Protein AF-0000000069191175 (afdb_homodimer)

InterPro domains:
  IPR001697 Pyruvate kinase [PR01050] (63-79)
  IPR001697 Pyruvate kinase [PR01050] (273-297)
  IPR001697 Pyruvate kinase [PR01050] (298-322)
  IPR001697 Pyruvate kinase [PR01050] (323-341)
  IPR001697 Pyruvate kinase [PR01050] (342-358)
  IPR001697 Pyruvate kinase [PTHR11817] (5-488)
  IPR011037 Pyruvate kinase-like, insert domain superfamily [SSF50800] (76-145)
  IPR015793 Pyruvate kinase, barrel [PF00224] (5-352)
  IPR015795 Pyruvate kinase, C-terminal [PF02887] (395-506)
  IPR015806 Pyruvate kinase, insert domain superfamily [G3DSA:2.40.33.10] (75-197)
  IPR015813 Pyruvate/Phosphoenolpyruvate kinase-like domain superfamily [SSF51621] (3-368)
  IPR036918 Pyruvate kinase, C-terminal domain superfamily [G3DSA:3.40.1380.20] (379-509)
  IPR036918 Pyruvate kinase, C-terminal domain superfamily [SSF52935] (354-508)
  IPR040442 Pyruvate kinase-like domain superfamily [G3DSA:3.20.20.60] (7-361)

Radius of gyration: 40.93 Å; Cα contacts (8 Å, |Δi|>4): 2106; chains: 2; bounding box: 56×132×92 Å

pLDDT: mean 86.43, std 11.7, range [35.31, 98.06]

Structure (mmCIF, N/CA/C/O backbone):
data_AF-0000000069191175-model_v1
#
loop_
_entity.id
_entity.type
_entity.pdbx_description
1 polymer 'Pyruvate kinase'
#
loop_
_atom_site.group_PDB
_atom_site.id
_atom_site.type_symbol
_atom_site.label_atom_id
_atom_site.label_alt_id
_atom_site.label_comp_id
_atom_site.label_asym_id
_atom_site.label_entity_id
_atom_site.label_seq_id
_atom_site.pdbx_PDB_ins_code
_atom_site.Cartn_x
_atom_site.Cartn_y
_atom_site.Cartn_z
_atom_site.occupancy
_atom_site.B_iso_or_equiv
_atom_site.auth_seq_id
_atom_site.auth_comp_id
_atom_site.auth_asym_id
_atom_site.auth_atom_id
_atom_site.pdbx_PDB_model_num
ATOM 1 N N . MET A 1 1 ? -6.426 -25.984 11.07 1 42.06 1 MET A N 1
ATOM 2 C CA . MET A 1 1 ? -5.289 -25.094 10.859 1 42.06 1 MET A CA 1
ATOM 3 C C . MET A 1 1 ? -5.195 -24.672 9.398 1 42.06 1 MET A C 1
ATOM 5 O O . MET A 1 1 ? -5.559 -25.438 8.5 1 42.06 1 MET A O 1
ATOM 9 N N . LEU A 1 2 ? -5.152 -23.391 9.258 1 52.94 2 LEU A N 1
ATOM 10 C CA . LEU A 1 2 ? -4.852 -23.062 7.863 1 52.94 2 LEU A CA 1
ATOM 11 C C . LEU A 1 2 ? -3.693 -23.906 7.352 1 52.94 2 LEU A C 1
ATOM 13 O O . LEU A 1 2 ? -2.764 -24.219 8.102 1 52.94 2 LEU A O 1
ATOM 17 N N . GLU A 1 3 ? -3.932 -24.531 6.238 1 61.53 3 GLU A N 1
ATOM 18 C CA . GLU A 1 3 ? -2.893 -25.406 5.684 1 61.53 3 GLU A CA 1
ATOM 19 C C . GLU A 1 3 ? -1.521 -24.734 5.77 1 61.53 3 GLU A C 1
ATOM 21 O O . GLU A 1 3 ? -1.312 -23.656 5.207 1 61.53 3 GLU A O 1
ATOM 26 N N . PRO A 1 4 ? -0.754 -25.344 6.602 1 65.69 4 PRO A N 1
ATOM 27 C CA . PRO A 1 4 ? 0.548 -24.719 6.832 1 65.69 4 PRO A CA 1
ATOM 28 C C . PRO A 1 4 ? 1.444 -24.75 5.598 1 65.69 4 PRO A C 1
ATOM 30 O O . PRO A 1 4 ? 2.256 -23.844 5.395 1 65.69 4 PRO A O 1
ATOM 33 N N . LYS A 1 5 ? 1.169 -25.828 4.809 1 82.94 5 LYS A N 1
ATOM 34 C CA . LYS A 1 5 ? 2.074 -25.953 3.67 1 82.94 5 LYS A CA 1
ATOM 35 C C . LYS A 1 5 ? 1.649 -25.047 2.521 1 82.94 5 LYS A C 1
ATOM 37 O O . LYS A 1 5 ? 0.481 -25.031 2.129 1 82.94 5 LYS A O 1
ATOM 42 N N . ARG A 1 6 ? 2.586 -24.328 2.053 1 92.44 6 ARG A N 1
ATOM 43 C CA . ARG A 1 6 ? 2.311 -23.391 0.975 1 92.44 6 ARG A CA 1
ATOM 44 C C . ARG A 1 6 ? 2.627 -24 -0.384 1 92.44 6 ARG A C 1
ATOM 46 O O . ARG A 1 6 ? 1.851 -23.859 -1.331 1 92.44 6 ARG A O 1
ATOM 53 N N . THR A 1 7 ? 3.746 -24.703 -0.462 1 95.69 7 THR A N 1
ATOM 54 C CA . THR A 1 7 ? 4.152 -25.344 -1.71 1 95.69 7 THR A CA 1
ATOM 55 C C . THR A 1 7 ? 3.209 -26.5 -2.062 1 95.69 7 THR A C 1
ATOM 57 O O . THR A 1 7 ? 2.896 -27.328 -1.214 1 95.69 7 THR A O 1
ATOM 60 N N . ARG A 1 8 ? 2.82 -26.531 -3.287 1 97.19 8 ARG A N 1
ATOM 61 C CA . ARG A 1 8 ? 1.883 -27.562 -3.727 1 97.19 8 ARG A CA 1
ATOM 62 C C . ARG A 1 8 ? 2.621 -28.797 -4.219 1 97.19 8 ARG A C 1
ATOM 64 O O . ARG A 1 8 ? 3.73 -28.703 -4.75 1 97.19 8 ARG A O 1
ATOM 71 N N . ILE A 1 9 ? 2.002 -29.938 -3.992 1 97.31 9 ILE A N 1
ATOM 72 C CA . ILE A 1 9 ? 2.533 -31.203 -4.488 1 97.31 9 ILE A CA 1
ATOM 73 C C . ILE A 1 9 ? 1.583 -31.797 -5.531 1 97.31 9 ILE A C 1
ATOM 75 O O . ILE A 1 9 ? 0.415 -32.062 -5.238 1 97.31 9 ILE A O 1
ATOM 79 N N . ILE A 1 10 ? 2.088 -31.953 -6.711 1 97.44 10 ILE A N 1
ATOM 80 C CA . ILE A 1 10 ? 1.338 -32.562 -7.805 1 97.44 10 ILE A CA 1
ATOM 81 C C . ILE A 1 10 ? 1.859 -33.969 -8.07 1 97.44 10 ILE A C 1
ATOM 83 O O . ILE A 1 10 ? 3.064 -34.156 -8.242 1 97.44 10 ILE A O 1
ATOM 87 N N . CYS A 1 11 ? 0.994 -34.938 -8.172 1 95.75 11 CYS A N 1
ATOM 88 C CA . CYS A 1 11 ? 1.418 -36.312 -8.359 1 95.75 11 CYS A CA 1
ATOM 89 C C . CYS A 1 11 ? 0.954 -36.844 -9.703 1 95.75 11 CYS A C 1
ATOM 91 O O . CYS A 1 11 ? -0.225 -36.75 -10.047 1 95.75 11 CYS A O 1
ATOM 93 N N . SER A 1 12 ? 1.876 -37.375 -10.406 1 93.62 12 SER A N 1
ATOM 94 C CA . SER A 1 12 ? 1.515 -38.094 -11.625 1 93.62 12 SER A CA 1
ATOM 95 C C . SER A 1 12 ? 0.863 -39.438 -11.305 1 93.62 12 SER A C 1
ATOM 97 O O . SER A 1 12 ? 1.315 -40.156 -10.414 1 93.62 12 SER A O 1
ATOM 99 N N . VAL A 1 13 ? -0.179 -39.656 -12.023 1 91.19 13 VAL A N 1
ATOM 100 C CA . VAL A 1 13 ? -0.917 -40.906 -11.805 1 91.19 13 VAL A CA 1
ATOM 101 C C . VAL A 1 13 ? -0.883 -41.75 -13.078 1 91.19 13 VAL A C 1
ATOM 103 O O . VAL A 1 13 ? -0.992 -41.219 -14.188 1 91.19 13 VAL A O 1
ATOM 106 N N . SER A 1 14 ? -0.576 -43 -12.859 1 83.81 14 SER A N 1
ATOM 107 C CA . SER A 1 14 ? -0.572 -43.938 -13.984 1 83.81 14 SER A CA 1
ATOM 108 C C . SER A 1 14 ? -1.89 -44.688 -14.078 1 83.81 14 SER A C 1
ATOM 110 O O . SER A 1 14 ? -2.75 -44.562 -13.203 1 83.81 14 SER A O 1
ATOM 112 N N . GLU A 1 15 ? -2.014 -45.375 -15.148 1 77.94 15 GLU A N 1
ATOM 113 C CA . GLU A 1 15 ? -3.203 -46.188 -15.359 1 77.94 15 GLU A CA 1
ATOM 114 C C . GLU A 1 15 ? -3.365 -47.219 -14.242 1 77.94 15 GLU A C 1
ATOM 116 O O . GLU A 1 15 ? -4.488 -47.531 -13.836 1 77.94 15 GLU A O 1
ATOM 121 N N . ASN A 1 16 ? -2.305 -47.688 -13.664 1 70.62 16 ASN A N 1
ATOM 122 C CA . ASN A 1 16 ? -2.318 -48.719 -12.648 1 70.62 16 ASN A CA 1
ATOM 123 C C . ASN A 1 16 ? -2.463 -48.156 -11.242 1 70.62 16 ASN A C 1
ATOM 125 O O . ASN A 1 16 ? -2.766 -48.875 -10.297 1 70.62 16 ASN A O 1
ATOM 129 N N . CYS A 1 17 ? -2.281 -46.969 -11.109 1 68.75 17 CYS A N 1
ATOM 130 C CA . CYS A 1 17 ? -2.254 -46.344 -9.773 1 68.75 17 CYS A CA 1
ATOM 131 C C . CYS A 1 17 ? -3.412 -45.375 -9.586 1 68.75 17 CYS A C 1
ATOM 133 O O . CYS A 1 17 ? -3.361 -44.5 -8.719 1 68.75 17 CYS A O 1
ATOM 135 N N . SER A 1 18 ? -4.41 -45.625 -10.305 1 75.19 18 SER A N 1
ATOM 136 C CA . SER A 1 18 ? -5.504 -44.656 -10.219 1 75.19 18 SER A CA 1
ATOM 137 C C . SER A 1 18 ? -6.656 -45.219 -9.375 1 75.19 18 SER A C 1
ATOM 139 O O . SER A 1 18 ? -7.797 -44.75 -9.523 1 75.19 18 SER A O 1
ATOM 141 N N . ASN A 1 19 ? -6.25 -46.062 -8.516 1 85.94 19 ASN A N 1
ATOM 142 C CA . ASN A 1 19 ? -7.336 -46.531 -7.664 1 85.94 19 ASN A CA 1
ATOM 143 C C . ASN A 1 19 ? -7.602 -45.594 -6.508 1 85.94 19 ASN A C 1
ATOM 145 O O . ASN A 1 19 ? -6.715 -44.812 -6.109 1 85.94 19 ASN A O 1
ATOM 149 N N . TYR A 1 20 ? -8.773 -45.656 -5.996 1 93.62 20 TYR A N 1
ATOM 150 C CA . TYR A 1 20 ? -9.258 -44.719 -5.012 1 93.62 20 TYR A CA 1
ATOM 151 C C . TYR A 1 20 ? -8.406 -44.75 -3.75 1 93.62 20 TYR A C 1
ATOM 153 O O . TYR A 1 20 ? -8.031 -43.688 -3.225 1 93.62 20 TYR A O 1
ATOM 161 N N . GLU A 1 21 ? -8.055 -45.875 -3.26 1 93.88 21 GLU A N 1
ATOM 162 C CA . GLU A 1 21 ? -7.336 -46.031 -1.996 1 93.88 21 GLU A CA 1
ATOM 163 C C . GLU A 1 21 ? -5.949 -45.375 -2.076 1 93.88 21 GLU A C 1
ATOM 165 O O . GLU A 1 21 ? -5.512 -44.719 -1.138 1 93.88 21 GLU A O 1
ATOM 170 N N . LEU A 1 22 ? -5.301 -45.656 -3.113 1 92.69 22 LEU A N 1
ATOM 171 C CA . LEU A 1 22 ? -3.977 -45.062 -3.293 1 92.69 22 LEU A CA 1
ATOM 172 C C . LEU A 1 22 ? -4.062 -43.531 -3.391 1 92.69 22 LEU A C 1
ATOM 174 O O . LEU A 1 22 ? -3.299 -42.812 -2.732 1 92.69 22 LEU A O 1
ATOM 178 N N . LEU A 1 23 ? -4.977 -43.062 -4.207 1 95.19 23 LEU A N 1
ATOM 179 C CA . LEU A 1 23 ? -5.152 -41.625 -4.363 1 95.19 23 LEU A CA 1
ATOM 180 C C . LEU A 1 23 ? -5.508 -40.969 -3.029 1 95.19 23 LEU A C 1
ATOM 182 O O . LEU A 1 23 ? -5.004 -39.875 -2.705 1 95.19 23 LEU A O 1
ATOM 186 N N . ARG A 1 24 ? -6.371 -41.625 -2.33 1 96.25 24 ARG A N 1
ATOM 187 C CA . ARG A 1 24 ? -6.773 -41.125 -1.018 1 96.25 24 ARG A CA 1
ATOM 188 C C . ARG A 1 24 ? -5.57 -41 -0.092 1 96.25 24 ARG A C 1
ATOM 190 O O . ARG A 1 24 ? -5.422 -39.969 0.593 1 96.25 24 ARG A O 1
ATOM 197 N N . SER A 1 25 ? -4.738 -42.031 -0.084 1 95.56 25 SER A N 1
ATOM 198 C CA . SER A 1 25 ? -3.543 -42 0.75 1 95.56 25 SER A CA 1
ATOM 199 C C . SER A 1 25 ? -2.596 -40.875 0.337 1 95.56 25 SER A C 1
ATOM 201 O O . SER A 1 25 ? -1.936 -40.281 1.185 1 95.56 25 SER A O 1
ATOM 203 N N . MET A 1 26 ? -2.506 -40.625 -0.926 1 94.81 26 MET A N 1
ATOM 204 C CA . MET A 1 26 ? -1.652 -39.531 -1.42 1 94.81 26 MET A CA 1
ATOM 205 C C . MET A 1 26 ? -2.17 -38.188 -0.959 1 94.81 26 MET A C 1
ATOM 207 O O . MET A 1 26 ? -1.391 -37.344 -0.521 1 94.81 26 MET A O 1
ATOM 211 N N . VAL A 1 27 ? -3.486 -38 -1.062 1 95.94 27 VAL A N 1
ATOM 212 C CA . VAL A 1 27 ? -4.094 -36.75 -0.63 1 95.94 27 VAL A CA 1
ATOM 213 C C . VAL A 1 27 ? -3.893 -36.562 0.873 1 95.94 27 VAL A C 1
ATOM 215 O O . VAL A 1 27 ? -3.523 -35.469 1.329 1 95.94 27 VAL A O 1
ATOM 218 N N . GLU A 1 28 ? -4.055 -37.594 1.605 1 95.62 28 GLU A N 1
ATOM 219 C CA . GLU A 1 28 ? -3.832 -37.562 3.047 1 95.62 28 GLU A CA 1
ATOM 220 C C . GLU A 1 28 ? -2.381 -37.219 3.373 1 95.62 28 GLU A C 1
ATOM 222 O O . GLU A 1 28 ? -2.104 -36.562 4.363 1 95.62 28 GLU A O 1
ATOM 227 N N . ALA A 1 29 ? -1.499 -37.719 2.52 1 95.56 29 ALA A N 1
ATOM 228 C CA . ALA A 1 29 ? -0.068 -37.5 2.73 1 95.56 29 ALA A CA 1
ATOM 229 C C . ALA A 1 29 ? 0.344 -36.094 2.377 1 95.56 29 ALA A C 1
ATOM 231 O O . ALA A 1 29 ? 1.432 -35.625 2.75 1 95.56 29 ALA A O 1
ATOM 232 N N . GLY A 1 30 ? -0.49 -35.375 1.565 1 95.31 30 GLY A N 1
ATOM 233 C CA . GLY A 1 30 ? -0.174 -33.969 1.293 1 95.31 30 GLY A CA 1
ATOM 234 C C . GLY A 1 30 ? -0.288 -33.625 -0.176 1 95.31 30 GLY A C 1
ATOM 235 O O . GLY A 1 30 ? 0.034 -32.5 -0.571 1 95.31 30 GLY A O 1
ATOM 236 N N . CYS A 1 31 ? -0.748 -34.562 -1.017 1 96.06 31 CYS A N 1
ATOM 237 C CA . CYS A 1 31 ? -0.931 -34.312 -2.439 1 96.06 31 CYS A CA 1
ATOM 238 C C . CYS A 1 31 ? -2.037 -33.281 -2.67 1 96.06 31 CYS A C 1
ATOM 240 O O . CYS A 1 31 ? -3.104 -33.375 -2.059 1 96.06 31 CYS A O 1
ATOM 242 N N . ASN A 1 32 ? -1.775 -32.344 -3.572 1 96.19 32 ASN A N 1
ATOM 243 C CA . ASN A 1 32 ? -2.732 -31.281 -3.795 1 96.19 32 ASN A CA 1
ATOM 244 C C . ASN A 1 32 ? -3.396 -31.391 -5.164 1 96.19 32 ASN A C 1
ATOM 246 O O . ASN A 1 32 ? -4.465 -30.812 -5.391 1 96.19 32 ASN A O 1
ATOM 250 N N . ALA A 1 33 ? -2.764 -32 -6.062 1 97 33 ALA A N 1
ATOM 251 C CA . ALA A 1 33 ? -3.234 -32.094 -7.441 1 97 33 ALA A CA 1
ATOM 252 C C . ALA A 1 33 ? -2.711 -33.375 -8.102 1 97 33 ALA A C 1
ATOM 254 O O . ALA A 1 33 ? -1.749 -33.969 -7.625 1 97 33 ALA A O 1
ATOM 255 N N . PHE A 1 34 ? -3.375 -33.75 -9.164 1 96.44 34 PHE A N 1
ATOM 256 C CA . PHE A 1 34 ? -2.938 -34.906 -9.93 1 96.44 34 PHE A CA 1
ATOM 257 C C . PHE A 1 34 ? -2.621 -34.531 -11.367 1 96.44 34 PHE A C 1
ATOM 259 O O . PHE A 1 34 ? -3.129 -33.531 -11.875 1 96.44 34 PHE A O 1
ATOM 266 N N . THR A 1 35 ? -1.742 -35.281 -11.93 1 96 35 THR A N 1
ATOM 267 C CA . THR A 1 35 ? -1.45 -35.125 -13.352 1 96 35 THR A CA 1
ATOM 268 C C . THR A 1 35 ? -1.393 -36.469 -14.047 1 96 35 THR A C 1
ATOM 270 O O . THR A 1 35 ? -1.049 -37.5 -13.422 1 96 35 THR A O 1
ATOM 273 N N . ILE A 1 36 ? -1.837 -36.469 -15.234 1 93.12 36 ILE A N 1
ATOM 274 C CA . ILE A 1 36 ? -1.771 -37.688 -16.047 1 93.12 36 ILE A CA 1
ATOM 275 C C . ILE A 1 36 ? -1.009 -37.406 -17.344 1 93.12 36 ILE A C 1
ATOM 277 O O . ILE A 1 36 ? -1.259 -36.375 -18 1 93.12 36 ILE A O 1
ATOM 281 N N . ASN A 1 37 ? -0.052 -38.219 -17.609 1 91.06 37 ASN A N 1
ATOM 282 C CA . ASN A 1 37 ? 0.751 -38.125 -18.812 1 91.06 37 ASN A CA 1
ATOM 283 C C . ASN A 1 37 ? 0.257 -39.062 -19.906 1 91.06 37 ASN A C 1
ATOM 285 O O . ASN A 1 37 ? 0.394 -40.281 -19.781 1 91.06 37 ASN A O 1
ATOM 289 N N . MET A 1 38 ? -0.165 -38.562 -21 1 90.25 38 MET A N 1
ATOM 290 C CA . MET A 1 38 ? -0.813 -39.344 -22.047 1 90.25 38 MET A CA 1
ATOM 291 C C . MET A 1 38 ? 0.202 -40.219 -22.766 1 90.25 38 MET A C 1
ATOM 293 O O . MET A 1 38 ? -0.174 -41.156 -23.484 1 90.25 38 MET A O 1
ATOM 297 N N . ALA A 1 39 ? 1.449 -39.938 -22.594 1 81.81 39 ALA A N 1
ATOM 298 C CA . ALA A 1 39 ? 2.488 -40.781 -23.172 1 81.81 39 ALA A CA 1
ATOM 299 C C . ALA A 1 39 ? 2.424 -42.188 -22.609 1 81.81 39 ALA A C 1
ATOM 301 O O . ALA A 1 39 ? 2.91 -43.125 -23.234 1 81.81 39 ALA A O 1
ATOM 302 N N . TYR A 1 40 ? 1.777 -42.312 -21.5 1 80.75 40 TYR A N 1
ATOM 303 C CA . TYR A 1 40 ? 1.808 -43.594 -20.828 1 80.75 40 TYR A CA 1
ATOM 304 C C . TYR A 1 40 ? 0.4 -44.156 -20.656 1 80.75 40 TYR A C 1
ATOM 306 O O . TYR A 1 40 ? 0.194 -45.125 -19.922 1 80.75 40 TYR A O 1
ATOM 314 N N . ILE A 1 41 ? -0.539 -43.562 -21.219 1 83.94 41 ILE A N 1
ATOM 315 C CA . ILE A 1 41 ? -1.926 -44 -21.047 1 83.94 41 ILE A CA 1
ATOM 316 C C . ILE A 1 41 ? -2.4 -44.719 -22.312 1 83.94 41 ILE A C 1
ATOM 318 O O . ILE A 1 41 ? -2.342 -44.188 -23.406 1 83.94 41 ILE A O 1
ATOM 322 N N . LYS A 1 42 ? -2.801 -45.906 -22.062 1 79 42 LYS A N 1
ATOM 323 C CA . LYS A 1 42 ? -3.312 -46.719 -23.156 1 79 42 LYS A CA 1
ATOM 324 C C . LYS A 1 42 ? -4.836 -46.688 -23.219 1 79 42 LYS A C 1
ATOM 326 O O . LYS A 1 42 ? -5.422 -46.625 -24.297 1 79 42 LYS A O 1
ATOM 331 N N . ASN A 1 43 ? -5.43 -46.688 -22.062 1 80.06 43 ASN A N 1
ATOM 332 C CA . ASN A 1 43 ? -6.883 -46.688 -21.953 1 80.06 43 ASN A CA 1
ATOM 333 C C . ASN A 1 43 ? -7.402 -45.312 -21.469 1 80.06 43 ASN A C 1
ATOM 335 O O . ASN A 1 43 ? -7.266 -44.969 -20.297 1 80.06 43 ASN A O 1
ATOM 339 N N . LYS A 1 44 ? -8.164 -44.75 -22.297 1 84 44 LYS A N 1
ATOM 340 C CA . LYS A 1 44 ? -8.664 -43.406 -21.984 1 84 44 LYS A CA 1
ATOM 341 C C . LYS A 1 44 ? -9.695 -43.438 -20.875 1 84 44 LYS A C 1
ATOM 343 O O . LYS A 1 44 ? -9.977 -42.406 -20.25 1 84 44 LYS A O 1
ATOM 348 N N . GLY A 1 45 ? -10.242 -44.594 -20.625 1 85.56 45 GLY A N 1
ATOM 349 C CA . GLY A 1 45 ? -11.172 -44.75 -19.516 1 85.56 45 GLY A CA 1
ATOM 350 C C . GLY A 1 45 ? -10.578 -44.375 -18.172 1 85.56 45 GLY A C 1
ATOM 351 O O . GLY A 1 45 ? -11.305 -44.031 -17.234 1 85.56 45 GLY A O 1
ATOM 352 N N . SER A 1 46 ? -9.289 -44.438 -18.125 1 88.75 46 SER A N 1
ATOM 353 C CA . SER A 1 46 ? -8.578 -44.094 -16.891 1 88.75 46 SER A CA 1
ATOM 354 C C . SER A 1 46 ? -8.836 -42.656 -16.5 1 88.75 46 SER A C 1
ATOM 356 O O . SER A 1 46 ? -8.828 -42.312 -15.32 1 88.75 46 SER A O 1
ATOM 358 N N . LEU A 1 47 ? -9.117 -41.812 -17.484 1 92 47 LEU A N 1
ATOM 359 C CA . LEU A 1 47 ? -9.375 -40.406 -17.203 1 92 47 LEU A CA 1
ATOM 360 C C . LEU A 1 47 ? -10.711 -40.25 -16.484 1 92 47 LEU A C 1
ATOM 362 O O . LEU A 1 47 ? -10.812 -39.469 -15.531 1 92 47 LEU A O 1
ATOM 366 N N . GLN A 1 48 ? -11.656 -40.969 -16.891 1 92 48 GLN A N 1
ATOM 367 C CA . GLN A 1 48 ? -12.969 -40.938 -16.266 1 92 48 GLN A CA 1
ATOM 368 C C . GLN A 1 48 ? -12.914 -41.438 -14.828 1 92 48 GLN A C 1
ATOM 370 O O . GLN A 1 48 ? -13.562 -40.906 -13.938 1 92 48 GLN A O 1
ATOM 375 N N . ILE A 1 49 ? -12.148 -42.469 -14.703 1 91.81 49 ILE A N 1
ATOM 376 C CA . ILE A 1 49 ? -11.992 -43.062 -13.383 1 91.81 49 ILE A CA 1
ATOM 377 C C . ILE A 1 49 ? -11.312 -42.062 -12.445 1 91.81 49 ILE A C 1
ATOM 379 O O . ILE A 1 49 ? -11.727 -41.906 -11.297 1 91.81 49 ILE A O 1
ATOM 383 N N . LEU A 1 50 ? -10.32 -41.469 -12.945 1 93.69 50 LEU A N 1
ATOM 384 C CA . LEU A 1 50 ? -9.609 -40.469 -12.148 1 93.69 50 LEU A CA 1
ATOM 385 C C . LEU A 1 50 ? -10.539 -39.312 -11.734 1 93.69 50 LEU A C 1
ATOM 387 O O . LEU A 1 50 ? -10.5 -38.875 -10.586 1 93.69 50 LEU A O 1
ATOM 391 N N . ASP A 1 51 ? -11.367 -38.875 -12.609 1 94.06 51 ASP A N 1
ATOM 392 C CA . ASP A 1 51 ? -12.312 -37.812 -12.312 1 94.06 51 ASP A CA 1
ATOM 393 C C . ASP A 1 51 ? -13.312 -38.25 -11.25 1 94.06 51 ASP A C 1
ATOM 395 O O . ASP A 1 51 ? -13.625 -37.469 -10.328 1 94.06 51 ASP A O 1
ATOM 399 N N . LYS A 1 52 ? -13.758 -39.438 -11.414 1 94.75 52 LYS A N 1
ATOM 400 C CA . LYS A 1 52 ? -14.695 -39.969 -10.438 1 94.75 52 LYS A CA 1
ATOM 401 C C . LYS A 1 52 ? -14.062 -40.031 -9.047 1 94.75 52 LYS A C 1
ATOM 403 O O . LYS A 1 52 ? -14.68 -39.594 -8.062 1 94.75 52 LYS A O 1
ATOM 408 N N . ASN A 1 53 ? -12.891 -40.594 -9.016 1 95.62 53 ASN A N 1
ATOM 409 C CA . ASN A 1 53 ? -12.18 -40.688 -7.746 1 95.62 53 ASN A CA 1
ATOM 410 C C . ASN A 1 53 ? -11.906 -39.312 -7.152 1 95.62 53 ASN A C 1
ATOM 412 O O . ASN A 1 53 ? -12.039 -39.094 -5.945 1 95.62 53 ASN A O 1
ATOM 416 N N . ARG A 1 54 ? -11.562 -38.406 -8.016 1 95.62 54 ARG A N 1
ATOM 417 C CA . ARG A 1 54 ? -11.328 -37.031 -7.566 1 95.62 54 ARG A CA 1
ATOM 418 C C . ARG A 1 54 ? -12.562 -36.438 -6.898 1 95.62 54 ARG A C 1
ATOM 420 O O . ARG A 1 54 ? -12.469 -35.781 -5.871 1 95.62 54 ARG A O 1
ATOM 427 N N . CYS A 1 55 ? -13.695 -36.594 -7.492 1 95.81 55 CYS A N 1
ATOM 428 C CA . CYS A 1 55 ? -14.938 -36.062 -6.934 1 95.81 55 CYS A CA 1
ATOM 429 C C . CYS A 1 55 ? -15.203 -36.656 -5.555 1 95.81 55 CYS A C 1
ATOM 431 O O . CYS A 1 55 ? -15.594 -35.938 -4.633 1 95.81 55 CYS A O 1
ATOM 433 N N . GLN A 1 56 ? -14.938 -37.906 -5.426 1 96.75 56 GLN A N 1
ATOM 434 C CA . GLN A 1 56 ? -15.117 -38.562 -4.141 1 96.75 56 GLN A CA 1
ATOM 435 C C . GLN A 1 56 ? -14.133 -38.031 -3.104 1 96.75 56 GLN A C 1
ATOM 437 O O . GLN A 1 56 ? -14.508 -37.781 -1.95 1 96.75 56 GLN A O 1
ATOM 442 N N . LEU A 1 57 ? -12.953 -37.875 -3.477 1 96.56 57 LEU A N 1
ATOM 443 C CA . LEU A 1 57 ? -11.914 -37.375 -2.588 1 96.56 57 LEU A CA 1
ATOM 444 C C . LEU A 1 57 ? -12.234 -35.938 -2.146 1 96.56 57 LEU A C 1
ATOM 446 O O . LEU A 1 57 ? -12.055 -35.594 -0.978 1 96.56 57 LEU A O 1
ATOM 450 N N . GLU A 1 58 ? -12.656 -35.125 -3.115 1 95.56 58 GLU A N 1
ATOM 451 C CA . GLU A 1 58 ? -13.023 -33.75 -2.793 1 95.56 58 GLU A CA 1
ATOM 452 C C . GLU A 1 58 ? -14.125 -33.719 -1.738 1 95.56 58 GLU A C 1
ATOM 454 O O . GLU A 1 58 ? -14.094 -32.875 -0.833 1 95.56 58 GLU A O 1
ATOM 459 N N . ALA A 1 59 ? -15.055 -34.562 -1.872 1 95.19 59 ALA A N 1
ATOM 460 C CA . ALA A 1 59 ? -16.156 -34.656 -0.908 1 95.19 59 ALA A CA 1
ATOM 461 C C . ALA A 1 59 ? -15.648 -35.125 0.455 1 95.19 59 ALA A C 1
ATOM 463 O O . ALA A 1 59 ? -16.062 -34.594 1.49 1 95.19 59 ALA A O 1
ATOM 464 N N . GLU A 1 60 ? -14.797 -36.062 0.443 1 95.44 60 GLU A N 1
ATOM 465 C CA . GLU A 1 60 ? -14.289 -36.625 1.678 1 95.44 60 GLU A CA 1
ATOM 466 C C . GLU A 1 60 ? -13.398 -35.656 2.438 1 95.44 60 GLU A C 1
ATOM 468 O O . GLU A 1 60 ? -13.523 -35.531 3.656 1 95.44 60 GLU A O 1
ATOM 473 N N . PHE A 1 61 ? -12.531 -35 1.763 1 93.62 61 PHE A N 1
ATOM 474 C CA . PHE A 1 61 ? -11.523 -34.156 2.404 1 93.62 61 PHE A CA 1
ATOM 475 C C . PHE A 1 61 ? -11.969 -32.688 2.426 1 93.62 61 PHE A C 1
ATOM 477 O O . PHE A 1 61 ? -11.289 -31.828 3 1 93.62 61 PHE A O 1
ATOM 484 N N . LYS A 1 62 ? -13.117 -32.375 1.797 1 89.06 62 LYS A N 1
ATOM 485 C CA . LYS A 1 62 ? -13.656 -31 1.722 1 89.06 62 LYS A CA 1
ATOM 486 C C . LYS A 1 62 ? -12.625 -30.031 1.145 1 89.06 62 LYS A C 1
ATOM 488 O O . LYS A 1 62 ? -12.352 -28.984 1.734 1 89.06 62 LYS A O 1
ATOM 493 N N . THR A 1 63 ? -12.07 -30.453 0.09 1 91.31 63 THR A N 1
ATOM 494 C CA . THR A 1 63 ? -11.086 -29.672 -0.637 1 91.31 63 THR A CA 1
ATOM 495 C C . THR A 1 63 ? -11.297 -29.797 -2.143 1 91.31 63 THR A C 1
ATOM 497 O O . THR A 1 63 ? -12.242 -30.453 -2.592 1 91.31 63 THR A O 1
ATOM 500 N N . LYS A 1 64 ? -10.602 -29.062 -2.885 1 94.81 64 LYS A N 1
ATOM 501 C CA . LYS A 1 64 ? -10.602 -29.188 -4.34 1 94.81 64 LYS A CA 1
ATOM 502 C C . LYS A 1 64 ? -9.273 -29.75 -4.844 1 94.81 64 LYS A C 1
ATOM 504 O O . LYS A 1 64 ? -8.211 -29.406 -4.32 1 94.81 64 LYS A O 1
ATOM 509 N N . ILE A 1 65 ? -9.359 -30.625 -5.832 1 96.5 65 ILE A N 1
ATOM 510 C CA . ILE A 1 65 ? -8.172 -31.281 -6.355 1 96.5 65 ILE A CA 1
ATOM 511 C C . ILE A 1 65 ? -8.125 -31.141 -7.875 1 96.5 65 ILE A C 1
ATOM 513 O O . ILE A 1 65 ? -8.781 -31.891 -8.602 1 96.5 65 ILE A O 1
ATOM 517 N N . PRO A 1 66 ? -7.324 -30.219 -8.336 1 97.56 66 PRO A N 1
ATOM 518 C CA . PRO A 1 66 ? -7.227 -30.078 -9.789 1 97.56 66 PRO A CA 1
ATOM 519 C C . PRO A 1 66 ? -6.492 -31.234 -10.445 1 97.56 66 PRO A C 1
ATOM 521 O O . PRO A 1 66 ? -5.656 -31.891 -9.812 1 97.56 66 PRO A O 1
ATOM 524 N N . ILE A 1 67 ? -6.84 -31.5 -11.703 1 97.19 67 ILE A N 1
ATOM 525 C CA . ILE A 1 67 ? -6.191 -32.531 -12.508 1 97.19 67 ILE A CA 1
ATOM 526 C C . ILE A 1 67 ? -5.621 -31.906 -13.781 1 97.19 67 ILE A C 1
ATOM 528 O O . ILE A 1 67 ? -6.32 -31.172 -14.484 1 97.19 67 ILE A O 1
ATOM 532 N N . ASN A 1 68 ? -4.379 -32.219 -14 1 97.38 68 ASN A N 1
ATOM 533 C CA . ASN A 1 68 ? -3.666 -31.766 -15.195 1 97.38 68 ASN A CA 1
ATOM 534 C C . ASN A 1 68 ? -3.408 -32.906 -16.156 1 97.38 68 ASN A C 1
ATOM 536 O O . ASN A 1 68 ? -3.109 -34.031 -15.734 1 97.38 68 ASN A O 1
ATOM 540 N N . LEU A 1 69 ? -3.588 -32.625 -17.453 1 96.5 69 LEU A N 1
ATOM 541 C CA . LEU A 1 69 ? -3.215 -33.562 -18.5 1 96.5 69 LEU A CA 1
ATOM 542 C C . LEU A 1 69 ? -1.983 -33.094 -19.25 1 96.5 69 LEU A C 1
ATOM 544 O O . LEU A 1 69 ? -1.96 -31.984 -19.766 1 96.5 69 LEU A O 1
ATOM 548 N N . ILE A 1 70 ? -0.981 -33.938 -19.328 1 94.81 70 ILE A N 1
ATOM 549 C CA . ILE A 1 70 ? 0.188 -33.688 -20.156 1 94.81 70 ILE A CA 1
ATOM 550 C C . ILE A 1 70 ? 0.04 -34.375 -21.5 1 94.81 70 ILE A C 1
ATOM 552 O O . ILE A 1 70 ? -0.11 -35.594 -21.547 1 94.81 70 ILE A O 1
ATOM 556 N N . LEU A 1 71 ? 0.159 -33.625 -22.484 1 92.88 71 LEU A N 1
ATOM 557 C CA . LEU A 1 71 ? 0.025 -34.156 -23.828 1 92.88 71 LEU A CA 1
ATOM 558 C C . LEU A 1 71 ? 1.25 -35 -24.203 1 92.88 71 LEU A C 1
ATOM 560 O O . LEU A 1 71 ? 2.355 -34.719 -23.734 1 92.88 71 LEU A O 1
ATOM 564 N N . ARG A 1 72 ? 1.041 -35.938 -25 1 86.69 72 ARG A N 1
ATOM 565 C CA . ARG A 1 72 ? 2.139 -36.781 -25.469 1 86.69 72 ARG A CA 1
ATOM 566 C C . ARG A 1 72 ? 3.113 -35.969 -26.328 1 86.69 72 ARG A C 1
ATOM 568 O O . ARG A 1 72 ? 4.328 -36.062 -26.141 1 86.69 72 ARG A O 1
ATOM 575 N N . GLY A 1 73 ? 2.543 -35.188 -27.172 1 81.31 73 GLY A N 1
ATOM 576 C CA . GLY A 1 73 ? 3.371 -34.406 -28.062 1 81.31 73 GLY A CA 1
ATOM 577 C C . GLY A 1 73 ? 4.113 -35.25 -29.078 1 81.31 73 GLY A C 1
ATOM 578 O O . GLY A 1 73 ? 3.77 -36.406 -29.312 1 81.31 73 GLY A O 1
ATOM 579 N N . GLN A 1 74 ? 5.086 -34.594 -29.781 1 75.69 74 GLN A N 1
ATOM 580 C CA . GLN A 1 74 ? 5.863 -35.25 -30.828 1 75.69 74 GLN A CA 1
ATOM 581 C C . GLN A 1 74 ? 7.145 -35.844 -30.266 1 75.69 74 GLN A C 1
ATOM 583 O O . GLN A 1 74 ? 8.172 -35.906 -30.953 1 75.69 74 GLN A O 1
ATOM 588 N N . VAL A 1 75 ? 7.035 -36.25 -29.094 1 74.19 75 VAL A N 1
ATOM 589 C CA . VAL A 1 75 ? 8.219 -36.875 -28.5 1 74.19 75 VAL A CA 1
ATOM 590 C C . VAL A 1 75 ? 8.398 -38.281 -29.031 1 74.19 75 VAL A C 1
ATOM 592 O O . VAL A 1 75 ? 7.453 -39.094 -29.031 1 74.19 75 VAL A O 1
ATOM 595 N N . ILE A 1 76 ? 9.602 -38.469 -29.609 1 78.38 76 ILE A N 1
ATOM 596 C CA . ILE A 1 76 ? 9.898 -39.812 -30.109 1 78.38 76 ILE A CA 1
ATOM 597 C C . ILE A 1 76 ? 10.227 -40.75 -28.953 1 78.38 76 ILE A C 1
ATOM 599 O O . ILE A 1 76 ? 10.945 -40.375 -28.031 1 78.38 76 ILE A O 1
ATOM 603 N N . ARG A 1 77 ? 9.625 -41.938 -28.984 1 85.69 77 ARG A N 1
ATOM 604 C CA . ARG A 1 77 ? 9.773 -42.844 -27.844 1 85.69 77 ARG A CA 1
ATOM 605 C C . ARG A 1 77 ? 10.141 -44.25 -28.297 1 85.69 77 ARG A C 1
ATOM 607 O O . ARG A 1 77 ? 9.93 -44.594 -29.453 1 85.69 77 ARG A O 1
ATOM 614 N N . VAL A 1 78 ? 10.742 -45.031 -27.344 1 88.12 78 VAL A N 1
ATOM 615 C CA . VAL A 1 78 ? 10.953 -46.469 -27.484 1 88.12 78 VAL A CA 1
ATOM 616 C C . VAL A 1 78 ? 9.609 -47.188 -27.531 1 88.12 78 VAL A C 1
ATOM 618 O O . VAL A 1 78 ? 8.672 -46.812 -26.812 1 88.12 78 VAL A O 1
ATOM 621 N N . GLY A 1 79 ? 9.539 -48.156 -28.438 1 85.62 79 GLY A N 1
ATOM 622 C CA . GLY A 1 79 ? 8.328 -48.938 -28.531 1 85.62 79 GLY A CA 1
ATOM 623 C C . GLY A 1 79 ? 8.18 -49.938 -27.422 1 85.62 79 GLY A C 1
ATOM 624 O O . GLY A 1 79 ? 8.898 -49.875 -26.422 1 85.62 79 GLY A O 1
ATOM 625 N N . GLN A 1 80 ? 7.254 -50.844 -27.594 1 87.44 80 GLN A N 1
ATOM 626 C CA . GLN A 1 80 ? 6.953 -51.844 -26.578 1 87.44 80 GLN A CA 1
ATOM 627 C C . GLN A 1 80 ? 8.086 -52.844 -26.453 1 87.44 80 GLN A C 1
ATOM 629 O O . GLN A 1 80 ? 8.617 -53.312 -27.453 1 87.44 80 GLN A O 1
ATOM 634 N N . LEU A 1 81 ? 8.406 -53.156 -25.219 1 89.31 81 LEU A N 1
ATOM 635 C CA . LEU A 1 81 ? 9.43 -54.156 -24.922 1 89.31 81 LEU A CA 1
ATOM 636 C C . LEU A 1 81 ? 8.812 -55.406 -24.344 1 89.31 81 LEU A C 1
ATOM 638 O O . LEU A 1 81 ? 7.727 -55.375 -23.766 1 89.31 81 LEU A O 1
ATOM 642 N N . GLN A 1 82 ? 9.516 -56.438 -24.516 1 88.31 82 GLN A N 1
ATOM 643 C CA . GLN A 1 82 ? 9.055 -57.719 -24 1 88.31 82 GLN A CA 1
ATOM 644 C C . GLN A 1 82 ? 9.055 -57.719 -22.484 1 88.31 82 GLN A C 1
ATOM 646 O O . GLN A 1 82 ? 8.102 -58.188 -21.859 1 88.31 82 GLN A O 1
ATOM 651 N N . ASP A 1 83 ? 10.117 -57.281 -21.938 1 88.06 83 ASP A N 1
ATOM 652 C CA . ASP A 1 83 ? 10.273 -57.188 -20.484 1 88.06 83 ASP A CA 1
ATOM 653 C C . ASP A 1 83 ? 10.102 -55.781 -20 1 88.06 83 ASP A C 1
ATOM 655 O O . ASP A 1 83 ? 10.469 -54.812 -20.688 1 88.06 83 ASP A O 1
ATOM 659 N N . PRO A 1 84 ? 9.531 -55.719 -18.812 1 85.69 84 PRO A N 1
ATOM 660 C CA . PRO A 1 84 ? 9.344 -54.375 -18.266 1 85.69 84 PRO A CA 1
ATOM 661 C C . PRO A 1 84 ? 10.656 -53.594 -18.141 1 85.69 84 PRO A C 1
ATOM 663 O O . PRO A 1 84 ? 10.688 -52.375 -18.297 1 85.69 84 PRO A O 1
ATOM 666 N N . GLU A 1 85 ? 11.625 -54.344 -17.797 1 88.81 85 GLU A N 1
ATOM 667 C CA . GLU A 1 85 ? 12.977 -53.812 -17.703 1 88.81 85 GLU A CA 1
ATOM 668 C C . GLU A 1 85 ? 13.969 -54.656 -18.5 1 88.81 85 GLU A C 1
ATOM 670 O O . GLU A 1 85 ? 13.977 -55.875 -18.391 1 88.81 85 GLU A O 1
ATOM 675 N N . THR A 1 86 ? 14.727 -53.969 -19.344 1 90.69 86 THR A N 1
ATOM 676 C CA . THR A 1 86 ? 15.719 -54.625 -20.188 1 90.69 86 THR A CA 1
ATOM 677 C C . THR A 1 86 ? 17.094 -54 -20.016 1 90.69 86 THR A C 1
ATOM 679 O O . THR A 1 86 ? 17.25 -52.812 -20.312 1 90.69 86 THR A O 1
ATOM 682 N N . LEU A 1 87 ? 17.984 -54.719 -19.516 1 92.69 87 LEU A N 1
ATOM 683 C CA . LEU A 1 87 ? 19.328 -54.188 -19.328 1 92.69 87 LEU A CA 1
ATOM 684 C C . LEU A 1 87 ? 20.078 -54.125 -20.656 1 92.69 87 LEU A C 1
ATOM 686 O O . LEU A 1 87 ? 20.109 -55.094 -21.406 1 92.69 87 LEU A O 1
ATOM 690 N N . ILE A 1 88 ? 20.594 -53 -20.938 1 92.69 88 ILE A N 1
ATOM 691 C CA . ILE A 1 88 ? 21.484 -52.812 -22.078 1 92.69 88 ILE A CA 1
ATOM 692 C C . ILE A 1 88 ? 22.891 -52.5 -21.562 1 92.69 88 ILE A C 1
ATOM 694 O O . ILE A 1 88 ? 23.109 -51.469 -20.922 1 92.69 88 ILE A O 1
ATOM 698 N N . GLU A 1 89 ? 23.797 -53.312 -21.859 1 93.38 89 GLU A N 1
ATOM 699 C CA . GLU A 1 89 ? 25.156 -53.156 -21.312 1 93.38 89 GLU A CA 1
ATOM 700 C C . GLU A 1 89 ? 26.062 -52.406 -22.266 1 93.38 89 GLU A C 1
ATOM 702 O O . GLU A 1 89 ? 25.953 -52.562 -23.484 1 93.38 89 GLU A O 1
ATOM 707 N N . GLU A 1 90 ? 26.938 -51.656 -21.641 1 94.38 90 GLU A N 1
ATOM 708 C CA . GLU A 1 90 ? 27.938 -50.938 -22.406 1 94.38 90 GLU A CA 1
ATOM 709 C C . GLU A 1 90 ? 28.734 -51.844 -23.312 1 94.38 90 GLU A C 1
ATOM 711 O O . GLU A 1 90 ? 29.141 -52.938 -22.891 1 94.38 90 GLU A O 1
ATOM 716 N N . GLY A 1 91 ? 28.938 -51.438 -24.453 1 93.38 91 GLY A N 1
ATOM 717 C CA . GLY A 1 91 ? 29.719 -52.219 -25.406 1 93.38 91 GLY A CA 1
ATOM 718 C C . GLY A 1 91 ? 28.859 -53.094 -26.281 1 93.38 91 GLY A C 1
ATOM 719 O O . GLY A 1 91 ? 29.297 -53.531 -27.359 1 93.38 91 GLY A O 1
ATOM 720 N N . ASN A 1 92 ? 27.672 -53.438 -25.859 1 93.31 92 ASN A N 1
ATOM 721 C CA . ASN A 1 92 ? 26.797 -54.312 -26.625 1 93.31 92 ASN A CA 1
ATOM 722 C C . ASN A 1 92 ? 26.234 -53.625 -27.859 1 93.31 92 ASN A C 1
ATOM 724 O O . ASN A 1 92 ? 26.031 -52.406 -27.844 1 93.31 92 ASN A O 1
ATOM 728 N N . ILE A 1 93 ? 26 -54.438 -28.891 1 92.31 93 ILE A N 1
ATOM 729 C CA . ILE A 1 93 ? 25.375 -53.938 -30.109 1 92.31 93 ILE A CA 1
ATOM 730 C C . ILE A 1 93 ? 23.859 -54.094 -30 1 92.31 93 ILE A C 1
ATOM 732 O O . ILE A 1 93 ? 23.359 -55.156 -29.594 1 92.31 93 ILE A O 1
ATOM 736 N N . VAL A 1 94 ? 23.203 -53.031 -30.281 1 93.56 94 VAL A N 1
ATOM 737 C CA . VAL A 1 94 ? 21.734 -53.062 -30.297 1 93.56 94 VAL A CA 1
ATOM 738 C C . VAL A 1 94 ? 21.234 -52.531 -31.625 1 93.56 94 VAL A C 1
ATOM 740 O O . VAL A 1 94 ? 21.906 -51.75 -32.281 1 93.56 94 VAL A O 1
ATOM 743 N N . TYR A 1 95 ? 20.078 -52.969 -32 1 90.81 95 TYR A N 1
ATOM 744 C CA . TYR A 1 95 ? 19.484 -52.625 -33.281 1 90.81 95 TYR A CA 1
ATOM 745 C C . TYR A 1 95 ? 18.203 -51.812 -33.094 1 90.81 95 TYR A C 1
ATOM 747 O O . TYR A 1 95 ? 17.344 -52.188 -32.312 1 90.81 95 TYR A O 1
ATOM 755 N N . LEU A 1 96 ? 18.078 -50.75 -33.812 1 92.31 96 LEU A N 1
ATOM 756 C CA . LEU A 1 96 ? 16.859 -49.938 -33.812 1 92.31 96 LEU A CA 1
ATOM 757 C C . LEU A 1 96 ? 16.047 -50.156 -35.062 1 92.31 96 LEU A C 1
ATOM 759 O O . LEU A 1 96 ? 16.609 -50.312 -36.156 1 92.31 96 LEU A O 1
ATOM 763 N N . THR A 1 97 ? 14.766 -50.219 -34.844 1 88.62 97 THR A N 1
ATOM 764 C CA . THR A 1 97 ? 13.875 -50.406 -35.969 1 88.62 97 THR A CA 1
ATOM 765 C C . THR A 1 97 ? 12.656 -49.469 -35.875 1 88.62 97 THR A C 1
ATOM 767 O O . THR A 1 97 ? 12.266 -49.094 -34.75 1 88.62 97 THR A O 1
ATOM 770 N N . SER A 1 98 ? 12.047 -49.062 -36.969 1 87 98 SER A N 1
ATOM 771 C CA . SER A 1 98 ? 10.836 -48.281 -36.969 1 87 98 SER A CA 1
ATOM 772 C C . SER A 1 98 ? 9.586 -49.156 -37.031 1 87 98 SER A C 1
ATOM 774 O O . SER A 1 98 ? 8.469 -48.625 -37.062 1 87 98 SER A O 1
ATOM 776 N N . ASP A 1 99 ? 9.812 -50.406 -37.094 1 79.44 99 ASP A N 1
ATOM 777 C CA . ASP A 1 99 ? 8.672 -51.312 -37.125 1 79.44 99 ASP A CA 1
ATOM 778 C C . ASP A 1 99 ? 7.996 -51.375 -35.75 1 79.44 99 ASP A C 1
ATOM 780 O O . ASP A 1 99 ? 8.461 -52.094 -34.844 1 79.44 99 ASP A O 1
ATOM 784 N N . GLN A 1 100 ? 6.875 -50.781 -35.594 1 74.31 100 GLN A N 1
ATOM 785 C CA . GLN A 1 100 ? 6.203 -50.625 -34.312 1 74.31 100 GLN A CA 1
ATOM 786 C C . GLN A 1 100 ? 5.445 -51.875 -33.906 1 74.31 100 GLN A C 1
ATOM 788 O O . GLN A 1 100 ? 5.004 -52 -32.75 1 74.31 100 GLN A O 1
ATOM 793 N N . HIS A 1 101 ? 5.316 -52.75 -34.812 1 75.5 101 HIS A N 1
ATOM 794 C CA . HIS A 1 101 ? 4.594 -53.969 -34.531 1 75.5 101 HIS A CA 1
ATOM 795 C C . HIS A 1 101 ? 5.488 -55 -33.812 1 75.5 101 HIS A C 1
ATOM 797 O O . HIS A 1 101 ? 5.004 -56 -33.312 1 75.5 101 HIS A O 1
ATOM 803 N N . LYS A 1 102 ? 6.672 -54.531 -33.719 1 78.88 102 LYS A N 1
ATOM 804 C CA . LYS A 1 102 ? 7.605 -55.469 -33.094 1 78.88 102 LYS A CA 1
ATOM 805 C C . LYS A 1 102 ? 7.762 -55.156 -31.609 1 78.88 102 LYS A C 1
ATOM 807 O O . LYS A 1 102 ? 7.793 -54 -31.219 1 78.88 102 LYS A O 1
ATOM 812 N N . VAL A 1 103 ? 7.777 -56.281 -30.875 1 86.69 103 VAL A N 1
ATOM 813 C CA . VAL A 1 103 ? 8.094 -56.188 -29.469 1 86.69 103 VAL A CA 1
ATOM 814 C C . VAL A 1 103 ? 9.609 -56.219 -29.266 1 86.69 103 VAL A C 1
ATOM 816 O O . VAL A 1 103 ? 10.273 -57.156 -29.75 1 86.69 103 VAL A O 1
ATOM 819 N N . GLY A 1 104 ? 10.148 -55.281 -28.656 1 87.25 104 GLY A N 1
ATOM 820 C CA . GLY A 1 104 ? 11.586 -55.125 -28.516 1 87.25 104 GLY A CA 1
ATOM 821 C C . GLY A 1 104 ? 12.164 -55.938 -27.375 1 87.25 104 GLY A C 1
ATOM 822 O O . GLY A 1 104 ? 11.422 -56.5 -26.562 1 87.25 104 GLY A O 1
ATOM 823 N N . ASN A 1 105 ? 13.469 -56.094 -27.359 1 88.12 105 ASN A N 1
ATOM 824 C CA . ASN A 1 105 ? 14.258 -56.719 -26.312 1 88.12 105 ASN A CA 1
ATOM 825 C C . ASN A 1 105 ? 15.625 -56.062 -26.156 1 88.12 105 ASN A C 1
ATOM 827 O O . ASN A 1 105 ? 15.789 -54.875 -26.484 1 88.12 105 ASN A O 1
ATOM 831 N N . ASN A 1 106 ? 16.594 -56.844 -25.547 1 89.5 106 ASN A N 1
ATOM 832 C CA . ASN A 1 106 ? 17.891 -56.25 -25.266 1 89.5 106 ASN A CA 1
ATOM 833 C C . ASN A 1 106 ? 18.734 -56.125 -26.531 1 89.5 106 ASN A C 1
ATOM 835 O O . ASN A 1 106 ? 19.828 -55.531 -26.5 1 89.5 106 ASN A O 1
ATOM 839 N N . GLN A 1 107 ? 18.266 -56.594 -27.641 1 87.44 107 GLN A N 1
ATOM 840 C CA . GLN A 1 107 ? 19.031 -56.531 -28.891 1 87.44 107 GLN A CA 1
ATOM 841 C C . GLN A 1 107 ? 18.328 -55.656 -29.922 1 87.44 107 GLN A C 1
ATOM 843 O O . GLN A 1 107 ? 18.969 -55 -30.734 1 87.44 107 GLN A O 1
ATOM 848 N N . LEU A 1 108 ? 17.047 -55.75 -29.922 1 89.06 108 LEU A N 1
ATOM 849 C CA . LEU A 1 108 ? 16.234 -55.031 -30.875 1 89.06 108 LEU A CA 1
ATOM 850 C C . LEU A 1 108 ? 15.312 -54.031 -30.172 1 89.06 108 LEU A C 1
ATOM 852 O O . LEU A 1 108 ? 14.484 -54.438 -29.359 1 89.06 108 LEU A O 1
ATOM 856 N N . ILE A 1 109 ? 15.414 -52.781 -30.547 1 91.94 109 ILE A N 1
ATOM 857 C CA . ILE A 1 109 ? 14.641 -51.75 -29.906 1 91.94 109 ILE A CA 1
ATOM 858 C C . ILE A 1 109 ? 13.758 -51.031 -30.953 1 91.94 109 ILE A C 1
ATOM 860 O O . ILE A 1 109 ? 14.258 -50.375 -31.844 1 91.94 109 ILE A O 1
ATOM 864 N N . PRO A 1 110 ? 12.461 -51.219 -30.875 1 91 110 PRO A N 1
ATOM 865 C CA . PRO A 1 110 ? 11.57 -50.469 -31.766 1 91 110 PRO A CA 1
ATOM 866 C C . PRO A 1 110 ? 11.469 -49 -31.422 1 91 110 PRO A C 1
ATOM 868 O O . PRO A 1 110 ? 11.422 -48.625 -30.234 1 91 110 PRO A O 1
ATOM 871 N N . ILE A 1 111 ? 11.484 -48.156 -32.438 1 89.69 111 ILE A N 1
ATOM 872 C CA . ILE A 1 111 ? 11.32 -46.719 -32.281 1 89.69 111 ILE A CA 1
ATOM 873 C C . ILE A 1 111 ? 10.039 -46.281 -32.969 1 89.69 111 ILE A C 1
ATOM 875 O O . ILE A 1 111 ? 9.742 -46.719 -34.094 1 89.69 111 ILE A O 1
ATOM 879 N N . ASP A 1 112 ? 9.297 -45.375 -32.375 1 82.69 112 ASP A N 1
ATOM 880 C CA . ASP A 1 112 ? 7.949 -45.062 -32.844 1 82.69 112 ASP A CA 1
ATOM 881 C C . ASP A 1 112 ? 7.984 -43.969 -33.906 1 82.69 112 ASP A C 1
ATOM 883 O O . ASP A 1 112 ? 6.996 -43.25 -34.125 1 82.69 112 ASP A O 1
ATOM 887 N N . SER A 1 113 ? 9.117 -43.781 -34.531 1 82.75 113 SER A N 1
ATOM 888 C CA . SER A 1 113 ? 9.211 -42.75 -35.562 1 82.75 113 SER A CA 1
ATOM 889 C C . SER A 1 113 ? 10.211 -43.156 -36.625 1 82.75 113 SER A C 1
ATOM 891 O O . SER A 1 113 ? 11.422 -43.094 -36.406 1 82.75 113 SER A O 1
ATOM 893 N N . ASN A 1 114 ? 9.656 -43.406 -37.75 1 82.38 114 ASN A N 1
ATOM 894 C CA . ASN A 1 114 ? 10.531 -43.656 -38.875 1 82.38 114 ASN A CA 1
ATOM 895 C C . ASN A 1 114 ? 11.297 -42.438 -39.312 1 82.38 114 ASN A C 1
ATOM 897 O O . ASN A 1 114 ? 12.477 -42.5 -39.656 1 82.38 114 ASN A O 1
ATOM 901 N N . GLU A 1 115 ? 10.594 -41.344 -39.25 1 80.38 115 GLU A N 1
ATOM 902 C CA . GLU A 1 115 ? 11.188 -40.094 -39.688 1 80.38 115 GLU A CA 1
ATOM 903 C C . GLU A 1 115 ? 12.406 -39.719 -38.844 1 80.38 115 GLU A C 1
ATOM 905 O O . GLU A 1 115 ? 13.406 -39.25 -39.344 1 80.38 115 GLU A O 1
ATOM 910 N N . PHE A 1 116 ? 12.266 -39.969 -37.656 1 81.69 116 PHE A N 1
ATOM 911 C CA . PHE A 1 116 ? 13.375 -39.719 -36.75 1 81.69 116 PHE A CA 1
ATOM 912 C C . PHE A 1 116 ? 14.586 -40.562 -37.125 1 81.69 116 PHE A C 1
ATOM 914 O O . PHE A 1 116 ? 15.703 -40.031 -37.219 1 81.69 116 PHE A O 1
ATOM 921 N N . LEU A 1 117 ? 14.398 -41.812 -37.344 1 87.81 117 LEU A N 1
ATOM 922 C CA . LEU A 1 117 ? 15.492 -42.719 -37.656 1 87.81 117 LEU A CA 1
ATOM 923 C C . LEU A 1 117 ? 16.141 -42.344 -38.969 1 87.81 117 LEU A C 1
ATOM 925 O O . LEU A 1 117 ? 17.359 -42.406 -39.125 1 87.81 117 LEU A O 1
ATOM 929 N N . GLU A 1 118 ? 15.336 -41.906 -39.844 1 85.88 118 GLU A N 1
ATOM 930 C CA . GLU A 1 118 ? 15.82 -41.562 -41.188 1 85.88 118 GLU A CA 1
ATOM 931 C C . GLU A 1 118 ? 16.719 -40.312 -41.125 1 85.88 118 GLU A C 1
ATOM 933 O O . GLU A 1 118 ? 17.547 -40.125 -42.031 1 85.88 118 GLU A O 1
ATOM 938 N N . LYS A 1 119 ? 16.578 -39.531 -40.125 1 83.31 119 LYS A N 1
ATOM 939 C CA . LYS A 1 119 ? 17.344 -38.312 -40.031 1 83.31 119 LYS A CA 1
ATOM 940 C C . LYS A 1 119 ? 18.688 -38.531 -39.344 1 83.31 119 LYS A C 1
ATOM 942 O O . LYS A 1 119 ? 19.531 -37.656 -39.281 1 83.31 119 LYS A O 1
ATOM 947 N N . LEU A 1 120 ? 18.859 -39.719 -38.906 1 86.56 120 LEU A N 1
ATOM 948 C CA . LEU A 1 120 ? 20.078 -40 -38.125 1 86.56 120 LEU A CA 1
ATOM 949 C C . LEU A 1 120 ? 21.266 -40.188 -39.062 1 86.56 120 LEU A C 1
ATOM 951 O O . LEU A 1 120 ? 21.109 -40.688 -40.188 1 86.56 120 LEU A O 1
ATOM 955 N N . ASN A 1 121 ? 22.391 -39.688 -38.531 1 88.25 121 ASN A N 1
ATOM 956 C CA . ASN A 1 121 ? 23.656 -39.906 -39.219 1 88.25 121 ASN A CA 1
ATOM 957 C C . ASN A 1 121 ? 24.594 -40.812 -38.438 1 88.25 121 ASN A C 1
ATOM 959 O O . ASN A 1 121 ? 24.5 -40.875 -37.188 1 88.25 121 ASN A O 1
ATOM 963 N N . ILE A 1 122 ? 25.453 -41.469 -39.188 1 90.62 122 ILE A N 1
ATOM 964 C CA . ILE A 1 122 ? 26.438 -42.312 -38.531 1 90.62 122 ILE A CA 1
ATOM 965 C C . ILE A 1 122 ? 27.25 -41.5 -37.531 1 90.62 122 ILE A C 1
ATOM 967 O O . ILE A 1 122 ? 27.625 -40.344 -37.812 1 90.62 122 ILE A O 1
ATOM 971 N N . ASN A 1 123 ? 27.5 -42.031 -36.406 1 90 123 ASN A N 1
ATOM 972 C CA . ASN A 1 123 ? 28.25 -41.438 -35.281 1 90 123 ASN A CA 1
ATOM 973 C C . ASN A 1 123 ? 27.375 -40.5 -34.438 1 90 123 ASN A C 1
ATOM 975 O O . ASN A 1 123 ? 27.859 -39.906 -33.469 1 90 123 ASN A O 1
ATOM 979 N N . ASP A 1 124 ? 26.125 -40.469 -34.844 1 86.69 124 ASP A N 1
ATOM 980 C CA . ASP A 1 124 ? 25.203 -39.75 -33.938 1 86.69 124 ASP A CA 1
ATOM 981 C C . ASP A 1 124 ? 25.078 -40.469 -32.594 1 86.69 124 ASP A C 1
ATOM 983 O O . ASP A 1 124 ? 25.047 -41.719 -32.562 1 86.69 124 ASP A O 1
ATOM 987 N N . LYS A 1 125 ? 25.047 -39.688 -31.594 1 88.44 125 LYS A N 1
ATOM 988 C CA . LYS A 1 125 ? 24.75 -40.25 -30.281 1 88.44 125 LYS A CA 1
ATOM 989 C C . LYS A 1 125 ? 23.281 -40.062 -29.922 1 88.44 125 LYS A C 1
ATOM 991 O O . LYS A 1 125 ? 22.703 -39 -30.188 1 88.44 125 LYS A O 1
ATOM 996 N N . LEU A 1 126 ? 22.688 -41.156 -29.484 1 87.94 126 LEU A N 1
ATOM 997 C CA . LEU A 1 126 ? 21.281 -41.125 -29.094 1 87.94 126 LEU A CA 1
ATOM 998 C C . LEU A 1 126 ? 21.125 -41.312 -27.594 1 87.94 126 LEU A C 1
ATOM 1000 O O . LEU A 1 126 ? 21.812 -42.156 -27 1 87.94 126 LEU A O 1
ATOM 1004 N N . ALA A 1 127 ? 20.328 -40.531 -27.016 1 86.06 127 ALA A N 1
ATOM 1005 C CA . ALA A 1 127 ? 20.016 -40.625 -25.594 1 86.06 127 ALA A CA 1
ATOM 1006 C C . ALA A 1 127 ? 18.625 -41.219 -25.375 1 86.06 127 ALA A C 1
ATOM 1008 O O . ALA A 1 127 ? 17.641 -40.75 -25.953 1 86.06 127 ALA A O 1
ATOM 1009 N N . ILE A 1 128 ? 18.625 -42.375 -24.641 1 87.06 128 ILE A N 1
ATOM 1010 C CA . ILE A 1 128 ? 17.344 -42.938 -24.25 1 87.06 128 ILE A CA 1
ATOM 1011 C C . ILE A 1 128 ? 17.094 -42.688 -22.766 1 87.06 128 ILE A C 1
ATOM 1013 O O . ILE A 1 128 ? 18.016 -42.781 -21.938 1 87.06 128 ILE A O 1
ATOM 1017 N N . ASP A 1 129 ? 15.82 -42.375 -22.438 1 81.88 129 ASP A N 1
ATOM 1018 C CA . ASP A 1 129 ? 15.414 -42.125 -21.062 1 81.88 129 ASP A CA 1
ATOM 1019 C C . ASP A 1 129 ? 16.297 -41.031 -20.438 1 81.88 129 ASP A C 1
ATOM 1021 O O . ASP A 1 129 ? 16.906 -41.25 -19.375 1 81.88 129 ASP A O 1
ATOM 1025 N N . TYR A 1 130 ? 16.438 -40.031 -21.266 1 74 130 TYR A N 1
ATOM 1026 C CA . TYR A 1 130 ? 17.094 -38.812 -20.859 1 74 130 TYR A CA 1
ATOM 1027 C C . TYR A 1 130 ? 18.562 -39.062 -20.531 1 74 130 TYR A C 1
ATOM 1029 O O . TYR A 1 130 ? 19.094 -38.469 -19.578 1 74 130 TYR A O 1
ATOM 1037 N N . GLY A 1 131 ? 19.141 -39.938 -21.203 1 74.81 131 GLY A N 1
ATOM 1038 C CA . GLY A 1 131 ? 20.578 -40.125 -21.109 1 74.81 131 GLY A CA 1
ATOM 1039 C C . GLY A 1 131 ? 20.969 -41.312 -20.219 1 74.81 131 GLY A C 1
ATOM 1040 O O . GLY A 1 131 ? 22.156 -41.594 -20.062 1 74.81 131 GLY A O 1
ATOM 1041 N N . HIS A 1 132 ? 19.969 -41.906 -19.625 1 81 132 HIS A N 1
ATOM 1042 C CA . HIS A 1 132 ? 20.281 -43.094 -18.828 1 81 132 HIS A CA 1
ATOM 1043 C C . HIS A 1 132 ? 20.922 -44.188 -19.688 1 81 132 HIS A C 1
ATOM 1045 O O . HIS A 1 132 ? 21.672 -45 -19.172 1 81 132 HIS A O 1
ATOM 1051 N N . ILE A 1 133 ? 20.578 -44.125 -20.953 1 87.94 133 ILE A N 1
ATOM 1052 C CA . ILE A 1 133 ? 21.203 -45 -21.953 1 87.94 133 ILE A CA 1
ATOM 1053 C C . ILE A 1 133 ? 21.719 -44.156 -23.109 1 87.94 133 ILE A C 1
ATOM 1055 O O . ILE A 1 133 ? 21.016 -43.25 -23.594 1 87.94 133 ILE A O 1
ATOM 1059 N N . ILE A 1 134 ? 22.938 -44.344 -23.422 1 89.25 134 ILE A N 1
ATOM 1060 C CA . ILE A 1 134 ? 23.5 -43.656 -24.578 1 89.25 134 ILE A CA 1
ATOM 1061 C C . ILE A 1 134 ? 23.938 -44.656 -25.625 1 89.25 134 ILE A C 1
ATOM 1063 O O . ILE A 1 134 ? 24.641 -45.625 -25.328 1 89.25 134 ILE A O 1
ATOM 1067 N N . LEU A 1 135 ? 23.422 -44.406 -26.828 1 92.69 135 LEU A N 1
ATOM 1068 C CA . LEU A 1 135 ? 23.781 -45.25 -27.969 1 92.69 135 LEU A CA 1
ATOM 1069 C C . LEU A 1 135 ? 24.578 -44.438 -29 1 92.69 135 LEU A C 1
ATOM 1071 O O . LEU A 1 135 ? 24.438 -43.219 -29.094 1 92.69 135 LEU A O 1
ATOM 1075 N N . GLU A 1 136 ? 25.406 -45.094 -29.641 1 93.88 136 GLU A N 1
ATOM 1076 C CA . GLU A 1 136 ? 26.109 -44.5 -30.781 1 93.88 136 GLU A CA 1
ATOM 1077 C C . GLU A 1 136 ? 25.766 -45.25 -32.062 1 93.88 136 GLU A C 1
ATOM 1079 O O . GLU A 1 136 ? 25.906 -46.469 -32.156 1 93.88 136 GLU A O 1
ATOM 1084 N N . LEU A 1 137 ? 25.344 -44.531 -33.062 1 94.25 137 LEU A N 1
ATOM 1085 C CA . LEU A 1 137 ? 24.984 -45.156 -34.344 1 94.25 137 LEU A CA 1
ATOM 1086 C C . LEU A 1 137 ? 26.234 -45.531 -35.125 1 94.25 137 LEU A C 1
ATOM 1088 O O . LEU A 1 137 ? 27.031 -44.688 -35.5 1 94.25 137 LEU A O 1
ATOM 1092 N N . LEU A 1 138 ? 26.297 -46.812 -35.406 1 93.75 138 LEU A N 1
ATOM 1093 C CA . LEU A 1 138 ? 27.5 -47.312 -36.062 1 93.75 138 LEU A CA 1
ATOM 1094 C C . LEU A 1 138 ? 27.25 -47.5 -37.562 1 93.75 138 LEU A C 1
ATOM 1096 O O . LEU A 1 138 ? 28.156 -47.312 -38.375 1 93.75 138 LEU A O 1
ATOM 1100 N N . ASP A 1 139 ? 26.047 -48 -37.812 1 92.19 139 ASP A N 1
ATOM 1101 C CA . ASP A 1 139 ? 25.75 -48.375 -39.188 1 92.19 139 ASP A CA 1
ATOM 1102 C C . ASP A 1 139 ? 24.25 -48.406 -39.438 1 92.19 139 ASP A C 1
ATOM 1104 O O . ASP A 1 139 ? 23.453 -48.406 -38.5 1 92.19 139 ASP A O 1
ATOM 1108 N N . ILE A 1 140 ? 23.875 -48.312 -40.75 1 92.44 140 ILE A N 1
ATOM 1109 C CA . ILE A 1 140 ? 22.5 -48.469 -41.188 1 92.44 140 ILE A CA 1
ATOM 1110 C C . ILE A 1 140 ? 22.438 -49.594 -42.219 1 92.44 140 ILE A C 1
ATOM 1112 O O . ILE A 1 140 ? 23.078 -49.5 -43.281 1 92.44 140 ILE A O 1
ATOM 1116 N N . GLN A 1 141 ? 21.719 -50.531 -41.875 1 86.94 141 GLN A N 1
ATOM 1117 C CA . GLN A 1 141 ? 21.656 -51.719 -42.75 1 86.94 141 GLN A CA 1
ATOM 1118 C C . GLN A 1 141 ? 20.219 -52.062 -43.062 1 86.94 141 GLN A C 1
ATOM 1120 O O . GLN A 1 141 ? 19.281 -51.562 -42.438 1 86.94 141 GLN A O 1
ATOM 1125 N N . MET A 1 142 ? 20.094 -52.844 -44.156 1 82.94 142 MET A N 1
ATOM 1126 C CA . MET A 1 142 ? 18.781 -53.406 -44.469 1 82.94 142 MET A CA 1
ATOM 1127 C C . MET A 1 142 ? 18.516 -54.656 -43.625 1 82.94 142 MET A C 1
ATOM 1129 O O . MET A 1 142 ? 19.438 -55.438 -43.375 1 82.94 142 MET A O 1
ATOM 1133 N N . PHE A 1 143 ? 17.312 -54.812 -43.188 1 76.25 143 PHE A N 1
ATOM 1134 C CA . PHE A 1 143 ? 16.938 -55.938 -42.312 1 76.25 143 PHE A CA 1
ATOM 1135 C C . PHE A 1 143 ? 17.438 -57.25 -42.875 1 76.25 143 PHE A C 1
ATOM 1137 O O . PHE A 1 143 ? 17.953 -58.094 -42.156 1 76.25 143 PHE A O 1
ATOM 1144 N N . ASP A 1 144 ? 17.375 -57.375 -44.125 1 72.12 144 ASP A N 1
ATOM 1145 C CA . ASP A 1 144 ? 17.719 -58.625 -44.781 1 72.12 144 ASP A CA 1
ATOM 1146 C C . ASP A 1 144 ? 19.188 -58.969 -44.594 1 72.12 144 ASP A C 1
ATOM 1148 O O . ASP A 1 144 ? 19.578 -60.125 -44.656 1 72.12 144 ASP A O 1
ATOM 1152 N N . GLN A 1 145 ? 19.922 -58.031 -44.219 1 69.75 145 GLN A N 1
ATOM 1153 C CA . GLN A 1 145 ? 21.359 -58.219 -44.094 1 69.75 145 GLN A CA 1
ATOM 1154 C C . GLN A 1 145 ? 21.734 -58.625 -42.656 1 69.75 145 GLN A C 1
ATOM 1156 O O . GLN A 1 145 ? 22.797 -59.188 -42.406 1 69.75 145 GLN A O 1
ATOM 1161 N N . VAL A 1 146 ? 20.844 -58.406 -41.688 1 68.38 146 VAL A N 1
ATOM 1162 C CA . VAL A 1 146 ? 21.297 -58.594 -40.312 1 68.38 146 VAL A CA 1
ATOM 1163 C C . VAL A 1 146 ? 20.344 -59.5 -39.562 1 68.38 146 VAL A C 1
ATOM 1165 O O . VAL A 1 146 ? 20.594 -59.844 -38.406 1 68.38 146 VAL A O 1
ATOM 1168 N N . TYR A 1 147 ? 19.359 -60 -40.156 1 67.88 147 TYR A N 1
ATOM 1169 C CA . TYR A 1 147 ? 18.328 -60.75 -39.438 1 67.88 147 TYR A CA 1
ATOM 1170 C C . TYR A 1 147 ? 18.906 -61.969 -38.75 1 67.88 147 TYR A C 1
ATOM 1172 O O . TYR A 1 147 ? 18.484 -62.344 -37.656 1 67.88 147 TYR A O 1
ATOM 1180 N N . GLU A 1 148 ? 19.859 -62.594 -39.375 1 65.75 148 GLU A N 1
ATOM 1181 C CA . GLU A 1 148 ? 20.453 -63.812 -38.812 1 65.75 148 GLU A CA 1
ATOM 1182 C C . GLU A 1 148 ? 21.188 -63.5 -37.5 1 65.75 148 GLU A C 1
ATOM 1184 O O . GLU A 1 148 ? 21.141 -64.312 -36.562 1 65.75 148 GLU A O 1
ATOM 1189 N N . LYS A 1 149 ? 21.734 -62.344 -37.5 1 66.75 149 LYS A N 1
ATOM 1190 C CA . LYS A 1 149 ? 22.516 -61.938 -36.344 1 66.75 149 LYS A CA 1
ATOM 1191 C C . LYS A 1 149 ? 21.625 -61.562 -35.156 1 66.75 149 LYS A C 1
ATOM 1193 O O . LYS A 1 149 ? 22 -61.781 -34 1 66.75 149 LYS A O 1
ATOM 1198 N N . ILE A 1 150 ? 20.453 -61.062 -35.344 1 66.19 150 ILE A N 1
ATOM 1199 C CA . ILE A 1 150 ? 19.562 -60.562 -34.281 1 66.19 150 ILE A CA 1
ATOM 1200 C C . ILE A 1 150 ? 18.672 -61.719 -33.781 1 66.19 150 ILE A C 1
ATOM 1202 O O . ILE A 1 150 ? 18.062 -61.625 -32.719 1 66.19 150 ILE A O 1
ATOM 1206 N N . GLY A 1 151 ? 18.875 -62.906 -34.438 1 61.22 151 GLY A N 1
ATOM 1207 C CA . GLY A 1 151 ? 18.062 -64.062 -34.062 1 61.22 151 GLY A CA 1
ATOM 1208 C C . GLY A 1 151 ? 16.578 -63.812 -34.281 1 61.22 151 GLY A C 1
ATOM 1209 O O . GLY A 1 151 ? 15.75 -64.312 -33.531 1 61.22 151 GLY A O 1
ATOM 1210 N N . ILE A 1 152 ? 16.203 -62.844 -35.062 1 61.34 152 ILE A N 1
ATOM 1211 C CA . ILE A 1 152 ? 14.797 -62.594 -35.375 1 61.34 152 ILE A CA 1
ATOM 1212 C C . ILE A 1 152 ? 14.422 -63.281 -36.688 1 61.34 152 ILE A C 1
ATOM 1214 O O . ILE A 1 152 ? 15.219 -63.281 -37.625 1 61.34 152 ILE A O 1
ATOM 1218 N N . ASP A 1 153 ? 13.398 -64.062 -36.625 1 58.28 153 ASP A N 1
ATOM 1219 C CA . ASP A 1 153 ? 12.938 -64.75 -37.844 1 58.28 153 ASP A CA 1
ATOM 1220 C C . ASP A 1 153 ? 12.703 -63.781 -38.969 1 58.28 153 ASP A C 1
ATOM 1222 O O . ASP A 1 153 ? 12.211 -62.656 -38.75 1 58.28 153 ASP A O 1
ATOM 1226 N N . LYS A 1 154 ? 13.25 -64 -40.094 1 58.66 154 LYS A N 1
ATOM 1227 C CA . LYS A 1 154 ? 13.109 -63.219 -41.312 1 58.66 154 LYS A CA 1
ATOM 1228 C C . LYS A 1 154 ? 11.656 -62.781 -41.531 1 58.66 154 LYS A C 1
ATOM 1230 O O . LYS A 1 154 ? 11.398 -61.688 -42.031 1 58.66 154 LYS A O 1
ATOM 1235 N N . MET A 1 155 ? 10.758 -63.5 -41.094 1 52.75 155 MET A N 1
ATOM 1236 C CA . MET A 1 155 ? 9.336 -63.281 -41.312 1 52.75 155 MET A CA 1
ATOM 1237 C C . MET A 1 155 ? 8.82 -62.188 -40.406 1 52.75 155 MET A C 1
ATOM 1239 O O . MET A 1 155 ? 7.715 -61.656 -40.594 1 52.75 155 MET A O 1
ATOM 1243 N N . CYS A 1 156 ? 9.578 -61.812 -39.5 1 54.62 156 CYS A N 1
ATOM 1244 C CA . CYS A 1 156 ? 9.062 -60.969 -38.438 1 54.62 156 CYS A CA 1
ATOM 1245 C C . CYS A 1 156 ? 9.188 -59.5 -38.781 1 54.62 156 CYS A C 1
ATOM 1247 O O . CYS A 1 156 ? 8.43 -58.656 -38.281 1 54.62 156 CYS A O 1
ATOM 1249 N N . LEU A 1 157 ? 10.148 -59.156 -39.469 1 60.19 157 LEU A N 1
ATOM 1250 C CA . LEU A 1 157 ? 10.25 -57.75 -39.844 1 60.19 157 LEU A CA 1
ATOM 1251 C C . LEU A 1 157 ? 9.977 -57.594 -41.344 1 60.19 157 LEU A C 1
ATOM 1253 O O . LEU A 1 157 ? 10.211 -58.5 -42.125 1 60.19 157 LEU A O 1
ATOM 1257 N N . LEU A 1 158 ? 9.227 -56.625 -41.75 1 57.69 158 LEU A N 1
ATOM 1258 C CA . LEU A 1 158 ? 8.914 -56.312 -43.156 1 57.69 158 LEU A CA 1
ATOM 1259 C C . LEU A 1 158 ? 10.188 -56.281 -44 1 57.69 158 LEU A C 1
ATOM 1261 O O . LEU A 1 158 ? 11.195 -55.719 -43.562 1 57.69 158 LEU A O 1
ATOM 1265 N N . SER A 1 159 ? 10.211 -57.062 -45 1 60.09 159 SER A N 1
ATOM 1266 C CA . SER A 1 159 ? 11.25 -57 -46 1 60.09 159 SER A CA 1
ATOM 1267 C C . SER A 1 159 ? 11.438 -55.562 -46.5 1 60.09 159 SER A C 1
ATOM 1269 O O . SER A 1 159 ? 10.461 -54.844 -46.688 1 60.09 159 SER A O 1
ATOM 1271 N N . GLY A 1 160 ? 12.703 -55 -46.406 1 66.44 160 GLY A N 1
ATOM 1272 C CA . GLY A 1 160 ? 13.016 -53.688 -46.938 1 66.44 160 GLY A CA 1
ATOM 1273 C C . GLY A 1 160 ? 13.062 -52.594 -45.906 1 66.44 160 GLY A C 1
ATOM 1274 O O . GLY A 1 160 ? 13.086 -51.406 -46.25 1 66.44 160 GLY A O 1
ATOM 1275 N N . VAL A 1 161 ? 12.992 -53 -44.625 1 76.44 161 VAL A N 1
ATOM 1276 C CA . VAL A 1 161 ? 13.047 -51.969 -43.625 1 76.44 161 VAL A CA 1
ATOM 1277 C C . VAL A 1 161 ? 14.492 -51.75 -43.188 1 76.44 161 VAL A C 1
ATOM 1279 O O . VAL A 1 161 ? 15.281 -52.688 -43.125 1 76.44 161 VAL A O 1
ATOM 1282 N N . LYS A 1 162 ? 14.805 -50.531 -42.906 1 86 162 LYS A N 1
ATOM 1283 C CA . LYS A 1 162 ? 16.141 -50.156 -42.438 1 86 162 LYS A CA 1
ATOM 1284 C C . LYS A 1 162 ? 16.328 -50.469 -40.969 1 86 162 LYS A C 1
ATOM 1286 O O . LYS A 1 162 ? 15.383 -50.344 -40.188 1 86 162 LYS A O 1
ATOM 1291 N N . ILE A 1 163 ? 17.484 -51.031 -40.688 1 89.38 163 ILE A N 1
ATOM 1292 C CA . ILE A 1 163 ? 17.891 -51.281 -39.312 1 89.38 163 ILE A CA 1
ATOM 1293 C C . ILE A 1 163 ? 19.094 -50.406 -38.938 1 89.38 163 ILE A C 1
ATOM 1295 O O . ILE A 1 163 ? 20.047 -50.312 -39.719 1 89.38 163 ILE A O 1
ATOM 1299 N N . TYR A 1 164 ? 18.984 -49.844 -37.812 1 93.25 164 TYR A N 1
ATOM 1300 C CA . TYR A 1 164 ? 20.047 -48.969 -37.344 1 93.25 164 TYR A CA 1
ATOM 1301 C C . TYR A 1 164 ? 20.891 -49.656 -36.281 1 93.25 164 TYR A C 1
ATOM 1303 O O . TYR A 1 164 ? 20.406 -49.969 -35.188 1 93.25 164 TYR A O 1
ATOM 1311 N N . VAL A 1 165 ? 22.141 -49.938 -36.625 1 93.44 165 VAL A N 1
ATOM 1312 C CA . VAL A 1 165 ? 23.062 -50.656 -35.75 1 93.44 165 VAL A CA 1
ATOM 1313 C C . VAL A 1 165 ? 23.75 -49.688 -34.781 1 93.44 165 VAL A C 1
ATOM 1315 O O . VAL A 1 165 ? 24.484 -48.781 -35.219 1 93.44 165 VAL A O 1
ATOM 1318 N N . CYS A 1 166 ? 23.5 -49.875 -33.469 1 94.75 166 CYS A N 1
ATOM 1319 C CA . CYS A 1 166 ? 24.047 -48.969 -32.469 1 94.75 166 CYS A CA 1
ATOM 1320 C C . CYS A 1 166 ? 24.891 -49.719 -31.453 1 94.75 166 CYS A C 1
ATOM 1322 O O . CYS A 1 166 ? 24.656 -50.906 -31.234 1 94.75 166 CYS A O 1
ATOM 1324 N N . ARG A 1 167 ? 25.828 -49.094 -30.875 1 95.5 167 ARG A N 1
ATOM 1325 C CA . ARG A 1 167 ? 26.578 -49.594 -29.734 1 95.5 167 ARG A CA 1
ATOM 1326 C C . ARG A 1 167 ? 26.188 -48.844 -28.453 1 95.5 167 ARG A C 1
ATOM 1328 O O . ARG A 1 167 ? 26.062 -47.625 -28.453 1 95.5 167 ARG A O 1
ATOM 1335 N N . CYS A 1 168 ? 26 -49.562 -27.453 1 95.5 168 CYS A N 1
ATOM 1336 C CA . CYS A 1 168 ? 25.672 -48.938 -26.172 1 95.5 168 CYS A CA 1
ATOM 1337 C C . CYS A 1 168 ? 26.922 -48.344 -25.531 1 95.5 168 CYS A C 1
ATOM 1339 O O . CYS A 1 168 ? 27.922 -49.031 -25.312 1 95.5 168 CYS A O 1
ATOM 1341 N N . CYS A 1 169 ? 26.859 -47.062 -25.219 1 92.75 169 CYS A N 1
ATOM 1342 C CA . CYS A 1 169 ? 28 -46.344 -24.672 1 92.75 169 CYS A CA 1
ATOM 1343 C C . CYS A 1 169 ? 27.891 -46.25 -23.156 1 92.75 169 CYS A C 1
ATOM 1345 O O . CYS A 1 169 ? 28.875 -45.938 -22.469 1 92.75 169 CYS A O 1
ATOM 1347 N N . LYS A 1 170 ? 26.703 -46.406 -22.656 1 90.19 170 LYS A N 1
ATOM 1348 C CA . LYS A 1 170 ? 26.438 -46.312 -21.219 1 90.19 170 LYS A CA 1
ATOM 1349 C C . LYS A 1 170 ? 25.375 -47.312 -20.797 1 90.19 170 LYS A C 1
ATOM 1351 O O . LYS A 1 170 ? 24.25 -47.281 -21.281 1 90.19 170 LYS A O 1
ATOM 1356 N N . THR A 1 171 ? 25.859 -48.219 -19.922 1 89.44 171 THR A N 1
ATOM 1357 C CA . THR A 1 171 ? 24.938 -49.25 -19.453 1 89.44 171 THR A CA 1
ATOM 1358 C C . THR A 1 171 ? 23.719 -48.625 -18.766 1 89.44 171 THR A C 1
ATOM 1360 O O . THR A 1 171 ? 23.859 -47.656 -18 1 89.44 171 THR A O 1
ATOM 1363 N N . GLY A 1 172 ? 22.531 -49.156 -19.094 1 89.94 172 GLY A N 1
ATOM 1364 C CA . GLY A 1 172 ? 21.312 -48.688 -18.469 1 89.94 172 GLY A CA 1
ATOM 1365 C C . GLY A 1 172 ? 20.156 -49.656 -18.625 1 89.94 172 GLY A C 1
ATOM 1366 O O . GLY A 1 172 ? 20.25 -50.625 -19.359 1 89.94 172 GLY A O 1
ATOM 1367 N N . THR A 1 173 ? 19.172 -49.469 -17.859 1 90.12 173 THR A N 1
ATOM 1368 C CA . THR A 1 173 ? 17.953 -50.25 -17.938 1 90.12 173 THR A CA 1
ATOM 1369 C C . THR A 1 173 ? 16.938 -49.594 -18.875 1 90.12 173 THR A C 1
ATOM 1371 O O . THR A 1 173 ? 16.531 -48.469 -18.641 1 90.12 173 THR A O 1
ATOM 1374 N N . LEU A 1 174 ? 16.547 -50.312 -19.875 1 91.5 174 LEU A N 1
ATOM 1375 C CA . LEU A 1 174 ? 15.602 -49.844 -20.875 1 91.5 174 LEU A CA 1
ATOM 1376 C C . LEU A 1 174 ? 14.172 -50.219 -20.5 1 91.5 174 LEU A C 1
ATOM 1378 O O . LEU A 1 174 ? 13.914 -51.344 -20.062 1 91.5 174 LEU A O 1
ATOM 1382 N N . LYS A 1 175 ? 13.305 -49.188 -20.578 1 87.12 175 LYS A N 1
ATOM 1383 C CA . LYS A 1 175 ? 11.875 -49.406 -20.359 1 87.12 175 LYS A CA 1
ATOM 1384 C C . LYS A 1 175 ? 11.062 -48.969 -21.562 1 87.12 175 LYS A C 1
ATOM 1386 O O . LYS A 1 175 ? 11.531 -48.156 -22.375 1 87.12 175 LYS A O 1
ATOM 1391 N N . SER A 1 176 ? 9.883 -49.562 -21.641 1 85.69 176 SER A N 1
ATOM 1392 C CA . SER A 1 176 ? 9.008 -49.219 -22.75 1 85.69 176 SER A CA 1
ATOM 1393 C C . SER A 1 176 ? 8.617 -47.75 -22.688 1 85.69 176 SER A C 1
ATOM 1395 O O . SER A 1 176 ? 8.461 -47.188 -21.609 1 85.69 176 SER A O 1
ATOM 1397 N N . PHE A 1 177 ? 8.57 -47.094 -23.844 1 80.38 177 PHE A N 1
ATOM 1398 C CA . PHE A 1 177 ? 7.965 -45.812 -24.094 1 80.38 177 PHE A CA 1
ATOM 1399 C C . PHE A 1 177 ? 8.828 -44.688 -23.516 1 80.38 177 PHE A C 1
ATOM 1401 O O . PHE A 1 177 ? 8.352 -43.562 -23.297 1 80.38 177 PHE A O 1
ATOM 1408 N N . LYS A 1 178 ? 10.016 -45 -23.219 1 82.56 178 LYS A N 1
ATOM 1409 C CA . LYS A 1 178 ? 10.953 -43.938 -22.797 1 82.56 178 LYS A CA 1
ATOM 1410 C C . LYS A 1 178 ? 11.391 -43.094 -23.984 1 82.56 178 LYS A C 1
ATOM 1412 O O . LYS A 1 178 ? 11.492 -43.594 -25.109 1 82.56 178 LYS A O 1
ATOM 1417 N N . PRO A 1 179 ? 11.578 -41.844 -23.734 1 81.94 179 PRO A N 1
ATOM 1418 C CA . PRO A 1 179 ? 11.945 -40.938 -24.828 1 81.94 179 PRO A CA 1
ATOM 1419 C C . PRO A 1 179 ? 13.336 -41.219 -25.391 1 81.94 179 PRO A C 1
ATOM 1421 O O . PRO A 1 179 ? 14.234 -41.656 -24.656 1 81.94 179 PRO A O 1
ATOM 1424 N N . ILE A 1 180 ? 13.492 -41.062 -26.703 1 84.5 180 ILE A N 1
ATOM 1425 C CA . ILE A 1 180 ? 14.781 -41.156 -27.375 1 84.5 180 ILE A CA 1
ATOM 1426 C C . ILE A 1 180 ? 15.047 -39.875 -28.156 1 84.5 180 ILE A C 1
ATOM 1428 O O . ILE A 1 180 ? 14.133 -39.312 -28.766 1 84.5 180 ILE A O 1
ATOM 1432 N N . SER A 1 181 ? 16.234 -39.312 -28.062 1 79.56 181 SER A N 1
ATOM 1433 C CA . SER A 1 181 ? 16.625 -38.094 -28.781 1 79.56 181 SER A CA 1
ATOM 1434 C C . SER A 1 181 ? 18.094 -38.125 -29.188 1 79.56 181 SER A C 1
ATOM 1436 O O . SER A 1 181 ? 18.844 -39 -28.734 1 79.56 181 SER A O 1
ATOM 1438 N N . ILE A 1 182 ? 18.453 -37.312 -30.156 1 75.44 182 ILE A N 1
ATOM 1439 C CA . ILE A 1 182 ? 19.859 -37.156 -30.516 1 75.44 182 ILE A CA 1
ATOM 1440 C C . ILE A 1 182 ? 20.609 -36.469 -29.391 1 75.44 182 ILE A C 1
ATOM 1442 O O . ILE A 1 182 ? 20.156 -35.438 -28.875 1 75.44 182 ILE A O 1
ATOM 1446 N N . PHE A 1 183 ? 21.562 -37.156 -28.953 1 70.94 183 PHE A N 1
ATOM 1447 C CA . PHE A 1 183 ? 22.375 -36.594 -27.891 1 70.94 183 PHE A CA 1
ATOM 1448 C C . PHE A 1 183 ? 23.359 -35.562 -28.438 1 70.94 183 PHE A C 1
ATOM 1450 O O . PHE A 1 183 ? 24.141 -35.875 -29.344 1 70.94 183 PHE A O 1
ATOM 1457 N N . ILE A 1 184 ? 23.25 -34.312 -28.219 1 59.12 184 ILE A N 1
ATOM 1458 C CA . ILE A 1 184 ? 24.172 -33.312 -28.703 1 59.12 184 ILE A CA 1
ATOM 1459 C C . ILE A 1 184 ? 25.219 -33 -27.641 1 59.12 184 ILE A C 1
ATOM 1461 O O . ILE A 1 184 ? 24.891 -32.5 -26.562 1 59.12 184 ILE A O 1
ATOM 1465 N N . GLU A 1 185 ? 26.422 -33.719 -27.688 1 53.88 185 GLU A N 1
ATOM 1466 C CA . GLU A 1 185 ? 27.484 -33.406 -26.734 1 53.88 185 GLU A CA 1
ATOM 1467 C C . GLU A 1 185 ? 27.875 -31.938 -26.766 1 53.88 185 GLU A C 1
ATOM 1469 O O . GLU A 1 185 ? 28.078 -31.328 -25.719 1 53.88 185 GLU A O 1
ATOM 1474 N N . ASN A 1 186 ? 28.562 -31.406 -27.922 1 45.41 186 ASN A N 1
ATOM 1475 C CA . ASN A 1 186 ? 29.109 -30.047 -27.984 1 45.41 186 ASN A CA 1
ATOM 1476 C C . ASN A 1 186 ? 28.016 -29.031 -28.344 1 45.41 186 ASN A C 1
ATOM 1478 O O . ASN A 1 186 ? 27.531 -29 -29.469 1 45.41 186 ASN A O 1
ATOM 1482 N N . LYS A 1 187 ? 27.438 -28.656 -27.375 1 43.72 187 LYS A N 1
ATOM 1483 C CA . LYS A 1 187 ? 26.297 -27.781 -27.141 1 43.72 187 LYS A CA 1
ATOM 1484 C C . LYS A 1 187 ? 26.344 -26.547 -28.031 1 43.72 187 LYS A C 1
ATOM 1486 O O . LYS A 1 187 ? 25.422 -25.734 -28.031 1 43.72 187 LYS A O 1
ATOM 1491 N N . ALA A 1 188 ? 27.547 -26.156 -28.312 1 42.59 188 ALA A N 1
ATOM 1492 C CA . ALA A 1 188 ? 27.562 -24.797 -28.875 1 42.59 188 ALA A CA 1
ATOM 1493 C C . ALA A 1 188 ? 26.75 -24.719 -30.156 1 42.59 188 ALA A C 1
ATOM 1495 O O . ALA A 1 188 ? 26.531 -23.641 -30.688 1 42.59 188 ALA A O 1
ATOM 1496 N N . GLN A 1 189 ? 26.672 -25.625 -30.844 1 36.03 189 GLN A N 1
ATOM 1497 C CA . GLN A 1 189 ? 26.312 -25.453 -32.25 1 36.03 189 GLN A CA 1
ATOM 1498 C C . GLN A 1 189 ? 24.797 -25.297 -32.406 1 36.03 189 GLN A C 1
ATOM 1500 O O . GLN A 1 189 ? 24.312 -24.953 -33.469 1 36.03 189 GLN A O 1
ATOM 1505 N N . LYS A 1 190 ? 23.984 -25.984 -31.703 1 42.75 190 LYS A N 1
ATOM 1506 C CA . LYS A 1 190 ? 22.625 -25.812 -32.219 1 42.75 190 LYS A CA 1
ATOM 1507 C C . LYS A 1 190 ? 22.078 -24.438 -31.859 1 42.75 190 LYS A C 1
ATOM 1509 O O . LYS A 1 190 ? 21.266 -24.281 -30.953 1 42.75 190 LYS A O 1
ATOM 1514 N N . GLU A 1 191 ? 22.859 -23.594 -31.797 1 41.16 191 GLU A N 1
ATOM 1515 C CA . GLU A 1 191 ? 22.469 -22.219 -31.469 1 41.16 191 GLU A CA 1
ATOM 1516 C C . GLU A 1 191 ? 21.188 -21.828 -32.219 1 41.16 191 GLU A C 1
ATOM 1518 O O . GLU A 1 191 ? 20.328 -21.125 -31.656 1 41.16 191 GLU A O 1
ATOM 1523 N N . GLU A 1 192 ? 21.344 -21.734 -33.656 1 41.91 192 GLU A N 1
ATOM 1524 C CA . GLU A 1 192 ? 20.562 -20.828 -34.5 1 41.91 192 GLU A CA 1
ATOM 1525 C C . GLU A 1 192 ? 19.266 -21.5 -34.969 1 41.91 192 GLU A C 1
ATOM 1527 O O . GLU A 1 192 ? 18.531 -20.938 -35.781 1 41.91 192 GLU A O 1
ATOM 1532 N N . GLU A 1 193 ? 19.156 -22.703 -34.812 1 41.94 193 GLU A N 1
ATOM 1533 C CA . GLU A 1 193 ? 17.984 -23.156 -35.562 1 41.94 193 GLU A CA 1
ATOM 1534 C C . GLU A 1 193 ? 16.703 -22.672 -34.938 1 41.94 193 GLU A C 1
ATOM 1536 O O . GLU A 1 193 ? 16.531 -22.734 -33.719 1 41.94 193 GLU A O 1
ATOM 1541 N N . GLN A 1 194 ? 16.062 -21.812 -35.656 1 45.78 194 GLN A N 1
ATOM 1542 C CA . GLN A 1 194 ? 14.742 -21.25 -35.406 1 45.78 194 GLN A CA 1
ATOM 1543 C C . GLN A 1 194 ? 13.805 -22.328 -34.844 1 45.78 194 GLN A C 1
ATOM 1545 O O . GLN A 1 194 ? 13.555 -23.344 -35.5 1 45.78 194 GLN A O 1
ATOM 1550 N N . GLN A 1 195 ? 13.836 -22.516 -33.594 1 55.72 195 GLN A N 1
ATOM 1551 C CA . GLN A 1 195 ? 12.875 -23.406 -32.969 1 55.72 195 GLN A CA 1
ATOM 1552 C C . GLN A 1 195 ? 11.477 -23.234 -33.531 1 55.72 195 GLN A C 1
ATOM 1554 O O . GLN A 1 195 ? 10.938 -22.125 -33.531 1 55.72 195 GLN A O 1
ATOM 1559 N N . GLU A 1 196 ? 11.133 -24.031 -34.594 1 57.34 196 GLU A N 1
ATOM 1560 C CA . GLU A 1 196 ? 9.844 -23.984 -35.281 1 57.34 196 GLU A CA 1
ATOM 1561 C C . GLU A 1 196 ? 8.734 -24.531 -34.375 1 57.34 196 GLU A C 1
ATOM 1563 O O . GLU A 1 196 ? 9 -25.25 -33.406 1 57.34 196 GLU A O 1
ATOM 1568 N N . GLN A 1 197 ? 7.539 -24 -34.562 1 60.12 197 GLN A N 1
ATOM 1569 C CA . GLN A 1 197 ? 6.328 -24.484 -33.906 1 60.12 197 GLN A CA 1
ATOM 1570 C C . GLN A 1 197 ? 6.219 -26 -34 1 60.12 197 GLN A C 1
ATOM 1572 O O . GLN A 1 197 ? 6.547 -26.594 -35.031 1 60.12 197 GLN A O 1
ATOM 1577 N N . VAL A 1 198 ? 5.984 -26.656 -32.812 1 66.81 198 VAL A N 1
ATOM 1578 C CA . VAL A 1 198 ? 5.727 -28.094 -32.781 1 66.81 198 VAL A CA 1
ATOM 1579 C C . VAL A 1 198 ? 4.242 -28.359 -33.031 1 66.81 198 VAL A C 1
ATOM 1581 O O . VAL A 1 198 ? 3.393 -27.906 -32.25 1 66.81 198 VAL A O 1
ATOM 1584 N N . PRO A 1 199 ? 3.949 -28.859 -34.125 1 68.38 199 PRO A N 1
ATOM 1585 C CA . PRO A 1 199 ? 2.531 -29.125 -34.375 1 68.38 199 PRO A CA 1
ATOM 1586 C C . PRO A 1 199 ? 1.922 -30.109 -33.375 1 68.38 199 PRO A C 1
ATOM 1588 O O . PRO A 1 199 ? 2.59 -31.047 -32.969 1 68.38 199 PRO A O 1
ATOM 1591 N N . MET A 1 200 ? 0.751 -29.781 -32.906 1 81.44 200 MET A N 1
ATOM 1592 C CA . MET A 1 200 ? -0.028 -30.766 -32.125 1 81.44 200 MET A CA 1
ATOM 1593 C C . MET A 1 200 ? -0.391 -31.953 -33 1 81.44 200 MET A C 1
ATOM 1595 O O . MET A 1 200 ? -0.763 -31.797 -34.188 1 81.44 200 MET A O 1
ATOM 1599 N N . THR A 1 201 ? -0.291 -33.094 -32.469 1 82.06 201 THR A N 1
ATOM 1600 C CA . THR A 1 201 ? -0.689 -34.312 -33.219 1 82.06 201 THR A CA 1
ATOM 1601 C C . THR A 1 201 ? -2.205 -34.469 -33.188 1 82.06 201 THR A C 1
ATOM 1603 O O . THR A 1 201 ? -2.891 -33.844 -32.375 1 82.06 201 THR A O 1
ATOM 1606 N N . GLU A 1 202 ? -2.693 -35.25 -34.094 1 84.31 202 GLU A N 1
ATOM 1607 C CA . GLU A 1 202 ? -4.117 -35.562 -34.062 1 84.31 202 GLU A CA 1
ATOM 1608 C C . GLU A 1 202 ? -4.516 -36.188 -32.75 1 84.31 202 GLU A C 1
ATOM 1610 O O . GLU A 1 202 ? -5.602 -35.938 -32.219 1 84.31 202 GLU A O 1
ATOM 1615 N N . GLN A 1 203 ? -3.6 -37 -32.25 1 86.19 203 GLN A N 1
ATOM 1616 C CA . GLN A 1 203 ? -3.857 -37.625 -30.969 1 86.19 203 GLN A CA 1
ATOM 1617 C C . GLN A 1 203 ? -3.938 -36.562 -29.859 1 86.19 203 GLN A C 1
ATOM 1619 O O . GLN A 1 203 ? -4.766 -36.688 -28.953 1 86.19 203 GLN A O 1
ATOM 1624 N N . ASP A 1 204 ? -3.156 -35.625 -29.938 1 90 204 ASP A N 1
ATOM 1625 C CA . ASP A 1 204 ? -3.188 -34.562 -28.953 1 90 204 ASP A CA 1
ATOM 1626 C C . ASP A 1 204 ? -4.547 -33.844 -28.938 1 90 204 ASP A C 1
ATOM 1628 O O . ASP A 1 204 ? -5.102 -33.562 -27.875 1 90 204 ASP A O 1
ATOM 1632 N N . ILE A 1 205 ? -5.012 -33.594 -30.094 1 89.69 205 ILE A N 1
ATOM 1633 C CA . ILE A 1 205 ? -6.293 -32.938 -30.25 1 89.69 205 ILE A CA 1
ATOM 1634 C C . ILE A 1 205 ? -7.402 -33.75 -29.609 1 89.69 205 ILE A C 1
ATOM 1636 O O . ILE A 1 205 ? -8.219 -33.25 -28.844 1 89.69 205 ILE A O 1
ATOM 1640 N N . LEU A 1 206 ? -7.363 -35 -29.844 1 90.06 206 LEU A N 1
ATOM 1641 C CA . LEU A 1 206 ? -8.359 -35.906 -29.281 1 90.06 206 LEU A CA 1
ATOM 1642 C C . LEU A 1 206 ? -8.234 -35.969 -27.766 1 90.06 206 LEU A C 1
ATOM 1644 O O . LEU A 1 206 ? -9.242 -36 -27.047 1 90.06 206 LEU A O 1
ATOM 1648 N N . ASP A 1 207 ? -7.027 -36.031 -27.344 1 92.56 207 ASP A N 1
ATOM 1649 C CA . ASP A 1 207 ? -6.781 -36.094 -25.906 1 92.56 207 ASP A CA 1
ATOM 1650 C C . ASP A 1 207 ? -7.285 -34.844 -25.188 1 92.56 207 ASP A C 1
ATOM 1652 O O . ASP A 1 207 ? -7.824 -34.938 -24.094 1 92.56 207 ASP A O 1
ATOM 1656 N N . ILE A 1 208 ? -7.137 -33.688 -25.812 1 93.56 208 ILE A N 1
ATOM 1657 C CA . ILE A 1 208 ? -7.602 -32.438 -25.25 1 93.56 208 ILE A CA 1
ATOM 1658 C C . ILE A 1 208 ? -9.117 -32.469 -25.078 1 93.56 208 ILE A C 1
ATOM 1660 O O . ILE A 1 208 ? -9.641 -32.156 -24 1 93.56 208 ILE A O 1
ATOM 1664 N N . ASP A 1 209 ? -9.773 -32.906 -26.078 1 92 209 ASP A N 1
ATOM 1665 C CA . ASP A 1 209 ? -11.234 -32.938 -26.047 1 92 209 ASP A CA 1
ATOM 1666 C C . ASP A 1 209 ? -11.727 -33.938 -24.984 1 92 209 ASP A C 1
ATOM 1668 O O . ASP A 1 209 ? -12.641 -33.625 -24.219 1 92 209 ASP A O 1
ATOM 1672 N N . TYR A 1 210 ? -11.07 -35.031 -24.938 1 92.31 210 TYR A N 1
ATOM 1673 C CA . TYR A 1 210 ? -11.477 -36.031 -23.953 1 92.31 210 TYR A CA 1
ATOM 1674 C C . TYR A 1 210 ? -11.227 -35.531 -22.531 1 92.31 210 TYR A C 1
ATOM 1676 O O . TYR A 1 210 ? -12.055 -35.75 -21.656 1 92.31 210 TYR A O 1
ATOM 1684 N N . ALA A 1 211 ? -10.109 -34.969 -22.312 1 93.75 211 ALA A N 1
ATOM 1685 C CA . ALA A 1 211 ? -9.789 -34.406 -21 1 93.75 211 ALA A CA 1
ATOM 1686 C C . ALA A 1 211 ? -10.828 -33.406 -20.562 1 93.75 211 ALA A C 1
ATOM 1688 O O . ALA A 1 211 ? -11.234 -33.375 -19.391 1 93.75 211 ALA A O 1
ATOM 1689 N N . CYS A 1 212 ? -11.227 -32.531 -21.484 1 93.44 212 CYS A N 1
ATOM 1690 C CA . CYS A 1 212 ? -12.227 -31.531 -21.188 1 93.44 212 CYS A CA 1
ATOM 1691 C C . CYS A 1 212 ? -13.562 -32.156 -20.844 1 93.44 212 CYS A C 1
ATOM 1693 O O . CYS A 1 212 ? -14.258 -31.703 -19.938 1 93.44 212 CYS A O 1
ATOM 1695 N N . GLU A 1 213 ? -13.891 -33.219 -21.5 1 91.94 213 GLU A N 1
ATOM 1696 C CA . GLU A 1 213 ? -15.117 -33.938 -21.219 1 91.94 213 GLU A CA 1
ATOM 1697 C C . GLU A 1 213 ? -15.07 -34.562 -19.828 1 91.94 213 GLU A C 1
ATOM 1699 O O . GLU A 1 213 ? -16.109 -34.719 -19.172 1 91.94 213 GLU A O 1
ATOM 1704 N N . CYS A 1 214 ? -13.852 -34.938 -19.406 1 92.94 214 CYS A N 1
ATOM 1705 C CA . CYS A 1 214 ? -13.664 -35.531 -18.094 1 92.94 214 CYS A CA 1
ATOM 1706 C C . CYS A 1 214 ? -13.438 -34.438 -17.031 1 92.94 214 CYS A C 1
ATOM 1708 O O . CYS A 1 214 ? -12.922 -34.75 -15.953 1 92.94 214 CYS A O 1
ATOM 1710 N N . ASN A 1 215 ? -13.641 -33.25 -17.344 1 93.25 215 ASN A N 1
ATOM 1711 C CA . ASN A 1 215 ? -13.609 -32.094 -16.422 1 93.25 215 ASN A CA 1
ATOM 1712 C C . ASN A 1 215 ? -12.203 -31.859 -15.883 1 93.25 215 ASN A C 1
ATOM 1714 O O . ASN A 1 215 ? -12.039 -31.547 -14.703 1 93.25 215 ASN A O 1
ATOM 1718 N N . PHE A 1 216 ? -11.188 -32.125 -16.688 1 95.94 216 PHE A N 1
ATOM 1719 C CA . PHE A 1 216 ? -9.836 -31.797 -16.281 1 95.94 216 PHE A CA 1
ATOM 1720 C C . PHE A 1 216 ? -9.648 -30.281 -16.219 1 95.94 216 PHE A C 1
ATOM 1722 O O . PHE A 1 216 ? -10.359 -29.547 -16.906 1 95.94 216 PHE A O 1
ATOM 1729 N N . ASP A 1 217 ? -8.766 -29.844 -15.414 1 96.62 217 ASP A N 1
ATOM 1730 C CA . ASP A 1 217 ? -8.68 -28.438 -15.078 1 96.62 217 ASP A CA 1
ATOM 1731 C C . ASP A 1 217 ? -7.578 -27.734 -15.875 1 96.62 217 ASP A C 1
ATOM 1733 O O . ASP A 1 217 ? -7.59 -26.516 -16.031 1 96.62 217 ASP A O 1
ATOM 1737 N N . SER A 1 218 ? -6.629 -28.516 -16.359 1 97.31 218 SER A N 1
ATOM 1738 C CA . SER A 1 218 ? -5.527 -27.938 -17.125 1 97.31 218 SER A CA 1
ATOM 1739 C C . SER A 1 218 ? -4.945 -28.938 -18.109 1 97.31 218 SER A C 1
ATOM 1741 O O . SER A 1 218 ? -5.055 -30.141 -17.906 1 97.31 218 SER A O 1
ATOM 1743 N N . ILE A 1 219 ? -4.41 -28.328 -19.188 1 96.75 219 ILE A N 1
ATOM 1744 C CA . ILE A 1 219 ? -3.707 -29.062 -20.219 1 96.75 219 ILE A CA 1
ATOM 1745 C C . ILE A 1 219 ? -2.277 -28.547 -20.344 1 96.75 219 ILE A C 1
ATOM 1747 O O . ILE A 1 219 ? -2.055 -27.344 -20.438 1 96.75 219 ILE A O 1
ATOM 1751 N N . THR A 1 220 ? -1.352 -29.5 -20.312 1 96.69 220 THR A N 1
ATOM 1752 C CA . THR A 1 220 ? 0.048 -29.109 -20.469 1 96.69 220 THR A CA 1
ATOM 1753 C C . THR A 1 220 ? 0.555 -29.484 -21.859 1 96.69 220 THR A C 1
ATOM 1755 O O . THR A 1 220 ? 0.467 -30.656 -22.266 1 96.69 220 THR A O 1
ATOM 1758 N N . PHE A 1 221 ? 1.052 -28.469 -22.547 1 92.94 221 PHE A N 1
ATOM 1759 C CA . PHE A 1 221 ? 1.756 -28.719 -23.797 1 92.94 221 PHE A CA 1
ATOM 1760 C C . PHE A 1 221 ? 3.143 -29.297 -23.531 1 92.94 221 PHE A C 1
ATOM 1762 O O . PHE A 1 221 ? 3.951 -28.672 -22.828 1 92.94 221 PHE A O 1
ATOM 1769 N N . SER A 1 222 ? 3.484 -30.422 -24.016 1 87.69 222 SER A N 1
ATOM 1770 C CA . SER A 1 222 ? 4.586 -31.281 -23.609 1 87.69 222 SER A CA 1
ATOM 1771 C C . SER A 1 222 ? 5.934 -30.641 -23.906 1 87.69 222 SER A C 1
ATOM 1773 O O . SER A 1 222 ? 6.875 -30.75 -23.125 1 87.69 222 SER A O 1
ATOM 1775 N N . LYS A 1 223 ? 6.156 -30.188 -24.984 1 86.75 223 LYS A N 1
ATOM 1776 C CA . LYS A 1 223 ? 7.402 -29.531 -25.375 1 86.75 223 LYS A CA 1
ATOM 1777 C C . LYS A 1 223 ? 7.129 -28.25 -26.141 1 86.75 223 LYS A C 1
ATOM 1779 O O . LYS A 1 223 ? 7.008 -28.266 -27.375 1 86.75 223 LYS A O 1
ATOM 1784 N N . VAL A 1 224 ? 7.207 -27.156 -25.375 1 88.94 224 VAL A N 1
ATOM 1785 C CA . VAL A 1 224 ? 6.875 -25.875 -25.984 1 88.94 224 VAL A CA 1
ATOM 1786 C C . VAL A 1 224 ? 8.133 -25.25 -26.578 1 88.94 224 VAL A C 1
ATOM 1788 O O . VAL A 1 224 ? 9.203 -25.281 -25.969 1 88.94 224 VAL A O 1
ATOM 1791 N N . ASN A 1 225 ? 7.953 -24.688 -27.75 1 84.62 225 ASN A N 1
ATOM 1792 C CA . ASN A 1 225 ? 9.078 -24.016 -28.391 1 84.62 225 ASN A CA 1
ATOM 1793 C C . ASN A 1 225 ? 8.766 -22.547 -28.672 1 84.62 225 ASN A C 1
ATOM 1795 O O . ASN A 1 225 ? 9.664 -21.703 -28.656 1 84.62 225 ASN A O 1
ATOM 1799 N N . THR A 1 226 ? 7.496 -22.328 -29 1 87.38 226 THR A N 1
ATOM 1800 C CA . THR A 1 226 ? 7.102 -20.953 -29.312 1 87.38 226 THR A CA 1
ATOM 1801 C C . THR A 1 226 ? 5.766 -20.625 -28.656 1 87.38 226 THR A C 1
ATOM 1803 O O . THR A 1 226 ? 5.031 -21.516 -28.234 1 87.38 226 THR A O 1
ATOM 1806 N N . ALA A 1 227 ? 5.508 -19.375 -28.656 1 89.75 227 ALA A N 1
ATOM 1807 C CA . ALA A 1 227 ? 4.242 -18.891 -28.109 1 89.75 227 ALA A CA 1
ATOM 1808 C C . ALA A 1 227 ? 3.059 -19.422 -28.922 1 89.75 227 ALA A C 1
ATOM 1810 O O . ALA A 1 227 ? 1.969 -19.625 -28.375 1 89.75 227 ALA A O 1
ATOM 1811 N N . LEU A 1 228 ? 3.254 -19.703 -30.141 1 87.5 228 LEU A N 1
ATOM 1812 C CA . LEU A 1 228 ? 2.203 -20.188 -31.031 1 87.5 228 LEU A CA 1
ATOM 1813 C C . LEU A 1 228 ? 1.717 -21.562 -30.594 1 87.5 228 LEU A C 1
ATOM 1815 O O . LEU A 1 228 ? 0.544 -21.906 -30.766 1 87.5 228 LEU A O 1
ATOM 1819 N N . ASP A 1 229 ? 2.6 -22.375 -29.984 1 88.12 229 ASP A N 1
ATOM 1820 C CA . ASP A 1 229 ? 2.223 -23.672 -29.438 1 88.12 229 ASP A CA 1
ATOM 1821 C C . ASP A 1 229 ? 1.126 -23.531 -28.391 1 88.12 229 ASP A C 1
ATOM 1823 O O . ASP A 1 229 ? 0.188 -24.328 -28.359 1 88.12 229 ASP A O 1
ATOM 1827 N N . ILE A 1 230 ? 1.2 -22.516 -27.656 1 92.94 230 ILE A N 1
ATOM 1828 C CA . ILE A 1 230 ? 0.251 -22.266 -26.562 1 92.94 230 ILE A CA 1
ATOM 1829 C C . ILE A 1 230 ? -1.044 -21.688 -27.141 1 92.94 230 ILE A C 1
ATOM 1831 O O . ILE A 1 230 ? -2.139 -22.109 -26.75 1 92.94 230 ILE A O 1
ATOM 1835 N N . ILE A 1 231 ? -0.886 -20.812 -28.062 1 91.5 231 ILE A N 1
ATOM 1836 C CA . ILE A 1 231 ? -2.031 -20.141 -28.656 1 91.5 231 ILE A CA 1
ATOM 1837 C C . ILE A 1 231 ? -2.959 -21.172 -29.312 1 91.5 231 ILE A C 1
ATOM 1839 O O . ILE A 1 231 ? -4.184 -21.078 -29.188 1 91.5 231 ILE A O 1
ATOM 1843 N N . LYS A 1 232 ? -2.42 -22.141 -29.938 1 87.56 232 LYS A N 1
ATOM 1844 C CA . LYS A 1 232 ? -3.209 -23.156 -30.625 1 87.56 232 LYS A CA 1
ATOM 1845 C C . LYS A 1 232 ? -4.082 -23.938 -29.656 1 87.56 232 LYS A C 1
ATOM 1847 O O . LYS A 1 232 ? -5.25 -24.203 -29.938 1 87.56 232 LYS A O 1
ATOM 1852 N N . VAL A 1 233 ? -3.469 -24.312 -28.547 1 91.81 233 VAL A N 1
ATOM 1853 C CA . VAL A 1 233 ? -4.227 -25.047 -27.547 1 91.81 233 VAL A CA 1
ATOM 1854 C C . VAL A 1 233 ? -5.309 -24.156 -26.953 1 91.81 233 VAL A C 1
ATOM 1856 O O . VAL A 1 233 ? -6.461 -24.562 -26.797 1 91.81 233 VAL A O 1
ATOM 1859 N N . LYS A 1 234 ? -4.992 -22.938 -26.672 1 93.5 234 LYS A N 1
ATOM 1860 C CA . LYS A 1 234 ? -5.934 -21.984 -26.078 1 93.5 234 LYS A CA 1
ATOM 1861 C C . LYS A 1 234 ? -7.102 -21.719 -27.016 1 93.5 234 LYS A C 1
ATOM 1863 O O . LYS A 1 234 ? -8.25 -21.625 -26.594 1 93.5 234 LYS A O 1
ATOM 1868 N N . GLU A 1 235 ? -6.809 -21.531 -28.266 1 90 235 GLU A N 1
ATOM 1869 C CA . GLU A 1 235 ? -7.852 -21.281 -29.25 1 90 235 GLU A CA 1
ATOM 1870 C C . GLU A 1 235 ? -8.836 -22.453 -29.312 1 90 235 GLU A C 1
ATOM 1872 O O . GLU A 1 235 ? -10.039 -22.234 -29.484 1 90 235 GLU A O 1
ATOM 1877 N N . ARG A 1 236 ? -8.32 -23.531 -29.141 1 88.38 236 ARG A N 1
ATOM 1878 C CA . ARG A 1 236 ? -9.172 -24.719 -29.188 1 88.38 236 ARG A CA 1
ATOM 1879 C C . ARG A 1 236 ? -10.086 -24.781 -27.969 1 88.38 236 ARG A C 1
ATOM 1881 O O . ARG A 1 236 ? -11.234 -25.219 -28.062 1 88.38 236 ARG A O 1
ATOM 1888 N N . LEU A 1 237 ? -9.57 -24.359 -26.875 1 92.06 237 LEU A N 1
ATOM 1889 C CA . LEU A 1 237 ? -10.297 -24.438 -25.609 1 92.06 237 LEU A CA 1
ATOM 1890 C C . LEU A 1 237 ? -11.289 -23.281 -25.484 1 92.06 237 LEU A C 1
ATOM 1892 O O . LEU A 1 237 ? -12.305 -23.422 -24.797 1 92.06 237 LEU A O 1
ATOM 1896 N N . GLU A 1 238 ? -10.969 -22.062 -25.922 1 85.12 238 GLU A N 1
ATOM 1897 C CA . GLU A 1 238 ? -11.641 -20.797 -25.672 1 85.12 238 GLU A CA 1
ATOM 1898 C C . GLU A 1 238 ? -13.148 -20.906 -25.906 1 85.12 238 GLU A C 1
ATOM 1900 O O . GLU A 1 238 ? -13.938 -20.391 -25.109 1 85.12 238 GLU A O 1
ATOM 1905 N N . GLN A 1 239 ? -13.664 -21.578 -26.891 1 79.94 239 GLN A N 1
ATOM 1906 C CA . GLN A 1 239 ? -15.086 -21.547 -27.203 1 79.94 239 GLN A CA 1
ATOM 1907 C C . GLN A 1 239 ? -15.867 -22.5 -26.312 1 79.94 239 GLN A C 1
ATOM 1909 O O . GLN A 1 239 ? -16.922 -22.156 -25.797 1 79.94 239 GLN A O 1
ATOM 1914 N N . LYS A 1 240 ? -15.273 -23.578 -26 1 83.75 240 LYS A N 1
ATOM 1915 C CA . LYS A 1 240 ? -16.062 -24.609 -25.328 1 83.75 240 LYS A CA 1
ATOM 1916 C C . LYS A 1 240 ? -15.617 -24.766 -23.875 1 83.75 240 LYS A C 1
ATOM 1918 O O . LYS A 1 240 ? -16.438 -25.078 -23 1 83.75 240 LYS A O 1
ATOM 1923 N N . TYR A 1 241 ? -14.336 -24.578 -23.641 1 88.5 241 TYR A N 1
ATOM 1924 C CA . TYR A 1 241 ? -13.805 -24.828 -22.297 1 88.5 241 TYR A CA 1
ATOM 1925 C C . TYR A 1 241 ? -12.883 -23.703 -21.859 1 88.5 241 TYR A C 1
ATOM 1927 O O . TYR A 1 241 ? -11.711 -23.922 -21.547 1 88.5 241 TYR A O 1
ATOM 1935 N N . PRO A 1 242 ? -13.43 -22.531 -21.703 1 82.75 242 PRO A N 1
ATOM 1936 C CA . PRO A 1 242 ? -12.609 -21.344 -21.422 1 82.75 242 PRO A CA 1
ATOM 1937 C C . PRO A 1 242 ? -11.961 -21.391 -20.047 1 82.75 242 PRO A C 1
ATOM 1939 O O . PRO A 1 242 ? -11.008 -20.656 -19.781 1 82.75 242 PRO A O 1
ATOM 1942 N N . HIS A 1 243 ? -12.375 -22.266 -19.219 1 83.81 243 HIS A N 1
ATOM 1943 C CA . HIS A 1 243 ? -11.875 -22.266 -17.859 1 83.81 243 HIS A CA 1
ATOM 1944 C C . HIS A 1 243 ? -10.672 -23.203 -17.719 1 83.81 243 HIS A C 1
ATOM 1946 O O . HIS A 1 243 ? -9.984 -23.188 -16.688 1 83.81 243 HIS A O 1
ATOM 1952 N N . VAL A 1 244 ? -10.445 -24.047 -18.734 1 93.56 244 VAL A N 1
ATOM 1953 C CA . VAL A 1 244 ? -9.328 -24.984 -18.688 1 93.56 244 VAL A CA 1
ATOM 1954 C C . VAL A 1 244 ? -8.016 -24.234 -18.906 1 93.56 244 VAL A C 1
ATOM 1956 O O . VAL A 1 244 ? -7.875 -23.484 -19.875 1 93.56 244 VAL A O 1
ATOM 1959 N N . GLN A 1 245 ? -7.09 -24.406 -18 1 95.88 245 GLN A N 1
ATOM 1960 C CA . GLN A 1 245 ? -5.805 -23.719 -18.078 1 95.88 245 GLN A CA 1
ATOM 1961 C C . GLN A 1 245 ? -4.848 -24.453 -19.016 1 95.88 245 GLN A C 1
ATOM 1963 O O . GLN A 1 245 ? -4.934 -25.672 -19.172 1 95.88 245 GLN A O 1
ATOM 1968 N N . VAL A 1 246 ? -3.961 -23.641 -19.625 1 96.94 246 VAL A N 1
ATOM 1969 C CA . VAL A 1 246 ? -2.941 -24.203 -20.5 1 96.94 246 VAL A CA 1
ATOM 1970 C C . VAL A 1 246 ? -1.556 -23.953 -19.906 1 96.94 246 VAL A C 1
ATOM 1972 O O . VAL A 1 246 ? -1.126 -22.812 -19.766 1 96.94 246 VAL A O 1
ATOM 1975 N N . PHE A 1 247 ? -0.906 -25.047 -19.562 1 97.69 247 PHE A N 1
ATOM 1976 C CA . PHE A 1 247 ? 0.448 -24.953 -19.016 1 97.69 247 PHE A CA 1
ATOM 1977 C C . PHE A 1 247 ? 1.478 -25.25 -20.109 1 97.69 247 PHE A C 1
ATOM 1979 O O . PHE A 1 247 ? 1.223 -26.047 -21.016 1 97.69 247 PHE A O 1
ATOM 1986 N N . ALA A 1 248 ? 2.592 -24.547 -20.016 1 97.06 248 ALA A N 1
ATOM 1987 C CA . ALA A 1 248 ? 3.732 -24.797 -20.891 1 97.06 248 ALA A CA 1
ATOM 1988 C C . ALA A 1 248 ? 4.777 -25.672 -20.203 1 97.06 248 ALA A C 1
ATOM 1990 O O . ALA A 1 248 ? 5.277 -25.312 -19.125 1 97.06 248 ALA A O 1
ATOM 1991 N N . ARG A 1 249 ? 5.066 -26.75 -20.75 1 95.56 249 ARG A N 1
ATOM 1992 C CA . ARG A 1 249 ? 6.188 -27.547 -20.266 1 95.56 249 ARG A CA 1
ATOM 1993 C C . ARG A 1 249 ? 7.484 -27.141 -20.969 1 95.56 249 ARG A C 1
ATOM 1995 O O . ARG A 1 249 ? 7.637 -27.328 -22.172 1 95.56 249 ARG A O 1
ATOM 2002 N N . ILE A 1 250 ? 8.359 -26.562 -20.188 1 94.69 250 ILE A N 1
ATOM 2003 C CA . ILE A 1 250 ? 9.664 -26.141 -20.703 1 94.69 250 ILE A CA 1
ATOM 2004 C C . ILE A 1 250 ? 10.648 -27.312 -20.625 1 94.69 250 ILE A C 1
ATOM 2006 O O . ILE A 1 250 ? 11.094 -27.672 -19.547 1 94.69 250 ILE A O 1
ATOM 2010 N N . ALA A 1 251 ? 10.984 -27.797 -21.828 1 89.31 251 ALA A N 1
ATOM 2011 C CA . ALA A 1 251 ? 11.766 -29.031 -21.891 1 89.31 251 ALA A CA 1
ATOM 2012 C C . ALA A 1 251 ? 13.094 -28.797 -22.594 1 89.31 251 ALA A C 1
ATOM 2014 O O . ALA A 1 251 ? 13.852 -29.75 -22.828 1 89.31 251 ALA A O 1
ATOM 2015 N N . GLU A 1 252 ? 13.359 -27.641 -22.969 1 83.94 252 GLU A N 1
ATOM 2016 C CA . GLU A 1 252 ? 14.625 -27.25 -23.594 1 83.94 252 GLU A CA 1
ATOM 2017 C C . GLU A 1 252 ? 14.961 -25.797 -23.297 1 83.94 252 GLU A C 1
ATOM 2019 O O . GLU A 1 252 ? 14.094 -25.016 -22.891 1 83.94 252 GLU A O 1
ATOM 2024 N N . LYS A 1 253 ? 16.219 -25.484 -23.453 1 87.19 253 LYS A N 1
ATOM 2025 C CA . LYS A 1 253 ? 16.625 -24.109 -23.25 1 87.19 253 LYS A CA 1
ATOM 2026 C C . LYS A 1 253 ? 16.078 -23.203 -24.344 1 87.19 253 LYS A C 1
ATOM 2028 O O . LYS A 1 253 ? 16.219 -23.516 -25.531 1 87.19 253 LYS A O 1
ATOM 2033 N N . LEU A 1 254 ? 15.43 -22.141 -23.922 1 89.06 254 LEU A N 1
ATOM 2034 C CA . LEU A 1 254 ? 14.852 -21.156 -24.828 1 89.06 254 LEU A CA 1
ATOM 2035 C C . LEU A 1 254 ? 15.547 -19.797 -24.672 1 89.06 254 LEU A C 1
ATOM 2037 O O . LEU A 1 254 ? 16.094 -19.5 -23.609 1 89.06 254 LEU A O 1
ATOM 2041 N N . LYS A 1 255 ? 15.492 -19.047 -25.781 1 88.69 255 LYS A N 1
ATOM 2042 C CA . LYS A 1 255 ? 15.938 -17.656 -25.656 1 88.69 255 LYS A CA 1
ATOM 2043 C C . LYS A 1 255 ? 15.055 -16.875 -24.688 1 88.69 255 LYS A C 1
ATOM 2045 O O . LYS A 1 255 ? 13.875 -17.188 -24.531 1 88.69 255 LYS A O 1
ATOM 2050 N N . GLU A 1 256 ? 15.664 -15.938 -24.094 1 90.44 256 GLU A N 1
ATOM 2051 C CA . GLU A 1 256 ? 14.969 -15.18 -23.062 1 90.44 256 GLU A CA 1
ATOM 2052 C C . GLU A 1 256 ? 13.68 -14.562 -23.594 1 90.44 256 GLU A C 1
ATOM 2054 O O . GLU A 1 256 ? 12.633 -14.656 -22.953 1 90.44 256 GLU A O 1
ATOM 2059 N N . GLU A 1 257 ? 13.742 -13.922 -24.734 1 90.75 257 GLU A N 1
ATOM 2060 C CA . GLU A 1 257 ? 12.562 -13.281 -25.312 1 90.75 257 GLU A CA 1
ATOM 2061 C C . GLU A 1 257 ? 11.469 -14.305 -25.609 1 90.75 257 GLU A C 1
ATOM 2063 O O . GLU A 1 257 ? 10.289 -14.047 -25.359 1 90.75 257 GLU A O 1
ATOM 2068 N N . GLN A 1 258 ? 11.898 -15.461 -26.094 1 90.69 258 GLN A N 1
ATOM 2069 C CA . GLN A 1 258 ? 10.953 -16.531 -26.406 1 90.69 258 GLN A CA 1
ATOM 2070 C C . GLN A 1 258 ? 10.312 -17.078 -25.141 1 90.69 258 GLN A C 1
ATOM 2072 O O . GLN A 1 258 ? 9.102 -17.328 -25.109 1 90.69 258 GLN A O 1
ATOM 2077 N N . LEU A 1 259 ? 11.102 -17.266 -24.188 1 94.62 259 LEU A N 1
ATOM 2078 C CA . LEU A 1 259 ? 10.617 -17.75 -22.906 1 94.62 259 LEU A CA 1
ATOM 2079 C C . LEU A 1 259 ? 9.562 -16.797 -22.328 1 94.62 259 LEU A C 1
ATOM 2081 O O . LEU A 1 259 ? 8.492 -17.25 -21.906 1 94.62 259 LEU A O 1
ATOM 2085 N N . GLU A 1 260 ? 9.812 -15.547 -22.375 1 94.44 260 GLU A N 1
ATOM 2086 C CA . GLU A 1 260 ? 8.891 -14.562 -21.828 1 94.44 260 GLU A CA 1
ATOM 2087 C C . GLU A 1 260 ? 7.578 -14.539 -22.609 1 94.44 260 GLU A C 1
ATOM 2089 O O . GLU A 1 260 ? 6.504 -14.398 -22.016 1 94.44 260 GLU A O 1
ATOM 2094 N N . GLU A 1 261 ? 7.691 -14.664 -23.891 1 95.19 261 GLU A N 1
ATOM 2095 C CA . GLU A 1 261 ? 6.484 -14.711 -24.703 1 95.19 261 GLU A CA 1
ATOM 2096 C C . GLU A 1 261 ? 5.621 -15.914 -24.359 1 95.19 261 GLU A C 1
ATOM 2098 O O . GLU A 1 261 ? 4.398 -15.797 -24.234 1 95.19 261 GLU A O 1
ATOM 2103 N N . ILE A 1 262 ? 6.289 -17.062 -24.172 1 95.88 262 ILE A N 1
ATOM 2104 C CA . ILE A 1 262 ? 5.594 -18.297 -23.828 1 95.88 262 ILE A CA 1
ATOM 2105 C C . ILE A 1 262 ? 4.914 -18.156 -22.469 1 95.88 262 ILE A C 1
ATOM 2107 O O . ILE A 1 262 ? 3.725 -18.438 -22.328 1 95.88 262 ILE A O 1
ATOM 2111 N N . ILE A 1 263 ? 5.641 -17.641 -21.547 1 96.81 263 ILE A N 1
ATOM 2112 C CA . ILE A 1 263 ? 5.137 -17.5 -20.188 1 96.81 263 ILE A CA 1
ATOM 2113 C C . ILE A 1 263 ? 3.971 -16.516 -20.172 1 96.81 263 ILE A C 1
ATOM 2115 O O . ILE A 1 263 ? 2.988 -16.719 -19.453 1 96.81 263 ILE A O 1
ATOM 2119 N N . THR A 1 264 ? 4.07 -15.461 -20.938 1 95.19 264 THR A N 1
ATOM 2120 C CA . THR A 1 264 ? 3.021 -14.453 -21 1 95.19 264 THR A CA 1
ATOM 2121 C C . THR A 1 264 ? 1.71 -15.055 -21.484 1 95.19 264 THR A C 1
ATOM 2123 O O . THR A 1 264 ? 0.638 -14.719 -20.969 1 95.19 264 THR A O 1
ATOM 2126 N N . LEU A 1 265 ? 1.786 -15.984 -22.375 1 94.94 265 LEU A N 1
ATOM 2127 C CA . LEU A 1 265 ? 0.586 -16.531 -23 1 94.94 265 LEU A CA 1
ATOM 2128 C C . LEU A 1 265 ? 0.078 -17.75 -22.234 1 94.94 265 LEU A C 1
ATOM 2130 O O . LEU A 1 265 ? -1.126 -18.016 -22.203 1 94.94 265 LEU A O 1
ATOM 2134 N N . ALA A 1 266 ? 0.941 -18.531 -21.625 1 96.94 266 ALA A N 1
ATOM 2135 C CA . ALA A 1 266 ? 0.557 -19.719 -20.859 1 96.94 266 ALA A CA 1
ATOM 2136 C C . ALA A 1 266 ? -0.1 -19.328 -19.531 1 96.94 266 ALA A C 1
ATOM 2138 O O . ALA A 1 266 ? 0.043 -18.188 -19.078 1 96.94 266 ALA A O 1
ATOM 2139 N N . ASP A 1 267 ? -0.828 -20.234 -18.984 1 96.56 267 ASP A N 1
ATOM 2140 C CA . ASP A 1 267 ? -1.438 -19.984 -17.688 1 96.56 267 ASP A CA 1
ATOM 2141 C C . ASP A 1 267 ? -0.516 -20.438 -16.562 1 96.56 267 ASP A C 1
ATOM 2143 O O . ASP A 1 267 ? -0.768 -20.141 -15.383 1 96.56 267 ASP A O 1
ATOM 2147 N N . GLY A 1 268 ? 0.523 -21.125 -16.891 1 97.12 268 GLY A N 1
ATOM 2148 C CA . GLY A 1 268 ? 1.559 -21.594 -15.984 1 97.12 268 GLY A CA 1
ATOM 2149 C C . GLY A 1 268 ? 2.656 -22.375 -16.688 1 97.12 268 GLY A C 1
ATOM 2150 O O . GLY A 1 268 ? 2.58 -22.625 -17.891 1 97.12 268 GLY A O 1
ATOM 2151 N N . CYS A 1 269 ? 3.666 -22.734 -15.922 1 97.81 269 CYS A N 1
ATOM 2152 C CA . CYS A 1 269 ? 4.797 -23.438 -16.531 1 97.81 269 CYS A CA 1
ATOM 2153 C C . CYS A 1 269 ? 5.223 -24.625 -15.672 1 97.81 269 CYS A C 1
ATOM 2155 O O . CYS A 1 269 ? 5.168 -24.562 -14.445 1 97.81 269 CYS A O 1
ATOM 2157 N N . ILE A 1 270 ? 5.602 -25.641 -16.375 1 97.75 270 ILE A N 1
ATOM 2158 C CA . ILE A 1 270 ? 6.242 -26.781 -15.75 1 97.75 270 ILE A CA 1
ATOM 2159 C C . ILE A 1 270 ? 7.676 -26.922 -16.266 1 97.75 270 ILE A C 1
ATOM 2161 O O . ILE A 1 270 ? 7.902 -26.984 -17.484 1 97.75 270 ILE A O 1
ATOM 2165 N N . ILE A 1 271 ? 8.609 -26.938 -15.398 1 97.06 271 ILE A N 1
ATOM 2166 C CA . ILE A 1 271 ? 10.008 -27.109 -15.758 1 97.06 271 ILE A CA 1
ATOM 2167 C C . ILE A 1 271 ? 10.359 -28.594 -15.773 1 97.06 271 ILE A C 1
ATOM 2169 O O . ILE A 1 271 ? 10.297 -29.266 -14.742 1 97.06 271 ILE A O 1
ATOM 2173 N N . ALA A 1 272 ? 10.719 -29.047 -16.922 1 93.5 272 ALA A N 1
ATOM 2174 C CA . ALA A 1 272 ? 11.133 -30.438 -17.062 1 93.5 272 ALA A CA 1
ATOM 2175 C C . ALA A 1 272 ? 12.648 -30.578 -17.047 1 93.5 272 ALA A C 1
ATOM 2177 O O . ALA A 1 272 ? 13.289 -30.578 -18.109 1 93.5 272 ALA A O 1
ATOM 2178 N N . ARG A 1 273 ? 13.156 -30.812 -15.891 1 91 273 ARG A N 1
ATOM 2179 C CA . ARG A 1 273 ? 14.602 -30.797 -15.703 1 91 273 ARG A CA 1
ATOM 2180 C C . ARG A 1 273 ? 15.266 -31.938 -16.469 1 91 273 ARG A C 1
ATOM 2182 O O . ARG A 1 273 ? 16.344 -31.766 -17.031 1 91 273 ARG A O 1
ATOM 2189 N N . SER A 1 274 ? 14.625 -33.062 -16.484 1 85.19 274 SER A N 1
ATOM 2190 C CA . SER A 1 274 ? 15.188 -34.219 -17.172 1 85.19 274 SER A CA 1
ATOM 2191 C C . SER A 1 274 ? 15.398 -33.969 -18.656 1 85.19 274 SER A C 1
ATOM 2193 O O . SER A 1 274 ? 16.453 -34.281 -19.203 1 85.19 274 SER A O 1
ATOM 2195 N N . HIS A 1 275 ? 14.422 -33.344 -19.203 1 83.12 275 HIS A N 1
ATOM 2196 C CA . HIS A 1 275 ? 14.523 -33.031 -20.625 1 83.12 275 HIS A CA 1
ATOM 2197 C C . HIS A 1 275 ? 15.586 -31.969 -20.891 1 83.12 275 HIS A C 1
ATOM 2199 O O . HIS A 1 275 ? 16.359 -32.094 -21.844 1 83.12 275 HIS A O 1
ATOM 2205 N N . ILE A 1 276 ? 15.602 -31 -20.109 1 85.94 276 ILE A N 1
ATOM 2206 C CA . ILE A 1 276 ? 16.562 -29.922 -20.281 1 85.94 276 ILE A CA 1
ATOM 2207 C C . ILE A 1 276 ? 17.984 -30.453 -20.125 1 85.94 276 ILE A C 1
ATOM 2209 O O . ILE A 1 276 ? 18.891 -30.031 -20.844 1 85.94 276 ILE A O 1
ATOM 2213 N N . SER A 1 277 ? 18.141 -31.375 -19.219 1 83.06 277 SER A N 1
ATOM 2214 C CA . SER A 1 277 ? 19.469 -31.906 -18.906 1 83.06 277 SER A CA 1
ATOM 2215 C C . SER A 1 277 ? 20.016 -32.719 -20.062 1 83.06 277 SER A C 1
ATOM 2217 O O . SER A 1 277 ? 21.203 -33.031 -20.125 1 83.06 277 SER A O 1
ATOM 2219 N N . MET A 1 278 ? 19.156 -33.094 -20.906 1 72.06 278 MET A N 1
ATOM 2220 C CA . MET A 1 278 ? 19.578 -33.844 -22.078 1 72.06 278 MET A CA 1
ATOM 2221 C C . MET A 1 278 ? 20.359 -32.969 -23.047 1 72.06 278 MET A C 1
ATOM 2223 O O . MET A 1 278 ? 21.172 -33.469 -23.828 1 72.06 278 MET A O 1
ATOM 2227 N N . THR A 1 279 ? 20.125 -31.719 -22.969 1 70.31 279 THR A N 1
ATOM 2228 C CA . THR A 1 279 ? 20.719 -30.844 -23.969 1 70.31 279 THR A CA 1
ATOM 2229 C C . THR A 1 279 ? 21.656 -29.828 -23.312 1 70.31 279 THR A C 1
ATOM 2231 O O . THR A 1 279 ? 22.359 -29.078 -23.984 1 70.31 279 THR A O 1
ATOM 2234 N N . GLN A 1 280 ? 21.625 -29.812 -21.953 1 76.31 280 GLN A N 1
ATOM 2235 C CA . GLN A 1 280 ? 22.391 -28.828 -21.219 1 76.31 280 GLN A CA 1
ATOM 2236 C C . GLN A 1 280 ? 23.188 -29.484 -20.078 1 76.31 280 GLN A C 1
ATOM 2238 O O . GLN A 1 280 ? 22.734 -30.469 -19.5 1 76.31 280 GLN A O 1
ATOM 2243 N N . PRO A 1 281 ? 24.375 -28.891 -19.828 1 79.19 281 PRO A N 1
ATOM 2244 C CA . PRO A 1 281 ? 25.062 -29.344 -18.609 1 79.19 281 PRO A CA 1
ATOM 2245 C C . PRO A 1 281 ? 24.234 -29.094 -17.344 1 79.19 281 PRO A C 1
ATOM 2247 O O . PRO A 1 281 ? 23.469 -28.125 -17.281 1 79.19 281 PRO A O 1
ATOM 2250 N N . VAL A 1 282 ? 24.406 -30.031 -16.406 1 78.12 282 VAL A N 1
ATOM 2251 C CA . VAL A 1 282 ? 23.609 -30.031 -15.18 1 78.12 282 VAL A CA 1
ATOM 2252 C C . VAL A 1 282 ? 23.719 -28.672 -14.492 1 78.12 282 VAL A C 1
ATOM 2254 O O . VAL A 1 282 ? 22.734 -28.156 -13.945 1 78.12 282 VAL A O 1
ATOM 2257 N N . GLU A 1 283 ? 24.906 -28.062 -14.461 1 82.06 283 GLU A N 1
ATOM 2258 C CA . GLU A 1 283 ? 25.125 -26.766 -13.844 1 82.06 283 GLU A CA 1
ATOM 2259 C C . GLU A 1 283 ? 24.281 -25.688 -14.508 1 82.06 283 GLU A C 1
ATOM 2261 O O . GLU A 1 283 ? 23.766 -24.781 -13.836 1 82.06 283 GLU A O 1
ATOM 2266 N N . ASP A 1 284 ? 24.094 -25.812 -15.734 1 86.81 284 ASP A N 1
ATOM 2267 C CA . ASP A 1 284 ? 23.312 -24.844 -16.484 1 86.81 284 ASP A CA 1
ATOM 2268 C C . ASP A 1 284 ? 21.812 -25.062 -16.297 1 86.81 284 ASP A C 1
ATOM 2270 O O . ASP A 1 284 ? 21.031 -24.109 -16.391 1 86.81 284 ASP A O 1
ATOM 2274 N N . VAL A 1 285 ? 21.5 -26.281 -15.977 1 88.06 285 VAL A N 1
ATOM 2275 C CA . VAL A 1 285 ? 20.094 -26.609 -15.773 1 88.06 285 VAL A CA 1
ATOM 2276 C C . VAL A 1 285 ? 19.562 -25.844 -14.555 1 88.06 285 VAL A C 1
ATOM 2278 O O . VAL A 1 285 ? 18.484 -25.25 -14.602 1 88.06 285 VAL A O 1
ATOM 2281 N N . VAL A 1 286 ? 20.359 -25.781 -13.523 1 89.81 286 VAL A N 1
ATOM 2282 C CA . VAL A 1 286 ? 19.953 -25.125 -12.281 1 89.81 286 VAL A CA 1
ATOM 2283 C C . VAL A 1 286 ? 19.812 -23.625 -12.516 1 89.81 286 VAL A C 1
ATOM 2285 O O . VAL A 1 286 ? 18.859 -23 -12.047 1 89.81 286 VAL A O 1
ATOM 2288 N N . LYS A 1 287 ? 20.75 -23.078 -13.203 1 91.25 287 LYS A N 1
ATOM 2289 C CA . LYS A 1 287 ? 20.688 -21.672 -13.547 1 91.25 287 LYS A CA 1
ATOM 2290 C C . LYS A 1 287 ? 19.453 -21.344 -14.375 1 91.25 287 LYS A C 1
ATOM 2292 O O . LYS A 1 287 ? 18.75 -20.359 -14.109 1 91.25 287 LYS A O 1
ATOM 2297 N N . TYR A 1 288 ? 19.234 -22.141 -15.305 1 93.94 288 TYR A N 1
ATOM 2298 C CA . TYR A 1 288 ? 18.094 -21.922 -16.203 1 93.94 288 TYR A CA 1
ATOM 2299 C C . TYR A 1 288 ? 16.781 -22.078 -15.461 1 93.94 288 TYR A C 1
ATOM 2301 O O . TYR A 1 288 ? 15.836 -21.328 -15.703 1 93.94 288 TYR A O 1
ATOM 2309 N N . GLN A 1 289 ? 16.703 -23.062 -14.609 1 95.19 289 GLN A N 1
ATOM 2310 C CA . GLN A 1 289 ? 15.539 -23.234 -13.734 1 95.19 289 GLN A CA 1
ATOM 2311 C C . GLN A 1 289 ? 15.227 -21.938 -12.977 1 95.19 289 GLN A C 1
ATOM 2313 O O . GLN A 1 289 ? 14.078 -21.5 -12.953 1 95.19 289 GLN A O 1
ATOM 2318 N N . THR A 1 290 ? 16.25 -21.359 -12.398 1 93.81 290 THR A N 1
ATOM 2319 C CA . THR A 1 290 ? 16.094 -20.125 -11.633 1 93.81 290 THR A CA 1
ATOM 2320 C C . THR A 1 290 ? 15.578 -19 -12.531 1 93.81 290 THR A C 1
ATOM 2322 O O . THR A 1 290 ? 14.734 -18.203 -12.109 1 93.81 290 THR A O 1
ATOM 2325 N N . GLN A 1 291 ? 16.047 -18.969 -13.703 1 93.94 291 GLN A N 1
ATOM 2326 C CA . GLN A 1 291 ? 15.625 -17.953 -14.664 1 93.94 291 GLN A CA 1
ATOM 2327 C C . GLN A 1 291 ? 14.141 -18.109 -14.992 1 93.94 291 GLN A C 1
ATOM 2329 O O . GLN A 1 291 ? 13.398 -17.125 -15.039 1 93.94 291 GLN A O 1
ATOM 2334 N N . ILE A 1 292 ? 13.727 -19.328 -15.211 1 96.25 292 ILE A N 1
ATOM 2335 C CA . ILE A 1 292 ? 12.328 -19.594 -15.555 1 96.25 292 ILE A CA 1
ATOM 2336 C C . ILE A 1 292 ? 11.43 -19.203 -14.383 1 96.25 292 ILE A C 1
ATOM 2338 O O . ILE A 1 292 ? 10.414 -18.531 -14.578 1 96.25 292 ILE A O 1
ATOM 2342 N N . ILE A 1 293 ? 11.859 -19.578 -13.211 1 95.25 293 ILE A N 1
ATOM 2343 C CA . ILE A 1 293 ? 11.086 -19.281 -12.016 1 95.25 293 ILE A CA 1
ATOM 2344 C C . ILE A 1 293 ? 10.953 -17.766 -11.836 1 95.25 293 ILE A C 1
ATOM 2346 O O . ILE A 1 293 ? 9.859 -17.266 -11.602 1 95.25 293 ILE A O 1
ATOM 2350 N N . SER A 1 294 ? 12.023 -17.078 -12 1 91.62 294 SER A N 1
ATOM 2351 C CA . SER A 1 294 ? 12.023 -15.625 -11.867 1 91.62 294 SER A CA 1
ATOM 2352 C C . SER A 1 294 ? 11.094 -14.977 -12.891 1 91.62 294 SER A C 1
ATOM 2354 O O . SER A 1 294 ? 10.336 -14.062 -12.555 1 91.62 294 SER A O 1
ATOM 2356 N N . SER A 1 295 ? 11.164 -15.461 -14.086 1 93.25 295 SER A N 1
ATOM 2357 C CA . SER A 1 295 ? 10.32 -14.914 -15.148 1 93.25 295 SER A CA 1
ATOM 2358 C C . SER A 1 295 ? 8.844 -15.172 -14.859 1 93.25 295 SER A C 1
ATOM 2360 O O . SER A 1 295 ? 8.008 -14.281 -15.055 1 93.25 295 SER A O 1
ATOM 2362 N N . CYS A 1 296 ? 8.539 -16.344 -14.43 1 94.69 296 CYS A N 1
ATOM 2363 C CA . CYS A 1 296 ? 7.156 -16.672 -14.094 1 94.69 296 CYS A CA 1
ATOM 2364 C C . CYS A 1 296 ? 6.641 -15.797 -12.961 1 94.69 296 CYS A C 1
ATOM 2366 O O . CYS A 1 296 ? 5.504 -15.32 -13.016 1 94.69 296 CYS A O 1
ATOM 2368 N N . ARG A 1 297 ? 7.395 -15.602 -12.008 1 90.69 297 ARG A N 1
ATOM 2369 C CA . ARG A 1 297 ? 6.996 -14.781 -10.867 1 90.69 297 ARG A CA 1
ATOM 2370 C C . ARG A 1 297 ? 6.766 -13.336 -11.281 1 90.69 297 ARG A C 1
ATOM 2372 O O . ARG A 1 297 ? 5.777 -12.719 -10.875 1 90.69 297 ARG A O 1
ATOM 2379 N N . LYS A 1 298 ? 7.68 -12.805 -12.094 1 87.44 298 LYS A N 1
ATOM 2380 C CA . LYS A 1 298 ? 7.562 -11.438 -12.594 1 87.44 298 LYS A CA 1
ATOM 2381 C C . LYS A 1 298 ? 6.273 -11.25 -13.391 1 87.44 298 LYS A C 1
ATOM 2383 O O . LYS A 1 298 ? 5.66 -10.18 -13.352 1 87.44 298 LYS A O 1
ATOM 2388 N N . LEU A 1 299 ? 5.879 -12.297 -14.039 1 90.81 299 LEU A N 1
ATOM 2389 C CA . LEU A 1 299 ? 4.715 -12.219 -14.914 1 90.81 299 LEU A CA 1
ATOM 2390 C C . LEU A 1 299 ? 3.479 -12.789 -14.234 1 90.81 299 LEU A C 1
ATOM 2392 O O . LEU A 1 299 ? 2.443 -12.992 -14.875 1 90.81 299 LEU A O 1
ATOM 2396 N N . PHE A 1 300 ? 3.547 -13.188 -12.961 1 91.62 300 PHE A N 1
ATOM 2397 C CA . PHE A 1 300 ? 2.467 -13.648 -12.102 1 91.62 300 PHE A CA 1
ATOM 2398 C C . PHE A 1 300 ? 1.868 -14.945 -12.633 1 91.62 300 PHE A C 1
ATOM 2400 O O . PHE A 1 300 ? 0.646 -15.078 -12.727 1 91.62 300 PHE A O 1
ATOM 2407 N N . LYS A 1 301 ? 2.76 -15.844 -13.023 1 95.5 301 LYS A N 1
ATOM 2408 C CA . LYS A 1 301 ? 2.344 -17.156 -13.5 1 95.5 301 LYS A CA 1
ATOM 2409 C C . LYS A 1 301 ? 2.787 -18.266 -12.539 1 95.5 301 LYS A C 1
ATOM 2411 O O . LYS A 1 301 ? 3.896 -18.219 -12.008 1 95.5 301 LYS A O 1
ATOM 2416 N N . PRO A 1 302 ? 1.906 -19.25 -12.328 1 97 302 PRO A N 1
ATOM 2417 C CA . PRO A 1 302 ? 2.367 -20.375 -11.523 1 97 302 PRO A CA 1
ATOM 2418 C C . PRO A 1 302 ? 3.482 -21.172 -12.203 1 97 302 PRO A C 1
ATOM 2420 O O . PRO A 1 302 ? 3.508 -21.281 -13.438 1 97 302 PRO A O 1
ATOM 2423 N N . VAL A 1 303 ? 4.359 -21.688 -11.406 1 97.94 303 VAL A N 1
ATOM 2424 C CA . VAL A 1 303 ? 5.484 -22.438 -11.93 1 97.94 303 VAL A CA 1
ATOM 2425 C C . VAL A 1 303 ? 5.715 -23.688 -11.078 1 97.94 303 VAL A C 1
ATOM 2427 O O . VAL A 1 303 ? 5.613 -23.641 -9.852 1 97.94 303 VAL A O 1
ATOM 2430 N N . PHE A 1 304 ? 5.973 -24.812 -11.789 1 98.06 304 PHE A N 1
ATOM 2431 C CA . PHE A 1 304 ? 6.184 -26.109 -11.164 1 98.06 304 PHE A CA 1
ATOM 2432 C C . PHE A 1 304 ? 7.5 -26.719 -11.625 1 98.06 304 PHE A C 1
ATOM 2434 O O . PHE A 1 304 ? 7.867 -26.625 -12.797 1 98.06 304 PHE A O 1
ATOM 2441 N N . VAL A 1 305 ? 8.195 -27.344 -10.695 1 97.56 305 VAL A N 1
ATOM 2442 C CA . VAL A 1 305 ? 9.43 -28.047 -11.023 1 97.56 305 VAL A CA 1
ATOM 2443 C C . VAL A 1 305 ? 9.18 -29.547 -11.039 1 97.56 305 VAL A C 1
ATOM 2445 O O . VAL A 1 305 ? 8.531 -30.094 -10.133 1 97.56 305 VAL A O 1
ATOM 2448 N N . SER A 1 306 ? 9.656 -30.172 -12.086 1 95 306 SER A N 1
ATOM 2449 C CA . SER A 1 306 ? 9.43 -31.609 -12.211 1 95 306 SER A CA 1
ATOM 2450 C C . SER A 1 306 ? 10.734 -32.344 -12.516 1 95 306 SER A C 1
ATOM 2452 O O . SER A 1 306 ? 11.688 -31.75 -13.016 1 95 306 SER A O 1
ATOM 2454 N N . THR A 1 307 ? 10.719 -33.594 -12.148 1 86.31 307 THR A N 1
ATOM 2455 C CA . THR A 1 307 ? 11.734 -34.594 -12.469 1 86.31 307 THR A CA 1
ATOM 2456 C C . THR A 1 307 ? 12.953 -34.438 -11.57 1 86.31 307 THR A C 1
ATOM 2458 O O . THR A 1 307 ? 13.211 -33.344 -11.055 1 86.31 307 THR A O 1
ATOM 2461 N N . TYR A 1 308 ? 13.586 -35.469 -11.266 1 85 308 TYR A N 1
ATOM 2462 C CA . TYR A 1 308 ? 14.773 -35.562 -10.422 1 85 308 TYR A CA 1
ATOM 2463 C C . TYR A 1 308 ? 14.492 -35.031 -9.023 1 85 308 TYR A C 1
ATOM 2465 O O . TYR A 1 308 ? 15.328 -34.344 -8.43 1 85 308 TYR A O 1
ATOM 2473 N N . ILE A 1 309 ? 13.234 -35.281 -8.609 1 92.62 309 ILE A N 1
ATOM 2474 C CA . ILE A 1 309 ? 12.828 -34.969 -7.25 1 92.62 309 ILE A CA 1
ATOM 2475 C C . ILE A 1 309 ? 12.914 -36.188 -6.363 1 92.62 309 ILE A C 1
ATOM 2477 O O . ILE A 1 309 ? 12.336 -37.25 -6.691 1 92.62 309 ILE A O 1
ATOM 2481 N N . LEU A 1 310 ? 13.625 -36.188 -5.324 1 92.25 310 LEU A N 1
ATOM 2482 C CA . LEU A 1 310 ? 13.773 -37.281 -4.375 1 92.25 310 LEU A CA 1
ATOM 2483 C C . LEU A 1 310 ? 14.195 -38.562 -5.09 1 92.25 310 LEU A C 1
ATOM 2485 O O . LEU A 1 310 ? 13.609 -39.625 -4.875 1 92.25 310 LEU A O 1
ATOM 2489 N N . GLU A 1 311 ? 15.086 -38.469 -5.91 1 84 311 GLU A N 1
ATOM 2490 C CA . GLU A 1 311 ? 15.547 -39.562 -6.73 1 84 311 GLU A CA 1
ATOM 2491 C C . GLU A 1 311 ? 16.078 -40.719 -5.867 1 84 311 GLU A C 1
ATOM 2493 O O . GLU A 1 311 ? 15.906 -41.875 -6.207 1 84 311 GLU A O 1
ATOM 2498 N N . SER A 1 312 ? 16.672 -40.344 -4.797 1 85.75 312 SER A N 1
ATOM 2499 C CA . SER A 1 312 ? 17.25 -41.344 -3.914 1 85.75 312 SER A CA 1
ATOM 2500 C C . SER A 1 312 ? 16.188 -42.281 -3.352 1 85.75 312 SER A C 1
ATOM 2502 O O . SER A 1 312 ? 16.469 -43.438 -3.023 1 85.75 312 SER A O 1
ATOM 2504 N N . MET A 1 313 ? 15.016 -41.844 -3.309 1 88.06 313 MET A N 1
ATOM 2505 C CA . MET A 1 313 ? 13.945 -42.594 -2.668 1 88.06 313 MET A CA 1
ATOM 2506 C C . MET A 1 313 ? 13.328 -43.594 -3.639 1 88.06 313 MET A C 1
ATOM 2508 O O . MET A 1 313 ? 12.391 -44.312 -3.287 1 88.06 313 MET A O 1
ATOM 2512 N N . SER A 1 314 ? 13.805 -43.594 -4.816 1 77.81 314 SER A N 1
ATOM 2513 C CA . SER A 1 314 ? 13.438 -44.688 -5.723 1 77.81 314 SER A CA 1
ATOM 2514 C C . SER A 1 314 ? 13.906 -46.031 -5.191 1 77.81 314 SER A C 1
ATOM 2516 O O . SER A 1 314 ? 13.328 -47.062 -5.52 1 77.81 314 SER A O 1
ATOM 2518 N N . VAL A 1 315 ? 14.906 -45.969 -4.391 1 75.12 315 VAL A N 1
ATOM 2519 C CA . VAL A 1 315 ? 15.477 -47.219 -3.9 1 75.12 315 VAL A CA 1
ATOM 2520 C C . VAL A 1 315 ? 15.594 -47.156 -2.379 1 75.12 315 VAL A C 1
ATOM 2522 O O . VAL A 1 315 ? 15.766 -48.219 -1.73 1 75.12 315 VAL A O 1
ATOM 2525 N N . GLN A 1 316 ? 15.57 -46 -1.899 1 82.69 316 GLN A N 1
ATOM 2526 C CA . GLN A 1 316 ? 15.742 -45.812 -0.461 1 82.69 316 GLN A CA 1
ATOM 2527 C C . GLN A 1 316 ? 14.477 -45.281 0.19 1 82.69 316 GLN A C 1
ATOM 2529 O O . GLN A 1 316 ? 13.641 -44.656 -0.479 1 82.69 316 GLN A O 1
ATOM 2534 N N . LEU A 1 317 ? 14.391 -45.5 1.457 1 88.38 317 LEU A N 1
ATOM 2535 C CA . LEU A 1 317 ? 13.227 -45.031 2.201 1 88.38 317 LEU A CA 1
ATOM 2536 C C . LEU A 1 317 ? 13.414 -43.625 2.689 1 88.38 317 LEU A C 1
ATOM 2538 O O . LEU A 1 317 ? 12.438 -42.938 3.004 1 88.38 317 LEU A O 1
ATOM 2542 N N . LYS A 1 318 ? 14.664 -43.219 2.752 1 91.44 318 LYS A N 1
ATOM 2543 C CA . LYS A 1 318 ? 14.984 -41.875 3.213 1 91.44 318 LYS A CA 1
ATOM 2544 C C . LYS A 1 318 ? 15.656 -41.062 2.113 1 91.44 318 LYS A C 1
ATOM 2546 O O . LYS A 1 318 ? 16.469 -41.594 1.349 1 91.44 318 LYS A O 1
ATOM 2551 N N . PRO A 1 319 ? 15.289 -39.844 2.068 1 92.38 319 PRO A N 1
ATOM 2552 C CA . PRO A 1 319 ? 15.938 -39 1.06 1 92.38 319 PRO A CA 1
ATOM 2553 C C . PRO A 1 319 ? 17.406 -38.719 1.382 1 92.38 319 PRO A C 1
ATOM 2555 O O . PRO A 1 319 ? 17.781 -38.656 2.555 1 92.38 319 PRO A O 1
ATOM 2558 N N . SER A 1 320 ? 18.219 -38.531 0.438 1 92.69 320 SER A N 1
ATOM 2559 C CA . SER A 1 320 ? 19.609 -38.156 0.618 1 92.69 320 SER A CA 1
ATOM 2560 C C . SER A 1 320 ? 19.734 -36.688 1.013 1 92.69 320 SER A C 1
ATOM 2562 O O . SER A 1 320 ? 18.766 -35.906 0.921 1 92.69 320 SER A O 1
ATOM 2564 N N . PHE A 1 321 ? 20.953 -36.281 1.434 1 89.94 321 PHE A N 1
ATOM 2565 C CA . PHE A 1 321 ? 21.25 -34.906 1.729 1 89.94 321 PHE A CA 1
ATOM 2566 C C . PHE A 1 321 ? 21.141 -34.031 0.469 1 89.94 321 PHE A C 1
ATOM 2568 O O . PHE A 1 321 ? 20.719 -32.875 0.527 1 89.94 321 PHE A O 1
ATOM 2575 N N . ALA A 1 322 ? 21.531 -34.625 -0.558 1 90.94 322 ALA A N 1
ATOM 2576 C CA . ALA A 1 322 ? 21.453 -33.906 -1.832 1 90.94 322 ALA A CA 1
ATOM 2577 C C . ALA A 1 322 ? 20 -33.625 -2.203 1 90.94 322 ALA A C 1
ATOM 2579 O O . ALA A 1 322 ? 19.672 -32.531 -2.68 1 90.94 322 ALA A O 1
ATOM 2580 N N . ASP A 1 323 ? 19.125 -34.625 -1.988 1 93.31 323 ASP A N 1
ATOM 2581 C CA . ASP A 1 323 ? 17.703 -34.438 -2.223 1 93.31 323 ASP A CA 1
ATOM 2582 C C . ASP A 1 323 ? 17.141 -33.281 -1.38 1 93.31 323 ASP A C 1
ATOM 2584 O O . ASP A 1 323 ? 16.422 -32.438 -1.888 1 93.31 323 ASP A O 1
ATOM 2588 N N . MET A 1 324 ? 17.547 -33.312 -0.178 1 92.19 324 MET A N 1
ATOM 2589 C CA . MET A 1 324 ? 17.094 -32.281 0.745 1 92.19 324 MET A CA 1
ATOM 2590 C C . MET A 1 324 ? 17.578 -30.891 0.304 1 92.19 324 MET A C 1
ATOM 2592 O O . MET A 1 324 ? 16.828 -29.922 0.373 1 92.19 324 MET A O 1
ATOM 2596 N N . GLY A 1 325 ? 18.797 -30.797 -0.046 1 92.81 325 GLY A N 1
ATOM 2597 C CA . GLY A 1 325 ? 19.344 -29.562 -0.554 1 92.81 325 GLY A CA 1
ATOM 2598 C C . GLY A 1 325 ? 18.625 -29.047 -1.792 1 92.81 325 GLY A C 1
ATOM 2599 O O . GLY A 1 325 ? 18.344 -27.859 -1.907 1 92.81 325 GLY A O 1
ATOM 2600 N N . ASP A 1 326 ? 18.344 -29.938 -2.674 1 94.12 326 ASP A N 1
ATOM 2601 C CA . ASP A 1 326 ? 17.641 -29.578 -3.904 1 94.12 326 ASP A CA 1
ATOM 2602 C C . ASP A 1 326 ? 16.25 -29.031 -3.604 1 94.12 326 ASP A C 1
ATOM 2604 O O . ASP A 1 326 ? 15.891 -27.953 -4.078 1 94.12 326 ASP A O 1
ATOM 2608 N N . ILE A 1 327 ? 15.539 -29.703 -2.775 1 95.06 327 ILE A N 1
ATOM 2609 C CA . ILE A 1 327 ? 14.18 -29.281 -2.432 1 95.06 327 ILE A CA 1
ATOM 2610 C C . ILE A 1 327 ? 14.219 -27.953 -1.698 1 95.06 327 ILE A C 1
ATOM 2612 O O . ILE A 1 327 ? 13.391 -27.078 -1.954 1 95.06 327 ILE A O 1
ATOM 2616 N N . SER A 1 328 ? 15.156 -27.844 -0.81 1 93.25 328 SER A N 1
ATOM 2617 C CA . SER A 1 328 ? 15.312 -26.578 -0.096 1 93.25 328 SER A CA 1
ATOM 2618 C C . SER A 1 328 ? 15.523 -25.422 -1.063 1 93.25 328 SER A C 1
ATOM 2620 O O . SER A 1 328 ? 14.898 -24.375 -0.925 1 93.25 328 SER A O 1
ATOM 2622 N N . ASN A 1 329 ? 16.359 -25.641 -2.002 1 91.94 329 ASN A N 1
ATOM 2623 C CA . ASN A 1 329 ? 16.641 -24.609 -2.99 1 91.94 329 ASN A CA 1
ATOM 2624 C C . ASN A 1 329 ? 15.406 -24.25 -3.811 1 91.94 329 ASN A C 1
ATOM 2626 O O . ASN A 1 329 ? 15.133 -23.078 -4.055 1 91.94 329 ASN A O 1
ATOM 2630 N N . ILE A 1 330 ? 14.68 -25.234 -4.199 1 94.19 330 ILE A N 1
ATOM 2631 C CA . ILE A 1 330 ? 13.484 -25.047 -5.023 1 94.19 330 ILE A CA 1
ATOM 2632 C C . ILE A 1 330 ? 12.43 -24.281 -4.238 1 94.19 330 ILE A C 1
ATOM 2634 O O . ILE A 1 330 ? 11.844 -23.312 -4.742 1 94.19 330 ILE A O 1
ATOM 2638 N N . VAL A 1 331 ? 12.203 -24.656 -3.016 1 93.31 331 VAL A N 1
ATOM 2639 C CA . VAL A 1 331 ? 11.172 -24.047 -2.174 1 93.31 331 VAL A CA 1
ATOM 2640 C C . VAL A 1 331 ? 11.547 -22.594 -1.857 1 93.31 331 VAL A C 1
ATOM 2642 O O . VAL A 1 331 ? 10.688 -21.719 -1.832 1 93.31 331 VAL A O 1
ATOM 2645 N N . LYS A 1 332 ? 12.812 -22.312 -1.724 1 89.62 332 LYS A N 1
ATOM 2646 C CA . LYS A 1 332 ? 13.297 -20.984 -1.399 1 89.62 332 LYS A CA 1
ATOM 2647 C C . LYS A 1 332 ? 13.125 -20.031 -2.58 1 89.62 332 LYS A C 1
ATOM 2649 O O . LYS A 1 332 ? 13.18 -18.812 -2.416 1 89.62 332 LYS A O 1
ATOM 2654 N N . GLN A 1 333 ? 12.93 -20.609 -3.705 1 88.69 333 GLN A N 1
ATOM 2655 C CA . GLN A 1 333 ? 12.695 -19.797 -4.891 1 88.69 333 GLN A CA 1
ATOM 2656 C C . GLN A 1 333 ? 11.211 -19.469 -5.043 1 88.69 333 GLN A C 1
ATOM 2658 O O . GLN A 1 333 ? 10.805 -18.859 -6.035 1 88.69 333 GLN A O 1
ATOM 2663 N N . TYR A 1 334 ? 10.367 -19.938 -4.117 1 87.44 334 TYR A N 1
ATOM 2664 C CA . TYR A 1 334 ? 8.945 -19.625 -4.012 1 87.44 334 TYR A CA 1
ATOM 2665 C C . TYR A 1 334 ? 8.18 -20.172 -5.215 1 87.44 334 TYR A C 1
ATOM 2667 O O . TYR A 1 334 ? 7.359 -19.453 -5.805 1 87.44 334 TYR A O 1
ATOM 2675 N N . ILE A 1 335 ? 8.469 -21.312 -5.559 1 94.5 335 ILE A N 1
ATOM 2676 C CA . ILE A 1 335 ? 7.719 -22 -6.605 1 94.5 335 ILE A CA 1
ATOM 2677 C C . ILE A 1 335 ? 6.297 -22.281 -6.121 1 94.5 335 ILE A C 1
ATOM 2679 O O . ILE A 1 335 ? 6.016 -22.203 -4.922 1 94.5 335 ILE A O 1
ATOM 2683 N N . ASP A 1 336 ? 5.434 -22.516 -7.031 1 96.75 336 ASP A N 1
ATOM 2684 C CA . ASP A 1 336 ? 4.066 -22.875 -6.664 1 96.75 336 ASP A CA 1
ATOM 2685 C C . ASP A 1 336 ? 3.979 -24.328 -6.215 1 96.75 336 ASP A C 1
ATOM 2687 O O . ASP A 1 336 ? 3.273 -24.656 -5.258 1 96.75 336 ASP A O 1
ATOM 2691 N N . GLY A 1 337 ? 4.738 -25.156 -7 1 97.31 337 GLY A N 1
ATOM 2692 C CA . GLY A 1 337 ? 4.641 -26.547 -6.59 1 97.31 337 GLY A CA 1
ATOM 2693 C C . GLY A 1 337 ? 5.707 -27.422 -7.215 1 97.31 337 GLY A C 1
ATOM 2694 O O . GLY A 1 337 ? 6.516 -26.953 -8.023 1 97.31 337 GLY A O 1
ATOM 2695 N N . ILE A 1 338 ? 5.703 -28.672 -6.75 1 97.75 338 ILE A N 1
ATOM 2696 C CA . ILE A 1 338 ? 6.605 -29.719 -7.23 1 97.75 338 ILE A CA 1
ATOM 2697 C C . ILE A 1 338 ? 5.797 -30.875 -7.82 1 97.75 338 ILE A C 1
ATOM 2699 O O . ILE A 1 338 ? 4.824 -31.328 -7.215 1 97.75 338 ILE A O 1
ATOM 2703 N N . LEU A 1 339 ? 6.152 -31.203 -9.023 1 97.31 339 LEU A N 1
ATOM 2704 C CA . LEU A 1 339 ? 5.488 -32.312 -9.711 1 97.31 339 LEU A CA 1
ATOM 2705 C C . LEU A 1 339 ? 6.297 -33.594 -9.57 1 97.31 339 LEU A C 1
ATOM 2707 O O . LEU A 1 339 ? 7.43 -33.656 -10.055 1 97.31 339 LEU A O 1
ATOM 2711 N N . LEU A 1 340 ? 5.691 -34.531 -8.898 1 94 340 LEU A N 1
ATOM 2712 C CA . LEU A 1 340 ? 6.27 -35.875 -8.805 1 94 340 LEU A CA 1
ATOM 2713 C C . LEU A 1 340 ? 5.852 -36.719 -10 1 94 340 LEU A C 1
ATOM 2715 O O . LEU A 1 340 ? 4.672 -37.062 -10.148 1 94 340 LEU A O 1
ATOM 2719 N N . SER A 1 341 ? 6.801 -37.062 -10.773 1 88.31 341 SER A N 1
ATOM 2720 C CA . SER A 1 341 ? 6.52 -37.812 -11.992 1 88.31 341 SER A CA 1
ATOM 2721 C C . SER A 1 341 ? 6.645 -39.312 -11.773 1 88.31 341 SER A C 1
ATOM 2723 O O . SER A 1 341 ? 5.773 -39.938 -11.164 1 88.31 341 SER A O 1
ATOM 2725 N N . GLY A 1 342 ? 7.797 -39.906 -12.211 1 76.31 342 GLY A N 1
ATOM 2726 C CA . GLY A 1 342 ? 8.008 -41.344 -12.094 1 76.31 342 GLY A CA 1
ATOM 2727 C C . GLY A 1 342 ? 7.969 -41.844 -10.664 1 76.31 342 GLY A C 1
ATOM 2728 O O . GLY A 1 342 ? 7.484 -42.969 -10.398 1 76.31 342 GLY A O 1
ATOM 2729 N N . GLU A 1 343 ? 8.352 -41.125 -9.719 1 74.69 343 GLU A N 1
ATOM 2730 C CA . GLU A 1 343 ? 8.375 -41.469 -8.305 1 74.69 343 GLU A CA 1
ATOM 2731 C C . GLU A 1 343 ? 6.977 -41.75 -7.773 1 74.69 343 GLU A C 1
ATOM 2733 O O . GLU A 1 343 ? 6.789 -42.656 -6.945 1 74.69 343 GLU A O 1
ATOM 2738 N N . ALA A 1 344 ? 6.051 -41.031 -8.289 1 75.81 344 ALA A N 1
ATOM 2739 C CA . ALA A 1 344 ? 4.672 -41.188 -7.832 1 75.81 344 ALA A CA 1
ATOM 2740 C C . ALA A 1 344 ? 3.939 -42.25 -8.656 1 75.81 344 ALA A C 1
ATOM 2742 O O . ALA A 1 344 ? 3.158 -43.031 -8.117 1 75.81 344 ALA A O 1
ATOM 2743 N N . SER A 1 345 ? 4.242 -42.281 -9.93 1 72.38 345 SER A N 1
ATOM 2744 C CA . SER A 1 345 ? 3.469 -43.125 -10.828 1 72.38 345 SER A CA 1
ATOM 2745 C C . SER A 1 345 ? 3.969 -44.562 -10.797 1 72.38 345 SER A C 1
ATOM 2747 O O . SER A 1 345 ? 3.18 -45.5 -10.914 1 72.38 345 SER A O 1
ATOM 2749 N N . PHE A 1 346 ? 5.285 -44.656 -10.648 1 67.06 346 PHE A N 1
ATOM 2750 C CA . PHE A 1 346 ? 5.859 -45.969 -10.836 1 67.06 346 PHE A CA 1
ATOM 2751 C C . PHE A 1 346 ? 6.738 -46.344 -9.656 1 67.06 346 PHE A C 1
ATOM 2753 O O . PHE A 1 346 ? 7.266 -47.469 -9.602 1 67.06 346 PHE A O 1
ATOM 2760 N N . GLY A 1 347 ? 6.793 -45.531 -8.688 1 69.81 347 GLY A N 1
ATOM 2761 C CA . GLY A 1 347 ? 7.715 -45.75 -7.59 1 69.81 347 GLY A CA 1
ATOM 2762 C C . GLY A 1 347 ? 7.223 -46.812 -6.617 1 69.81 347 GLY A C 1
ATOM 2763 O O . GLY A 1 347 ? 6.031 -47.125 -6.574 1 69.81 347 GLY A O 1
ATOM 2764 N N . LYS A 1 348 ? 8.133 -47.344 -5.922 1 77.31 348 LYS A N 1
ATOM 2765 C CA . LYS A 1 348 ? 7.852 -48.375 -4.941 1 77.31 348 LYS A CA 1
ATOM 2766 C C . LYS A 1 348 ? 7.074 -47.812 -3.75 1 77.31 348 LYS A C 1
ATOM 2768 O O . LYS A 1 348 ? 6.262 -48.531 -3.15 1 77.31 348 LYS A O 1
ATOM 2773 N N . PHE A 1 349 ? 7.277 -46.594 -3.498 1 86.19 349 PHE A N 1
ATOM 2774 C CA . PHE A 1 349 ? 6.711 -46 -2.297 1 86.19 349 PHE A CA 1
ATOM 2775 C C . PHE A 1 349 ? 6.066 -44.656 -2.619 1 86.19 349 PHE A C 1
ATOM 2777 O O . PHE A 1 349 ? 6.438 -43.625 -2.043 1 86.19 349 PHE A O 1
ATOM 2784 N N . PRO A 1 350 ? 5.078 -44.625 -3.426 1 89.25 350 PRO A N 1
ATOM 2785 C CA . PRO A 1 350 ? 4.531 -43.375 -3.885 1 89.25 350 PRO A CA 1
ATOM 2786 C C . PRO A 1 350 ? 3.977 -42.5 -2.742 1 89.25 350 PRO A C 1
ATOM 2788 O O . PRO A 1 350 ? 4.215 -41.312 -2.695 1 89.25 350 PRO A O 1
ATOM 2791 N N . VAL A 1 351 ? 3.291 -43.094 -1.735 1 93.06 351 VAL A N 1
ATOM 2792 C CA . VAL A 1 351 ? 2.684 -42.375 -0.63 1 93.06 351 VAL A CA 1
ATOM 2793 C C . VAL A 1 351 ? 3.773 -41.812 0.289 1 93.06 351 VAL A C 1
ATOM 2795 O O . VAL A 1 351 ? 3.705 -40.656 0.728 1 93.06 351 VAL A O 1
ATOM 2798 N N . LEU A 1 352 ? 4.785 -42.625 0.502 1 94.31 352 LEU A N 1
ATOM 2799 C CA . LEU A 1 352 ? 5.891 -42.188 1.361 1 94.31 352 LEU A CA 1
ATOM 2800 C C . LEU A 1 352 ? 6.637 -41.031 0.753 1 94.31 352 LEU A C 1
ATOM 2802 O O . LEU A 1 352 ? 7.086 -40.125 1.474 1 94.31 352 LEU A O 1
ATOM 2806 N N . ILE A 1 353 ? 6.805 -41.031 -0.511 1 94.12 353 ILE A N 1
ATOM 2807 C CA . ILE A 1 353 ? 7.512 -39.969 -1.197 1 94.12 353 ILE A CA 1
ATOM 2808 C C . ILE A 1 353 ? 6.742 -38.656 -1.041 1 94.12 353 ILE A C 1
ATOM 2810 O O . ILE A 1 353 ? 7.34 -37.594 -0.786 1 94.12 353 ILE A O 1
ATOM 2814 N N . VAL A 1 354 ? 5.422 -38.75 -1.164 1 95.38 354 VAL A N 1
ATOM 2815 C CA . VAL A 1 354 ? 4.57 -37.594 -0.999 1 95.38 354 VAL A CA 1
ATOM 2816 C C . VAL A 1 354 ? 4.68 -37.062 0.434 1 95.38 354 VAL A C 1
ATOM 2818 O O . VAL A 1 354 ? 4.863 -35.875 0.655 1 95.38 354 VAL A O 1
ATOM 2821 N N . GLN A 1 355 ? 4.621 -37.906 1.354 1 95.56 355 GLN A N 1
ATOM 2822 C CA . GLN A 1 355 ? 4.703 -37.531 2.764 1 95.56 355 GLN A CA 1
ATOM 2823 C C . GLN A 1 355 ? 6.047 -36.906 3.088 1 95.56 355 GLN A C 1
ATOM 2825 O O . GLN A 1 355 ? 6.102 -35.906 3.807 1 95.56 355 GLN A O 1
ATOM 2830 N N . THR A 1 356 ? 7.059 -37.531 2.58 1 95.06 356 THR A N 1
ATOM 2831 C CA . THR A 1 356 ? 8.406 -37 2.809 1 95.06 356 THR A CA 1
ATOM 2832 C C . THR A 1 356 ? 8.547 -35.625 2.227 1 95.06 356 THR A C 1
ATOM 2834 O O . THR A 1 356 ? 9.031 -34.688 2.904 1 95.06 356 THR A O 1
ATOM 2837 N N . LEU A 1 357 ? 8.133 -35.469 0.987 1 96.25 357 LEU A N 1
ATOM 2838 C CA . LEU A 1 357 ? 8.195 -34.188 0.339 1 96.25 357 LEU A CA 1
ATOM 2839 C C . LEU A 1 357 ? 7.395 -33.156 1.119 1 96.25 357 LEU A C 1
ATOM 2841 O O . LEU A 1 357 ? 7.859 -32.031 1.327 1 96.25 357 LEU A O 1
ATOM 2845 N N . ASN A 1 358 ? 6.211 -33.5 1.555 1 96.12 358 ASN A N 1
ATOM 2846 C CA . ASN A 1 358 ? 5.352 -32.625 2.346 1 96.12 358 ASN A CA 1
ATOM 2847 C C . ASN A 1 358 ? 6.043 -32.188 3.627 1 96.12 358 ASN A C 1
ATOM 2849 O O . ASN A 1 358 ? 6.023 -31 3.959 1 96.12 358 ASN A O 1
ATOM 2853 N N . ASN A 1 359 ? 6.672 -33.031 4.285 1 94.25 359 ASN A N 1
ATOM 2854 C CA . ASN A 1 359 ? 7.371 -32.719 5.527 1 94.25 359 ASN A CA 1
ATOM 2855 C C . ASN A 1 359 ? 8.547 -31.781 5.289 1 94.25 359 ASN A C 1
ATOM 2857 O O . ASN A 1 359 ? 8.758 -30.828 6.051 1 94.25 359 ASN A O 1
ATOM 2861 N N . ILE A 1 360 ? 9.25 -32.125 4.273 1 94.25 360 ILE A N 1
ATOM 2862 C CA . ILE A 1 360 ? 10.406 -31.297 3.947 1 94.25 360 ILE A CA 1
ATOM 2863 C C . ILE A 1 360 ? 9.953 -29.875 3.625 1 94.25 360 ILE A C 1
ATOM 2865 O O . ILE A 1 360 ? 10.5 -28.906 4.156 1 94.25 360 ILE A O 1
ATOM 2869 N N . CYS A 1 361 ? 8.953 -29.75 2.773 1 95 361 CYS A N 1
ATOM 2870 C CA . CYS A 1 361 ? 8.438 -28.438 2.385 1 95 361 CYS A CA 1
ATOM 2871 C C . CYS A 1 361 ? 7.969 -27.641 3.604 1 95 361 CYS A C 1
ATOM 2873 O O . CYS A 1 361 ? 8.297 -26.469 3.748 1 95 361 CYS A O 1
ATOM 2875 N N . ARG A 1 362 ? 7.262 -28.25 4.512 1 92.94 362 ARG A N 1
ATOM 2876 C CA . ARG A 1 362 ? 6.746 -27.594 5.711 1 92.94 362 ARG A CA 1
ATOM 2877 C C . ARG A 1 362 ? 7.879 -27.062 6.574 1 92.94 362 ARG A C 1
ATOM 2879 O O . ARG A 1 362 ? 7.801 -25.938 7.082 1 92.94 362 ARG A O 1
ATOM 2886 N N . LYS A 1 363 ? 8.891 -27.797 6.711 1 91.19 363 LYS A N 1
ATOM 2887 C CA . LYS A 1 363 ? 10.016 -27.406 7.551 1 91.19 363 LYS A CA 1
ATOM 2888 C C . LYS A 1 363 ? 10.766 -26.219 6.949 1 91.19 363 LYS A C 1
ATOM 2890 O O . LYS A 1 363 ? 11.133 -25.281 7.66 1 91.19 363 LYS A O 1
ATOM 2895 N N . ILE A 1 364 ? 10.961 -26.344 5.715 1 91.5 364 ILE A N 1
ATOM 2896 C CA . ILE A 1 364 ? 11.672 -25.266 5.031 1 91.5 364 ILE A CA 1
ATOM 2897 C C . ILE A 1 364 ? 10.852 -23.984 5.082 1 91.5 364 ILE A C 1
ATOM 2899 O O . ILE A 1 364 ? 11.391 -22.906 5.332 1 91.5 364 ILE A O 1
ATOM 2903 N N . GLU A 1 365 ? 9.586 -24.047 4.828 1 90.31 365 GLU A N 1
ATOM 2904 C CA . GLU A 1 365 ? 8.703 -22.891 4.77 1 90.31 365 GLU A CA 1
ATOM 2905 C C . GLU A 1 365 ? 8.609 -22.203 6.129 1 90.31 365 GLU A C 1
ATOM 2907 O O . GLU A 1 365 ? 8.5 -20.969 6.203 1 90.31 365 GLU A O 1
ATOM 2912 N N . LYS A 1 366 ? 8.625 -22.922 7.188 1 86.31 366 LYS A N 1
ATOM 2913 C CA . LYS A 1 366 ? 8.609 -22.344 8.523 1 86.31 366 LYS A CA 1
ATOM 2914 C C . LYS A 1 366 ? 9.797 -21.391 8.719 1 86.31 366 LYS A C 1
ATOM 2916 O O . LYS A 1 366 ? 9.633 -20.281 9.227 1 86.31 366 LYS A O 1
ATOM 2921 N N . LYS A 1 367 ? 10.883 -21.766 8.258 1 82.94 367 LYS A N 1
ATOM 2922 C CA . LYS A 1 367 ? 12.086 -20.938 8.367 1 82.94 367 LYS A CA 1
ATOM 2923 C C . LYS A 1 367 ? 12.008 -19.734 7.438 1 82.94 367 LYS A C 1
ATOM 2925 O O . LYS A 1 367 ? 12.391 -18.625 7.816 1 82.94 367 LYS A O 1
ATOM 2930 N N . LEU A 1 368 ? 11.539 -19.984 6.27 1 81.88 368 LEU A N 1
ATOM 2931 C CA . LEU A 1 368 ? 11.445 -18.922 5.262 1 81.88 368 LEU A CA 1
ATOM 2932 C C . LEU A 1 368 ? 10.492 -17.828 5.719 1 81.88 368 LEU A C 1
ATOM 2934 O O . LEU A 1 368 ? 10.773 -16.641 5.523 1 81.88 368 LEU A O 1
ATOM 2938 N N . LEU A 1 369 ? 9.453 -18.141 6.297 1 78.44 369 LEU A N 1
ATOM 2939 C CA . LEU A 1 369 ? 8.453 -17.188 6.75 1 78.44 369 LEU A CA 1
ATOM 2940 C C . LEU A 1 369 ? 8.992 -16.344 7.902 1 78.44 369 LEU A C 1
ATOM 2942 O O . LEU A 1 369 ? 8.711 -15.141 7.988 1 78.44 369 LEU A O 1
ATOM 2946 N N . GLN A 1 370 ? 9.758 -16.875 8.68 1 77.31 370 GLN A N 1
ATOM 2947 C CA . GLN A 1 370 ? 10.391 -16.141 9.758 1 77.31 370 GLN A CA 1
ATOM 2948 C C . GLN A 1 370 ? 11.359 -15.094 9.211 1 77.31 370 GLN A C 1
ATOM 2950 O O . GLN A 1 370 ? 11.398 -13.961 9.688 1 77.31 370 GLN A O 1
ATOM 2955 N N . GLU A 1 371 ? 11.992 -15.469 8.172 1 75 371 GLU A N 1
ATOM 2956 C CA . GLU A 1 371 ? 12.961 -14.562 7.551 1 75 371 GLU A CA 1
ATOM 2957 C C . GLU A 1 371 ? 12.258 -13.406 6.848 1 75 371 GLU A C 1
ATOM 2959 O O . GLU A 1 371 ? 12.742 -12.273 6.871 1 75 371 GLU A O 1
ATOM 2964 N N . LEU A 1 372 ? 11.164 -13.68 6.246 1 69.75 372 LEU A N 1
ATOM 2965 C CA . LEU A 1 372 ? 10.391 -12.656 5.562 1 69.75 372 LEU A CA 1
ATOM 2966 C C . LEU A 1 372 ? 9.867 -11.617 6.551 1 69.75 372 LEU A C 1
ATOM 2968 O O . LEU A 1 372 ? 9.812 -10.422 6.234 1 69.75 372 LEU A O 1
ATOM 2972 N N . PHE A 1 373 ? 9.539 -11.984 7.645 1 67.94 373 PHE A N 1
ATOM 2973 C CA . PHE A 1 373 ? 9.047 -11.078 8.672 1 67.94 373 PHE A 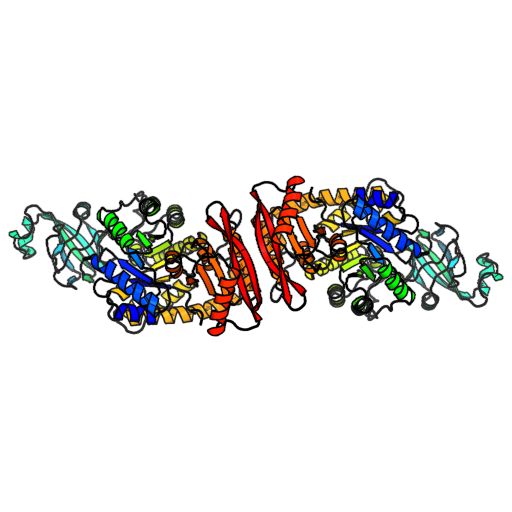CA 1
ATOM 2974 C C . PHE A 1 373 ? 10.172 -10.195 9.203 1 67.94 373 PHE A C 1
ATOM 2976 O O . PHE A 1 373 ? 9.969 -9.016 9.469 1 67.94 373 PHE A O 1
ATOM 2983 N N . ASP A 1 374 ? 11.312 -10.719 9.203 1 67.19 374 ASP A N 1
ATOM 2984 C CA . ASP A 1 374 ? 12.445 -10.023 9.797 1 67.19 374 ASP A CA 1
ATOM 2985 C C . ASP A 1 374 ? 13.062 -9.031 8.812 1 67.19 374 ASP A C 1
ATOM 2987 O O . ASP A 1 374 ? 13.625 -8.016 9.219 1 67.19 374 ASP A O 1
ATOM 2991 N N . GLN A 1 375 ? 12.906 -9.281 7.527 1 65.75 375 GLN A N 1
ATOM 2992 C CA . GLN A 1 375 ? 13.523 -8.453 6.5 1 65.75 375 GLN A CA 1
ATOM 2993 C C . GLN A 1 375 ? 12.539 -8.141 5.375 1 65.75 375 GLN A C 1
ATOM 2995 O O . GLN A 1 375 ? 12.695 -8.641 4.258 1 65.75 375 GLN A O 1
ATOM 3000 N N . PRO A 1 376 ? 11.641 -7.18 5.656 1 61.38 376 PRO A N 1
ATOM 3001 C CA . PRO A 1 376 ? 10.57 -6.93 4.695 1 61.38 376 PRO A CA 1
ATOM 3002 C C . PRO A 1 376 ? 11.078 -6.34 3.381 1 61.38 376 PRO A C 1
ATOM 3004 O O . PRO A 1 376 ? 10.438 -6.492 2.34 1 61.38 376 PRO A O 1
ATOM 3007 N N . GLN A 1 377 ? 12.203 -5.68 3.461 1 57.12 377 GLN A N 1
ATOM 3008 C CA . GLN A 1 377 ? 12.758 -5.059 2.262 1 57.12 377 GLN A CA 1
ATOM 3009 C C . GLN A 1 377 ? 13.078 -6.105 1.199 1 57.12 377 GLN A C 1
ATOM 3011 O O . GLN A 1 377 ? 13.18 -5.785 0.013 1 57.12 377 GLN A O 1
ATOM 3016 N N . GLN A 1 378 ? 13.211 -7.297 1.599 1 56.62 378 GLN A N 1
ATOM 3017 C CA . GLN A 1 378 ? 13.586 -8.359 0.675 1 56.62 378 GLN A CA 1
ATOM 3018 C C . GLN A 1 378 ? 12.383 -8.836 -0.135 1 56.62 378 GLN A C 1
ATOM 3020 O O . GLN A 1 378 ? 12.539 -9.602 -1.088 1 56.62 378 GLN A O 1
ATOM 3025 N N . ARG A 1 379 ? 11.266 -8.273 0.167 1 56.84 379 ARG A N 1
ATOM 3026 C CA . ARG A 1 379 ? 10.039 -8.734 -0.469 1 56.84 379 ARG A CA 1
ATOM 3027 C C . ARG A 1 379 ? 9.992 -8.32 -1.938 1 56.84 379 ARG A C 1
ATOM 3029 O O . ARG A 1 379 ? 9.398 -9.016 -2.764 1 56.84 379 ARG A O 1
ATOM 3036 N N . ASP A 1 380 ? 10.617 -7.105 -2.17 1 58.09 380 ASP A N 1
ATOM 3037 C CA . ASP A 1 380 ? 10.5 -6.602 -3.533 1 58.09 380 ASP A CA 1
ATOM 3038 C C . ASP A 1 380 ? 11.68 -7.043 -4.391 1 58.09 380 ASP A C 1
ATOM 3040 O O . ASP A 1 380 ? 12.172 -6.277 -5.223 1 58.09 380 ASP A O 1
ATOM 3044 N N . GLN A 1 381 ? 12.117 -8.281 -4.113 1 55.03 381 GLN A N 1
ATOM 3045 C CA . GLN A 1 381 ? 13.305 -8.703 -4.848 1 55.03 381 GLN A CA 1
ATOM 3046 C C . GLN A 1 381 ? 13.055 -8.703 -6.352 1 55.03 381 GLN A C 1
ATOM 3048 O O . GLN A 1 381 ? 13.992 -8.578 -7.141 1 55.03 381 GLN A O 1
ATOM 3053 N N . TYR A 1 382 ? 11.781 -8.766 -6.672 1 58.31 382 TYR A N 1
ATOM 3054 C CA . TYR A 1 382 ? 11.602 -8.953 -8.109 1 58.31 382 TYR A CA 1
ATOM 3055 C C . TYR A 1 382 ? 11.227 -7.641 -8.789 1 58.31 382 TYR A C 1
ATOM 3057 O O . TYR A 1 382 ? 11.055 -7.594 -10.008 1 58.31 382 TYR A O 1
ATOM 3065 N N . GLN A 1 383 ? 11.305 -6.559 -8.062 1 62.25 383 GLN A N 1
ATOM 3066 C CA . GLN A 1 383 ? 11.172 -5.207 -8.594 1 62.25 383 GLN A CA 1
ATOM 3067 C C . GLN A 1 383 ? 10 -5.121 -9.578 1 62.25 383 GLN A C 1
ATOM 3069 O O . GLN A 1 383 ? 10.172 -4.691 -10.719 1 62.25 383 GLN A O 1
ATOM 3074 N N . VAL A 1 384 ? 8.844 -5.699 -9.273 1 71.94 384 VAL A N 1
ATOM 3075 C CA . VAL A 1 384 ? 7.672 -5.605 -10.141 1 71.94 384 VAL A CA 1
ATOM 3076 C C . VAL A 1 384 ? 7.328 -4.141 -10.383 1 71.94 384 VAL A C 1
ATOM 3078 O O . VAL A 1 384 ? 7.336 -3.328 -9.453 1 71.94 384 VAL A O 1
ATOM 3081 N N . ASN A 1 385 ? 7.234 -3.76 -11.648 1 75.44 385 ASN A N 1
ATOM 3082 C CA . ASN A 1 385 ? 6.762 -2.43 -12.016 1 75.44 385 ASN A CA 1
ATOM 3083 C C . ASN A 1 385 ? 5.238 -2.348 -11.977 1 75.44 385 ASN A C 1
ATOM 3085 O O . ASN A 1 385 ? 4.555 -3.023 -12.742 1 75.44 385 ASN A O 1
ATOM 3089 N N . PHE A 1 386 ? 4.73 -1.549 -11.148 1 82.38 386 PHE A N 1
ATOM 3090 C CA . PHE A 1 386 ? 3.287 -1.505 -10.953 1 82.38 386 PHE A CA 1
ATOM 3091 C C . PHE A 1 386 ? 2.664 -0.368 -11.75 1 82.38 386 PHE A C 1
ATOM 3093 O O . PHE A 1 386 ? 1.439 -0.242 -11.812 1 82.38 386 PHE A O 1
ATOM 3100 N N . THR A 1 387 ? 3.471 0.434 -12.367 1 77.69 387 THR A N 1
ATOM 3101 C CA . THR A 1 387 ? 2.936 1.535 -13.156 1 77.69 387 THR A CA 1
ATOM 3102 C C . THR A 1 387 ? 2.107 1.009 -14.328 1 77.69 387 THR A C 1
ATOM 3104 O O . THR A 1 387 ? 2.555 0.128 -15.062 1 77.69 387 THR A O 1
ATOM 3107 N N . GLY A 1 388 ? 0.935 1.444 -14.461 1 80.06 388 GLY A N 1
ATOM 3108 C CA . GLY A 1 388 ? 0.09 1.07 -15.586 1 80.06 388 GLY A CA 1
ATOM 3109 C C . GLY A 1 388 ? -0.602 -0.266 -15.391 1 80.06 388 GLY A C 1
ATOM 3110 O O . GLY A 1 388 ? -1.283 -0.754 -16.297 1 80.06 388 GLY A O 1
ATOM 3111 N N . GLN A 1 389 ? -0.477 -0.919 -14.32 1 85.56 389 GLN A N 1
ATOM 3112 C CA . GLN A 1 389 ? -1.113 -2.203 -14.047 1 85.56 389 GLN A CA 1
ATOM 3113 C C . GLN A 1 389 ? -2.602 -2.031 -13.758 1 85.56 389 GLN A C 1
ATOM 3115 O O . GLN A 1 389 ? -3.047 -0.941 -13.398 1 85.56 389 GLN A O 1
ATOM 3120 N N . PRO A 1 390 ? -3.32 -3.113 -13.992 1 88.06 390 PRO A N 1
ATOM 3121 C CA . PRO A 1 390 ? -4.75 -3.061 -13.68 1 88.06 390 PRO A CA 1
ATOM 3122 C C . PRO A 1 390 ? -5.023 -2.807 -12.195 1 88.06 390 PRO A C 1
ATOM 3124 O O . PRO A 1 390 ? -4.156 -3.061 -11.352 1 88.06 390 PRO A O 1
ATOM 3127 N N . ILE A 1 391 ? -6.219 -2.299 -11.898 1 91.12 391 ILE A N 1
ATOM 3128 C CA . ILE A 1 391 ? -6.641 -1.94 -10.547 1 91.12 391 ILE A CA 1
ATOM 3129 C C . ILE A 1 391 ? -6.477 -3.141 -9.617 1 91.12 391 ILE A C 1
ATOM 3131 O O . ILE A 1 391 ? -5.992 -3 -8.492 1 91.12 391 ILE A O 1
ATOM 3135 N N . ALA A 1 392 ? -6.805 -4.289 -10.148 1 90.56 392 ALA A N 1
ATOM 3136 C CA . ALA A 1 392 ? -6.738 -5.496 -9.328 1 90.56 392 ALA A CA 1
ATOM 3137 C C . ALA A 1 392 ? -5.312 -5.77 -8.867 1 90.56 392 ALA A C 1
ATOM 3139 O O . ALA A 1 392 ? -5.094 -6.203 -7.73 1 90.56 392 ALA A O 1
ATOM 3140 N N . THR A 1 393 ? -4.375 -5.52 -9.711 1 90.56 393 THR A N 1
ATOM 3141 C CA . THR A 1 393 ? -2.971 -5.73 -9.383 1 90.56 393 THR A CA 1
ATOM 3142 C C . THR A 1 393 ? -2.512 -4.746 -8.312 1 90.56 393 THR A C 1
ATOM 3144 O O . THR A 1 393 ? -1.8 -5.117 -7.379 1 90.56 393 THR A O 1
ATOM 3147 N N . VAL A 1 394 ? -2.938 -3.541 -8.445 1 91.44 394 VAL A N 1
ATOM 3148 C CA . VAL A 1 394 ? -2.553 -2.498 -7.496 1 91.44 394 VAL A CA 1
ATOM 3149 C C . VAL A 1 394 ? -3.189 -2.775 -6.137 1 91.44 394 VAL A C 1
ATOM 3151 O O . VAL A 1 394 ? -2.545 -2.609 -5.098 1 91.44 394 VAL A O 1
ATOM 3154 N N . ILE A 1 395 ? -4.379 -3.188 -6.145 1 92.75 395 ILE A N 1
ATOM 3155 C CA . ILE A 1 395 ? -5.074 -3.557 -4.918 1 92.75 395 ILE A CA 1
ATOM 3156 C C . ILE A 1 395 ? -4.352 -4.723 -4.246 1 92.75 395 ILE A C 1
ATOM 3158 O O . ILE A 1 395 ? -4.156 -4.719 -3.027 1 92.75 395 ILE A O 1
ATOM 3162 N N . ALA A 1 396 ? -3.965 -5.684 -5.035 1 92.69 396 ALA A N 1
ATOM 3163 C CA . ALA A 1 396 ? -3.242 -6.832 -4.492 1 92.69 396 ALA A CA 1
ATOM 3164 C C . ALA A 1 396 ? -1.947 -6.391 -3.812 1 92.69 396 ALA A C 1
ATOM 3166 O O . ALA A 1 396 ? -1.631 -6.844 -2.711 1 92.69 396 ALA A O 1
ATOM 3167 N N . LYS A 1 397 ? -1.236 -5.543 -4.496 1 91.5 397 LYS A N 1
ATOM 3168 C CA . LYS A 1 397 ? -0.003 -5.016 -3.916 1 91.5 397 LYS A CA 1
ATOM 3169 C C . LYS A 1 397 ? -0.268 -4.348 -2.57 1 91.5 397 LYS A C 1
ATOM 3171 O O . LYS A 1 397 ? 0.431 -4.617 -1.591 1 91.5 397 LYS A O 1
ATOM 3176 N N . SER A 1 398 ? -1.252 -3.496 -2.559 1 92 398 SER A N 1
ATOM 3177 C CA . SER A 1 398 ? -1.602 -2.771 -1.341 1 92 398 SER A CA 1
ATOM 3178 C C . SER A 1 398 ? -2.045 -3.725 -0.236 1 92 398 SER A C 1
ATOM 3180 O O . SER A 1 398 ? -1.704 -3.531 0.933 1 92 398 SER A O 1
ATOM 3182 N N . CYS A 1 399 ? -2.742 -4.684 -0.595 1 93.69 399 CYS A N 1
ATOM 3183 C CA . CYS A 1 399 ? -3.246 -5.66 0.363 1 93.69 399 CYS A CA 1
ATOM 3184 C C . CYS A 1 399 ? -2.1 -6.418 1.023 1 93.69 399 CYS A C 1
ATOM 3186 O O . CYS A 1 399 ? -2.084 -6.586 2.244 1 93.69 399 CYS A O 1
ATOM 3188 N N . VAL A 1 400 ? -1.194 -6.891 0.213 1 91.69 400 VAL A N 1
ATOM 3189 C CA . VAL A 1 400 ? -0.07 -7.656 0.737 1 91.69 400 VAL A CA 1
ATOM 3190 C C . VAL A 1 400 ? 0.748 -6.789 1.69 1 91.69 400 VAL A C 1
ATOM 3192 O O . VAL A 1 400 ? 1.143 -7.242 2.768 1 91.69 400 VAL A O 1
ATOM 3195 N N . GLU A 1 401 ? 0.954 -5.578 1.319 1 88.5 401 GLU A N 1
ATOM 3196 C CA . GLU A 1 401 ? 1.695 -4.66 2.18 1 88.5 401 GLU A CA 1
ATOM 3197 C C . GLU A 1 401 ? 0.95 -4.41 3.486 1 88.5 401 GLU A C 1
ATOM 3199 O O . GLU A 1 401 ? 1.552 -4.422 4.562 1 88.5 401 GLU A O 1
ATOM 3204 N N . MET A 1 402 ? -0.27 -4.133 3.389 1 91.81 402 MET A N 1
ATOM 3205 C CA . MET A 1 402 ? -1.101 -3.883 4.562 1 91.81 402 MET A CA 1
ATOM 3206 C C . MET A 1 402 ? -1.103 -5.09 5.496 1 91.81 402 MET A C 1
ATOM 3208 O O . MET A 1 402 ? -0.996 -4.941 6.715 1 91.81 402 MET A O 1
ATOM 3212 N N . ALA A 1 403 ? -1.247 -6.25 4.898 1 92.31 403 ALA A N 1
ATOM 3213 C CA . ALA A 1 403 ? -1.238 -7.477 5.691 1 92.31 403 ALA A CA 1
ATOM 3214 C C . ALA A 1 403 ? 0.062 -7.617 6.477 1 92.31 403 ALA A C 1
ATOM 3216 O O . ALA A 1 403 ? 0.052 -8.023 7.637 1 92.31 403 ALA A O 1
ATOM 3217 N N . TYR A 1 404 ? 1.081 -7.262 5.875 1 88.12 404 TYR A N 1
ATOM 3218 C CA . TYR A 1 404 ? 2.385 -7.324 6.523 1 88.12 404 TYR A CA 1
ATOM 3219 C C . TYR A 1 404 ? 2.469 -6.332 7.68 1 88.12 404 TYR A C 1
ATOM 3221 O O . TYR A 1 404 ? 2.846 -6.699 8.797 1 88.12 404 TYR A O 1
ATOM 3229 N N . ILE A 1 405 ? 2.098 -5.086 7.387 1 88.56 405 ILE A N 1
ATOM 3230 C CA . ILE A 1 405 ? 2.23 -4.016 8.367 1 88.56 405 ILE A CA 1
ATOM 3231 C C . ILE A 1 405 ? 1.362 -4.324 9.586 1 88.56 405 ILE A C 1
ATOM 3233 O O . ILE A 1 405 ? 1.778 -4.098 10.727 1 88.56 405 ILE A O 1
ATOM 3237 N N . LEU A 1 406 ? 0.236 -4.887 9.375 1 92 406 LEU A N 1
ATOM 3238 C CA . LEU A 1 406 ? -0.731 -5.117 10.445 1 92 406 LEU A CA 1
ATOM 3239 C C . LEU A 1 406 ? -0.537 -6.496 11.062 1 92 406 LEU A C 1
ATOM 3241 O O . LEU A 1 406 ? -1.211 -6.848 12.039 1 92 406 LEU A O 1
ATOM 3245 N N . ASN A 1 407 ? 0.406 -7.312 10.5 1 90.25 407 ASN A N 1
ATOM 3246 C CA . ASN A 1 407 ? 0.559 -8.703 10.906 1 90.25 407 ASN A CA 1
ATOM 3247 C C . ASN A 1 407 ? -0.771 -9.453 10.859 1 90.25 407 ASN A C 1
ATOM 3249 O O . ASN A 1 407 ? -1.167 -10.094 11.836 1 90.25 407 ASN A O 1
ATOM 3253 N N . ALA A 1 408 ? -1.461 -9.25 9.742 1 93 408 ALA A N 1
ATOM 3254 C CA . ALA A 1 408 ? -2.754 -9.906 9.547 1 93 408 ALA A CA 1
ATOM 3255 C C . ALA A 1 408 ? -2.602 -11.422 9.492 1 93 408 ALA A C 1
ATOM 3257 O O . ALA A 1 408 ? -1.561 -11.93 9.07 1 93 408 ALA A O 1
ATOM 3258 N N . LYS A 1 409 ? -3.652 -12.125 9.836 1 93.5 409 LYS A N 1
ATOM 3259 C CA . LYS A 1 409 ? -3.6 -13.586 9.898 1 93.5 409 LYS A CA 1
ATOM 3260 C C . LYS A 1 409 ? -4.012 -14.203 8.562 1 93.5 409 LYS A C 1
ATOM 3262 O O . LYS A 1 409 ? -3.6 -15.32 8.242 1 93.5 409 LYS A O 1
ATOM 3267 N N . ALA A 1 410 ? -4.801 -13.438 7.836 1 95.06 410 ALA A N 1
ATOM 3268 C CA . ALA A 1 410 ? -5.27 -13.977 6.562 1 95.06 410 ALA A CA 1
ATOM 3269 C C . ALA A 1 410 ? -5.711 -12.852 5.625 1 95.06 410 ALA A C 1
ATOM 3271 O O . ALA A 1 410 ? -6.027 -11.75 6.074 1 95.06 410 ALA A O 1
ATOM 3272 N N . ILE A 1 411 ? -5.652 -13.094 4.41 1 96.19 411 ILE A N 1
ATOM 3273 C CA . ILE A 1 411 ? -6.301 -12.312 3.363 1 96.19 411 ILE A CA 1
ATOM 3274 C C . ILE A 1 411 ? -7.496 -13.078 2.807 1 96.19 411 ILE A C 1
ATOM 3276 O O . ILE A 1 411 ? -7.359 -14.242 2.404 1 96.19 411 ILE A O 1
ATOM 3280 N N . LEU A 1 412 ? -8.664 -12.562 2.881 1 96.38 412 LEU A N 1
ATOM 3281 C CA . LEU A 1 412 ? -9.867 -13.125 2.268 1 96.38 412 LEU A CA 1
ATOM 3282 C C . LEU A 1 412 ? -10.195 -12.414 0.962 1 96.38 412 LEU A C 1
ATOM 3284 O O . LEU A 1 412 ? -10.266 -11.18 0.922 1 96.38 412 LEU A O 1
ATOM 3288 N N . MET A 1 413 ? -10.406 -13.156 -0.042 1 95.19 413 MET A N 1
ATOM 3289 C CA . MET A 1 413 ? -10.695 -12.531 -1.331 1 95.19 413 MET A CA 1
ATOM 3290 C C . MET A 1 413 ? -11.883 -13.203 -2.004 1 95.19 413 MET A C 1
ATOM 3292 O O . MET A 1 413 ? -11.938 -14.43 -2.104 1 95.19 413 MET A O 1
ATOM 3296 N N . LEU A 1 414 ? -12.859 -12.438 -2.418 1 93.88 414 LEU A N 1
ATOM 3297 C CA . LEU A 1 414 ? -13.922 -12.906 -3.299 1 93.88 414 LEU A CA 1
ATOM 3298 C C . LEU A 1 414 ? -13.555 -12.688 -4.762 1 93.88 414 LEU A C 1
ATOM 3300 O O . LEU A 1 414 ? -13.344 -11.555 -5.195 1 93.88 414 LEU A O 1
ATOM 3304 N N . THR A 1 415 ? -13.492 -13.797 -5.504 1 91.06 415 THR A N 1
ATOM 3305 C CA . THR A 1 415 ? -13 -13.633 -6.867 1 91.06 415 THR A CA 1
ATOM 3306 C C . THR A 1 415 ? -13.695 -14.609 -7.812 1 91.06 415 THR A C 1
ATOM 3308 O O . THR A 1 415 ? -14.133 -15.68 -7.398 1 91.06 415 THR A O 1
ATOM 3311 N N . ARG A 1 416 ? -13.766 -14.156 -9.062 1 89.12 416 ARG A N 1
ATOM 3312 C CA . ARG A 1 416 ? -14.242 -15.016 -10.141 1 89.12 416 ARG A CA 1
ATOM 3313 C C . ARG A 1 416 ? -13.133 -15.273 -11.156 1 89.12 416 ARG A C 1
ATOM 3315 O O . ARG A 1 416 ? -13.375 -15.836 -12.227 1 89.12 416 ARG A O 1
ATOM 3322 N N . ARG A 1 417 ? -11.984 -14.828 -10.75 1 88.5 417 ARG A N 1
ATOM 3323 C CA . ARG A 1 417 ? -10.812 -15.023 -11.609 1 88.5 417 ARG A CA 1
ATOM 3324 C C . ARG A 1 417 ? -9.609 -15.469 -10.789 1 88.5 417 ARG A C 1
ATOM 3326 O O . ARG A 1 417 ? -9.438 -15.055 -9.641 1 88.5 417 ARG A O 1
ATOM 3333 N N . ILE A 1 418 ? -8.781 -16.219 -11.422 1 91.56 418 ILE A N 1
ATOM 3334 C CA . ILE A 1 418 ? -7.617 -16.797 -10.758 1 91.56 418 ILE A CA 1
ATOM 3335 C C . ILE A 1 418 ? -6.512 -15.742 -10.656 1 91.56 418 ILE A C 1
ATOM 3337 O O . ILE A 1 418 ? -5.711 -15.766 -9.719 1 91.56 418 ILE A O 1
ATOM 3341 N N . GLN A 1 419 ? -6.523 -14.766 -11.492 1 88.88 419 GLN A N 1
ATOM 3342 C CA . GLN A 1 419 ? -5.402 -13.852 -11.711 1 88.88 419 GLN A CA 1
ATOM 3343 C C . GLN A 1 419 ? -5.129 -13.008 -10.477 1 88.88 419 GLN A C 1
ATOM 3345 O O . GLN A 1 419 ? -3.971 -12.758 -10.133 1 88.88 419 GLN A O 1
ATOM 3350 N N . THR A 1 420 ? -6.129 -12.492 -9.836 1 87.88 420 THR A N 1
ATOM 3351 C CA . THR A 1 420 ? -5.895 -11.648 -8.672 1 87.88 420 THR A CA 1
ATOM 3352 C C . THR A 1 420 ? -5.262 -12.461 -7.543 1 87.88 420 THR A C 1
ATOM 3354 O O . THR A 1 420 ? -4.387 -11.961 -6.832 1 87.88 420 THR A O 1
ATOM 3357 N N . THR A 1 421 ? -5.723 -13.648 -7.438 1 93.56 421 THR A N 1
ATOM 3358 C CA . THR A 1 421 ? -5.141 -14.523 -6.43 1 93.56 421 THR A CA 1
ATOM 3359 C C . THR A 1 421 ? -3.67 -14.797 -6.734 1 93.56 421 THR A C 1
ATOM 3361 O O . THR A 1 421 ? -2.836 -14.82 -5.828 1 93.56 421 THR A O 1
ATOM 3364 N N . LEU A 1 422 ? -3.422 -14.961 -7.969 1 93.88 422 LEU A N 1
ATOM 3365 C CA . LEU A 1 422 ? -2.043 -15.188 -8.391 1 93.88 422 LEU A CA 1
ATOM 3366 C C . LEU A 1 422 ? -1.159 -14.008 -8.016 1 93.88 422 LEU A C 1
ATOM 3368 O O . LEU A 1 422 ? -0.022 -14.188 -7.578 1 93.88 422 LEU A O 1
ATOM 3372 N N . LYS A 1 423 ? -1.685 -12.828 -8.164 1 92.12 423 LYS A N 1
ATOM 3373 C CA . LYS A 1 423 ? -0.919 -11.641 -7.801 1 92.12 423 LYS A CA 1
ATOM 3374 C C . LYS A 1 423 ? -0.575 -11.641 -6.312 1 92.12 423 LYS A C 1
ATOM 3376 O O . LYS A 1 423 ? 0.57 -11.383 -5.938 1 92.12 423 LYS A O 1
ATOM 3381 N N . LEU A 1 424 ? -1.52 -11.953 -5.5 1 93 424 LEU A N 1
ATOM 3382 C CA . LEU A 1 424 ? -1.298 -12.008 -4.059 1 93 424 LEU A CA 1
ATOM 3383 C C . LEU A 1 424 ? -0.213 -13.023 -3.715 1 93 424 LEU A C 1
ATOM 3385 O O . LEU A 1 424 ? 0.671 -12.734 -2.902 1 93 424 LEU A O 1
ATOM 3389 N N . SER A 1 425 ? -0.3 -14.172 -4.324 1 93.12 425 SER A N 1
ATOM 3390 C CA . SER A 1 425 ? 0.646 -15.25 -4.059 1 93.12 425 SER A CA 1
ATOM 3391 C C . SER A 1 425 ? 2.055 -14.875 -4.508 1 93.12 425 SER A C 1
ATOM 3393 O O . SER A 1 425 ? 3.02 -15.062 -3.764 1 93.12 425 SER A O 1
ATOM 3395 N N . LYS A 1 426 ? 2.143 -14.266 -5.695 1 90.88 426 LYS A N 1
ATOM 3396 C CA . LYS A 1 426 ? 3.447 -13.945 -6.27 1 90.88 426 LYS A CA 1
ATOM 3397 C C . LYS A 1 426 ? 4.098 -12.773 -5.531 1 90.88 426 LYS A C 1
ATOM 3399 O O . LYS A 1 426 ? 5.324 -12.648 -5.523 1 90.88 426 LYS A O 1
ATOM 3404 N N . LEU A 1 427 ? 3.258 -12 -4.898 1 87.38 427 LEU A N 1
ATOM 3405 C CA . LEU A 1 427 ? 3.793 -10.898 -4.109 1 87.38 427 LEU A CA 1
ATOM 3406 C C . LEU A 1 427 ? 4.16 -11.352 -2.703 1 87.38 427 LEU A C 1
ATOM 3408 O O . LEU A 1 427 ? 4.523 -10.539 -1.854 1 87.38 427 LEU A O 1
ATOM 3412 N N . ARG A 1 428 ? 4.043 -12.609 -2.393 1 85.75 428 ARG A N 1
ATOM 3413 C CA . ARG A 1 428 ? 4.523 -13.266 -1.18 1 85.75 428 ARG A CA 1
ATOM 3414 C C . ARG A 1 428 ? 3.779 -12.75 0.05 1 85.75 428 ARG A C 1
ATOM 3416 O O . ARG A 1 428 ? 4.402 -12.344 1.033 1 85.75 428 ARG A O 1
ATOM 3423 N N . ALA A 1 429 ? 2.512 -12.828 -0.01 1 87.94 429 ALA A N 1
ATOM 3424 C CA . ALA A 1 429 ? 1.718 -12.5 1.171 1 87.94 429 ALA A CA 1
ATOM 3425 C C . ALA A 1 429 ? 2.24 -13.234 2.404 1 87.94 429 ALA A C 1
ATOM 3427 O O . ALA A 1 429 ? 2.574 -14.422 2.336 1 87.94 429 ALA A O 1
ATOM 3428 N N . SER A 1 430 ? 2.385 -12.555 3.5 1 84.25 430 SER A N 1
ATOM 3429 C CA . SER A 1 430 ? 2.941 -13.109 4.734 1 84.25 430 SER A CA 1
ATOM 3430 C C . SER A 1 430 ? 1.941 -14.023 5.426 1 84.25 430 SER A C 1
ATOM 3432 O O . SER A 1 430 ? 2.328 -14.891 6.219 1 84.25 430 SER A O 1
ATOM 3434 N N . CYS A 1 431 ? 0.718 -13.875 5.125 1 90.31 431 CYS A N 1
ATOM 3435 C CA . CYS A 1 431 ? -0.343 -14.648 5.758 1 90.31 431 CYS A CA 1
ATOM 3436 C C . CYS A 1 431 ? -1.063 -15.523 4.738 1 90.31 431 CYS A C 1
ATOM 3438 O O . CYS A 1 431 ? -0.753 -15.484 3.549 1 90.31 431 CYS A O 1
ATOM 3440 N N . LYS A 1 432 ? -1.907 -16.375 5.207 1 92.5 432 LYS A N 1
ATOM 3441 C CA . LYS A 1 432 ? -2.637 -17.297 4.344 1 92.5 432 LYS A CA 1
ATOM 3442 C C . LYS A 1 432 ? -3.633 -16.547 3.459 1 92.5 432 LYS A C 1
ATOM 3444 O O . LYS A 1 432 ? -4.312 -15.633 3.918 1 92.5 432 LYS A O 1
ATOM 3449 N N . ILE A 1 433 ? -3.705 -16.938 2.242 1 95.44 433 ILE A N 1
ATOM 3450 C CA . ILE A 1 433 ? -4.672 -16.375 1.299 1 95.44 433 ILE A CA 1
ATOM 3451 C C . ILE A 1 433 ? -5.867 -17.328 1.174 1 95.44 433 ILE A C 1
ATOM 3453 O O . ILE A 1 433 ? -5.707 -18.5 0.831 1 95.44 433 ILE A O 1
ATOM 3457 N N . ILE A 1 434 ? -6.996 -16.891 1.495 1 95.25 434 ILE A N 1
ATOM 3458 C CA . ILE A 1 434 ? -8.234 -17.641 1.312 1 95.25 434 ILE A CA 1
ATOM 3459 C C . ILE A 1 434 ? -9.047 -17.016 0.174 1 95.25 434 ILE A C 1
ATOM 3461 O O . ILE A 1 434 ? -9.578 -15.922 0.312 1 95.25 434 ILE A O 1
ATOM 3465 N N . SER A 1 435 ? -9.094 -17.688 -0.897 1 95.06 435 SER A N 1
ATOM 3466 C CA . SER A 1 435 ? -9.828 -17.219 -2.068 1 95.06 435 SER A CA 1
ATOM 3467 C C . SER A 1 435 ? -11.211 -17.859 -2.15 1 95.06 435 SER A C 1
ATOM 3469 O O . SER A 1 435 ? -11.328 -19.078 -2.26 1 95.06 435 SER A O 1
ATOM 3471 N N . ILE A 1 436 ? -12.203 -17.062 -2.104 1 94.81 436 ILE A N 1
ATOM 3472 C CA . ILE A 1 436 ? -13.602 -17.5 -2.121 1 94.81 436 ILE A CA 1
ATOM 3473 C C . ILE A 1 436 ? -14.188 -17.281 -3.512 1 94.81 436 ILE A C 1
ATOM 3475 O O . ILE A 1 436 ? -14.102 -16.188 -4.066 1 94.81 436 ILE A O 1
ATOM 3479 N N . SER A 1 437 ? -14.758 -18.312 -4.105 1 93.69 437 SER A N 1
ATOM 3480 C CA . SER A 1 437 ? -15.344 -18.219 -5.441 1 93.69 437 SER A CA 1
ATOM 3481 C C . SER A 1 437 ? -16.656 -18.984 -5.52 1 93.69 437 SER A C 1
ATOM 3483 O O . SER A 1 437 ? -16.906 -19.891 -4.719 1 93.69 437 SER A O 1
ATOM 3485 N N . ASP A 1 438 ? -17.516 -18.531 -6.402 1 92.5 438 ASP A N 1
ATOM 3486 C CA . ASP A 1 438 ? -18.766 -19.25 -6.633 1 92.5 438 ASP A CA 1
ATOM 3487 C C . ASP A 1 438 ? -18.656 -20.172 -7.848 1 92.5 438 ASP A C 1
ATOM 3489 O O . ASP A 1 438 ? -19.672 -20.656 -8.352 1 92.5 438 ASP A O 1
ATOM 3493 N N . ASN A 1 439 ? -17.469 -20.375 -8.336 1 92.5 439 ASN A N 1
ATOM 3494 C CA . ASN A 1 439 ? -17.172 -21.25 -9.469 1 92.5 439 ASN A CA 1
ATOM 3495 C C . ASN A 1 439 ? -16.25 -22.406 -9.062 1 92.5 439 ASN A C 1
ATOM 3497 O O . ASN A 1 439 ? -15.102 -22.172 -8.664 1 92.5 439 ASN A O 1
ATOM 3501 N N . GLN A 1 440 ? -16.719 -23.625 -9.211 1 92.12 440 GLN A N 1
ATOM 3502 C CA . GLN A 1 440 ? -16.016 -24.812 -8.758 1 92.12 440 GLN A CA 1
ATOM 3503 C C . GLN A 1 440 ? -14.703 -25 -9.523 1 92.12 440 GLN A C 1
ATOM 3505 O O . GLN A 1 440 ? -13.695 -25.406 -8.953 1 92.12 440 GLN A O 1
ATOM 3510 N N . GLN A 1 441 ? -14.742 -24.75 -10.758 1 91.06 441 GLN A N 1
ATOM 3511 C CA . GLN A 1 441 ? -13.547 -24.922 -11.578 1 91.06 441 GLN A CA 1
ATOM 3512 C C . GLN A 1 441 ? -12.445 -23.953 -11.148 1 91.06 441 GLN A C 1
ATOM 3514 O O . GLN A 1 441 ? -11.273 -24.312 -11.117 1 91.06 441 GLN A O 1
ATOM 3519 N N . ILE A 1 442 ? -12.875 -22.766 -10.852 1 92.31 442 ILE A N 1
ATOM 3520 C CA . ILE A 1 442 ? -11.922 -21.781 -10.367 1 92.31 442 ILE A CA 1
ATOM 3521 C C . ILE A 1 442 ? -11.328 -22.25 -9.039 1 92.31 442 ILE A C 1
ATOM 3523 O O . ILE A 1 442 ? -10.109 -22.188 -8.836 1 92.31 442 ILE A O 1
ATOM 3527 N N . CYS A 1 443 ? -12.148 -22.75 -8.227 1 94.38 443 CYS A N 1
ATOM 3528 C CA . CYS A 1 443 ? -11.688 -23.234 -6.934 1 94.38 443 CYS A CA 1
ATOM 3529 C C . CYS A 1 443 ? -10.648 -24.344 -7.105 1 94.38 443 CYS A C 1
ATOM 3531 O O . CYS A 1 443 ? -9.664 -24.391 -6.371 1 94.38 443 CYS A O 1
ATOM 3533 N N . ARG A 1 444 ? -10.883 -25.203 -8.023 1 95.31 444 ARG A N 1
ATOM 3534 C CA . ARG A 1 444 ? -9.93 -26.266 -8.289 1 95.31 444 ARG A CA 1
ATOM 3535 C C . ARG A 1 444 ? -8.586 -25.703 -8.758 1 95.31 444 ARG A C 1
ATOM 3537 O O . ARG A 1 444 ? -7.539 -26.062 -8.211 1 95.31 444 ARG A O 1
ATOM 3544 N N . CYS A 1 445 ? -8.656 -24.781 -9.672 1 94.5 445 CYS A N 1
ATOM 3545 C CA . CYS A 1 445 ? -7.445 -24.219 -10.258 1 94.5 445 CYS A CA 1
ATOM 3546 C C . CYS A 1 445 ? -6.648 -23.438 -9.219 1 94.5 445 CYS A C 1
ATOM 3548 O O . CYS A 1 445 ? -5.418 -23.375 -9.289 1 94.5 445 CYS A O 1
ATOM 3550 N N . LEU A 1 446 ? -7.316 -22.938 -8.281 1 94.44 446 LEU A N 1
ATOM 3551 C CA . LEU A 1 446 ? -6.664 -22.156 -7.234 1 94.44 446 LEU A CA 1
ATOM 3552 C C . LEU A 1 446 ? -5.781 -23.047 -6.371 1 94.44 446 LEU A C 1
ATOM 3554 O O . LEU A 1 446 ? -4.836 -22.578 -5.738 1 94.44 446 LEU A O 1
ATOM 3558 N N . ASN A 1 447 ? -6.008 -24.312 -6.387 1 93.5 447 ASN A N 1
ATOM 3559 C CA . ASN A 1 447 ? -5.254 -25.234 -5.547 1 93.5 447 ASN A CA 1
ATOM 3560 C C . ASN A 1 447 ? -3.906 -25.594 -6.172 1 93.5 447 ASN A C 1
ATOM 3562 O O . ASN A 1 447 ? -3.115 -26.328 -5.578 1 93.5 447 ASN A O 1
ATOM 3566 N N . TYR A 1 448 ? -3.641 -24.953 -7.375 1 95.5 448 TYR A N 1
ATOM 3567 C CA . TYR A 1 448 ? -2.309 -25.047 -7.965 1 95.5 448 TYR A CA 1
ATOM 3568 C C . TYR A 1 448 ? -1.371 -24.016 -7.34 1 95.5 448 TYR A C 1
ATOM 3570 O O . TYR A 1 448 ? -0.151 -24.109 -7.492 1 95.5 448 TYR A O 1
ATOM 3578 N N . ILE A 1 449 ? -1.964 -23.031 -6.652 1 96 449 ILE A N 1
ATOM 3579 C CA . ILE A 1 449 ? -1.232 -21.812 -6.363 1 96 449 ILE A CA 1
ATOM 3580 C C . ILE A 1 449 ? -0.657 -21.875 -4.949 1 96 449 ILE A C 1
ATOM 3582 O O . ILE A 1 449 ? -1.337 -22.297 -4.012 1 96 449 ILE A O 1
ATOM 3586 N N . ASN A 1 450 ? 0.569 -21.438 -4.816 1 95.25 450 ASN A N 1
ATOM 3587 C CA . ASN A 1 450 ? 1.275 -21.375 -3.543 1 95.25 450 ASN A CA 1
ATOM 3588 C C . ASN A 1 450 ? 0.508 -20.547 -2.518 1 95.25 450 ASN A C 1
ATOM 3590 O O . ASN A 1 450 ? 0.03 -19.453 -2.83 1 95.25 450 ASN A O 1
ATOM 3594 N N . ASN A 1 451 ? 0.249 -21.109 -1.358 1 93.19 451 ASN A N 1
ATOM 3595 C CA . ASN A 1 451 ? -0.264 -20.406 -0.187 1 93.19 451 ASN A CA 1
ATOM 3596 C C . ASN A 1 451 ? -1.742 -20.062 -0.344 1 93.19 451 ASN A C 1
ATOM 3598 O O . ASN A 1 451 ? -2.24 -19.141 0.303 1 93.19 451 ASN A O 1
ATOM 3602 N N . VAL A 1 452 ? -2.449 -20.719 -1.179 1 95.12 452 VAL A N 1
ATOM 3603 C CA . VAL A 1 452 ? -3.844 -20.375 -1.425 1 95.12 452 VAL A CA 1
ATOM 3604 C C . VAL A 1 452 ? -4.754 -21.5 -0.96 1 95.12 452 VAL A C 1
ATOM 3606 O O . VAL A 1 452 ? -4.469 -22.672 -1.209 1 95.12 452 VAL A O 1
ATOM 3609 N N . GLN A 1 453 ? -5.684 -21.156 -0.259 1 92.94 453 GLN A N 1
ATOM 3610 C CA . GLN A 1 453 ? -6.805 -22.047 0.052 1 92.94 453 GLN A CA 1
ATOM 3611 C C . GLN A 1 453 ? -8.094 -21.531 -0.582 1 92.94 453 GLN A C 1
ATOM 3613 O O . GLN A 1 453 ? -8.43 -20.344 -0.456 1 92.94 453 GLN A O 1
ATOM 3618 N N . SER A 1 454 ? -8.789 -22.422 -1.274 1 93.25 454 SER A N 1
ATOM 3619 C CA . SER A 1 454 ? -10.016 -21.984 -1.942 1 93.25 454 SER A CA 1
ATOM 3620 C C . SER A 1 454 ? -11.25 -22.422 -1.164 1 93.25 454 SER A C 1
ATOM 3622 O O . SER A 1 454 ? -11.227 -23.438 -0.463 1 93.25 454 SER A O 1
ATOM 3624 N N . GLU A 1 455 ? -12.258 -21.625 -1.267 1 91.81 455 GLU A N 1
ATOM 3625 C CA . GLU A 1 455 ? -13.57 -21.922 -0.7 1 91.81 455 GLU A CA 1
ATOM 3626 C C . GLU A 1 455 ? -14.68 -21.672 -1.718 1 91.81 455 GLU A C 1
ATOM 3628 O O . GLU A 1 455 ? -14.703 -20.641 -2.377 1 91.81 455 GLU A O 1
ATOM 3633 N N . LEU A 1 456 ? -15.539 -22.688 -1.792 1 93.19 456 LEU A N 1
ATOM 3634 C CA . LEU A 1 456 ? -16.656 -22.594 -2.725 1 93.19 456 LEU A CA 1
ATOM 3635 C C . LEU A 1 456 ? -17.906 -22.078 -2.021 1 93.19 456 LEU A C 1
ATOM 3637 O O . LEU A 1 456 ? -18.266 -22.547 -0.944 1 93.19 456 LEU A O 1
ATOM 3641 N N . VAL A 1 457 ? -18.531 -21.031 -2.578 1 93.12 457 VAL A N 1
ATOM 3642 C CA . VAL A 1 457 ? -19.766 -20.484 -2.049 1 93.12 457 VAL A CA 1
ATOM 3643 C C . VAL A 1 457 ? -20.828 -20.422 -3.156 1 93.12 457 VAL A C 1
ATOM 3645 O O . VAL A 1 457 ? -20.516 -20.656 -4.328 1 93.12 457 VAL A O 1
ATOM 3648 N N . ASN A 1 458 ? -22.078 -20.219 -2.602 1 90.75 458 ASN A N 1
ATOM 3649 C CA . ASN A 1 458 ? -23.172 -20.125 -3.562 1 90.75 458 ASN A CA 1
ATOM 3650 C C . ASN A 1 458 ? -23.469 -18.688 -3.969 1 90.75 458 ASN A C 1
ATOM 3652 O O . ASN A 1 458 ? -24.328 -18.031 -3.393 1 90.75 458 ASN A O 1
ATOM 3656 N N . GLY A 1 459 ? -22.688 -18.047 -4.875 1 88.69 459 GLY A N 1
ATOM 3657 C CA . GLY A 1 459 ? -22.891 -16.703 -5.375 1 88.69 459 GLY A CA 1
ATOM 3658 C C . GLY A 1 459 ? -22.328 -15.633 -4.469 1 88.69 459 GLY A C 1
ATOM 3659 O O . GLY A 1 459 ? -21.938 -15.914 -3.334 1 88.69 459 GLY A O 1
ATOM 3660 N N . PHE A 1 460 ? -22.359 -14.32 -5.043 1 86 460 PHE A N 1
ATOM 3661 C CA . PHE A 1 460 ? -21.766 -13.211 -4.312 1 86 460 PHE A CA 1
ATOM 3662 C C . PHE A 1 460 ? -22.812 -12.203 -3.893 1 86 460 PHE A C 1
ATOM 3664 O O . PHE A 1 460 ? -22.5 -11.047 -3.611 1 86 460 PHE A O 1
ATOM 3671 N N . ALA A 1 461 ? -24.094 -12.5 -3.852 1 83.62 461 ALA A N 1
ATOM 3672 C CA . ALA A 1 461 ? -25.188 -11.555 -3.582 1 83.62 461 ALA A CA 1
ATOM 3673 C C . ALA A 1 461 ? -24.984 -10.859 -2.234 1 83.62 461 ALA A C 1
ATOM 3675 O O . ALA A 1 461 ? -25.156 -9.648 -2.123 1 83.62 461 ALA A O 1
ATOM 3676 N N . ASN A 1 462 ? -24.641 -11.555 -1.222 1 89.12 462 ASN A N 1
ATOM 3677 C CA . ASN A 1 462 ? -24.391 -10.977 0.094 1 89.12 462 ASN A CA 1
ATOM 3678 C C . ASN A 1 462 ? -22.938 -11.195 0.523 1 89.12 462 ASN A C 1
ATOM 3680 O O . ASN A 1 462 ? -22.641 -12.086 1.318 1 89.12 462 ASN A O 1
ATOM 3684 N N . GLN A 1 463 ? -22.141 -10.297 0.042 1 90.38 463 GLN A N 1
ATOM 3685 C CA . GLN A 1 463 ? -20.703 -10.43 0.265 1 90.38 463 GLN A CA 1
ATOM 3686 C C . GLN A 1 463 ? -20.375 -10.391 1.754 1 90.38 463 GLN A C 1
ATOM 3688 O O . GLN A 1 463 ? -19.531 -11.156 2.229 1 90.38 463 GLN A O 1
ATOM 3693 N N . GLU A 1 464 ? -21.062 -9.508 2.484 1 90 464 GLU A N 1
ATOM 3694 C CA . GLU A 1 464 ? -20.781 -9.367 3.91 1 90 464 GLU A CA 1
ATOM 3695 C C . GLU A 1 464 ? -21.094 -10.648 4.664 1 90 464 GLU A C 1
ATOM 3697 O O . GLU A 1 464 ? -20.344 -11.07 5.535 1 90 464 GLU A O 1
ATOM 3702 N N . GLU A 1 465 ? -22.141 -11.195 4.289 1 93.31 465 GLU A N 1
ATOM 3703 C CA . GLU A 1 465 ? -22.531 -12.445 4.926 1 93.31 465 GLU A CA 1
ATOM 3704 C C . GLU A 1 465 ? -21.516 -13.555 4.625 1 93.31 465 GLU A C 1
ATOM 3706 O O . GLU A 1 465 ? -21.172 -14.336 5.512 1 93.31 465 GLU A O 1
ATOM 3711 N N . ILE A 1 466 ? -21.125 -13.664 3.389 1 94.38 466 ILE A N 1
ATOM 3712 C CA . ILE A 1 466 ? -20.141 -14.664 2.967 1 94.38 466 ILE A CA 1
ATOM 3713 C C . ILE A 1 466 ? -18.859 -14.508 3.777 1 94.38 466 ILE A C 1
ATOM 3715 O O . ILE A 1 466 ? -18.312 -15.492 4.293 1 94.38 466 ILE A O 1
ATOM 3719 N N . ILE A 1 467 ? -18.422 -13.297 3.943 1 94.12 467 ILE A N 1
ATOM 3720 C CA . ILE A 1 467 ? -17.188 -12.984 4.664 1 94.12 467 ILE A CA 1
ATOM 3721 C C . ILE A 1 467 ? -17.344 -13.359 6.137 1 94.12 467 ILE A C 1
ATOM 3723 O O . ILE A 1 467 ? -16.469 -14.008 6.711 1 94.12 467 ILE A O 1
ATOM 3727 N N . GLN A 1 468 ? -18.484 -13.031 6.684 1 94.38 468 GLN A N 1
ATOM 3728 C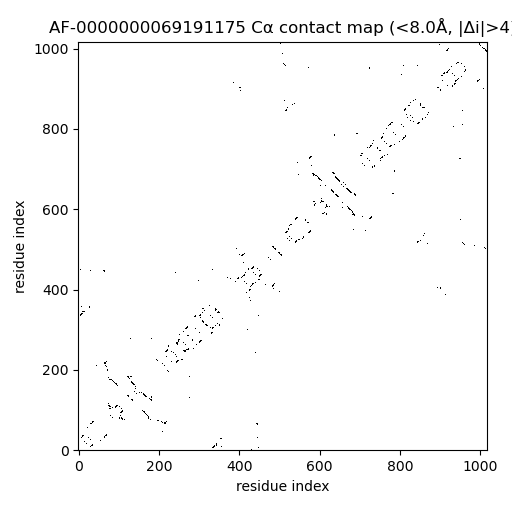 CA . GLN A 1 468 ? -18.734 -13.328 8.094 1 94.38 468 GLN A CA 1
ATOM 3729 C C . GLN A 1 468 ? -18.781 -14.836 8.336 1 94.38 468 GLN A C 1
ATOM 3731 O O . GLN A 1 468 ? -18.281 -15.32 9.352 1 94.38 468 GLN A O 1
ATOM 3736 N N . GLU A 1 469 ? -19.391 -15.477 7.434 1 94.25 469 GLU A N 1
ATOM 3737 C CA . GLU A 1 469 ? -19.438 -16.922 7.551 1 94.25 469 GLU A CA 1
ATOM 3738 C C . GLU A 1 469 ? -18.047 -17.547 7.496 1 94.25 469 GLU A C 1
ATOM 3740 O O . GLU A 1 469 ? -17.734 -18.453 8.273 1 94.25 469 GLU A O 1
ATOM 3745 N N . CYS A 1 470 ? -17.25 -17.062 6.574 1 92.25 470 CYS A N 1
ATOM 3746 C CA . CYS A 1 470 ? -15.883 -17.547 6.465 1 92.25 470 CYS A CA 1
ATOM 3747 C C . CYS A 1 470 ? -15.102 -17.281 7.746 1 92.25 470 CYS A C 1
ATOM 3749 O O . CYS A 1 470 ? -14.414 -18.172 8.258 1 92.25 470 CYS A O 1
ATOM 3751 N N . ILE A 1 471 ? -15.258 -16.141 8.297 1 93.75 471 ILE A N 1
ATOM 3752 C CA . ILE A 1 471 ? -14.578 -15.734 9.523 1 93.75 471 ILE A CA 1
ATOM 3753 C C . ILE A 1 471 ? -15.016 -16.641 10.672 1 93.75 471 ILE A C 1
ATOM 3755 O O . ILE A 1 471 ? -14.18 -17.125 11.445 1 93.75 471 ILE A O 1
ATOM 3759 N N . SER A 1 472 ? -16.312 -16.844 10.734 1 94.56 472 SER A N 1
ATOM 3760 C CA . SER A 1 472 ? -16.844 -17.688 11.789 1 94.56 472 SER A CA 1
ATOM 3761 C C . SER A 1 472 ? -16.234 -19.094 11.734 1 94.56 472 SER A C 1
ATOM 3763 O O . SER A 1 472 ? -15.891 -19.656 12.766 1 94.56 472 SER A O 1
ATOM 3765 N N . ARG A 1 473 ? -16.125 -19.625 10.602 1 90.69 473 ARG A N 1
ATOM 3766 C CA . ARG A 1 473 ? -15.531 -20.953 10.422 1 90.69 473 ARG A CA 1
ATOM 3767 C C . ARG A 1 473 ? -14.07 -20.953 10.852 1 90.69 473 ARG A C 1
ATOM 3769 O O . ARG A 1 473 ? -13.609 -21.922 11.477 1 90.69 473 ARG A O 1
ATOM 3776 N N . LEU A 1 474 ? -13.352 -19.922 10.531 1 90.31 474 LEU A N 1
ATOM 3777 C CA . LEU A 1 474 ? -11.945 -19.812 10.898 1 90.31 474 LEU A CA 1
ATOM 3778 C C . LEU A 1 474 ? -11.789 -19.688 12.414 1 90.31 474 LEU A C 1
ATOM 3780 O O . LEU A 1 474 ? -10.852 -20.234 12.992 1 90.31 474 LEU A O 1
ATOM 3784 N N . ILE A 1 475 ? -12.695 -19 12.992 1 92.69 475 ILE A N 1
ATOM 3785 C CA . ILE A 1 475 ? -12.688 -18.875 14.445 1 92.69 475 ILE A CA 1
ATOM 3786 C C . ILE A 1 475 ? -12.977 -20.219 15.094 1 92.69 475 ILE A C 1
ATOM 3788 O O . ILE A 1 475 ? -12.281 -20.625 16.031 1 92.69 475 ILE A O 1
ATOM 3792 N N . ASP A 1 476 ? -13.977 -20.906 14.57 1 91.12 476 ASP A N 1
ATOM 3793 C CA . ASP A 1 476 ? -14.359 -22.219 15.094 1 91.12 476 ASP A CA 1
ATOM 3794 C C . ASP A 1 476 ? -13.203 -23.203 15.008 1 91.12 476 ASP A C 1
ATOM 3796 O O . ASP A 1 476 ? -13.023 -24.047 15.898 1 91.12 476 ASP A O 1
ATOM 3800 N N . LYS A 1 477 ? -12.43 -23.031 14 1 87 477 LYS A N 1
ATOM 3801 C CA . LYS A 1 477 ? -11.281 -23.922 13.797 1 87 477 LYS A CA 1
ATOM 3802 C C . LYS A 1 477 ? -10.062 -23.422 14.57 1 87 477 LYS A C 1
ATOM 3804 O O . LYS A 1 477 ? -8.969 -23.969 14.43 1 87 477 LYS A O 1
ATOM 3809 N N . LYS A 1 478 ? -10.195 -22.266 15.258 1 88.62 478 LYS A N 1
ATOM 3810 C CA . LYS A 1 478 ? -9.172 -21.656 16.109 1 88.62 478 LYS A CA 1
ATOM 3811 C C . LYS A 1 478 ? -8 -21.141 15.273 1 88.62 478 LYS A C 1
ATOM 3813 O O . LYS A 1 478 ? -6.848 -21.219 15.695 1 88.62 478 LYS A O 1
ATOM 3818 N N . LEU A 1 479 ? -8.344 -20.766 14.125 1 87.31 479 LEU A N 1
ATOM 3819 C CA . LEU A 1 479 ? -7.336 -20.203 13.234 1 87.31 479 LEU A CA 1
ATOM 3820 C C . LEU A 1 479 ? -7.328 -18.672 13.328 1 87.31 479 LEU A C 1
ATOM 3822 O O . LEU A 1 479 ? -6.387 -18.031 12.867 1 87.31 479 LEU A O 1
ATOM 3826 N N . LEU A 1 480 ? -8.406 -18.188 13.875 1 90.94 480 LEU A N 1
ATOM 3827 C CA . LEU A 1 480 ? -8.523 -16.766 14.148 1 90.94 480 LEU A CA 1
ATOM 3828 C C . LEU A 1 480 ? -8.898 -16.516 15.609 1 90.94 480 LEU A C 1
ATOM 3830 O O . LEU A 1 480 ? -9.719 -17.25 16.172 1 90.94 480 LEU A O 1
ATOM 3834 N N . GLN A 1 481 ? -8.297 -15.531 16.203 1 92.75 481 GLN A N 1
ATOM 3835 C CA . GLN A 1 481 ? -8.562 -15.141 17.578 1 92.75 481 GLN A CA 1
ATOM 3836 C C . GLN A 1 481 ? -8.969 -13.672 17.672 1 92.75 481 GLN A C 1
ATOM 3838 O O . GLN A 1 481 ? -8.75 -12.906 16.734 1 92.75 481 GLN A O 1
ATOM 3843 N N . PRO A 1 482 ? -9.516 -13.312 18.812 1 91.38 482 PRO A N 1
ATOM 3844 C CA . PRO A 1 482 ? -9.844 -11.898 19 1 91.38 482 PRO A CA 1
ATOM 3845 C C . PRO A 1 482 ? -8.625 -10.984 18.875 1 91.38 482 PRO A C 1
ATOM 3847 O O . PRO A 1 482 ? -7.531 -11.344 19.328 1 91.38 482 PRO A O 1
ATOM 3850 N N . LYS A 1 483 ? -8.789 -9.914 18.156 1 91.31 483 LYS A N 1
ATOM 3851 C CA . LYS A 1 483 ? -7.781 -8.883 17.969 1 91.31 483 LYS A CA 1
ATOM 3852 C C . LYS A 1 483 ? -6.875 -9.203 16.781 1 91.31 483 LYS A C 1
ATOM 3854 O O . LYS A 1 483 ? -5.969 -8.43 16.469 1 91.31 483 LYS A O 1
ATOM 3859 N N . ASP A 1 484 ? -7.188 -10.359 16.188 1 93.88 484 ASP A N 1
ATOM 3860 C CA . ASP A 1 484 ? -6.508 -10.617 14.93 1 93.88 484 ASP A CA 1
ATOM 3861 C C . ASP A 1 484 ? -7.016 -9.688 13.828 1 93.88 484 ASP A C 1
ATOM 3863 O O . ASP A 1 484 ? -8.164 -9.242 13.867 1 93.88 484 ASP A O 1
ATOM 3867 N N . TYR A 1 485 ? -6.156 -9.391 12.906 1 94.31 485 TYR A N 1
ATOM 3868 C CA . TYR A 1 485 ? -6.562 -8.617 11.734 1 94.31 485 TYR A CA 1
ATOM 3869 C C . TYR A 1 485 ? -6.684 -9.516 10.508 1 94.31 485 TYR A C 1
ATOM 3871 O O . TYR A 1 485 ? -5.906 -10.461 10.344 1 94.31 485 TYR A O 1
ATOM 3879 N N . ILE A 1 486 ? -7.656 -9.227 9.688 1 96 486 ILE A N 1
ATOM 3880 C CA . ILE A 1 486 ? -7.781 -9.836 8.359 1 96 486 ILE A CA 1
ATOM 3881 C C . ILE A 1 486 ? -7.977 -8.742 7.312 1 96 486 ILE A C 1
ATOM 3883 O O . ILE A 1 486 ? -8.594 -7.711 7.59 1 96 486 ILE A O 1
ATOM 3887 N N . VAL A 1 487 ? -7.391 -8.922 6.246 1 96.56 487 VAL A N 1
ATOM 3888 C CA . VAL A 1 487 ? -7.617 -8.023 5.117 1 96.56 487 VAL A CA 1
ATOM 3889 C C . VAL A 1 487 ? -8.547 -8.695 4.105 1 96.56 487 VAL A C 1
ATOM 3891 O O . VAL A 1 487 ? -8.344 -9.852 3.732 1 96.56 487 VAL A O 1
ATOM 3894 N N . VAL A 1 488 ? -9.578 -8.016 3.705 1 96.5 488 VAL A N 1
ATOM 3895 C CA . VAL A 1 488 ? -10.586 -8.562 2.809 1 96.5 488 VAL A CA 1
ATOM 3896 C C . VAL A 1 488 ? -10.57 -7.805 1.484 1 96.5 488 VAL A C 1
ATOM 3898 O O . VAL A 1 488 ? -10.57 -6.57 1.47 1 96.5 488 VAL A O 1
ATOM 3901 N N . ILE A 1 489 ? -10.43 -8.469 0.406 1 95.69 489 ILE A N 1
ATOM 3902 C CA . ILE A 1 489 ? -10.523 -7.906 -0.936 1 95.69 489 ILE A CA 1
ATOM 3903 C C . ILE A 1 489 ? -11.859 -8.297 -1.569 1 95.69 489 ILE A C 1
ATOM 3905 O O . ILE A 1 489 ? -12.211 -9.477 -1.608 1 95.69 489 ILE A O 1
ATOM 3909 N N . THR A 1 490 ? -12.609 -7.371 -1.995 1 92.44 490 THR A N 1
ATOM 3910 C CA . THR A 1 490 ? -13.891 -7.613 -2.645 1 92.44 490 THR A CA 1
ATOM 3911 C C . THR A 1 490 ? -13.984 -6.848 -3.961 1 92.44 490 THR A C 1
ATOM 3913 O O . THR A 1 490 ? -13.016 -6.223 -4.391 1 92.44 490 THR A O 1
ATOM 3916 N N . GLY A 1 491 ? -15.039 -7.031 -4.625 1 87.75 491 GLY A N 1
ATOM 3917 C CA . GLY A 1 491 ? -15.297 -6.367 -5.895 1 87.75 491 GLY A CA 1
ATOM 3918 C C . GLY A 1 491 ? -16.75 -6.035 -6.113 1 87.75 491 GLY A C 1
ATOM 3919 O O . GLY A 1 491 ? -17.547 -6.059 -5.172 1 87.75 491 GLY A O 1
ATOM 3920 N N . MET A 1 492 ? -16.984 -5.547 -7.234 1 81.62 492 MET A N 1
ATOM 3921 C CA . MET A 1 492 ? -18.344 -5.203 -7.621 1 81.62 492 MET A CA 1
ATOM 3922 C C . MET A 1 492 ? -18.656 -5.73 -9.016 1 81.62 492 MET A C 1
ATOM 3924 O O . MET A 1 492 ? -17.75 -6.027 -9.797 1 81.62 492 MET A O 1
ATOM 3928 N N . VAL A 1 493 ? -19.922 -6.012 -9.078 1 75.88 493 VAL A N 1
ATOM 3929 C CA . VAL A 1 493 ? -20.391 -6.418 -10.398 1 75.88 493 VAL A CA 1
ATOM 3930 C C . VAL A 1 493 ? -20.547 -5.188 -11.297 1 75.88 493 VAL A C 1
ATOM 3932 O O . VAL A 1 493 ? -21.188 -4.211 -10.906 1 75.88 493 VAL A O 1
ATOM 3935 N N . VAL A 1 494 ? -19.703 -5.117 -12.203 1 68 494 VAL A N 1
ATOM 3936 C CA . VAL A 1 494 ? -19.844 -4.027 -13.156 1 68 494 VAL A CA 1
ATOM 3937 C C . VAL A 1 494 ? -20.594 -4.512 -14.391 1 68 494 VAL A C 1
ATOM 3939 O O . VAL A 1 494 ? -20.797 -5.715 -14.578 1 68 494 VAL A O 1
ATOM 3942 N N . GLN A 1 495 ? -20.938 -3.645 -15.367 1 58.47 495 GLN A N 1
ATOM 3943 C CA . GLN A 1 495 ? -21.688 -3.957 -16.578 1 58.47 495 GLN A CA 1
ATOM 3944 C C . GLN A 1 495 ? -21.484 -5.414 -16.984 1 58.47 495 GLN A C 1
ATOM 3946 O O . GLN A 1 495 ? -20.406 -5.973 -16.812 1 58.47 495 GLN A O 1
ATOM 3951 N N . LYS A 1 496 ? -22.406 -6.199 -17.531 1 55.62 496 LYS A N 1
ATOM 3952 C CA . LYS A 1 496 ? -22.516 -7.52 -18.141 1 55.62 496 LYS A CA 1
ATOM 3953 C C . LYS A 1 496 ? -22.031 -8.609 -17.188 1 55.62 496 LYS A C 1
ATOM 3955 O O . LYS A 1 496 ? -21.359 -9.555 -17.625 1 55.62 496 LYS A O 1
ATOM 3960 N N . LYS A 1 497 ? -22.078 -8.445 -15.867 1 59.78 497 LYS A N 1
ATOM 3961 C CA . LYS A 1 497 ? -21.969 -9.516 -14.891 1 59.78 497 LYS A CA 1
ATOM 3962 C C . LYS A 1 497 ? -20.516 -9.82 -14.562 1 59.78 497 LYS A C 1
ATOM 3964 O O . LYS A 1 497 ? -20.203 -10.867 -13.992 1 59.78 497 LYS A O 1
ATOM 3969 N N . ASP A 1 498 ? -19.609 -8.766 -15 1 76.88 498 ASP A N 1
ATOM 3970 C CA . ASP A 1 498 ? -18.219 -9.086 -14.727 1 76.88 498 ASP A CA 1
ATOM 3971 C C . ASP A 1 498 ? -17.812 -8.594 -13.336 1 76.88 498 ASP A C 1
ATOM 3973 O O . ASP A 1 498 ? -18.219 -7.512 -12.914 1 76.88 498 ASP A O 1
ATOM 3977 N N . TRP A 1 499 ? -17.25 -9.492 -12.609 1 77.38 499 TRP A N 1
ATOM 3978 C CA . TRP A 1 499 ? -16.734 -9.195 -11.281 1 77.38 499 TRP A CA 1
ATOM 3979 C C . TRP A 1 499 ? -15.422 -8.438 -11.359 1 77.38 499 TRP A C 1
ATOM 3981 O O . TRP A 1 499 ? -14.469 -8.898 -11.984 1 77.38 499 TRP A O 1
ATOM 3991 N N . HIS A 1 500 ? -15.43 -7.211 -10.812 1 85.25 500 HIS A N 1
ATOM 3992 C CA . HIS A 1 500 ? -14.234 -6.367 -10.836 1 85.25 500 HIS A CA 1
ATOM 3993 C C . HIS A 1 500 ? -13.75 -6.055 -9.43 1 85.25 500 HIS A C 1
ATOM 3995 O O . HIS A 1 500 ? -14.5 -5.496 -8.625 1 85.25 500 HIS A O 1
ATOM 4001 N N . ILE A 1 501 ? -12.516 -6.469 -9.195 1 89.62 501 ILE A N 1
ATOM 4002 C CA . ILE A 1 501 ? -11.898 -6.203 -7.902 1 89.62 501 ILE A CA 1
ATOM 4003 C C . ILE A 1 501 ? -11.531 -4.727 -7.797 1 89.62 501 ILE A C 1
ATOM 4005 O O . ILE A 1 501 ? -10.828 -4.195 -8.664 1 89.62 501 ILE A O 1
ATOM 4009 N N . ASN A 1 502 ? -12.031 -4.047 -6.777 1 92.12 502 ASN A N 1
ATOM 4010 C CA . ASN A 1 502 ? -11.695 -2.633 -6.668 1 92.12 502 ASN A CA 1
ATOM 4011 C C . ASN A 1 502 ? -11.758 -2.152 -5.219 1 92.12 502 ASN A C 1
ATOM 4013 O O . ASN A 1 502 ? -11.734 -0.949 -4.957 1 92.12 502 ASN A O 1
ATOM 4017 N N . GLN A 1 503 ? -11.898 -3.115 -4.266 1 93.38 503 GLN A N 1
ATOM 4018 C CA . GLN A 1 503 ? -12.086 -2.693 -2.881 1 93.38 503 GLN A CA 1
ATOM 4019 C C . GLN A 1 503 ? -11.297 -3.578 -1.921 1 93.38 503 GLN A C 1
ATOM 4021 O O . GLN A 1 503 ? -11.125 -4.773 -2.17 1 93.38 503 GLN A O 1
ATOM 4026 N N . MET A 1 504 ? -10.82 -3.008 -0.878 1 93.88 504 MET A N 1
ATOM 4027 C CA . MET A 1 504 ? -10.18 -3.74 0.209 1 93.88 504 MET A CA 1
ATOM 4028 C C . MET A 1 504 ? -10.578 -3.17 1.564 1 93.88 504 MET A C 1
ATOM 4030 O O . MET A 1 504 ? -10.836 -1.971 1.686 1 93.88 504 MET A O 1
ATOM 4034 N N . LYS A 1 505 ? -10.703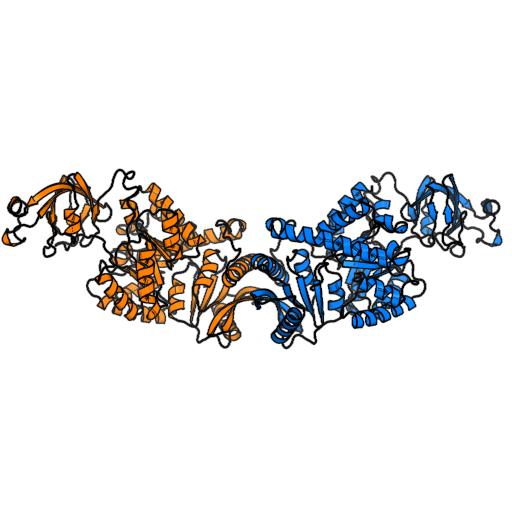 -4.02 2.535 1 94.75 505 LYS A N 1
ATOM 4035 C CA . LYS A 1 505 ? -11.062 -3.604 3.887 1 94.75 505 LYS A CA 1
ATOM 4036 C C . LYS A 1 505 ? -10.273 -4.383 4.934 1 94.75 505 LYS A C 1
ATOM 4038 O O . LYS A 1 505 ? -9.82 -5.5 4.672 1 94.75 505 LYS A O 1
ATOM 4043 N N . VAL A 1 506 ? -10.039 -3.768 6.066 1 95.56 506 VAL A N 1
ATOM 4044 C CA . VAL A 1 506 ? -9.391 -4.406 7.207 1 95.56 506 VAL A CA 1
ATOM 4045 C C . VAL A 1 506 ? -10.43 -4.691 8.289 1 95.56 506 VAL A C 1
ATOM 4047 O O . VAL A 1 506 ? -11.219 -3.812 8.656 1 95.56 506 VAL A O 1
ATOM 4050 N N . LEU A 1 507 ? -10.492 -5.871 8.766 1 93.75 507 LEU A N 1
ATOM 4051 C CA . LEU A 1 507 ? -11.383 -6.254 9.852 1 93.75 507 LEU A CA 1
ATOM 4052 C C . LEU A 1 507 ? -10.594 -6.684 11.078 1 93.75 507 LEU A C 1
ATOM 4054 O O . LEU A 1 507 ? -9.586 -7.387 10.961 1 93.75 507 LEU A O 1
ATOM 4058 N N . GLU A 1 508 ? -10.945 -6.164 12.141 1 91.94 508 GLU A N 1
ATOM 4059 C CA . GLU A 1 508 ? -10.445 -6.648 13.43 1 91.94 508 GLU A CA 1
ATOM 4060 C C . GLU A 1 508 ? -11.414 -7.652 14.055 1 91.94 508 GLU A C 1
ATOM 4062 O O . GLU A 1 508 ? -12.602 -7.363 14.211 1 91.94 508 GLU A O 1
ATOM 4067 N N . ILE A 1 509 ? -10.891 -8.805 14.344 1 92.56 509 ILE A N 1
ATOM 4068 C CA . ILE A 1 509 ? -11.719 -9.891 14.859 1 92.56 509 ILE A CA 1
ATOM 4069 C C . ILE A 1 509 ? -12.07 -9.617 16.328 1 92.56 509 ILE A C 1
ATOM 4071 O O . ILE A 1 509 ? -11.188 -9.352 17.141 1 92.56 509 ILE A O 1
ATOM 4075 N N . MET B 1 1 ? -12.258 24.125 -10.562 1 42.12 1 MET B N 1
ATOM 4076 C CA . MET B 1 1 ? -10.977 23.422 -10.453 1 42.12 1 MET B CA 1
ATOM 4077 C C . MET B 1 1 ? -10.672 23.094 -8.992 1 42.12 1 MET B C 1
ATOM 4079 O O . MET B 1 1 ? -11.047 23.844 -8.086 1 42.12 1 MET B O 1
ATOM 4083 N N . LEU B 1 2 ? -10.406 21.828 -8.828 1 54 2 LEU B N 1
ATOM 4084 C CA . LEU B 1 2 ? -9.93 21.625 -7.469 1 54 2 LEU B CA 1
ATOM 4085 C C . LEU B 1 2 ? -8.891 22.672 -7.086 1 54 2 LEU B C 1
ATOM 4087 O O . LEU B 1 2 ? -8.102 23.109 -7.934 1 54 2 LEU B O 1
ATOM 4091 N N . GLU B 1 3 ? -9.102 23.266 -5.973 1 62.12 3 GLU B N 1
ATOM 4092 C CA . GLU B 1 3 ? -8.18 24.297 -5.539 1 62.12 3 GLU B CA 1
ATOM 4093 C C . GLU B 1 3 ? -6.73 23.891 -5.773 1 62.12 3 GLU B C 1
ATOM 4095 O O . GLU B 1 3 ? -6.277 22.859 -5.25 1 62.12 3 GLU B O 1
ATOM 4100 N N . PRO B 1 4 ? -6.188 24.609 -6.664 1 66 4 PRO B N 1
ATOM 4101 C CA . PRO B 1 4 ? -4.824 24.234 -7.035 1 66 4 PRO B CA 1
ATOM 4102 C C . PRO B 1 4 ? -3.822 24.438 -5.902 1 66 4 PRO B C 1
ATOM 4104 O O . PRO B 1 4 ? -2.844 23.703 -5.789 1 66 4 PRO B O 1
ATOM 4107 N N . LYS B 1 5 ? -4.199 25.469 -5.086 1 83.31 5 LYS B N 1
ATOM 4108 C CA . LYS B 1 5 ? -3.223 25.781 -4.047 1 83.31 5 LYS B CA 1
ATOM 4109 C C . LYS B 1 5 ? -3.338 24.812 -2.871 1 83.31 5 LYS B C 1
ATOM 4111 O O . LYS B 1 5 ? -4.434 24.578 -2.355 1 83.31 5 LYS B O 1
ATOM 4116 N N . ARG B 1 6 ? -2.223 24.297 -2.504 1 92.5 6 ARG B N 1
ATOM 4117 C CA . ARG B 1 6 ? -2.191 23.328 -1.409 1 92.5 6 ARG B CA 1
ATOM 4118 C C . ARG B 1 6 ? -1.831 24.016 -0.092 1 92.5 6 ARG B C 1
ATOM 4120 O O . ARG B 1 6 ? -2.449 23.75 0.94 1 92.5 6 ARG B O 1
ATOM 4127 N N . THR B 1 7 ? -0.874 24.922 -0.142 1 95.69 7 THR B N 1
ATOM 4128 C CA . THR B 1 7 ? -0.445 25.641 1.054 1 95.69 7 THR B CA 1
ATOM 4129 C C . THR B 1 7 ? -1.533 26.594 1.529 1 95.69 7 THR B C 1
ATOM 4131 O O . THR B 1 7 ? -2.098 27.344 0.732 1 95.69 7 THR B O 1
ATOM 4134 N N . ARG B 1 8 ? -1.765 26.578 2.793 1 97.19 8 ARG B N 1
ATOM 4135 C CA . ARG B 1 8 ? -2.818 27.422 3.35 1 97.19 8 ARG B CA 1
ATOM 4136 C C . ARG B 1 8 ? -2.27 28.781 3.764 1 97.19 8 ARG B C 1
ATOM 4138 O O . ARG B 1 8 ? -1.107 28.891 4.16 1 97.19 8 ARG B O 1
ATOM 4145 N N . ILE B 1 9 ? -3.115 29.781 3.621 1 97.31 9 ILE B N 1
ATOM 4146 C CA . ILE B 1 9 ? -2.771 31.125 4.062 1 97.31 9 ILE B CA 1
ATOM 4147 C C . ILE B 1 9 ? -3.68 31.547 5.219 1 97.31 9 ILE B C 1
ATOM 4149 O O . ILE B 1 9 ? -4.902 31.578 5.07 1 97.31 9 ILE B O 1
ATOM 4153 N N . ILE B 1 10 ? -3.072 31.812 6.332 1 97.5 10 ILE B N 1
ATOM 4154 C CA . ILE B 1 10 ? -3.785 32.281 7.516 1 97.5 10 ILE B CA 1
ATOM 4155 C C . ILE B 1 10 ? -3.504 33.75 7.73 1 97.5 10 ILE B C 1
ATOM 4157 O O . ILE B 1 10 ? -2.346 34.188 7.758 1 97.5 10 ILE B O 1
ATOM 4161 N N . CYS B 1 11 ? -4.52 34.531 7.941 1 95.81 11 CYS B N 1
ATOM 4162 C CA . CYS B 1 11 ? -4.34 36 8.086 1 95.81 11 CYS B CA 1
ATOM 4163 C C . CYS B 1 11 ? -4.727 36.438 9.484 1 95.81 11 CYS B C 1
ATOM 4165 O O . CYS B 1 11 ? -5.816 36.125 9.969 1 95.81 11 CYS B O 1
ATOM 4167 N N . SER B 1 12 ? -3.836 37.156 10.078 1 93.56 12 SER B N 1
ATOM 4168 C CA . SER B 1 12 ? -4.172 37.781 11.336 1 93.56 12 SER B CA 1
ATOM 4169 C C . SER B 1 12 ? -5.098 39 11.109 1 93.56 12 SER B C 1
ATOM 4171 O O . SER B 1 12 ? -4.898 39.781 10.172 1 93.56 12 SER B O 1
ATOM 4173 N N . VAL B 1 13 ? -6.07 39.031 11.953 1 91.19 13 VAL B N 1
ATOM 4174 C CA . VAL B 1 13 ? -7.043 40.094 11.836 1 91.19 13 VAL B CA 1
ATOM 4175 C C . VAL B 1 13 ? -7.016 40.969 13.102 1 91.19 13 VAL B C 1
ATOM 4177 O O . VAL B 1 13 ? -6.891 40.438 14.211 1 91.19 13 VAL B O 1
ATOM 4180 N N . SER B 1 14 ? -6.973 42.25 12.867 1 83.69 14 SER B N 1
ATOM 4181 C CA . SER B 1 14 ? -7.004 43.188 13.984 1 83.69 14 SER B CA 1
ATOM 4182 C C . SER B 1 14 ? -8.422 43.688 14.242 1 83.69 14 SER B C 1
ATOM 4184 O O . SER B 1 14 ? -9.336 43.406 13.469 1 83.69 14 SER B O 1
ATOM 4186 N N . GLU B 1 15 ? -8.539 44.344 15.328 1 77.88 15 GLU B N 1
ATOM 4187 C CA . GLU B 1 15 ? -9.828 44.938 15.68 1 77.88 15 GLU B CA 1
ATOM 4188 C C . GLU B 1 15 ? -10.305 45.906 14.602 1 77.88 15 GLU B C 1
ATOM 4190 O O . GLU B 1 15 ? -11.5 46 14.344 1 77.88 15 GLU B O 1
ATOM 4195 N N . ASN B 1 16 ? -9.422 46.531 13.906 1 70.44 16 ASN B N 1
ATOM 4196 C CA . ASN B 1 16 ? -9.742 47.531 12.914 1 70.44 16 ASN B CA 1
ATOM 4197 C C . ASN B 1 16 ? -9.953 46.938 11.531 1 70.44 16 ASN B C 1
ATOM 4199 O O . ASN B 1 16 ? -10.508 47.562 10.641 1 70.44 16 ASN B O 1
ATOM 4203 N N . CYS B 1 17 ? -9.57 45.781 11.359 1 68.31 17 CYS B N 1
ATOM 4204 C CA . CYS B 1 17 ? -9.602 45.188 10.031 1 68.31 17 CYS B CA 1
ATOM 4205 C C . CYS B 1 17 ? -10.586 44.031 9.977 1 68.31 17 CYS B C 1
ATOM 4207 O O . CYS B 1 17 ? -10.5 43.188 9.094 1 68.31 17 CYS B O 1
ATOM 4209 N N . SER B 1 18 ? -11.492 44.094 10.828 1 75 18 SER B N 1
ATOM 4210 C CA . SER B 1 18 ? -12.398 42.938 10.867 1 75 18 SER B CA 1
ATOM 4211 C C . SER B 1 18 ? -13.719 43.25 10.18 1 75 18 SER B C 1
ATOM 4213 O O . SER B 1 18 ? -14.742 42.625 10.461 1 75 18 SER B O 1
ATOM 4215 N N . ASN B 1 19 ? -13.578 44.156 9.281 1 85.88 19 ASN B N 1
ATOM 4216 C CA . ASN B 1 19 ? -14.828 44.438 8.57 1 85.88 19 ASN B CA 1
ATOM 4217 C C . ASN B 1 19 ? -15.055 43.406 7.445 1 85.88 19 ASN B C 1
ATOM 4219 O O . ASN B 1 19 ? -14.094 42.844 6.934 1 85.88 19 ASN B O 1
ATOM 4223 N N . TYR B 1 20 ? -16.281 43.281 7.078 1 93.56 20 TYR B N 1
ATOM 4224 C CA . TYR B 1 20 ? -16.703 42.25 6.152 1 93.56 20 TYR B CA 1
ATOM 4225 C C . TYR B 1 20 ? -16.016 42.406 4.797 1 93.56 20 TYR B C 1
ATOM 4227 O O . TYR B 1 20 ? -15.523 41.438 4.219 1 93.56 20 TYR B O 1
ATOM 4235 N N . GLU B 1 21 ? -15.945 43.594 4.277 1 93.88 21 GLU B N 1
ATOM 4236 C CA . GLU B 1 21 ? -15.422 43.844 2.939 1 93.88 21 GLU B CA 1
ATOM 4237 C C . GLU B 1 21 ? -13.945 43.469 2.846 1 93.88 21 GLU B C 1
ATOM 4239 O O . GLU B 1 21 ? -13.5 42.875 1.852 1 93.88 21 GLU B O 1
ATOM 4244 N N . LEU B 1 22 ? -13.234 43.844 3.795 1 92.62 22 LEU B N 1
ATOM 4245 C CA . LEU B 1 22 ? -11.812 43.531 3.809 1 92.62 22 LEU B CA 1
ATOM 4246 C C . LEU B 1 22 ? -11.602 42.031 3.9 1 92.62 22 LEU B C 1
ATOM 4248 O O . LEU B 1 22 ? -10.797 41.438 3.156 1 92.62 22 LEU B O 1
ATOM 4252 N N . LEU B 1 23 ? -12.312 41.375 4.82 1 95.19 23 LEU B N 1
ATOM 4253 C CA . LEU B 1 23 ? -12.195 39.938 4.98 1 95.19 23 LEU B CA 1
ATOM 4254 C C . LEU B 1 23 ? -12.586 39.219 3.695 1 95.19 23 LEU B C 1
ATOM 4256 O O . LEU B 1 23 ? -11.938 38.25 3.303 1 95.19 23 LEU B O 1
ATOM 4260 N N . ARG B 1 24 ? -13.641 39.719 3.109 1 96.19 24 ARG B N 1
ATOM 4261 C CA . ARG B 1 24 ? -14.102 39.125 1.852 1 96.19 24 ARG B CA 1
ATOM 4262 C C . ARG B 1 24 ? -13.008 39.188 0.786 1 96.19 24 ARG B C 1
ATOM 4264 O O . ARG B 1 24 ? -12.766 38.219 0.078 1 96.19 24 ARG B O 1
ATOM 4271 N N . SER B 1 25 ? -12.391 40.375 0.684 1 95.56 25 SER B N 1
ATOM 4272 C CA . SER B 1 25 ? -11.32 40.562 -0.289 1 95.56 25 SER B CA 1
ATOM 4273 C C . SER B 1 25 ? -10.141 39.625 -0.005 1 95.56 25 SER B C 1
ATOM 4275 O O . SER B 1 25 ? -9.484 39.156 -0.932 1 95.56 25 SER B O 1
ATOM 4277 N N . MET B 1 26 ? -9.852 39.406 1.243 1 94.88 26 MET B N 1
ATOM 4278 C CA . MET B 1 26 ? -8.758 38.5 1.618 1 94.88 26 MET B CA 1
ATOM 4279 C C . MET B 1 26 ? -9.07 37.062 1.207 1 94.88 26 MET B C 1
ATOM 4281 O O . MET B 1 26 ? -8.211 36.375 0.668 1 94.88 26 MET B O 1
ATOM 4285 N N . VAL B 1 27 ? -10.297 36.656 1.461 1 96 27 VAL B N 1
ATOM 4286 C CA . VAL B 1 27 ? -10.711 35.281 1.093 1 96 27 VAL B CA 1
ATOM 4287 C C . VAL B 1 27 ? -10.664 35.125 -0.425 1 96 27 VAL B C 1
ATOM 4289 O O . VAL B 1 27 ? -10.164 34.125 -0.934 1 96 27 VAL B O 1
ATOM 4292 N N . GLU B 1 28 ? -11.117 36.125 -1.121 1 95.62 28 GLU B N 1
ATOM 4293 C CA . GLU B 1 28 ? -11.062 36.125 -2.58 1 95.62 28 GLU B CA 1
ATOM 4294 C C . GLU B 1 28 ? -9.625 36.031 -3.08 1 95.62 28 GLU B C 1
ATOM 4296 O O . GLU B 1 28 ? -9.352 35.406 -4.105 1 95.62 28 GLU B O 1
ATOM 4301 N N . ALA B 1 29 ? -8.75 36.688 -2.336 1 95.62 29 ALA B N 1
ATOM 4302 C CA . ALA B 1 29 ? -7.34 36.75 -2.719 1 95.62 29 ALA B CA 1
ATOM 4303 C C . ALA B 1 29 ? -6.633 35.438 -2.432 1 95.62 29 ALA B C 1
ATOM 4305 O O . ALA B 1 29 ? -5.539 35.188 -2.941 1 95.62 29 ALA B O 1
ATOM 4306 N N . GLY B 1 30 ? -7.215 34.594 -1.54 1 95.38 30 GLY B N 1
ATOM 4307 C CA . GLY B 1 30 ? -6.617 33.281 -1.321 1 95.38 30 GLY B CA 1
ATOM 4308 C C . GLY B 1 30 ? -6.484 32.938 0.147 1 95.38 30 GLY B C 1
ATOM 4309 O O . GLY B 1 30 ? -5.914 31.891 0.49 1 95.38 30 GLY B O 1
ATOM 4310 N N . CYS B 1 31 ? -7.004 33.781 1.049 1 96.06 31 CYS B N 1
ATOM 4311 C CA . CYS B 1 31 ? -6.965 33.5 2.48 1 96.06 31 CYS B CA 1
ATOM 4312 C C . CYS B 1 31 ? -7.828 32.312 2.83 1 96.06 31 CYS B C 1
ATOM 4314 O O . CYS B 1 31 ? -8.953 32.188 2.348 1 96.06 31 CYS B O 1
ATOM 4316 N N . ASN B 1 32 ? -7.293 31.453 3.686 1 96.19 32 ASN B N 1
ATOM 4317 C CA . ASN B 1 32 ? -8 30.219 4.008 1 96.19 32 ASN B CA 1
ATOM 4318 C C . ASN B 1 32 ? -8.508 30.219 5.449 1 96.19 32 ASN B C 1
ATOM 4320 O O . ASN B 1 32 ? -9.414 29.469 5.793 1 96.19 32 ASN B O 1
ATOM 4324 N N . ALA B 1 33 ? -7.891 30.953 6.281 1 97 33 ALA B N 1
ATOM 4325 C CA . ALA B 1 33 ? -8.203 30.984 7.707 1 97 33 ALA B CA 1
ATOM 4326 C C . ALA B 1 33 ? -7.848 32.344 8.312 1 97 33 ALA B C 1
ATOM 4328 O O . ALA B 1 33 ? -7.078 33.094 7.73 1 97 33 ALA B O 1
ATOM 4329 N N . PHE B 1 34 ? -8.445 32.594 9.445 1 96.5 34 PHE B N 1
ATOM 4330 C CA . PHE B 1 34 ? -8.141 33.844 10.164 1 96.5 34 PHE B CA 1
ATOM 4331 C C . PHE B 1 34 ? -7.586 33.531 11.547 1 96.5 34 PHE B C 1
ATOM 4333 O O . PHE B 1 34 ? -7.832 32.438 12.094 1 96.5 34 PHE B O 1
ATOM 4340 N N . THR B 1 35 ? -6.789 34.438 12 1 96 35 THR B N 1
ATOM 4341 C CA . THR B 1 35 ? -6.305 34.344 13.375 1 96 35 THR B CA 1
ATOM 4342 C C . THR B 1 35 ? -6.418 35.719 14.062 1 96 35 THR B C 1
ATOM 4344 O O . THR B 1 35 ? -6.348 36.75 13.414 1 96 35 THR B O 1
ATOM 4347 N N . ILE B 1 36 ? -6.715 35.625 15.305 1 93.12 36 ILE B N 1
ATOM 4348 C CA . ILE B 1 36 ? -6.773 36.844 16.109 1 93.12 36 ILE B CA 1
ATOM 4349 C C . ILE B 1 36 ? -5.82 36.719 17.297 1 93.12 36 ILE B C 1
ATOM 4351 O O . ILE B 1 36 ? -5.805 35.688 17.984 1 93.12 36 ILE B O 1
ATOM 4355 N N . ASN B 1 37 ? -5.004 37.719 17.453 1 91 37 ASN B N 1
ATOM 4356 C CA . ASN B 1 37 ? -4.051 37.75 18.562 1 91 37 ASN B CA 1
ATOM 4357 C C . ASN B 1 37 ? -4.574 38.625 19.703 1 91 37 ASN B C 1
ATOM 4359 O O . ASN B 1 37 ? -4.676 39.844 19.578 1 91 37 ASN B O 1
ATOM 4363 N N . MET B 1 38 ? -4.762 38.062 20.844 1 90.25 38 MET B N 1
ATOM 4364 C CA . MET B 1 38 ? -5.41 38.719 21.969 1 90.25 38 MET B CA 1
ATOM 4365 C C . MET B 1 38 ? -4.492 39.781 22.578 1 90.25 38 MET B C 1
ATOM 4367 O O . MET B 1 38 ? -4.945 40.625 23.344 1 90.25 38 MET B O 1
ATOM 4371 N N . ALA B 1 39 ? -3.242 39.719 22.25 1 81.75 39 ALA B N 1
ATOM 4372 C CA . ALA B 1 39 ? -2.312 40.75 22.703 1 81.75 39 ALA B CA 1
ATOM 4373 C C . ALA B 1 39 ? -2.707 42.125 22.172 1 81.75 39 ALA B C 1
ATOM 4375 O O . ALA B 1 39 ? -2.342 43.125 22.75 1 81.75 39 ALA B O 1
ATOM 4376 N N . TYR B 1 40 ? -3.494 42.094 21.156 1 80.75 40 TYR B N 1
ATOM 4377 C CA . TYR B 1 40 ? -3.783 43.375 20.484 1 80.75 40 TYR B CA 1
ATOM 4378 C C . TYR B 1 40 ? -5.277 43.656 20.5 1 80.75 40 TYR B C 1
ATOM 4380 O O . TYR B 1 40 ? -5.742 44.562 19.812 1 80.75 40 TYR B O 1
ATOM 4388 N N . ILE B 1 41 ? -6.02 42.906 21.172 1 83.88 41 ILE B N 1
ATOM 4389 C CA . ILE B 1 41 ? -7.473 43.062 21.172 1 83.88 41 ILE B CA 1
ATOM 4390 C C . ILE B 1 41 ? -7.922 43.719 22.484 1 83.88 41 ILE B C 1
ATOM 4392 O O . ILE B 1 41 ? -7.629 43.188 23.562 1 83.88 41 ILE B O 1
ATOM 4396 N N . LYS B 1 42 ? -8.547 44.812 22.297 1 78.5 42 LYS B N 1
ATOM 4397 C CA . LYS B 1 42 ? -9.07 45.531 23.469 1 78.5 42 LYS B CA 1
ATOM 4398 C C . LYS B 1 42 ? -10.539 45.188 23.703 1 78.5 42 LYS B C 1
ATOM 4400 O O . LYS B 1 42 ? -10.961 45.031 24.844 1 78.5 42 LYS B O 1
ATOM 4405 N N . ASN B 1 43 ? -11.273 45.062 22.625 1 79.88 43 ASN B N 1
ATOM 4406 C CA . ASN B 1 43 ? -12.703 44.781 22.703 1 79.88 43 ASN B CA 1
ATOM 4407 C C . ASN B 1 43 ? -13.008 43.344 22.281 1 79.88 43 ASN B C 1
ATOM 4409 O O . ASN B 1 43 ? -12.953 43.031 21.094 1 79.88 43 ASN B O 1
ATOM 4413 N N . LYS B 1 44 ? -13.539 42.656 23.188 1 83.69 44 LYS B N 1
ATOM 4414 C CA . LYS B 1 44 ? -13.812 41.25 22.922 1 83.69 44 LYS B CA 1
ATOM 4415 C C . LYS B 1 44 ? -14.961 41.062 21.938 1 83.69 44 LYS B C 1
ATOM 4417 O O . LYS B 1 44 ? -15.117 40 21.328 1 83.69 44 LYS B O 1
ATOM 4422 N N . GLY B 1 45 ? -15.734 42.094 21.766 1 85.44 45 GLY B N 1
ATOM 4423 C CA . GLY B 1 45 ? -16.812 42.062 20.797 1 85.44 45 GLY B CA 1
ATOM 4424 C C . GLY B 1 45 ? -16.328 41.812 19.375 1 85.44 45 GLY B C 1
ATOM 4425 O O . GLY B 1 45 ? -17.078 41.312 18.547 1 85.44 45 GLY B O 1
ATOM 4426 N N . SER B 1 46 ? -15.086 42.125 19.188 1 88.69 46 SER B N 1
ATOM 4427 C CA . SER B 1 46 ? -14.484 41.906 17.875 1 88.69 46 SER B CA 1
ATOM 4428 C C . SER B 1 46 ? -14.508 40.438 17.484 1 88.69 46 SER B C 1
ATOM 4430 O O . SER B 1 46 ? -14.578 40.094 16.312 1 88.69 46 SER B O 1
ATOM 4432 N N . LEU B 1 47 ? -14.516 39.562 18.469 1 91.94 47 LEU B N 1
ATOM 4433 C CA . LEU B 1 47 ? -14.539 38.125 18.203 1 91.94 47 LEU B CA 1
ATOM 4434 C C . LEU B 1 47 ? -15.898 37.719 17.656 1 91.94 47 LEU B C 1
ATOM 4436 O O . LEU B 1 47 ? -15.969 36.906 16.719 1 91.94 47 LEU B O 1
ATOM 4440 N N . GLN B 1 48 ? -16.906 38.25 18.203 1 91.94 48 GLN B N 1
ATOM 4441 C CA . GLN B 1 48 ? -18.25 37.938 17.719 1 91.94 48 GLN B CA 1
ATOM 4442 C C . GLN B 1 48 ? -18.469 38.469 16.312 1 91.94 48 GLN B C 1
ATOM 4444 O O . GLN B 1 48 ? -19.109 37.812 15.492 1 91.94 48 GLN B O 1
ATOM 4449 N N . ILE B 1 49 ? -17.922 39.594 16.109 1 91.81 49 ILE B N 1
ATOM 4450 C CA . ILE B 1 49 ? -18.047 40.188 14.773 1 91.81 49 ILE B CA 1
ATOM 4451 C C . ILE B 1 49 ? -17.312 39.344 13.75 1 91.81 49 ILE B C 1
ATOM 4453 O O . ILE B 1 49 ? -17.812 39.094 12.656 1 91.81 49 ILE B O 1
ATOM 4457 N N . LEU B 1 50 ? -16.172 38.938 14.125 1 93.69 50 LEU B N 1
ATOM 4458 C CA . LEU B 1 50 ? -15.383 38.062 13.234 1 93.69 50 LEU B CA 1
ATOM 4459 C C . LEU B 1 50 ? -16.125 36.781 12.922 1 93.69 50 LEU B C 1
ATOM 4461 O O . LEU B 1 50 ? -16.141 36.344 11.773 1 93.69 50 LEU B O 1
ATOM 4465 N N . ASP B 1 51 ? -16.75 36.188 13.883 1 94 51 ASP B N 1
ATOM 4466 C CA . ASP B 1 51 ? -17.5 34.969 13.688 1 94 51 ASP B CA 1
ATOM 4467 C C . ASP B 1 51 ? -18.703 35.188 12.758 1 94 51 ASP B C 1
ATOM 4469 O O . ASP B 1 51 ? -18.984 34.375 11.891 1 94 51 ASP B O 1
ATOM 4473 N N . LYS B 1 52 ? -19.328 36.281 13 1 94.75 52 LYS B N 1
ATOM 4474 C CA . LYS B 1 52 ? -20.469 36.625 12.141 1 94.75 52 LYS B CA 1
ATOM 4475 C C . LYS B 1 52 ? -20.016 36.781 10.688 1 94.75 52 LYS B C 1
ATOM 4477 O O . LYS B 1 52 ? -20.672 36.25 9.781 1 94.75 52 LYS B O 1
ATOM 4482 N N . ASN B 1 53 ? -18.984 37.562 10.531 1 95.62 53 ASN B N 1
ATOM 4483 C CA . ASN B 1 53 ? -18.469 37.75 9.18 1 95.62 53 ASN B CA 1
ATOM 4484 C C . ASN B 1 53 ? -18.016 36.438 8.547 1 95.62 53 ASN B C 1
ATOM 4486 O O . ASN B 1 53 ? -18.25 36.219 7.359 1 95.62 53 ASN B O 1
ATOM 4490 N N . ARG B 1 54 ? -17.406 35.625 9.352 1 95.62 54 ARG B N 1
ATOM 4491 C CA . ARG B 1 54 ? -16.984 34.312 8.859 1 95.62 54 ARG B CA 1
ATOM 4492 C C . ARG B 1 54 ? -18.172 33.531 8.336 1 95.62 54 ARG B C 1
ATOM 4494 O O . ARG B 1 54 ? -18.062 32.844 7.305 1 95.62 54 ARG B O 1
ATOM 4501 N N . CYS B 1 55 ? -19.219 33.469 9.07 1 95.81 55 CYS B N 1
ATOM 4502 C CA . CYS B 1 55 ? -20.406 32.719 8.656 1 95.81 55 CYS B CA 1
ATOM 4503 C C . CYS B 1 55 ? -20.938 33.219 7.324 1 95.81 55 CYS B C 1
ATOM 4505 O O . CYS B 1 55 ? -21.312 32.438 6.449 1 95.81 55 CYS B O 1
ATOM 4507 N N . GLN B 1 56 ? -20.922 34.5 7.18 1 96.75 56 GLN B N 1
ATOM 4508 C CA . GLN B 1 56 ? -21.375 35.094 5.934 1 96.75 56 GLN B CA 1
ATOM 4509 C C . GLN B 1 56 ? -20.453 34.75 4.781 1 96.75 56 GLN B C 1
ATOM 4511 O O . GLN B 1 56 ? -20.906 34.438 3.676 1 96.75 56 GLN B O 1
ATOM 4516 N N . LEU B 1 57 ? -19.219 34.812 4.996 1 96.62 57 LEU B N 1
ATOM 4517 C CA . LEU B 1 57 ? -18.219 34.5 3.984 1 96.62 57 LEU B CA 1
ATOM 4518 C C . LEU B 1 57 ? -18.328 33.031 3.572 1 96.62 57 LEU B C 1
ATOM 4520 O O . LEU B 1 57 ? -18.219 32.719 2.387 1 96.62 57 LEU B O 1
ATOM 4524 N N . GLU B 1 58 ? -18.469 32.156 4.578 1 95.56 58 GLU B N 1
ATOM 4525 C CA . GLU B 1 58 ? -18.609 30.75 4.289 1 95.56 58 GLU B CA 1
ATOM 4526 C C . GLU B 1 58 ? -19.812 30.484 3.375 1 95.56 58 GLU B C 1
ATOM 4528 O O . GLU B 1 58 ? -19.734 29.656 2.467 1 95.56 58 GLU B O 1
ATOM 4533 N N . ALA B 1 59 ? -20.859 31.156 3.623 1 95.19 59 ALA B N 1
ATOM 4534 C CA . ALA B 1 59 ? -22.062 31.016 2.799 1 95.19 59 ALA B CA 1
ATOM 4535 C C . ALA B 1 59 ? -21.828 31.562 1.39 1 95.19 59 ALA B C 1
ATOM 4537 O O . ALA B 1 59 ? -22.25 30.953 0.406 1 95.19 59 ALA B O 1
ATOM 4538 N N . GLU B 1 60 ? -21.156 32.625 1.307 1 95.5 60 GLU B N 1
ATOM 4539 C CA . GLU B 1 60 ? -20.922 33.281 0.025 1 95.5 60 GLU B CA 1
ATOM 4540 C C . GLU B 1 60 ? -19.969 32.469 -0.846 1 95.5 60 GLU B C 1
ATOM 4542 O O . GLU B 1 60 ? -20.203 32.312 -2.043 1 95.5 60 GLU B O 1
ATOM 4547 N N . PHE B 1 61 ? -18.906 31.984 -0.287 1 93.56 61 PHE B N 1
ATOM 4548 C CA . PHE B 1 61 ? -17.844 31.344 -1.054 1 93.56 61 PHE B CA 1
ATOM 4549 C C . PHE B 1 61 ? -18.016 29.828 -1.038 1 93.56 61 PHE B C 1
ATOM 4551 O O . PHE B 1 61 ? -17.266 29.109 -1.701 1 93.56 61 PHE B O 1
ATOM 4558 N N . LYS B 1 62 ? -19 29.297 -0.278 1 89.06 62 LYS B N 1
ATOM 4559 C CA . LYS B 1 62 ? -19.266 27.875 -0.153 1 89.06 62 LYS B CA 1
ATOM 4560 C C . LYS B 1 62 ? -18.016 27.125 0.284 1 89.06 62 LYS B C 1
ATOM 4562 O O . LYS B 1 62 ? -17.625 26.125 -0.342 1 89.06 62 LYS B O 1
ATOM 4567 N N . THR B 1 63 ? -17.422 27.641 1.273 1 91.31 63 THR B N 1
ATOM 4568 C CA . THR B 1 63 ? -16.219 27.062 1.867 1 91.31 63 THR B CA 1
ATOM 4569 C C . THR B 1 63 ? -16.266 27.172 3.389 1 91.31 63 THR B C 1
ATOM 4571 O O . THR B 1 63 ? -17.25 27.641 3.955 1 91.31 63 THR B O 1
ATOM 4574 N N . LYS B 1 64 ? -15.383 26.578 4.031 1 94.81 64 LYS B N 1
ATOM 4575 C CA . LYS B 1 64 ? -15.219 26.703 5.477 1 94.81 64 LYS B CA 1
ATOM 4576 C C . LYS B 1 64 ? -13.969 27.516 5.82 1 94.81 64 LYS B C 1
ATOM 4578 O O . LYS B 1 64 ? -12.938 27.375 5.168 1 94.81 64 LYS B O 1
ATOM 4583 N N . ILE B 1 65 ? -14.094 28.375 6.816 1 96.5 65 ILE B N 1
ATOM 4584 C CA . ILE B 1 65 ? -13 29.266 7.203 1 96.5 65 ILE B CA 1
ATOM 4585 C C . ILE B 1 65 ? -12.742 29.141 8.703 1 96.5 65 ILE B C 1
ATOM 4587 O O . ILE B 1 65 ? -13.43 29.766 9.508 1 96.5 65 ILE B O 1
ATOM 4591 N N . PRO B 1 66 ? -11.734 28.391 9.055 1 97.56 66 PRO B N 1
ATOM 4592 C CA . PRO B 1 66 ? -11.438 28.281 10.484 1 97.56 66 PRO B CA 1
ATOM 4593 C C . PRO B 1 66 ? -10.859 29.578 11.062 1 97.56 66 PRO B C 1
ATOM 4595 O O . PRO B 1 66 ? -10.234 30.359 10.336 1 97.56 66 PRO B O 1
ATOM 4598 N N . ILE B 1 67 ? -11.102 29.781 12.352 1 97.19 67 ILE B N 1
ATOM 4599 C CA . ILE B 1 67 ? -10.562 30.922 13.078 1 97.19 67 ILE B CA 1
ATOM 4600 C C . ILE B 1 67 ? -9.734 30.438 14.266 1 97.19 67 ILE B C 1
ATOM 4602 O O . ILE B 1 67 ? -10.195 29.594 15.047 1 97.19 67 ILE B O 1
ATOM 4606 N N . ASN B 1 68 ? -8.547 30.953 14.344 1 97.38 68 ASN B N 1
ATOM 4607 C CA . ASN B 1 68 ? -7.625 30.656 15.43 1 97.38 68 ASN B CA 1
ATOM 4608 C C . ASN B 1 68 ? -7.469 31.844 16.375 1 97.38 68 ASN B C 1
ATOM 4610 O O . ASN B 1 68 ? -7.445 33 15.93 1 97.38 68 ASN B O 1
ATOM 4614 N N . LEU B 1 69 ? -7.438 31.547 17.688 1 96.5 69 LEU B N 1
ATOM 4615 C CA . LEU B 1 69 ? -7.125 32.562 18.672 1 96.5 69 LEU B CA 1
ATOM 4616 C C . LEU B 1 69 ? -5.746 32.344 19.281 1 96.5 69 LEU B C 1
ATOM 4618 O O . LEU B 1 69 ? -5.457 31.266 19.781 1 96.5 69 LEU B O 1
ATOM 4622 N N . ILE B 1 70 ? -4.914 33.344 19.234 1 94.81 70 ILE B N 1
ATOM 4623 C CA . ILE B 1 70 ? -3.621 33.312 19.906 1 94.81 70 ILE B CA 1
ATOM 4624 C C . ILE B 1 70 ? -3.734 34 21.266 1 94.81 70 ILE B C 1
ATOM 4626 O O . ILE B 1 70 ? -4.102 35.188 21.359 1 94.81 70 ILE B O 1
ATOM 4630 N N . LEU B 1 71 ? -3.363 33.281 22.219 1 92.81 71 LEU B N 1
ATOM 4631 C CA . LEU B 1 71 ? -3.432 33.812 23.578 1 92.81 71 LEU B CA 1
ATOM 4632 C C . LEU B 1 71 ? -2.346 34.844 23.812 1 92.81 71 LEU B C 1
ATOM 4634 O O . LEU B 1 71 ? -1.278 34.781 23.203 1 92.81 71 LEU B O 1
ATOM 4638 N N . ARG B 1 72 ? -2.627 35.75 24.641 1 86.62 72 ARG B N 1
ATOM 4639 C CA . ARG B 1 72 ? -1.658 36.781 24.984 1 86.62 72 ARG B CA 1
ATOM 4640 C C . ARG B 1 72 ? -0.452 36.188 25.703 1 86.62 72 ARG B C 1
ATOM 4642 O O . ARG B 1 72 ? 0.693 36.5 25.375 1 86.62 72 ARG B O 1
ATOM 4649 N N . GLY B 1 73 ? -0.76 35.312 26.609 1 81.38 73 GLY B N 1
ATOM 4650 C CA . GLY B 1 73 ? 0.305 34.719 27.375 1 81.38 73 GLY B CA 1
ATOM 4651 C C . GLY B 1 73 ? 0.997 35.688 28.312 1 81.38 73 GLY B C 1
ATOM 4652 O O . GLY B 1 73 ? 0.474 36.75 28.594 1 81.38 73 GLY B O 1
ATOM 4653 N N . GLN B 1 74 ? 2.141 35.219 28.891 1 75.75 74 GLN B N 1
ATOM 4654 C CA . GLN B 1 74 ? 2.908 36.031 29.844 1 75.75 74 GLN B CA 1
ATOM 4655 C C . GLN B 1 74 ? 3.98 36.844 29.125 1 75.75 74 GLN B C 1
ATOM 4657 O O . GLN B 1 74 ? 5.059 37.094 29.672 1 75.75 74 GLN B O 1
ATOM 4662 N N . VAL B 1 75 ? 3.648 37.219 27.984 1 74.25 75 VAL B N 1
ATOM 4663 C CA . VAL B 1 75 ? 4.621 38.031 27.266 1 74.25 75 VAL B CA 1
ATOM 4664 C C . VAL B 1 75 ? 4.598 39.469 27.781 1 74.25 75 VAL B C 1
ATOM 4666 O O . VAL B 1 75 ? 3.531 40.062 27.891 1 74.25 75 VAL B O 1
ATOM 4669 N N . ILE B 1 76 ? 5.797 39.875 28.203 1 78.56 76 ILE B N 1
ATOM 4670 C CA . ILE B 1 76 ? 5.906 41.25 28.688 1 78.56 76 ILE B CA 1
ATOM 4671 C C . ILE B 1 76 ? 5.914 42.219 27.516 1 78.56 76 ILE B C 1
ATOM 4673 O O . ILE B 1 76 ? 6.566 41.969 26.5 1 78.56 76 ILE B O 1
ATOM 4677 N N . ARG B 1 77 ? 5.102 43.25 27.625 1 85.75 77 ARG B N 1
ATOM 4678 C CA . ARG B 1 77 ? 4.945 44.156 26.484 1 85.75 77 ARG B CA 1
ATOM 4679 C C . ARG B 1 77 ? 5.098 45.625 26.906 1 85.75 77 ARG B C 1
ATOM 4681 O O . ARG B 1 77 ? 4.965 45.938 28.078 1 85.75 77 ARG B O 1
ATOM 4688 N N . VAL B 1 78 ? 5.426 46.469 25.891 1 88.25 78 VAL B N 1
ATOM 4689 C CA . VAL B 1 78 ? 5.387 47.938 26.016 1 88.25 78 VAL B CA 1
ATOM 4690 C C . VAL B 1 78 ? 3.951 48.406 26.25 1 88.25 78 VAL B C 1
ATOM 4692 O O . VAL B 1 78 ? 3.018 47.875 25.641 1 88.25 78 VAL B O 1
ATOM 4695 N N . GLY B 1 79 ? 3.812 49.344 27.172 1 85.69 79 GLY B N 1
ATOM 4696 C CA . GLY B 1 79 ? 2.494 49.906 27.422 1 85.69 79 GLY B CA 1
ATOM 4697 C C . GLY B 1 79 ? 2.029 50.844 26.344 1 85.69 79 GLY B C 1
ATOM 4698 O O . GLY B 1 79 ? 2.615 50.906 25.25 1 85.69 79 GLY B O 1
ATOM 4699 N N . GLN B 1 80 ? 0.985 51.562 26.625 1 87.44 80 GLN B N 1
ATOM 4700 C CA . GLN B 1 80 ? 0.383 52.469 25.672 1 87.44 80 GLN B CA 1
ATOM 4701 C C . GLN B 1 80 ? 1.285 53.688 25.438 1 87.44 80 GLN B C 1
ATOM 4703 O O . GLN B 1 80 ? 1.832 54.25 26.375 1 87.44 80 GLN B O 1
ATOM 4708 N N . LEU B 1 81 ? 1.396 54.031 24.172 1 89.44 81 LEU B N 1
ATOM 4709 C CA . LEU B 1 81 ? 2.174 55.188 23.781 1 89.44 81 LEU B CA 1
ATOM 4710 C C . LEU B 1 81 ? 1.264 56.312 23.297 1 89.44 81 LEU B C 1
ATOM 4712 O O . LEU B 1 81 ? 0.143 56.062 22.844 1 89.44 81 LEU B O 1
ATOM 4716 N N . GLN B 1 82 ? 1.796 57.438 23.391 1 88.44 82 GLN B N 1
ATOM 4717 C CA . GLN B 1 82 ? 1.045 58.594 22.953 1 88.44 82 GLN B CA 1
ATOM 4718 C C . GLN B 1 82 ? 0.857 58.594 21.438 1 88.44 82 GLN B C 1
ATOM 4720 O O . GLN B 1 82 ? -0.238 58.875 20.938 1 88.44 82 GLN B O 1
ATOM 4725 N N . ASP B 1 83 ? 1.911 58.344 20.766 1 88.19 83 ASP B N 1
ATOM 4726 C CA . ASP B 1 83 ? 1.898 58.281 19.312 1 88.19 83 ASP B CA 1
ATOM 4727 C C . ASP B 1 83 ? 1.936 56.844 18.812 1 88.19 83 ASP B C 1
ATOM 4729 O O . ASP B 1 83 ? 2.559 56 19.453 1 88.19 83 ASP B O 1
ATOM 4733 N N . PRO B 1 84 ? 1.23 56.688 17.734 1 85.62 84 PRO B N 1
ATOM 4734 C CA . PRO B 1 84 ? 1.231 55.312 17.188 1 85.62 84 PRO B CA 1
ATOM 4735 C C . PRO B 1 84 ? 2.637 54.812 16.891 1 85.62 84 PRO B C 1
ATOM 4737 O O . PRO B 1 84 ? 2.904 53.594 17.031 1 85.62 84 PRO B O 1
ATOM 4740 N N . GLU B 1 85 ? 3.408 55.719 16.438 1 88.81 85 GLU B N 1
ATOM 4741 C CA . GLU B 1 85 ? 4.812 55.406 16.172 1 88.81 85 GLU B CA 1
ATOM 4742 C C . GLU B 1 85 ? 5.727 56.438 16.844 1 88.81 85 GLU B C 1
ATOM 4744 O O . GLU B 1 85 ? 5.5 57.656 16.75 1 88.81 85 GLU B O 1
ATOM 4749 N N . THR B 1 86 ? 6.684 55.938 17.594 1 90.69 86 THR B N 1
ATOM 4750 C CA . THR B 1 86 ? 7.633 56.781 18.297 1 90.69 86 THR B CA 1
ATOM 4751 C C . THR B 1 86 ? 9.07 56.375 17.969 1 90.69 86 THR B C 1
ATOM 4753 O O . THR B 1 86 ? 9.484 55.25 18.219 1 90.69 86 THR B O 1
ATOM 4756 N N . LEU B 1 87 ? 9.742 57.25 17.375 1 92.69 87 LEU B N 1
ATOM 4757 C CA . LEU B 1 87 ? 11.133 56.969 17.016 1 92.69 87 LEU B CA 1
ATOM 4758 C C . LEU B 1 87 ? 12.031 57.062 18.234 1 92.69 87 LEU B C 1
ATOM 4760 O O . LEU B 1 87 ? 11.984 58.031 19 1 92.69 87 LEU B O 1
ATOM 4764 N N . ILE B 1 88 ? 12.781 56.062 18.438 1 92.75 88 ILE B N 1
ATOM 4765 C CA . ILE B 1 88 ? 13.836 56.031 19.453 1 92.75 88 ILE B CA 1
ATOM 4766 C C . ILE B 1 88 ? 15.203 55.969 18.766 1 92.75 88 ILE B C 1
ATOM 4768 O O . ILE B 1 88 ? 15.523 55 18.078 1 92.75 88 ILE B O 1
ATOM 4772 N N . GLU B 1 89 ? 15.977 56.938 18.969 1 93.44 89 GLU B N 1
ATOM 4773 C CA . GLU B 1 89 ? 17.25 57.062 18.266 1 93.44 89 GLU B CA 1
ATOM 4774 C C . GLU B 1 89 ? 18.391 56.469 19.094 1 93.44 89 GLU B C 1
ATOM 4776 O O . GLU B 1 89 ? 18.422 56.625 20.312 1 93.44 89 GLU B O 1
ATOM 4781 N N . GLU B 1 90 ? 19.297 55.906 18.344 1 94.44 90 GLU B N 1
ATOM 4782 C CA . GLU B 1 90 ? 20.5 55.375 18.984 1 94.44 90 GLU B CA 1
ATOM 4783 C C . GLU B 1 90 ? 21.219 56.438 19.797 1 94.44 90 GLU B C 1
ATOM 4785 O O . GLU B 1 90 ? 21.375 57.594 19.344 1 94.44 90 GLU B O 1
ATOM 4790 N N . GLY B 1 91 ? 21.656 56.062 20.891 1 93.5 91 GLY B N 1
ATOM 4791 C CA . GLY B 1 91 ? 22.391 57 21.75 1 93.5 91 GLY B CA 1
ATOM 4792 C C . GLY B 1 91 ? 21.5 57.719 22.75 1 93.5 91 GLY B C 1
ATOM 4793 O O . GLY B 1 91 ? 21.969 58.219 23.766 1 93.5 91 GLY B O 1
ATOM 4794 N N . ASN B 1 92 ? 20.219 57.812 22.453 1 93.44 92 ASN B N 1
ATOM 4795 C CA . ASN B 1 92 ? 19.297 58.531 23.328 1 93.44 92 ASN B CA 1
ATOM 4796 C C . ASN B 1 92 ? 19.031 57.75 24.625 1 93.44 92 ASN B C 1
ATOM 4798 O O . ASN B 1 92 ? 19.047 56.531 24.625 1 93.44 92 ASN B O 1
ATOM 4802 N N . ILE B 1 93 ? 18.781 58.562 25.688 1 92.88 93 ILE B N 1
ATOM 4803 C CA . ILE B 1 93 ? 18.391 57.969 26.969 1 92.88 93 ILE B CA 1
ATOM 4804 C C . ILE B 1 93 ? 16.875 57.844 27.047 1 92.88 93 ILE B C 1
ATOM 4806 O O . ILE B 1 93 ? 16.156 58.781 26.719 1 92.88 93 ILE B O 1
ATOM 4810 N N . VAL B 1 94 ? 16.469 56.656 27.391 1 93.88 94 VAL B N 1
ATOM 4811 C CA . VAL B 1 94 ? 15.039 56.406 27.578 1 93.88 94 VAL B CA 1
ATOM 4812 C C . VAL B 1 94 ? 14.797 55.812 28.969 1 93.88 94 VAL B C 1
ATOM 4814 O O . VAL B 1 94 ? 15.688 55.188 29.547 1 93.88 94 VAL B O 1
ATOM 4817 N N . TYR B 1 95 ? 13.641 56.062 29.5 1 91.31 95 TYR B N 1
ATOM 4818 C CA . TYR B 1 95 ? 13.289 55.625 30.844 1 91.31 95 TYR B CA 1
ATOM 4819 C C . TYR B 1 95 ? 12.164 54.594 30.797 1 91.31 95 TYR B C 1
ATOM 4821 O O . TYR B 1 95 ? 11.148 54.781 30.125 1 91.31 95 TYR B O 1
ATOM 4829 N N . LEU B 1 96 ? 12.32 53.531 31.516 1 92.5 96 LEU B N 1
ATOM 4830 C CA . LEU B 1 96 ? 11.281 52.5 31.625 1 92.5 96 LEU B CA 1
ATOM 4831 C C . LEU B 1 96 ? 10.594 52.594 33 1 92.5 96 LEU B C 1
ATOM 4833 O O . LEU B 1 96 ? 11.25 52.844 34 1 92.5 96 LEU B O 1
ATOM 4837 N N . THR B 1 97 ? 9.312 52.406 32.906 1 88.88 97 THR B N 1
ATOM 4838 C CA . THR B 1 97 ? 8.555 52.438 34.156 1 88.88 97 THR B CA 1
ATOM 4839 C C . THR B 1 97 ? 7.52 51.312 34.188 1 88.88 97 THR B C 1
ATOM 4841 O O . THR B 1 97 ? 7.07 50.844 33.125 1 88.88 97 THR B O 1
ATOM 4844 N N . SER B 1 98 ? 7.133 50.812 35.344 1 87.06 98 SER B N 1
ATOM 4845 C CA . SER B 1 98 ? 6.094 49.781 35.5 1 87.06 98 SER B CA 1
ATOM 4846 C C . SER B 1 98 ? 4.727 50.406 35.719 1 87.06 98 SER B C 1
ATOM 4848 O O . SER B 1 98 ? 3.727 49.719 35.875 1 87.06 98 SER B O 1
ATOM 4850 N N . ASP B 1 99 ? 4.73 51.719 35.75 1 79.5 99 ASP B N 1
ATOM 4851 C CA . ASP B 1 99 ? 3.455 52.406 35.938 1 79.5 99 ASP B CA 1
ATOM 4852 C C . ASP B 1 99 ? 2.613 52.312 34.656 1 79.5 99 ASP B C 1
ATOM 4854 O O . ASP B 1 99 ? 2.812 53.094 33.719 1 79.5 99 ASP B O 1
ATOM 4858 N N . GLN B 1 100 ? 1.611 51.531 34.625 1 74.12 100 GLN B N 1
ATOM 4859 C CA . GLN B 1 100 ? 0.829 51.219 33.438 1 74.12 100 GLN B CA 1
ATOM 4860 C C . GLN B 1 100 ? -0.19 52.312 33.156 1 74.12 100 GLN B C 1
ATOM 4862 O O . GLN B 1 100 ? -0.779 52.344 32.062 1 74.12 100 GLN B O 1
ATOM 4867 N N . HIS B 1 101 ? -0.357 53.156 34.094 1 75.5 101 HIS B N 1
ATOM 4868 C CA . HIS B 1 101 ? -1.322 54.219 33.906 1 75.5 101 HIS B CA 1
ATOM 4869 C C . HIS B 1 101 ? -0.724 55.375 33.094 1 75.5 101 HIS B C 1
ATOM 4871 O O . HIS B 1 101 ? -1.448 56.25 32.625 1 75.5 101 HIS B O 1
ATOM 4877 N N . LYS B 1 102 ? 0.506 55.156 32.844 1 79 102 LYS B N 1
ATOM 4878 C CA . LYS B 1 102 ? 1.166 56.219 32.094 1 79 102 LYS B CA 1
ATOM 4879 C C . LYS B 1 102 ? 1.19 55.938 30.609 1 79 102 LYS B C 1
ATOM 4881 O O . LYS B 1 102 ? 1.377 54.781 30.203 1 79 102 LYS B O 1
ATOM 4886 N N . VAL B 1 103 ? 0.9 57.062 29.906 1 86.75 103 VAL B N 1
ATOM 4887 C CA . VAL B 1 103 ? 1.06 56.969 28.453 1 86.75 103 VAL B CA 1
ATOM 4888 C C . VAL B 1 103 ? 2.504 57.312 28.078 1 86.75 103 VAL B C 1
ATOM 4890 O O . VAL B 1 103 ? 3.045 58.344 28.5 1 86.75 103 VAL B O 1
ATOM 4893 N N . GLY B 1 104 ? 3.123 56.438 27.391 1 87.25 104 GLY B N 1
ATOM 4894 C CA . GLY B 1 104 ? 4.539 56.562 27.078 1 87.25 104 GLY B CA 1
ATOM 4895 C C . GLY B 1 104 ? 4.812 57.469 25.891 1 87.25 104 GLY B C 1
ATOM 4896 O O . GLY B 1 104 ? 3.887 57.844 25.172 1 87.25 104 GLY B O 1
ATOM 4897 N N . ASN B 1 105 ? 6.055 57.844 25.719 1 88.19 105 ASN B N 1
ATOM 4898 C CA . ASN B 1 105 ? 6.578 58.625 24.594 1 88.19 105 ASN B CA 1
ATOM 4899 C C . ASN B 1 105 ? 8.016 58.219 24.266 1 88.19 105 ASN B C 1
ATOM 4901 O O . ASN B 1 105 ? 8.43 57.094 24.547 1 88.19 105 ASN B O 1
ATOM 4905 N N . ASN B 1 106 ? 8.734 59.156 23.562 1 89.56 106 ASN B N 1
ATOM 4906 C CA . ASN B 1 106 ? 10.078 58.844 23.109 1 89.56 106 ASN B CA 1
ATOM 4907 C C . ASN B 1 106 ? 11.078 58.875 24.266 1 89.56 106 ASN B C 1
ATOM 4909 O O . ASN B 1 106 ? 12.242 58.5 24.094 1 89.56 106 ASN B O 1
ATOM 4913 N N . GLN B 1 107 ? 10.68 59.25 25.438 1 87.62 107 GLN B N 1
ATOM 4914 C CA . GLN B 1 107 ? 11.586 59.312 26.578 1 87.62 107 GLN B CA 1
ATOM 4915 C C . GLN B 1 107 ? 11.18 58.344 27.672 1 87.62 107 GLN B C 1
ATOM 4917 O O . GLN B 1 107 ? 12.031 57.844 28.422 1 87.62 107 GLN B O 1
ATOM 4922 N N . LEU B 1 108 ? 9.914 58.219 27.828 1 89.31 108 LEU B N 1
ATOM 4923 C CA . LEU B 1 108 ? 9.383 57.344 28.875 1 89.31 108 LEU B CA 1
ATOM 4924 C C . LEU B 1 108 ? 8.578 56.219 28.266 1 89.31 108 LEU B C 1
ATOM 4926 O O . LEU B 1 108 ? 7.586 56.438 27.578 1 89.31 108 LEU B O 1
ATOM 4930 N N . ILE B 1 109 ? 8.953 55 28.609 1 92.12 109 ILE B N 1
ATOM 4931 C CA . ILE B 1 109 ? 8.305 53.812 28.062 1 92.12 109 ILE B CA 1
ATOM 4932 C C . ILE B 1 109 ? 7.699 53 29.188 1 92.12 109 ILE B C 1
ATOM 4934 O O . ILE B 1 109 ? 8.43 52.406 30 1 92.12 109 ILE B O 1
ATOM 4938 N N . PRO B 1 110 ? 6.398 52.906 29.266 1 91.12 110 PRO B N 1
ATOM 4939 C CA . PRO B 1 110 ? 5.777 52.031 30.266 1 91.12 110 PRO B CA 1
ATOM 4940 C C . PRO B 1 110 ? 5.906 50.562 29.906 1 91.12 110 PRO B C 1
ATOM 4942 O O . PRO B 1 110 ? 5.785 50.188 28.734 1 91.12 110 PRO B O 1
ATOM 4945 N N . ILE B 1 111 ? 6.191 49.75 30.891 1 89.75 111 ILE B N 1
ATOM 4946 C CA . ILE B 1 111 ? 6.277 48.312 30.75 1 89.75 111 ILE B CA 1
ATOM 4947 C C . ILE B 1 111 ? 5.195 47.625 31.594 1 89.75 111 ILE B C 1
ATOM 4949 O O . ILE B 1 111 ? 4.953 48.031 32.719 1 89.75 111 ILE B O 1
ATOM 4953 N N . ASP B 1 112 ? 4.566 46.625 31.094 1 82.81 112 ASP B N 1
ATOM 4954 C CA . ASP B 1 112 ? 3.371 46.062 31.719 1 82.81 112 ASP B CA 1
ATOM 4955 C C . ASP B 1 112 ? 3.734 45 32.75 1 82.81 112 ASP B C 1
ATOM 4957 O O . ASP B 1 112 ? 2.924 44.125 33.062 1 82.81 112 ASP B O 1
ATOM 4961 N N . SER B 1 113 ? 4.949 45.031 33.188 1 82.88 113 SER B N 1
ATOM 4962 C CA . SER B 1 113 ? 5.359 44.062 34.219 1 82.88 113 SER B CA 1
ATOM 4963 C C . SER B 1 113 ? 6.391 44.656 35.156 1 82.88 113 SER B C 1
ATOM 4965 O O . SER B 1 113 ? 7.551 44.844 34.781 1 82.88 113 SER B O 1
ATOM 4967 N N . ASN B 1 114 ? 5.949 44.812 36.344 1 82.5 114 ASN B N 1
ATOM 4968 C CA . ASN B 1 114 ? 6.891 45.25 37.375 1 82.5 114 ASN B CA 1
ATOM 4969 C C . ASN B 1 114 ? 7.918 44.156 37.688 1 82.5 114 ASN B C 1
ATOM 4971 O O . ASN B 1 114 ? 9.094 44.469 37.906 1 82.5 114 ASN B O 1
ATOM 4975 N N . GLU B 1 115 ? 7.41 42.969 37.719 1 80.44 115 GLU B N 1
ATOM 4976 C CA . GLU B 1 115 ? 8.273 41.844 38.031 1 80.44 115 GLU B CA 1
ATOM 4977 C C . GLU B 1 115 ? 9.422 41.719 37.031 1 80.44 115 GLU B C 1
ATOM 4979 O O . GLU B 1 115 ? 10.555 41.406 37.406 1 80.44 115 GLU B O 1
ATOM 4984 N N . PHE B 1 116 ? 9.102 41.906 35.906 1 81.94 116 PHE B N 1
ATOM 4985 C CA . PHE B 1 116 ? 10.117 41.875 34.844 1 81.94 116 PHE B CA 1
ATOM 4986 C C . PHE B 1 116 ? 11.203 42.906 35.094 1 81.94 116 PHE B C 1
ATOM 4988 O O . PHE B 1 116 ? 12.391 42.594 35.031 1 81.94 116 PHE B O 1
ATOM 4995 N N . LEU B 1 117 ? 10.805 44.094 35.344 1 87.81 117 LEU B N 1
ATOM 4996 C CA . LEU B 1 117 ? 11.742 45.188 35.531 1 87.81 117 LEU B CA 1
ATOM 4997 C C . LEU B 1 117 ? 12.602 44.969 36.75 1 87.81 117 LEU B C 1
ATOM 4999 O O . LEU B 1 117 ? 13.805 45.25 36.75 1 87.81 117 LEU B O 1
ATOM 5003 N N . GLU B 1 118 ? 12.016 44.406 37.719 1 85.94 118 GLU B N 1
ATOM 5004 C CA . GLU B 1 118 ? 12.711 44.156 38.969 1 85.94 118 GLU B CA 1
ATOM 5005 C C . GLU B 1 118 ? 13.812 43.094 38.812 1 85.94 118 GLU B C 1
ATOM 5007 O O . GLU B 1 118 ? 14.773 43.062 39.562 1 85.94 118 GLU B O 1
ATOM 5012 N N . LYS B 1 119 ? 13.688 42.281 37.812 1 83.38 119 LYS B N 1
ATOM 5013 C CA . LYS B 1 119 ? 14.648 41.219 37.594 1 83.38 119 LYS B CA 1
ATOM 5014 C C . LYS B 1 119 ? 15.828 41.688 36.75 1 83.38 119 LYS B C 1
ATOM 5016 O O . LYS B 1 119 ? 16.812 40.969 36.594 1 83.38 119 LYS B O 1
ATOM 5021 N N . LEU B 1 120 ? 15.742 42.875 36.312 1 86.75 120 LEU B N 1
ATOM 5022 C CA . LEU B 1 120 ? 16.781 43.375 35.406 1 86.75 120 LEU B CA 1
ATOM 5023 C C . LEU B 1 120 ? 18.016 43.781 36.188 1 86.75 120 LEU B C 1
ATOM 5025 O O . LEU B 1 120 ? 17.906 44.25 37.344 1 86.75 120 LEU B O 1
ATOM 5029 N N . ASN B 1 121 ? 19.141 43.5 35.531 1 88.19 121 ASN B N 1
ATOM 5030 C CA . ASN B 1 121 ? 20.422 43.938 36.062 1 88.19 121 ASN B CA 1
ATOM 5031 C C . ASN B 1 121 ? 21.062 45 35.156 1 88.19 121 ASN B C 1
ATOM 5033 O O . ASN B 1 121 ? 20.812 45.031 33.938 1 88.19 121 ASN B O 1
ATOM 5037 N N . ILE B 1 122 ? 21.875 45.812 35.812 1 90.88 122 ILE B N 1
ATOM 5038 C CA . ILE B 1 122 ? 22.609 46.812 35.062 1 90.88 122 ILE B CA 1
ATOM 5039 C C . ILE B 1 122 ? 23.422 46.125 33.969 1 90.88 122 ILE B C 1
ATOM 5041 O O . ILE B 1 122 ? 24.031 45.094 34.188 1 90.88 122 ILE B O 1
ATOM 5045 N N . ASN B 1 123 ? 23.422 46.688 32.812 1 90.06 123 ASN B N 1
ATOM 5046 C CA . ASN B 1 123 ? 24.141 46.25 31.625 1 90.06 123 ASN B CA 1
ATOM 5047 C C . ASN B 1 123 ? 23.359 45.156 30.875 1 90.06 123 ASN B C 1
ATOM 5049 O O . ASN B 1 123 ? 23.812 44.656 29.844 1 90.06 123 ASN B O 1
ATOM 5053 N N . ASP B 1 124 ? 22.188 44.875 31.406 1 86.88 124 ASP B N 1
ATOM 5054 C CA . ASP B 1 124 ? 21.312 44 30.625 1 86.88 124 ASP B CA 1
ATOM 5055 C C . ASP B 1 124 ? 20.891 44.688 29.312 1 86.88 124 ASP B C 1
ATOM 5057 O O . ASP B 1 124 ? 20.641 45.875 29.281 1 86.88 124 ASP B O 1
ATOM 5061 N N . LYS B 1 125 ? 20.875 43.906 28.312 1 88.44 125 LYS B N 1
ATOM 5062 C CA . LYS B 1 125 ? 20.328 44.375 27.062 1 88.44 125 LYS B CA 1
ATOM 5063 C C . LYS B 1 125 ? 18.875 43.906 26.875 1 88.44 125 LYS B C 1
ATOM 5065 O O . LYS B 1 125 ? 18.547 42.781 27.219 1 88.44 125 LYS B O 1
ATOM 5070 N N . LEU B 1 126 ? 18.062 44.875 26.516 1 88.12 126 LEU B N 1
ATOM 5071 C CA . LEU B 1 126 ? 16.641 44.594 26.312 1 88.12 126 LEU B CA 1
ATOM 5072 C C . LEU B 1 126 ? 16.266 44.75 24.844 1 88.12 126 LEU B C 1
ATOM 5074 O O . LEU B 1 126 ? 16.719 45.656 24.172 1 88.12 126 LEU B O 1
ATOM 5078 N N . ALA B 1 127 ? 15.562 43.781 24.344 1 86 127 ALA B N 1
ATOM 5079 C CA . ALA B 1 127 ? 15.062 43.844 22.969 1 86 127 ALA B CA 1
ATOM 5080 C C . ALA B 1 127 ? 13.57 44.156 22.938 1 86 127 ALA B C 1
ATOM 5082 O O . ALA B 1 127 ? 12.773 43.5 23.625 1 86 127 ALA B O 1
ATOM 5083 N N . ILE B 1 128 ? 13.266 45.281 22.219 1 87.19 128 ILE B N 1
ATOM 5084 C CA . ILE B 1 128 ? 11.867 45.594 22 1 87.19 128 ILE B CA 1
ATOM 5085 C C . ILE B 1 128 ? 11.492 45.281 20.547 1 87.19 128 ILE B C 1
ATOM 5087 O O . ILE B 1 128 ? 12.281 45.531 19.625 1 87.19 128 ILE B O 1
ATOM 5091 N N . ASP B 1 129 ? 10.266 44.781 20.375 1 82 129 ASP B N 1
ATOM 5092 C CA . ASP B 1 129 ? 9.758 44.406 19.047 1 82 129 ASP B CA 1
ATOM 5093 C C . ASP B 1 129 ? 10.734 43.5 18.312 1 82 129 ASP B C 1
ATOM 5095 O O . ASP B 1 129 ? 11.156 43.812 17.188 1 82 129 ASP B O 1
ATOM 5099 N N . TYR B 1 130 ? 11.156 42.562 19.125 1 74.06 130 TYR B N 1
ATOM 5100 C CA . TYR B 1 130 ? 11.969 41.469 18.625 1 74.06 130 TYR B CA 1
ATOM 5101 C C . TYR B 1 130 ? 13.312 41.969 18.109 1 74.06 130 TYR B C 1
ATOM 5103 O O . TYR B 1 130 ? 13.812 41.5 17.094 1 74.06 130 TYR B O 1
ATOM 5111 N N . GLY B 1 131 ? 13.805 42.969 18.734 1 74.75 131 GLY B N 1
ATOM 5112 C CA . GLY B 1 131 ? 15.156 43.406 18.453 1 74.75 131 GLY B CA 1
ATOM 5113 C C . GLY B 1 131 ? 15.219 44.625 17.531 1 74.75 131 GLY B C 1
ATOM 5114 O O . GLY B 1 131 ? 16.297 45.125 17.234 1 74.75 131 GLY B O 1
ATOM 5115 N N . HIS B 1 132 ? 14.062 45 17.078 1 81 132 HIS B N 1
ATOM 5116 C CA . HIS B 1 132 ? 14.047 46.219 16.266 1 81 132 HIS B CA 1
ATOM 5117 C C . HIS B 1 132 ? 14.57 47.438 17.047 1 81 132 HIS B C 1
ATOM 5119 O O . HIS B 1 132 ? 15.078 48.375 16.453 1 81 132 HIS B O 1
ATOM 5125 N N . ILE B 1 133 ? 14.406 47.312 18.344 1 88 133 ILE B N 1
ATOM 5126 C CA . ILE B 1 133 ? 14.977 48.312 19.281 1 88 133 ILE B CA 1
ATOM 5127 C C . ILE B 1 133 ? 15.773 47.562 20.359 1 88 133 ILE B C 1
ATOM 5129 O O . ILE B 1 133 ? 15.32 46.562 20.906 1 88 133 ILE B O 1
ATOM 5133 N N . ILE B 1 134 ? 16.953 48 20.516 1 89.31 134 ILE B N 1
ATOM 5134 C CA . ILE B 1 134 ? 17.781 47.438 21.578 1 89.31 134 ILE B CA 1
ATOM 5135 C C . ILE B 1 134 ? 18.141 48.531 22.578 1 89.31 134 ILE B C 1
ATOM 5137 O O . ILE B 1 134 ? 18.641 49.594 22.203 1 89.31 134 ILE B O 1
ATOM 5141 N N . LEU B 1 135 ? 17.859 48.188 23.828 1 92.81 135 LEU B N 1
ATOM 5142 C CA . LEU B 1 135 ? 18.188 49.094 24.938 1 92.81 135 LEU B CA 1
ATOM 5143 C C . LEU B 1 135 ? 19.234 48.469 25.844 1 92.81 135 LEU B C 1
ATOM 5145 O O . LEU B 1 135 ? 19.328 47.219 25.938 1 92.81 135 LEU B O 1
ATOM 5149 N N . GLU B 1 136 ? 20 49.25 26.391 1 94 136 GLU B N 1
ATOM 5150 C CA . GLU B 1 136 ? 20.938 48.844 27.438 1 94 136 GLU B CA 1
ATOM 5151 C C . GLU B 1 136 ? 20.625 49.5 28.766 1 94 136 GLU B C 1
ATOM 5153 O O . GLU B 1 136 ? 20.547 50.75 28.828 1 94 136 GLU B O 1
ATOM 5158 N N . LEU B 1 137 ? 20.453 48.719 29.812 1 94.38 137 LEU B N 1
ATOM 5159 C CA . LEU B 1 137 ? 20.156 49.281 31.125 1 94.38 137 LEU B CA 1
ATOM 5160 C C . LEU B 1 137 ? 21.391 49.906 31.75 1 94.38 137 LEU B C 1
ATOM 5162 O O . LEU B 1 137 ? 22.375 49.219 32 1 94.38 137 LEU B O 1
ATOM 5166 N N . LEU B 1 138 ? 21.266 51.156 32 1 94 138 LEU B N 1
ATOM 5167 C CA . LEU B 1 138 ? 22.406 51.906 32.531 1 94 138 LEU B CA 1
ATOM 5168 C C . LEU B 1 138 ? 22.312 52.062 34.031 1 94 138 LEU B C 1
ATOM 5170 O O . LEU B 1 138 ? 23.344 52.031 34.75 1 94 138 LEU B O 1
ATOM 5174 N N . ASP B 1 139 ? 21.078 52.312 34.469 1 92.62 139 ASP B N 1
ATOM 5175 C CA . ASP B 1 139 ? 20.906 52.625 35.875 1 92.62 139 ASP B CA 1
ATOM 5176 C C . ASP B 1 139 ? 19.453 52.406 36.312 1 92.62 139 ASP B C 1
ATOM 5178 O O . ASP B 1 139 ? 18.562 52.25 35.469 1 92.62 139 ASP B O 1
ATOM 5182 N N . ILE B 1 140 ? 19.281 52.281 37.625 1 92.75 140 ILE B N 1
ATOM 5183 C CA . ILE B 1 140 ? 17.953 52.219 38.25 1 92.75 140 ILE B CA 1
ATOM 5184 C C . ILE B 1 140 ? 17.812 53.312 39.281 1 92.75 140 ILE B C 1
ATOM 5186 O O . ILE B 1 140 ? 18.594 53.375 40.25 1 92.75 140 ILE B O 1
ATOM 5190 N N . GLN B 1 141 ? 16.906 54.094 39.031 1 87.38 141 GLN B N 1
ATOM 5191 C CA . GLN B 1 141 ? 16.734 55.281 39.906 1 87.38 141 GLN B CA 1
ATOM 5192 C C . GLN B 1 141 ? 15.305 55.375 40.406 1 87.38 141 GLN B C 1
ATOM 5194 O O . GLN B 1 141 ? 14.406 54.688 39.906 1 87.38 141 GLN B O 1
ATOM 5199 N N . MET B 1 142 ? 15.18 56.125 41.5 1 83.44 142 MET B N 1
ATOM 5200 C CA . MET B 1 142 ? 13.836 56.438 41.969 1 83.44 142 MET B CA 1
ATOM 5201 C C . MET B 1 142 ? 13.242 57.594 41.188 1 83.44 142 MET B C 1
ATOM 5203 O O . MET B 1 142 ? 13.961 58.531 40.781 1 83.44 142 MET B O 1
ATOM 5207 N N . PHE B 1 143 ? 11.961 57.531 40.875 1 77.44 143 PHE B N 1
ATOM 5208 C CA . PHE B 1 143 ? 11.273 58.531 40.094 1 77.44 143 PHE B CA 1
ATOM 5209 C C . PHE B 1 143 ? 11.609 59.938 40.594 1 77.44 143 PHE B C 1
ATOM 5211 O O . PHE B 1 143 ? 11.852 60.844 39.781 1 77.44 143 PHE B O 1
ATOM 5218 N N . ASP B 1 144 ? 11.711 60.062 41.844 1 73.75 144 ASP B N 1
ATOM 5219 C CA . ASP B 1 144 ? 11.906 61.375 42.469 1 73.75 144 ASP B CA 1
ATOM 5220 C C . ASP B 1 144 ? 13.258 61.969 42.062 1 73.75 144 ASP B C 1
ATOM 5222 O O . ASP B 1 144 ? 13.43 63.188 42.062 1 73.75 144 ASP B O 1
ATOM 5226 N N . GLN B 1 145 ? 14.094 61.156 41.594 1 72.5 145 GLN B N 1
ATOM 5227 C CA . GLN B 1 145 ? 15.438 61.625 41.25 1 72.5 145 GLN B CA 1
ATOM 5228 C C . GLN B 1 145 ? 15.531 62.062 39.781 1 72.5 145 GLN B C 1
ATOM 5230 O O . GLN B 1 145 ? 16.453 62.781 39.406 1 72.5 145 GLN B O 1
ATOM 5235 N N . VAL B 1 146 ? 14.562 61.656 38.969 1 72.19 146 VAL B N 1
ATOM 5236 C CA . VAL B 1 146 ? 14.789 61.906 37.562 1 72.19 146 VAL B CA 1
ATOM 5237 C C . VAL B 1 146 ? 13.586 62.594 36.938 1 72.19 146 VAL B C 1
ATOM 5239 O O . VAL B 1 146 ? 13.602 62.938 35.75 1 72.19 146 VAL B O 1
ATOM 5242 N N . TYR B 1 147 ? 12.617 62.938 37.625 1 71 147 TYR B N 1
ATOM 5243 C CA . TYR B 1 147 ? 11.359 63.469 37.094 1 71 147 TYR B CA 1
ATOM 5244 C C . TYR B 1 147 ? 11.594 64.75 36.312 1 71 147 TYR B C 1
ATOM 5246 O O . TYR B 1 147 ? 10.953 65 35.281 1 71 147 TYR B O 1
ATOM 5254 N N . GLU B 1 148 ? 12.508 65.562 36.781 1 68.12 148 GLU B N 1
ATOM 5255 C CA . GLU B 1 148 ? 12.781 66.812 36.125 1 68.12 148 GLU B CA 1
ATOM 5256 C C . GLU B 1 148 ? 13.352 66.625 34.719 1 68.12 148 GLU B C 1
ATOM 5258 O O . GLU B 1 148 ? 13.023 67.375 33.812 1 68.12 148 GLU B O 1
ATOM 5263 N N . LYS B 1 149 ? 14.086 65.562 34.625 1 70 149 LYS B N 1
ATOM 5264 C CA . LYS B 1 149 ? 14.758 65.312 33.375 1 70 149 LYS B CA 1
ATOM 5265 C C . LYS B 1 149 ? 13.773 64.75 32.344 1 70 149 LYS B C 1
ATOM 5267 O O . LYS B 1 149 ? 13.922 65 31.141 1 70 149 LYS B O 1
ATOM 5272 N N . ILE B 1 150 ? 12.742 64.062 32.719 1 68.19 150 ILE B N 1
ATOM 5273 C CA . ILE B 1 150 ? 11.812 63.375 31.812 1 68.19 150 ILE B CA 1
ATOM 5274 C C . ILE B 1 150 ? 10.664 64.312 31.469 1 68.19 150 ILE B C 1
ATOM 5276 O O . ILE B 1 150 ? 9.953 64.125 30.484 1 68.19 150 ILE B O 1
ATOM 5280 N N . GLY B 1 151 ? 10.719 65.5 32.125 1 62.94 151 GLY B N 1
ATOM 5281 C CA . GLY B 1 151 ? 9.672 66.5 31.875 1 62.94 151 GLY B CA 1
ATOM 5282 C C . GLY B 1 151 ? 8.297 66 32.312 1 62.94 151 GLY B C 1
ATOM 5283 O O . GLY B 1 151 ? 7.297 66.375 31.656 1 62.94 151 GLY B O 1
ATOM 5284 N N . ILE B 1 152 ? 8.242 65.062 33.156 1 63.25 152 ILE B N 1
ATOM 5285 C CA . ILE B 1 152 ? 6.957 64.562 33.688 1 63.25 152 ILE B CA 1
ATOM 5286 C C . ILE B 1 152 ? 6.695 65.188 35.031 1 63.25 152 ILE B C 1
ATOM 5288 O O . ILE B 1 152 ? 7.617 65.375 35.844 1 63.25 152 ILE B O 1
ATOM 5292 N N . ASP B 1 153 ? 5.512 65.75 35.156 1 59.72 153 ASP B N 1
ATOM 5293 C CA . ASP B 1 153 ? 5.141 66.375 36.438 1 59.72 153 ASP B CA 1
ATOM 5294 C C . ASP B 1 153 ? 5.27 65.375 37.562 1 59.72 153 ASP B C 1
ATOM 5296 O O . ASP B 1 153 ? 4.934 64.188 37.406 1 59.72 153 ASP B O 1
ATOM 5300 N N . LYS B 1 154 ? 5.953 65.688 38.594 1 60.28 154 LYS B N 1
ATOM 5301 C CA . LYS B 1 154 ? 6.156 64.875 39.781 1 60.28 154 LYS B CA 1
ATOM 5302 C C . LYS B 1 154 ? 4.863 64.25 40.219 1 60.28 154 LYS B C 1
ATOM 5304 O O . LYS B 1 154 ? 4.887 63.094 40.75 1 60.28 154 LYS B O 1
ATOM 5309 N N . MET B 1 155 ? 3.783 64.812 39.938 1 53.22 155 MET B N 1
ATOM 5310 C CA . MET B 1 155 ? 2.482 64.312 40.375 1 53.22 155 MET B CA 1
ATOM 5311 C C . MET B 1 155 ? 2.012 63.125 39.531 1 53.22 155 MET B C 1
ATOM 5313 O O . MET B 1 155 ? 1.053 62.438 39.875 1 53.22 155 MET B O 1
ATOM 5317 N N . CYS B 1 156 ? 2.676 62.906 38.5 1 55.03 156 CYS B N 1
ATOM 5318 C CA . CYS B 1 156 ? 2.139 62 37.5 1 55.03 156 CYS B CA 1
ATOM 5319 C C . CYS B 1 156 ? 2.568 60.562 37.781 1 55.03 156 CYS B C 1
ATOM 5321 O O . CYS B 1 156 ? 1.902 59.625 37.375 1 55.03 156 CYS B O 1
ATOM 5323 N N . LEU B 1 157 ? 3.688 60.406 38.312 1 60.34 157 LEU B N 1
ATOM 5324 C CA . LEU B 1 157 ? 4.094 59.062 38.656 1 60.34 157 LEU B CA 1
ATOM 5325 C C . LEU B 1 157 ? 4.074 58.844 40.156 1 60.34 157 LEU B C 1
ATOM 5327 O O . LEU B 1 157 ? 4.242 59.812 40.906 1 60.34 157 LEU B O 1
ATOM 5331 N N . LEU B 1 158 ? 3.584 57.75 40.656 1 57.22 158 LEU B N 1
ATOM 5332 C CA . LEU B 1 158 ? 3.535 57.438 42.094 1 57.22 158 LEU B CA 1
ATOM 5333 C C . LEU B 1 158 ? 4.898 57.656 42.719 1 57.22 158 LEU B C 1
ATOM 5335 O O . LEU B 1 158 ? 5.926 57.281 42.156 1 57.22 158 LEU B O 1
ATOM 5339 N N . SER B 1 159 ? 4.902 58.438 43.719 1 60.25 159 SER B N 1
ATOM 5340 C CA . SER B 1 159 ? 6.07 58.562 44.562 1 60.25 159 SER B CA 1
ATOM 5341 C C . SER B 1 159 ? 6.586 57.219 45.031 1 60.25 159 SER B C 1
ATOM 5343 O O . SER B 1 159 ? 5.797 56.312 45.312 1 60.25 159 SER B O 1
ATOM 5345 N N . GLY B 1 160 ? 7.922 56.906 44.719 1 66.31 160 GLY B N 1
ATOM 5346 C CA . GLY B 1 160 ? 8.539 55.656 45.219 1 66.31 160 GLY B CA 1
ATOM 5347 C C . GLY B 1 160 ? 8.641 54.594 44.156 1 66.31 160 GLY B C 1
ATOM 5348 O O . GLY B 1 160 ? 8.914 53.438 44.469 1 66.31 160 GLY B O 1
ATOM 5349 N N . VAL B 1 161 ? 8.32 54.969 42.906 1 76.56 161 VAL B N 1
ATOM 5350 C CA . VAL B 1 161 ? 8.422 53.969 41.875 1 76.56 161 VAL B CA 1
ATOM 5351 C C . VAL B 1 161 ? 9.812 54 41.25 1 76.56 161 VAL B C 1
ATOM 5353 O O . VAL B 1 161 ? 10.414 55.062 41.094 1 76.56 161 VAL B O 1
ATOM 5356 N N . LYS B 1 162 ? 10.297 52.812 40.938 1 86.19 162 LYS B N 1
ATOM 5357 C CA . LYS B 1 162 ? 11.609 52.688 40.312 1 86.19 162 LYS B CA 1
ATOM 5358 C C . LYS B 1 162 ? 11.539 53 38.812 1 86.19 162 LYS B C 1
ATOM 5360 O O . LYS B 1 162 ? 10.539 52.719 38.156 1 86.19 162 LYS B O 1
ATOM 5365 N N . ILE B 1 163 ? 12.531 53.781 38.375 1 89.69 163 ILE B N 1
ATOM 5366 C CA . ILE B 1 163 ? 12.703 54.094 36.969 1 89.69 163 ILE B CA 1
ATOM 5367 C C . ILE B 1 163 ? 13.992 53.438 36.438 1 89.69 163 ILE B C 1
ATOM 5369 O O . ILE B 1 163 ? 15.031 53.531 37.094 1 89.69 163 ILE B O 1
ATOM 5373 N N . TYR B 1 164 ? 13.859 52.844 35.344 1 93.44 164 TYR B N 1
ATOM 5374 C CA . TYR B 1 164 ? 15 52.156 34.719 1 93.44 164 TYR B CA 1
ATOM 5375 C C . TYR B 1 164 ? 15.57 52.969 33.562 1 93.44 164 TYR B C 1
ATOM 5377 O O . TYR B 1 164 ? 14.906 53.188 32.562 1 93.44 164 TYR B O 1
ATOM 5385 N N . VAL B 1 165 ? 16.781 53.5 33.781 1 93.81 165 VAL B N 1
ATOM 5386 C CA . VAL B 1 165 ? 17.438 54.375 32.812 1 93.81 165 VAL B CA 1
ATOM 5387 C C . VAL B 1 165 ? 18.156 53.531 31.75 1 93.81 165 VAL B C 1
ATOM 5389 O O . VAL B 1 165 ? 19.094 52.781 32.094 1 93.81 165 VAL B O 1
ATOM 5392 N N . CYS B 1 166 ? 17.719 53.656 30.484 1 95 166 CYS B N 1
ATOM 5393 C CA . CYS B 1 166 ? 18.312 52.844 29.422 1 95 166 CYS B CA 1
ATOM 5394 C C . CYS B 1 166 ? 18.859 53.75 28.312 1 95 166 CYS B C 1
ATOM 5396 O O . CYS B 1 166 ? 18.391 54.875 28.125 1 95 166 CYS B O 1
ATOM 5398 N N . ARG B 1 167 ? 19.828 53.25 27.609 1 95.69 167 ARG B N 1
ATOM 5399 C CA . ARG B 1 167 ? 20.328 53.875 26.391 1 95.69 167 ARG B CA 1
ATOM 5400 C C . ARG B 1 167 ? 19.922 53.062 25.156 1 95.69 167 ARG B C 1
ATOM 5402 O O . ARG B 1 167 ? 20.031 51.844 25.156 1 95.69 167 ARG B O 1
ATOM 5409 N N . CYS B 1 168 ? 19.484 53.75 24.203 1 95.62 168 CYS B N 1
ATOM 5410 C CA . CYS B 1 168 ? 19.141 53.062 22.953 1 95.62 168 CYS B CA 1
ATOM 5411 C C . CYS B 1 168 ? 20.375 52.688 22.172 1 95.62 168 CYS B C 1
ATOM 5413 O O . CYS B 1 168 ? 21.188 53.531 21.828 1 95.62 168 CYS B O 1
ATOM 5415 N N . CYS B 1 169 ? 20.5 51.406 21.844 1 92.81 169 CYS B N 1
ATOM 5416 C CA . CYS B 1 169 ? 21.672 50.906 21.141 1 92.81 169 CYS B CA 1
ATOM 5417 C C . CYS B 1 169 ? 21.406 50.781 19.656 1 92.81 169 CYS B C 1
ATOM 5419 O O . CYS B 1 169 ? 22.344 50.656 18.859 1 92.81 169 CYS B O 1
ATOM 5421 N N . LYS B 1 170 ? 20.172 50.719 19.312 1 90.12 170 LYS B N 1
ATOM 5422 C CA . LYS B 1 170 ? 19.75 50.562 17.922 1 90.12 170 LYS B CA 1
ATOM 5423 C C . LYS B 1 170 ? 18.469 51.344 17.641 1 90.12 170 LYS B C 1
ATOM 5425 O O . LYS B 1 170 ? 17.438 51.094 18.266 1 90.12 170 LYS B O 1
ATOM 5430 N N . THR B 1 171 ? 18.656 52.312 16.734 1 89.44 171 THR B N 1
ATOM 5431 C CA . THR B 1 171 ? 17.516 53.156 16.391 1 89.44 171 THR B CA 1
ATOM 5432 C C . THR B 1 171 ? 16.375 52.312 15.852 1 89.44 171 THR B C 1
ATOM 5434 O O . THR B 1 171 ? 16.578 51.375 15.07 1 89.44 171 THR B O 1
ATOM 5437 N N . GLY B 1 172 ? 15.156 52.625 16.328 1 89.88 172 GLY B N 1
ATOM 5438 C CA . GLY B 1 172 ? 13.977 51.938 15.836 1 89.88 172 GLY B CA 1
ATOM 5439 C C . GLY B 1 172 ? 12.68 52.656 16.141 1 89.88 172 GLY B C 1
ATOM 5440 O O . GLY B 1 172 ? 12.68 53.656 16.875 1 89.88 172 GLY B O 1
ATOM 5441 N N . THR B 1 173 ? 11.664 52.281 15.508 1 90 173 THR B N 1
ATOM 5442 C CA . THR B 1 173 ? 10.344 52.844 15.75 1 90 173 THR B CA 1
ATOM 5443 C C . THR B 1 173 ? 9.586 52.031 16.797 1 90 173 THR B C 1
ATOM 5445 O O . THR B 1 173 ? 9.359 50.812 16.594 1 90 173 THR B O 1
ATOM 5448 N N . LEU B 1 174 ? 9.195 52.656 17.828 1 91.44 174 LEU B N 1
ATOM 5449 C CA . LEU B 1 174 ? 8.492 52.031 18.938 1 91.44 174 LEU B CA 1
ATOM 5450 C C . LEU B 1 174 ? 6.98 52.125 18.75 1 91.44 174 LEU B C 1
ATOM 5452 O O . LEU B 1 174 ? 6.473 53.188 18.375 1 91.44 174 LEU B O 1
ATOM 5456 N N . LYS B 1 175 ? 6.328 50.969 18.906 1 87.12 175 LYS B N 1
ATOM 5457 C CA . LYS B 1 175 ? 4.871 50.938 18.875 1 87.12 175 LYS B CA 1
ATOM 5458 C C . LYS B 1 175 ? 4.309 50.344 20.172 1 87.12 175 LYS B C 1
ATOM 5460 O O . LYS B 1 175 ? 5.012 49.656 20.906 1 87.12 175 LYS B O 1
ATOM 5465 N N . SER B 1 176 ? 3.047 50.719 20.406 1 85.75 176 SER B N 1
ATOM 5466 C CA . SER B 1 176 ? 2.398 50.219 21.609 1 85.75 176 SER B CA 1
ATOM 5467 C C . SER B 1 176 ? 2.283 48.719 21.578 1 85.75 176 SER B C 1
ATOM 5469 O O . SER B 1 176 ? 2.109 48.125 20.516 1 85.75 176 SER B O 1
ATOM 5471 N N . PHE B 1 177 ? 2.49 48.094 22.719 1 80.44 177 PHE B N 1
ATOM 5472 C CA . PHE B 1 177 ? 2.174 46.688 23.016 1 80.44 177 PHE B CA 1
ATOM 5473 C C . PHE B 1 177 ? 3.152 45.75 22.328 1 80.44 177 PHE B C 1
ATOM 5475 O O . PHE B 1 177 ? 2.863 44.562 22.156 1 80.44 177 PHE B O 1
ATOM 5482 N N . LYS B 1 178 ? 4.227 46.281 21.875 1 82.69 178 LYS B N 1
ATOM 5483 C CA . LYS B 1 178 ? 5.281 45.438 21.344 1 82.69 178 LYS B CA 1
ATOM 5484 C C . LYS B 1 178 ? 6.008 44.688 22.469 1 82.69 178 LYS B C 1
ATOM 5486 O O . LYS B 1 178 ? 6.148 45.188 23.578 1 82.69 178 LYS B O 1
ATOM 5491 N N . PRO B 1 179 ? 6.391 43.469 22.172 1 82.12 179 PRO B N 1
ATOM 5492 C CA . PRO B 1 179 ? 7.043 42.656 23.203 1 82.12 179 PRO B CA 1
ATOM 5493 C C . PRO B 1 179 ? 8.414 43.219 23.594 1 82.12 179 PRO B C 1
ATOM 5495 O O . PRO B 1 179 ? 9.133 43.75 22.766 1 82.12 179 PRO B O 1
ATOM 5498 N N . ILE B 1 180 ? 8.758 43.094 24.875 1 84.75 180 ILE B N 1
ATOM 5499 C CA . ILE B 1 180 ? 10.078 43.438 25.375 1 84.75 180 ILE B CA 1
ATOM 5500 C C . ILE B 1 180 ? 10.664 42.219 26.125 1 84.75 180 ILE B C 1
ATOM 5502 O O . ILE B 1 180 ? 9.953 41.5 26.828 1 84.75 180 ILE B O 1
ATOM 5506 N N . SER B 1 181 ? 11.914 41.875 25.875 1 79.5 181 SER B N 1
ATOM 5507 C CA . SER B 1 181 ? 12.594 40.75 26.531 1 79.5 181 SER B CA 1
ATOM 5508 C C . SER B 1 181 ? 14.07 41.062 26.75 1 79.5 181 SER B C 1
ATOM 5510 O O . SER B 1 181 ? 14.586 42.062 26.219 1 79.5 181 SER B O 1
ATOM 5512 N N . ILE B 1 182 ? 14.688 40.344 27.656 1 75.56 182 ILE B N 1
ATOM 5513 C CA . ILE B 1 182 ? 16.125 40.438 27.844 1 75.56 182 ILE B CA 1
ATOM 5514 C C . ILE B 1 182 ? 16.859 39.875 26.625 1 75.56 182 ILE B C 1
ATOM 5516 O O . ILE B 1 182 ? 16.531 38.781 26.156 1 75.56 182 ILE B O 1
ATOM 5520 N N . PHE B 1 183 ? 17.609 40.719 26.078 1 70.62 183 PHE B N 1
ATOM 5521 C CA . PHE B 1 183 ? 18.391 40.312 24.922 1 70.62 183 PHE B CA 1
ATOM 5522 C C . PHE B 1 183 ? 19.594 39.5 25.328 1 70.62 183 PHE B C 1
ATOM 5524 O O . PHE B 1 183 ? 20.422 39.938 26.141 1 70.62 183 PHE B O 1
ATOM 5531 N N . ILE B 1 184 ? 19.688 38.25 25.125 1 59.09 184 ILE B N 1
ATOM 5532 C CA . ILE B 1 184 ? 20.844 37.438 25.484 1 59.09 184 ILE B CA 1
ATOM 5533 C C . ILE B 1 184 ? 21.781 37.281 24.297 1 59.09 184 ILE B C 1
ATOM 5535 O O . ILE B 1 184 ? 21.406 36.719 23.266 1 59.09 184 ILE B O 1
ATOM 5539 N N . GLU B 1 185 ? 22.844 38.188 24.141 1 53.62 185 GLU B N 1
ATOM 5540 C CA . GLU B 1 185 ? 23.812 38.062 23.062 1 53.62 185 GLU B CA 1
ATOM 5541 C C . GLU B 1 185 ? 24.453 36.688 23.031 1 53.62 185 GLU B C 1
ATOM 5543 O O . GLU B 1 185 ? 24.609 36.094 21.953 1 53.62 185 GLU B O 1
ATOM 5548 N N . ASN B 1 186 ? 25.391 36.312 24.047 1 45.34 186 ASN B N 1
ATOM 5549 C CA . ASN B 1 186 ? 26.156 35.062 24.047 1 45.34 186 ASN B CA 1
ATOM 5550 C C . ASN B 1 186 ? 25.328 33.906 24.609 1 45.34 186 ASN B C 1
ATOM 5552 O O . ASN B 1 186 ? 25.078 33.844 25.812 1 45.34 186 ASN B O 1
ATOM 5556 N N . LYS B 1 187 ? 24.719 33.375 23.703 1 43.34 187 LYS B N 1
ATOM 5557 C CA . LYS B 1 187 ? 23.734 32.281 23.75 1 43.34 187 LYS B CA 1
ATOM 5558 C C . LYS B 1 187 ? 24.219 31.141 24.641 1 43.34 187 LYS B C 1
ATOM 5560 O O . LYS B 1 187 ? 23.5 30.172 24.859 1 43.34 187 LYS B O 1
ATOM 5565 N N . ALA B 1 188 ? 25.531 31 24.688 1 43.12 188 ALA B N 1
ATOM 5566 C CA . ALA B 1 188 ? 25.875 29.688 25.25 1 43.12 188 ALA B CA 1
ATOM 5567 C C . ALA B 1 188 ? 25.281 29.516 26.641 1 43.12 188 ALA B C 1
ATOM 5569 O O . ALA B 1 188 ? 25.359 28.438 27.234 1 43.12 188 ALA B O 1
ATOM 5570 N N . GLN B 1 189 ? 25.078 30.438 27.281 1 35.31 189 GLN B N 1
ATOM 5571 C CA . GLN B 1 189 ? 24.953 30.234 28.719 1 35.31 189 GLN B CA 1
ATOM 5572 C C . GLN B 1 189 ? 23.547 29.797 29.094 1 35.31 189 GLN B C 1
ATOM 5574 O O . GLN B 1 189 ? 23.281 29.422 30.234 1 35.31 189 GLN B O 1
ATOM 5579 N N . LYS B 1 190 ? 22.484 30.344 28.547 1 42.59 190 LYS B N 1
ATOM 5580 C CA . LYS B 1 190 ? 21.281 29.922 29.266 1 42.59 190 LYS B CA 1
ATOM 5581 C C . LYS B 1 190 ? 20.953 28.453 28.969 1 42.59 190 LYS B C 1
ATOM 5583 O O . LYS B 1 190 ? 20.078 28.172 28.156 1 42.59 190 LYS B O 1
ATOM 5588 N N . GLU B 1 191 ? 21.844 27.734 28.906 1 41.34 191 GLU B N 1
ATOM 5589 C CA . GLU B 1 191 ? 21.688 26.312 28.656 1 41.34 191 GLU B CA 1
ATOM 5590 C C . GLU B 1 191 ? 20.531 25.719 29.453 1 41.34 191 GLU B C 1
ATOM 5592 O O . GLU B 1 191 ? 19.781 24.906 28.938 1 41.34 191 GLU B O 1
ATOM 5597 N N . GLU B 1 192 ? 20.812 25.578 30.891 1 40.94 192 GLU B N 1
ATOM 5598 C CA . GLU B 1 192 ? 20.234 24.562 31.766 1 40.94 192 GLU B CA 1
ATOM 5599 C C . GLU B 1 192 ? 18.906 25.031 32.375 1 40.94 192 GLU B C 1
ATOM 5601 O O . GLU B 1 192 ? 18.359 24.375 33.25 1 40.94 192 GLU B O 1
ATOM 5606 N N . GLU B 1 193 ? 18.609 26.203 32.25 1 41.12 193 GLU B N 1
ATOM 5607 C CA . GLU B 1 193 ? 17.469 26.469 33.125 1 41.12 193 GLU B CA 1
ATOM 5608 C C . GLU B 1 193 ? 16.219 25.734 32.625 1 41.12 193 GLU B C 1
ATOM 5610 O O . GLU B 1 193 ? 15.922 25.766 31.422 1 41.12 193 GLU B O 1
ATOM 5615 N N . GLN B 1 194 ? 15.859 24.797 33.406 1 44.75 194 GLN B N 1
ATOM 5616 C CA . GLN B 1 194 ? 14.633 24.016 33.281 1 44.75 194 GLN B CA 1
ATOM 5617 C C . GLN B 1 194 ? 13.469 24.875 32.812 1 44.75 194 GLN B C 1
ATOM 5619 O O . GLN B 1 194 ? 13.109 25.844 33.5 1 44.75 194 GLN B O 1
ATOM 5624 N N . GLN B 1 195 ? 13.344 25.094 31.594 1 54.38 195 GLN B N 1
ATOM 5625 C CA . GLN B 1 195 ? 12.188 25.781 31.047 1 54.38 195 GLN B CA 1
ATOM 5626 C C . GLN B 1 195 ? 10.906 25.375 31.766 1 54.38 195 GLN B C 1
ATOM 5628 O O . GLN B 1 195 ? 10.555 24.188 31.797 1 54.38 195 GLN B O 1
ATOM 5633 N N . GLU B 1 196 ? 10.57 26.094 32.875 1 56.12 196 GLU B N 1
ATOM 5634 C CA . GLU B 1 196 ? 9.391 25.828 33.719 1 56.12 196 GLU B CA 1
ATOM 5635 C C . GLU B 1 196 ? 8.109 26.156 32.938 1 56.12 196 GLU B C 1
ATOM 5637 O O . GLU B 1 196 ? 8.133 26.891 31.953 1 56.12 196 GLU B O 1
ATOM 5642 N N . GLN B 1 197 ? 7.066 25.406 33.25 1 58.53 197 GLN B N 1
ATOM 5643 C CA . GLN B 1 197 ? 5.715 25.641 32.75 1 58.53 197 GLN B CA 1
ATOM 5644 C C . GLN B 1 197 ? 5.328 27.109 32.875 1 58.53 197 GLN B C 1
ATOM 5646 O O . GLN B 1 197 ? 5.648 27.766 33.875 1 58.53 197 GLN B O 1
ATOM 5651 N N . VAL B 1 198 ? 4.879 27.703 31.734 1 65.19 198 VAL B N 1
ATOM 5652 C CA . VAL B 1 198 ? 4.34 29.062 31.75 1 65.19 198 VAL B CA 1
ATOM 5653 C C . VAL B 1 198 ? 2.867 29.031 32.156 1 65.19 198 VAL B C 1
ATOM 5655 O O . VAL B 1 198 ? 2.045 28.406 31.469 1 65.19 198 VAL B O 1
ATOM 5658 N N . PRO B 1 199 ? 2.609 29.469 33.281 1 67.44 199 PRO B N 1
ATOM 5659 C CA . PRO B 1 199 ? 1.203 29.438 33.688 1 67.44 199 PRO B CA 1
ATOM 5660 C C . PRO B 1 199 ? 0.31 30.281 32.781 1 67.44 199 PRO B C 1
ATOM 5662 O O . PRO B 1 199 ? 0.731 31.344 32.312 1 67.44 199 PRO B O 1
ATOM 5665 N N . MET B 1 200 ? -0.816 29.719 32.406 1 80.94 200 MET B N 1
ATOM 5666 C CA . MET B 1 200 ? -1.852 30.531 31.781 1 80.94 200 MET B CA 1
ATOM 5667 C C . MET B 1 200 ? -2.322 31.656 32.688 1 80.94 200 MET B C 1
ATOM 5669 O O . MET B 1 200 ? -2.512 31.438 33.906 1 80.94 200 MET B O 1
ATOM 5673 N N . THR B 1 201 ? -2.492 32.781 32.188 1 81.69 201 THR B N 1
ATOM 5674 C CA . THR B 1 201 ? -3.01 33.906 32.969 1 81.69 201 THR B CA 1
ATOM 5675 C C . THR B 1 201 ? -4.527 33.812 33.125 1 81.69 201 THR B C 1
ATOM 5677 O O . THR B 1 201 ? -5.176 33.031 32.406 1 81.69 201 THR B O 1
ATOM 5680 N N . GLU B 1 202 ? -5.031 34.469 34.094 1 84.06 202 GLU B N 1
ATOM 5681 C CA . GLU B 1 202 ? -6.484 34.531 34.25 1 84.06 202 GLU B CA 1
ATOM 5682 C C . GL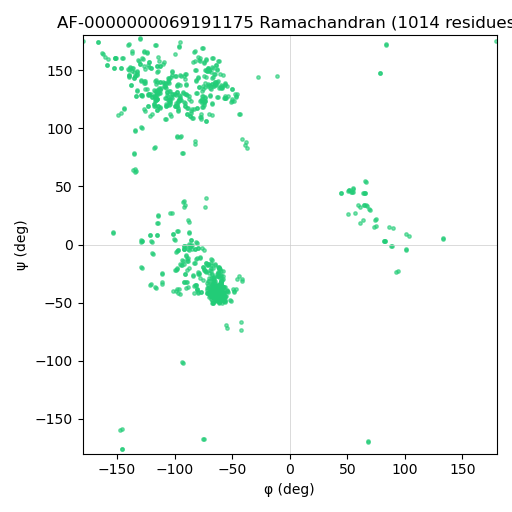U B 1 202 ? -7.152 35.062 33 1 84.06 202 GLU B C 1
ATOM 5684 O O . GLU B 1 202 ? -8.227 34.594 32.594 1 84.06 202 GLU B O 1
ATOM 5689 N N . GLN B 1 203 ? -6.461 36 32.406 1 85.88 203 GLN B N 1
ATOM 5690 C CA . GLN B 1 203 ? -6.984 36.562 31.172 1 85.88 203 GLN B CA 1
ATOM 5691 C C . GLN B 1 203 ? -7.008 35.5 30.062 1 85.88 203 GLN B C 1
ATOM 5693 O O . GLN B 1 203 ? -7.941 35.469 29.266 1 85.88 203 GLN B O 1
ATOM 5698 N N . ASP B 1 204 ? -6.066 34.719 30.031 1 89.75 204 ASP B N 1
ATOM 5699 C CA . ASP B 1 204 ? -6.02 33.656 29.047 1 89.75 204 ASP B CA 1
ATOM 5700 C C . ASP B 1 204 ? -7.219 32.719 29.203 1 89.75 204 ASP B C 1
ATOM 5702 O O . ASP B 1 204 ? -7.832 32.312 28.203 1 89.75 204 ASP B O 1
ATOM 5706 N N . ILE B 1 205 ? -7.48 32.406 30.406 1 89.38 205 ILE B N 1
ATOM 5707 C CA . ILE B 1 205 ? -8.586 31.484 30.703 1 89.38 205 ILE B CA 1
ATOM 5708 C C . ILE B 1 205 ? -9.898 32.094 30.219 1 89.38 205 ILE B C 1
ATOM 5710 O O . ILE B 1 205 ? -10.695 31.422 29.562 1 89.38 205 ILE B O 1
ATOM 5714 N N . LEU B 1 206 ? -10.055 33.344 30.453 1 89.81 206 LEU B N 1
ATOM 5715 C CA . LEU B 1 206 ? -11.266 34.031 30.031 1 89.81 206 LEU B CA 1
ATOM 5716 C C . LEU B 1 206 ? -11.336 34.094 28.5 1 89.81 206 LEU B C 1
ATOM 5718 O O . LEU B 1 206 ? -12.414 33.938 27.922 1 89.81 206 LEU B O 1
ATOM 5722 N N . ASP B 1 207 ? -10.219 34.375 27.938 1 92.31 207 ASP B N 1
ATOM 5723 C CA . ASP B 1 207 ? -10.172 34.469 26.484 1 92.31 207 ASP B CA 1
ATOM 5724 C C . ASP B 1 207 ? -10.516 33.156 25.828 1 92.31 207 ASP B C 1
ATOM 5726 O O . ASP B 1 207 ? -11.188 33.125 24.781 1 92.31 207 ASP B O 1
ATOM 5730 N N . ILE B 1 208 ? -10.086 32.031 26.406 1 93.25 208 ILE B N 1
ATOM 5731 C CA . ILE B 1 208 ? -10.383 30.719 25.891 1 93.25 208 ILE B CA 1
ATOM 5732 C C . ILE B 1 208 ? -11.891 30.469 25.906 1 93.25 208 ILE B C 1
ATOM 5734 O O . ILE B 1 208 ? -12.469 30.062 24.906 1 93.25 208 ILE B O 1
ATOM 5738 N N . ASP B 1 209 ? -12.477 30.781 26.984 1 91.81 209 ASP B N 1
ATOM 5739 C CA . ASP B 1 209 ? -13.914 30.562 27.141 1 91.81 209 ASP B CA 1
ATOM 5740 C C . ASP B 1 209 ? -14.703 31.406 26.141 1 91.81 209 ASP B C 1
ATOM 5742 O O . ASP B 1 209 ? -15.641 30.922 25.516 1 91.81 209 ASP B O 1
ATOM 5746 N N . TYR B 1 210 ? -14.273 32.594 26.031 1 92 210 TYR B N 1
ATOM 5747 C CA . TYR B 1 210 ? -14.977 33.5 25.125 1 92 210 TYR B CA 1
ATOM 5748 C C . TYR B 1 210 ? -14.812 33.062 23.672 1 92 210 TYR B C 1
ATOM 5750 O O . TYR B 1 210 ? -15.766 33.125 22.891 1 92 210 TYR B O 1
ATOM 5758 N N . ALA B 1 211 ? -13.648 32.688 23.328 1 93.56 211 ALA B N 1
ATOM 5759 C CA . ALA B 1 211 ? -13.391 32.219 21.969 1 93.56 211 ALA B CA 1
ATOM 5760 C C . ALA B 1 211 ? -14.266 31 21.656 1 93.56 211 ALA B C 1
ATOM 5762 O O . ALA B 1 211 ? -14.797 30.891 20.547 1 93.56 211 ALA B O 1
ATOM 5763 N N . CYS B 1 212 ? -14.383 30.109 22.609 1 93.25 212 CYS B N 1
ATOM 5764 C CA . CYS B 1 212 ? -15.211 28.922 22.422 1 93.25 212 CYS B CA 1
ATOM 5765 C C . CYS B 1 212 ? -16.672 29.281 22.25 1 93.25 212 CYS B C 1
ATOM 5767 O O . CYS B 1 212 ? -17.375 28.688 21.438 1 93.25 212 CYS B O 1
ATOM 5769 N N . GLU B 1 213 ? -17.094 30.266 22.953 1 91.81 213 GLU B N 1
ATOM 5770 C CA . GLU B 1 213 ? -18.469 30.75 22.828 1 91.81 213 GLU B CA 1
ATOM 5771 C C . GLU B 1 213 ? -18.703 31.359 21.453 1 91.81 213 GLU B C 1
ATOM 5773 O O . GLU B 1 213 ? -19.828 31.312 20.938 1 91.81 213 GLU B O 1
ATOM 5778 N N . CYS B 1 214 ? -17.641 31.938 20.891 1 92.88 214 CYS B N 1
ATOM 5779 C CA . CYS B 1 214 ? -17.719 32.531 19.562 1 92.88 214 CYS B CA 1
ATOM 5780 C C . CYS B 1 214 ? -17.438 31.516 18.484 1 92.88 214 CYS B C 1
ATOM 5782 O O . CYS B 1 214 ? -17.109 31.875 17.344 1 92.88 214 CYS B O 1
ATOM 5784 N N . ASN B 1 215 ? -17.359 30.281 18.797 1 93.12 215 ASN B N 1
ATOM 5785 C CA . ASN B 1 215 ? -17.219 29.156 17.859 1 93.12 215 ASN B CA 1
ATOM 5786 C C . ASN B 1 215 ? -15.875 29.188 17.156 1 93.12 215 ASN B C 1
ATOM 5788 O O . ASN B 1 215 ? -15.797 28.891 15.961 1 93.12 215 ASN B O 1
ATOM 5792 N N . PHE B 1 216 ? -14.852 29.656 17.828 1 95.88 216 PHE B N 1
ATOM 5793 C CA . PHE B 1 216 ? -13.516 29.562 17.266 1 95.88 216 PHE B CA 1
ATOM 5794 C C . PHE B 1 216 ? -13.055 28.109 17.172 1 95.88 216 PHE B C 1
ATOM 5796 O O . PHE B 1 216 ? -13.531 27.266 17.922 1 95.88 216 PHE B O 1
ATOM 5803 N N . ASP B 1 217 ? -12.227 27.844 16.25 1 96.62 217 ASP B N 1
ATOM 5804 C CA . ASP B 1 217 ? -11.922 26.453 15.891 1 96.62 217 ASP B CA 1
ATOM 5805 C C . ASP B 1 217 ? -10.617 25.984 16.547 1 96.62 217 ASP B C 1
ATOM 5807 O O . ASP B 1 217 ? -10.383 24.797 16.688 1 96.62 217 ASP B O 1
ATOM 5811 N N . SER B 1 218 ? -9.773 26.938 16.922 1 97.31 218 SER B N 1
ATOM 5812 C CA . SER B 1 218 ? -8.5 26.578 17.531 1 97.31 218 SER B CA 1
ATOM 5813 C C . SER B 1 218 ? -7.996 27.672 18.453 1 97.31 218 SER B C 1
ATOM 5815 O O . SER B 1 218 ? -8.352 28.844 18.281 1 97.31 218 SER B O 1
ATOM 5817 N N . ILE B 1 219 ? -7.23 27.203 19.438 1 96.69 219 ILE B N 1
ATOM 5818 C CA . ILE B 1 219 ? -6.559 28.078 20.391 1 96.69 219 ILE B CA 1
ATOM 5819 C C . ILE B 1 219 ? -5.051 27.828 20.344 1 96.69 219 ILE B C 1
ATOM 5821 O O . ILE B 1 219 ? -4.598 26.688 20.391 1 96.69 219 ILE B O 1
ATOM 5825 N N . THR B 1 220 ? -4.336 28.922 20.203 1 96.62 220 THR B N 1
ATOM 5826 C CA . THR B 1 220 ? -2.881 28.812 20.188 1 96.62 220 THR B CA 1
ATOM 5827 C C . THR B 1 220 ? -2.289 29.281 21.516 1 96.62 220 THR B C 1
ATOM 5829 O O . THR B 1 220 ? -2.537 30.422 21.938 1 96.62 220 THR B O 1
ATOM 5832 N N . PHE B 1 221 ? -1.543 28.391 22.125 1 92.69 221 PHE B N 1
ATOM 5833 C CA . PHE B 1 221 ? -0.751 28.781 23.281 1 92.69 221 PHE B CA 1
ATOM 5834 C C . PHE B 1 221 ? 0.464 29.594 22.844 1 92.69 221 PHE B C 1
ATOM 5836 O O . PHE B 1 221 ? 1.286 29.125 22.062 1 92.69 221 PHE B O 1
ATOM 5843 N N . SER B 1 222 ? 0.65 30.766 23.312 1 87.56 222 SER B N 1
ATOM 5844 C CA . SER B 1 222 ? 1.519 31.812 22.781 1 87.56 222 SER B CA 1
ATOM 5845 C C . SER B 1 222 ? 2.988 31.422 22.922 1 87.56 222 SER B C 1
ATOM 5847 O O . SER B 1 222 ? 3.793 31.688 22.016 1 87.56 222 SER B O 1
ATOM 5849 N N . LYS B 1 223 ? 3.42 31.047 23.953 1 86.56 223 LYS B N 1
ATOM 5850 C CA . LYS B 1 223 ? 4.801 30.641 24.188 1 86.56 223 LYS B CA 1
ATOM 5851 C C . LYS B 1 223 ? 4.863 29.328 24.984 1 86.56 223 LYS B C 1
ATOM 5853 O O . LYS B 1 223 ? 4.875 29.359 26.203 1 86.56 223 LYS B O 1
ATOM 5858 N N . VAL B 1 224 ? 5.047 28.281 24.172 1 88.56 224 VAL B N 1
ATOM 5859 C CA . VAL B 1 224 ? 5.031 26.969 24.812 1 88.56 224 VAL B CA 1
ATOM 5860 C C . VAL B 1 224 ? 6.441 26.578 25.25 1 88.56 224 VAL B C 1
ATOM 5862 O O . VAL B 1 224 ? 7.41 26.812 24.516 1 88.56 224 VAL B O 1
ATOM 5865 N N . ASN B 1 225 ? 6.52 26.031 26.438 1 83.81 225 ASN B N 1
ATOM 5866 C CA . ASN B 1 225 ? 7.816 25.578 26.922 1 83.81 225 ASN B CA 1
ATOM 5867 C C . ASN B 1 225 ? 7.82 24.094 27.234 1 83.81 225 ASN B C 1
ATOM 5869 O O . ASN B 1 225 ? 8.859 23.422 27.125 1 83.81 225 ASN B O 1
ATOM 5873 N N . THR B 1 226 ? 6.664 23.641 27.703 1 87.06 226 THR B N 1
ATOM 5874 C CA . THR B 1 226 ? 6.566 22.219 28.062 1 87.06 226 THR B CA 1
ATOM 5875 C C . THR B 1 226 ? 5.25 21.625 27.562 1 87.06 226 THR B C 1
ATOM 5877 O O . THR B 1 226 ? 4.316 22.375 27.234 1 87.06 226 THR B O 1
ATOM 5880 N N . ALA B 1 227 ? 5.227 20.359 27.562 1 89.5 227 ALA B N 1
ATOM 5881 C CA . ALA B 1 227 ? 4.016 19.641 27.172 1 89.5 227 ALA B CA 1
ATOM 5882 C C . ALA B 1 227 ? 2.859 19.953 28.125 1 89.5 227 ALA B C 1
ATOM 5884 O O . ALA B 1 227 ? 1.695 19.938 27.719 1 89.5 227 ALA B O 1
ATOM 5885 N N . LEU B 1 228 ? 3.145 20.281 29.312 1 87.25 228 LEU B N 1
ATOM 5886 C CA . LEU B 1 228 ? 2.133 20.578 30.328 1 87.25 228 LEU B CA 1
ATOM 5887 C C . LEU B 1 228 ? 1.347 21.828 29.953 1 87.25 228 LEU B C 1
ATOM 5889 O O . LEU B 1 228 ? 0.161 21.938 30.281 1 87.25 228 LEU B O 1
ATOM 5893 N N . ASP B 1 229 ? 1.989 22.781 29.266 1 87.69 229 ASP B N 1
ATOM 5894 C CA . ASP B 1 229 ? 1.313 23.984 28.781 1 87.69 229 ASP B CA 1
ATOM 5895 C C . ASP B 1 229 ? 0.147 23.625 27.859 1 87.69 229 ASP B C 1
ATOM 5897 O O . ASP B 1 229 ? -0.92 24.234 27.938 1 87.69 229 ASP B O 1
ATOM 5901 N N . ILE B 1 230 ? 0.32 22.625 27.109 1 92.75 230 ILE B N 1
ATOM 5902 C CA . ILE B 1 230 ? -0.688 22.188 26.156 1 92.75 230 ILE B CA 1
ATOM 5903 C C . ILE B 1 230 ? -1.774 21.391 26.875 1 92.75 230 ILE B C 1
ATOM 5905 O O . ILE B 1 230 ? -2.965 21.578 26.625 1 92.75 230 ILE B O 1
ATOM 5909 N N . ILE B 1 231 ? -1.344 20.578 27.766 1 91.38 231 ILE B N 1
ATOM 5910 C CA . ILE B 1 231 ? -2.262 19.703 28.484 1 91.38 231 ILE B CA 1
ATOM 5911 C C . ILE B 1 231 ? -3.281 20.531 29.25 1 91.38 231 ILE B C 1
ATOM 5913 O O . ILE B 1 231 ? -4.473 20.219 29.266 1 91.38 231 ILE B O 1
ATOM 5917 N N . LYS B 1 232 ? -2.863 21.594 29.812 1 87.25 232 LYS B N 1
ATOM 5918 C CA . LYS B 1 232 ? -3.738 22.453 30.609 1 87.25 232 LYS B CA 1
ATOM 5919 C C . LYS B 1 232 ? -4.852 23.047 29.75 1 87.25 232 LYS B C 1
ATOM 5921 O O . LYS B 1 232 ? -6.008 23.109 30.172 1 87.25 232 LYS B O 1
ATOM 5926 N N . VAL B 1 233 ? -4.453 23.531 28.594 1 91.5 233 VAL B N 1
ATOM 5927 C CA . VAL B 1 233 ? -5.449 24.094 27.688 1 91.5 233 VAL B CA 1
ATOM 5928 C C . VAL B 1 233 ? -6.41 23.016 27.219 1 91.5 233 VAL B C 1
ATOM 5930 O O . VAL B 1 233 ? -7.625 23.203 27.203 1 91.5 233 VAL B O 1
ATOM 5933 N N . LYS B 1 234 ? -5.906 21.875 26.891 1 93.31 234 LYS B N 1
ATOM 5934 C CA . LYS B 1 234 ? -6.723 20.766 26.406 1 93.31 234 LYS B CA 1
ATOM 5935 C C . LYS B 1 234 ? -7.699 20.297 27.469 1 93.31 234 LYS B C 1
ATOM 5937 O O . LYS B 1 234 ? -8.859 19.984 27.172 1 93.31 234 LYS B O 1
ATOM 5942 N N . GLU B 1 235 ? -7.234 20.172 28.656 1 89.75 235 GLU B N 1
ATOM 5943 C CA . GLU B 1 235 ? -8.086 19.75 29.766 1 89.75 235 GLU B CA 1
ATOM 5944 C C . GLU B 1 235 ? -9.258 20.703 29.953 1 89.75 235 GLU B C 1
ATOM 5946 O O . GLU B 1 235 ? -10.367 20.281 30.281 1 89.75 235 GLU B O 1
ATOM 5951 N N . ARG B 1 236 ? -8.969 21.875 29.75 1 88.19 236 ARG B N 1
ATOM 5952 C CA . ARG B 1 236 ? -10.016 22.891 29.906 1 88.19 236 ARG B CA 1
ATOM 5953 C C . ARG B 1 236 ? -11.062 22.75 28.812 1 88.19 236 ARG B C 1
ATOM 5955 O O . ARG B 1 236 ? -12.25 22.969 29.047 1 88.19 236 ARG B O 1
ATOM 5962 N N . LEU B 1 237 ? -10.609 22.422 27.656 1 91.81 237 LEU B N 1
ATOM 5963 C CA . LEU B 1 237 ? -11.484 22.359 26.5 1 91.81 237 LEU B CA 1
ATOM 5964 C C . LEU B 1 237 ? -12.258 21.047 26.469 1 91.81 237 LEU B C 1
ATOM 5966 O O . LEU B 1 237 ? -13.359 20.969 25.906 1 91.81 237 LEU B O 1
ATOM 5970 N N . GLU B 1 238 ? -11.664 19.906 26.844 1 84.81 238 GLU B N 1
ATOM 5971 C CA . GLU B 1 238 ? -12.125 18.531 26.656 1 84.81 238 GLU B CA 1
ATOM 5972 C C . GLU B 1 238 ? -13.586 18.375 27.078 1 84.81 238 GLU B C 1
ATOM 5974 O O . GLU B 1 238 ? -14.367 17.719 26.391 1 84.81 238 GLU B O 1
ATOM 5979 N N . GLN B 1 239 ? -14.078 18.938 28.125 1 79.69 239 GLN B N 1
ATOM 5980 C CA . GLN B 1 239 ? -15.422 18.656 28.609 1 79.69 239 GLN B CA 1
ATOM 5981 C C . GLN B 1 239 ? -16.469 19.453 27.844 1 79.69 239 GLN B C 1
ATOM 5983 O O . GLN B 1 239 ? -17.5 18.922 27.453 1 79.69 239 GLN B O 1
ATOM 5988 N N . LYS B 1 240 ? -16.125 20.609 27.469 1 83.56 240 LYS B N 1
ATOM 5989 C CA . LYS B 1 240 ? -17.156 21.469 26.891 1 83.56 240 LYS B CA 1
ATOM 5990 C C . LYS B 1 240 ? -16.938 21.703 25.406 1 83.56 240 LYS B C 1
ATOM 5992 O O . LYS B 1 240 ? -17.891 21.859 24.641 1 83.56 240 LYS B O 1
ATOM 5997 N N . TYR B 1 241 ? -15.688 21.719 25.016 1 88.19 241 TYR B N 1
ATOM 5998 C CA . TYR B 1 241 ? -15.375 22.062 23.625 1 88.19 241 TYR B CA 1
ATOM 5999 C C . TYR B 1 241 ? -14.328 21.109 23.062 1 88.19 241 TYR B C 1
ATOM 6001 O O . TYR B 1 241 ? -13.258 21.547 22.609 1 88.19 241 TYR B O 1
ATOM 6009 N N . PRO B 1 242 ? -14.672 19.859 22.953 1 82.56 242 PRO B N 1
ATOM 6010 C CA . PRO B 1 242 ? -13.688 18.844 22.562 1 82.56 242 PRO B CA 1
ATOM 6011 C C . PRO B 1 242 ? -13.227 18.984 21.125 1 82.56 242 PRO B C 1
ATOM 6013 O O . PRO B 1 242 ? -12.188 18.438 20.734 1 82.56 242 PRO B O 1
ATOM 6016 N N . HIS B 1 243 ? -13.883 19.766 20.359 1 83.5 243 HIS B N 1
ATOM 6017 C CA . HIS B 1 243 ? -13.555 19.859 18.938 1 83.5 243 HIS B CA 1
ATOM 6018 C C . HIS B 1 243 ? -12.57 20.984 18.672 1 83.5 243 HIS B C 1
ATOM 6020 O O . HIS B 1 243 ? -12.008 21.078 17.578 1 83.5 243 HIS B O 1
ATOM 6026 N N . VAL B 1 244 ? -12.383 21.875 19.672 1 93.44 244 VAL B N 1
ATOM 6027 C CA . VAL B 1 244 ? -11.477 23 19.5 1 93.44 244 VAL B CA 1
ATOM 6028 C C . VAL B 1 244 ? -10.031 22.5 19.547 1 93.44 244 VAL B C 1
ATOM 6030 O O . VAL B 1 244 ? -9.641 21.797 20.484 1 93.44 244 VAL B O 1
ATOM 6033 N N . GLN B 1 245 ? -9.266 22.828 18.547 1 95.88 245 GLN B N 1
ATOM 6034 C CA . GLN B 1 245 ? -7.875 22.406 18.469 1 95.88 245 GLN B CA 1
ATOM 6035 C C . GLN B 1 245 ? -6.965 23.312 19.297 1 95.88 245 GLN B C 1
ATOM 6037 O O . GLN B 1 245 ? -7.254 24.5 19.469 1 95.88 245 GLN B O 1
ATOM 6042 N N . VAL B 1 246 ? -5.879 22.688 19.781 1 96.88 246 VAL B N 1
ATOM 6043 C CA . VAL B 1 246 ? -4.883 23.453 20.531 1 96.88 246 VAL B CA 1
ATOM 6044 C C . VAL B 1 246 ? -3.559 23.453 19.766 1 96.88 246 VAL B C 1
ATOM 6046 O O . VAL B 1 246 ? -2.943 22.391 19.578 1 96.88 246 VAL B O 1
ATOM 6049 N N . PHE B 1 247 ? -3.164 24.625 19.359 1 97.62 247 PHE B N 1
ATOM 6050 C CA . PHE B 1 247 ? -1.891 24.781 18.672 1 97.62 247 PHE B CA 1
ATOM 6051 C C . PHE B 1 247 ? -0.812 25.266 19.625 1 97.62 247 PHE B C 1
ATOM 6053 O O . PHE B 1 247 ? -1.101 26.016 20.562 1 97.62 247 PHE B O 1
ATOM 6060 N N . ALA B 1 248 ? 0.391 24.797 19.391 1 97 248 ALA B N 1
ATOM 6061 C CA . ALA B 1 248 ? 1.561 25.266 20.125 1 97 248 ALA B CA 1
ATOM 6062 C C . ALA B 1 248 ? 2.338 26.297 19.328 1 97 248 ALA B C 1
ATOM 6064 O O . ALA B 1 248 ? 2.762 26.031 18.203 1 97 248 ALA B O 1
ATOM 6065 N N . ARG B 1 249 ? 2.484 27.406 19.859 1 95.44 249 ARG B N 1
ATOM 6066 C CA . ARG B 1 249 ? 3.369 28.391 19.25 1 95.44 249 ARG B CA 1
ATOM 6067 C C . ARG B 1 249 ? 4.797 28.25 19.766 1 95.44 249 ARG B C 1
ATOM 6069 O O . ARG B 1 249 ? 5.055 28.484 20.953 1 95.44 249 ARG B O 1
ATOM 6076 N N . ILE B 1 250 ? 5.664 27.844 18.891 1 94.62 250 ILE B N 1
ATOM 6077 C CA . ILE B 1 250 ? 7.07 27.672 19.234 1 94.62 250 ILE B CA 1
ATOM 6078 C C . ILE B 1 250 ? 7.809 29 19.062 1 94.62 250 ILE B C 1
ATOM 6080 O O . ILE B 1 250 ? 8.07 29.422 17.922 1 94.62 250 ILE B O 1
ATOM 6084 N N . ALA B 1 251 ? 8.195 29.547 20.219 1 89.31 251 ALA B N 1
ATOM 6085 C CA . ALA B 1 251 ? 8.734 30.906 20.203 1 89.31 251 ALA B CA 1
ATOM 6086 C C . ALA B 1 251 ? 10.156 30.938 20.75 1 89.31 251 ALA B C 1
ATOM 6088 O O . ALA B 1 251 ? 10.75 32 20.891 1 89.31 251 ALA B O 1
ATOM 6089 N N . GLU B 1 252 ? 10.672 29.844 21.062 1 83.88 252 GLU B N 1
ATOM 6090 C CA . GLU B 1 252 ? 12.055 29.719 21.516 1 83.88 252 GLU B CA 1
ATOM 6091 C C . GLU B 1 252 ? 12.617 28.328 21.172 1 83.88 252 GLU B C 1
ATOM 6093 O O . GLU B 1 252 ? 11.867 27.406 20.859 1 83.88 252 GLU B O 1
ATOM 6098 N N . LYS B 1 253 ? 13.914 28.281 21.172 1 87.19 253 LYS B N 1
ATOM 6099 C CA . LYS B 1 253 ? 14.539 26.984 20.906 1 87.19 253 LYS B CA 1
ATOM 6100 C C . LYS B 1 253 ? 14.305 26.016 22.062 1 87.19 253 LYS B C 1
ATOM 6102 O O . LYS B 1 253 ? 14.531 26.359 23.219 1 87.19 253 LYS B O 1
ATOM 6107 N N . LEU B 1 254 ? 13.828 24.844 21.703 1 89 254 LEU B N 1
ATOM 6108 C CA . LEU B 1 254 ? 13.562 23.781 22.656 1 89 254 LEU B CA 1
ATOM 6109 C C . LEU B 1 254 ? 14.469 22.578 22.406 1 89 254 LEU B C 1
ATOM 6111 O O . LEU B 1 254 ? 14.938 22.375 21.281 1 89 254 LEU B O 1
ATOM 6115 N N . LYS B 1 255 ? 14.688 21.844 23.516 1 88.75 255 LYS B N 1
ATOM 6116 C CA . LYS B 1 255 ? 15.367 20.562 23.328 1 88.75 255 LYS B CA 1
ATOM 6117 C C . LYS B 1 255 ? 14.531 19.625 22.469 1 88.75 255 LYS B C 1
ATOM 6119 O O . LYS B 1 255 ? 13.305 19.703 22.453 1 88.75 255 LYS B O 1
ATOM 6124 N N . GLU B 1 256 ? 15.211 18.797 21.797 1 90.5 256 GLU B N 1
ATOM 6125 C CA . GLU B 1 256 ? 14.555 17.906 20.828 1 90.5 256 GLU B CA 1
ATOM 6126 C C . GLU B 1 256 ? 13.469 17.078 21.516 1 90.5 256 GLU B C 1
ATOM 6128 O O . GLU B 1 256 ? 12.359 16.969 21 1 90.5 256 GLU B O 1
ATOM 6133 N N . GLU B 1 257 ? 13.789 16.484 22.625 1 90.75 257 GLU B N 1
ATOM 6134 C CA . GLU B 1 257 ? 12.836 15.641 23.344 1 90.75 257 GLU B CA 1
ATOM 6135 C C . GLU B 1 257 ? 11.617 16.453 23.781 1 90.75 257 GLU B C 1
ATOM 6137 O O . GLU B 1 257 ? 10.484 15.969 23.672 1 90.75 257 GLU B O 1
ATOM 6142 N N . GLN B 1 258 ? 11.875 17.672 24.234 1 90.75 258 GLN B N 1
ATOM 6143 C CA . GLN B 1 258 ? 10.797 18.562 24.656 1 90.75 258 GLN B CA 1
ATOM 6144 C C . GLN B 1 258 ? 9.914 18.969 23.484 1 90.75 258 GLN B C 1
ATOM 6146 O O . GLN B 1 258 ? 8.688 18.984 23.594 1 90.75 258 GLN B O 1
ATOM 6151 N N . LEU B 1 259 ? 10.539 19.266 22.453 1 94.62 259 LEU B N 1
ATOM 6152 C CA . LEU B 1 259 ? 9.82 19.625 21.234 1 94.62 259 LEU B CA 1
ATOM 6153 C C . LEU B 1 259 ? 8.898 18.5 20.781 1 94.62 259 LEU B C 1
ATOM 6155 O O . LEU B 1 259 ? 7.719 18.734 20.5 1 94.62 259 LEU B O 1
ATOM 6159 N N . GLU B 1 260 ? 9.375 17.328 20.781 1 94.44 260 GLU B N 1
ATOM 6160 C CA . GLU B 1 260 ? 8.594 16.172 20.328 1 94.44 260 GLU B CA 1
ATOM 6161 C C . GLU B 1 260 ? 7.41 15.922 21.266 1 94.44 260 GLU B C 1
ATOM 6163 O O . GLU B 1 260 ? 6.32 15.57 20.812 1 94.44 260 GLU B O 1
ATOM 6168 N N . GLU B 1 261 ? 7.656 16.078 22.516 1 95.19 261 GLU B N 1
ATOM 6169 C CA . GLU B 1 261 ? 6.574 15.906 23.484 1 95.19 261 GLU B CA 1
ATOM 6170 C C . GLU B 1 261 ? 5.465 16.922 23.25 1 95.19 261 GLU B C 1
ATOM 6172 O O . GLU B 1 261 ? 4.281 16.594 23.297 1 95.19 261 GLU B O 1
ATOM 6177 N N . ILE B 1 262 ? 5.883 18.172 23.016 1 95.81 262 ILE B N 1
ATOM 6178 C CA . ILE B 1 262 ? 4.934 19.266 22.766 1 95.81 262 ILE B CA 1
ATOM 6179 C C . ILE B 1 262 ? 4.137 18.969 21.5 1 95.81 262 ILE B C 1
ATOM 6181 O O . ILE B 1 262 ? 2.904 19.031 21.5 1 95.81 262 ILE B O 1
ATOM 6185 N N . ILE B 1 263 ? 4.824 18.578 20.484 1 96.75 263 ILE B N 1
ATOM 6186 C CA . ILE B 1 263 ? 4.191 18.344 19.188 1 96.75 263 ILE B CA 1
ATOM 6187 C C . ILE B 1 263 ? 3.232 17.156 19.297 1 96.75 263 ILE B C 1
ATOM 6189 O O . ILE B 1 263 ? 2.15 17.172 18.719 1 96.75 263 ILE B O 1
ATOM 6193 N N . THR B 1 264 ? 3.623 16.156 20.047 1 95.19 264 THR B N 1
ATOM 6194 C CA . THR B 1 264 ? 2.795 14.969 20.219 1 95.19 264 THR B CA 1
ATOM 6195 C C . THR B 1 264 ? 1.461 15.328 20.875 1 95.19 264 THR B C 1
ATOM 6197 O O . THR B 1 264 ? 0.418 14.781 20.5 1 95.19 264 THR B O 1
ATOM 6200 N N . LEU B 1 265 ? 1.467 16.266 21.75 1 94.94 265 LEU B N 1
ATOM 6201 C CA . LEU B 1 265 ? 0.271 16.594 22.516 1 94.94 265 LEU B CA 1
ATOM 6202 C C . LEU B 1 265 ? -0.541 17.688 21.828 1 94.94 265 LEU B C 1
ATOM 6204 O O . LEU B 1 265 ? -1.768 17.719 21.953 1 94.94 265 LEU B O 1
ATOM 6208 N N . ALA B 1 266 ? 0.084 18.609 21.125 1 96.88 266 ALA B N 1
ATOM 6209 C CA . ALA B 1 266 ? -0.601 19.688 20.422 1 96.88 266 ALA B CA 1
ATOM 6210 C C . ALA B 1 266 ? -1.329 19.172 19.188 1 96.88 266 ALA B C 1
ATOM 6212 O O . ALA B 1 266 ? -1.035 18.062 18.703 1 96.88 266 ALA B O 1
ATOM 6213 N N . ASP B 1 267 ? -2.273 19.906 18.75 1 96.56 267 ASP B N 1
ATOM 6214 C CA . ASP B 1 267 ? -2.982 19.531 17.531 1 96.56 267 ASP B CA 1
ATOM 6215 C C . ASP B 1 267 ? -2.303 20.141 16.297 1 96.56 267 ASP B C 1
ATOM 6217 O O . ASP B 1 267 ? -2.639 19.781 15.164 1 96.56 267 ASP B O 1
ATOM 6221 N N . GLY B 1 268 ? -1.373 21 16.516 1 97.12 268 GLY B N 1
ATOM 6222 C CA . GLY B 1 268 ? -0.559 21.641 15.484 1 97.12 268 GLY B CA 1
ATOM 6223 C C . GLY B 1 268 ? 0.451 22.625 16.062 1 97.12 268 GLY B C 1
ATOM 6224 O O . GLY B 1 268 ? 0.475 22.859 17.266 1 97.12 268 GLY B O 1
ATOM 6225 N N . CYS B 1 269 ? 1.275 23.156 15.18 1 97.81 269 CYS B N 1
ATOM 6226 C CA . CYS B 1 269 ? 2.318 24.062 15.648 1 97.81 269 CYS B CA 1
ATOM 6227 C C . CYS B 1 269 ? 2.412 25.297 14.766 1 97.81 269 CYS B C 1
ATOM 6229 O O . CYS B 1 269 ? 2.225 25.203 13.547 1 97.81 269 CYS B O 1
ATOM 6231 N N . ILE B 1 270 ? 2.676 26.375 15.43 1 97.75 270 ILE B N 1
ATOM 6232 C CA . ILE B 1 270 ? 3.018 27.609 14.742 1 97.75 270 ILE B CA 1
ATOM 6233 C C . ILE B 1 270 ? 4.449 28.016 15.086 1 97.75 270 ILE B C 1
ATOM 6235 O O . ILE B 1 270 ? 4.805 28.125 16.266 1 97.75 270 ILE B O 1
ATOM 6239 N N . ILE B 1 271 ? 5.258 28.188 14.109 1 97 271 ILE B N 1
ATOM 6240 C CA . ILE B 1 271 ? 6.637 28.625 14.297 1 97 271 ILE B CA 1
ATOM 6241 C C . ILE B 1 271 ? 6.703 30.141 14.289 1 97 271 ILE B C 1
ATOM 6243 O O . ILE B 1 271 ? 6.398 30.781 13.281 1 97 271 ILE B O 1
ATOM 6247 N N . ALA B 1 272 ? 7.109 30.672 15.391 1 93.44 272 ALA B N 1
ATOM 6248 C CA . ALA B 1 272 ? 7.266 32.125 15.508 1 93.44 272 ALA B CA 1
ATOM 6249 C C . ALA B 1 272 ? 8.727 32.531 15.305 1 93.44 272 ALA B C 1
ATOM 6251 O O . ALA B 1 272 ? 9.469 32.688 16.281 1 93.44 272 ALA B O 1
ATOM 6252 N N . ARG B 1 273 ? 9.039 32.844 14.094 1 90.94 273 ARG B N 1
ATOM 6253 C CA . ARG B 1 273 ? 10.43 33.094 13.734 1 90.94 273 ARG B CA 1
ATOM 6254 C C . ARG B 1 273 ? 10.953 34.344 14.43 1 90.94 273 ARG B C 1
ATOM 6256 O O . ARG B 1 273 ? 12.102 34.375 14.859 1 90.94 273 ARG B O 1
ATOM 6263 N N . SER B 1 274 ? 10.109 35.344 14.539 1 85.06 274 SER B N 1
ATOM 6264 C CA . SER B 1 274 ? 10.523 36.594 15.156 1 85.06 274 SER B CA 1
ATOM 6265 C C . SER B 1 274 ? 10.961 36.375 16.609 1 85.06 274 SER B C 1
ATOM 6267 O O . SER B 1 274 ? 11.992 36.906 17.031 1 85.06 274 SER B O 1
ATOM 6269 N N . HIS B 1 275 ? 10.203 35.594 17.266 1 83.12 275 HIS B N 1
ATOM 6270 C CA . HIS B 1 275 ? 10.523 35.344 18.656 1 83.12 275 HIS B CA 1
ATOM 6271 C C . HIS B 1 275 ? 11.789 34.5 18.781 1 83.12 275 HIS B C 1
ATOM 6273 O O . HIS B 1 275 ? 12.641 34.75 19.625 1 83.12 275 HIS B O 1
ATOM 6279 N N . ILE B 1 276 ? 11.891 33.531 17.984 1 85.94 276 ILE B N 1
ATOM 6280 C CA . ILE B 1 276 ? 13.047 32.656 18.031 1 85.94 276 ILE B CA 1
ATOM 6281 C C . ILE B 1 276 ? 14.32 33.438 17.719 1 85.94 276 ILE B C 1
ATOM 6283 O O . ILE B 1 276 ? 15.375 33.188 18.312 1 85.94 276 ILE B O 1
ATOM 6287 N N . SER B 1 277 ? 14.188 34.344 16.812 1 83.06 277 SER B N 1
ATOM 6288 C CA . SER B 1 277 ? 15.352 35.125 16.359 1 83.06 277 SER B CA 1
ATOM 6289 C C . SER B 1 277 ? 15.867 36.062 17.453 1 83.06 277 SER B C 1
ATOM 6291 O O . SER B 1 277 ? 16.984 36.562 17.359 1 83.06 277 SER B O 1
ATOM 6293 N N . MET B 1 278 ? 15.078 36.25 18.391 1 72 278 MET B N 1
ATOM 6294 C CA . MET B 1 278 ? 15.492 37.094 19.5 1 72 278 MET B CA 1
ATOM 6295 C C . MET B 1 278 ? 16.531 36.375 20.359 1 72 278 MET B C 1
ATOM 6297 O O . MET B 1 278 ? 17.328 37.031 21.047 1 72 278 MET B O 1
ATOM 6301 N N . THR B 1 279 ? 16.531 35.125 20.297 1 70.5 279 THR B N 1
ATOM 6302 C CA . THR B 1 279 ? 17.406 34.375 21.203 1 70.5 279 THR B CA 1
ATOM 6303 C C . THR B 1 279 ? 18.406 33.531 20.422 1 70.5 279 THR B C 1
ATOM 6305 O O . THR B 1 279 ? 19.312 32.938 21 1 70.5 279 THR B O 1
ATOM 6308 N N . GLN B 1 280 ? 18.219 33.5 19.078 1 76.38 280 GLN B N 1
ATOM 6309 C CA . GLN B 1 280 ? 19.062 32.656 18.234 1 76.38 280 GLN B CA 1
ATOM 6310 C C . GLN B 1 280 ? 19.562 33.438 17.031 1 76.38 280 GLN B C 1
ATOM 6312 O O . GLN B 1 280 ? 18.875 34.312 16.516 1 76.38 280 GLN B O 1
ATOM 6317 N N . PRO B 1 281 ? 20.812 33.094 16.625 1 79.5 281 PRO B N 1
ATOM 6318 C CA . PRO B 1 281 ? 21.25 33.625 15.336 1 79.5 281 PRO B CA 1
ATOM 6319 C C . PRO B 1 281 ? 20.328 33.219 14.18 1 79.5 281 PRO B C 1
ATOM 6321 O O . PRO B 1 281 ? 19.766 32.125 14.203 1 79.5 281 PRO B O 1
ATOM 6324 N N . VAL B 1 282 ? 20.219 34.156 13.227 1 78.25 282 VAL B N 1
ATOM 6325 C CA . VAL B 1 282 ? 19.297 33.969 12.109 1 78.25 282 VAL B CA 1
ATOM 6326 C C . VAL B 1 282 ? 19.562 32.656 11.398 1 78.25 282 VAL B C 1
ATOM 6328 O O . VAL B 1 282 ? 18.641 31.969 10.961 1 78.25 282 VAL B O 1
ATOM 6331 N N . GLU B 1 283 ? 20.844 32.281 11.227 1 82.25 283 GLU B N 1
ATOM 6332 C CA . GLU B 1 283 ? 21.219 31.031 10.578 1 82.25 283 GLU B CA 1
ATOM 6333 C C . GLU B 1 283 ? 20.672 29.812 11.336 1 82.25 283 GLU B C 1
ATOM 6335 O O . GLU B 1 283 ? 20.25 28.828 10.727 1 82.25 283 GLU B O 1
ATOM 6340 N N . ASP B 1 284 ? 20.609 29.938 12.57 1 87 284 ASP B N 1
ATOM 6341 C CA . ASP B 1 284 ? 20.125 28.844 13.406 1 87 284 ASP B CA 1
ATOM 6342 C C . ASP B 1 284 ? 18.594 28.781 13.406 1 87 284 ASP B C 1
ATOM 6344 O O . ASP B 1 284 ? 18.016 27.703 13.586 1 87 284 ASP B O 1
ATOM 6348 N N . VAL B 1 285 ? 18.016 29.922 13.148 1 88.06 285 VAL B N 1
ATOM 6349 C CA . VAL B 1 285 ? 16.562 29.984 13.117 1 88.06 285 VAL B CA 1
ATOM 6350 C C . VAL B 1 285 ? 16.031 29.125 11.961 1 88.06 285 VAL B C 1
ATOM 6352 O O . VAL B 1 285 ? 15.102 28.344 12.133 1 88.06 285 VAL B O 1
ATOM 6355 N N . VAL B 1 286 ? 16.688 29.203 10.836 1 89.81 286 VAL B N 1
ATOM 6356 C CA . VAL B 1 286 ? 16.266 28.469 9.641 1 89.81 286 VAL B CA 1
ATOM 6357 C C . VAL B 1 286 ? 16.438 26.969 9.875 1 89.81 286 VAL B C 1
ATOM 6359 O O . VAL B 1 286 ? 15.57 26.172 9.508 1 89.81 286 VAL B O 1
ATOM 6362 N N . LYS B 1 287 ? 17.531 26.609 10.438 1 91.31 287 LYS B N 1
ATOM 6363 C CA . LYS B 1 287 ? 17.781 25.203 10.766 1 91.31 287 LYS B CA 1
ATOM 6364 C C . LYS B 1 287 ? 16.734 24.672 11.734 1 91.31 287 LYS B C 1
ATOM 6366 O O . LYS B 1 287 ? 16.219 23.578 11.555 1 91.31 287 LYS B O 1
ATOM 6371 N N . TYR B 1 288 ? 16.5 25.438 12.695 1 94 288 TYR B N 1
ATOM 6372 C CA . TYR B 1 288 ? 15.539 25.031 13.719 1 94 288 TYR B CA 1
ATOM 6373 C C . TYR B 1 288 ? 14.133 24.922 13.148 1 94 288 TYR B C 1
ATOM 6375 O O . TYR B 1 288 ? 13.375 24.016 13.5 1 94 288 TYR B O 1
ATOM 6383 N N . GLN B 1 289 ? 13.766 25.859 12.328 1 95.19 289 GLN B N 1
ATOM 6384 C CA . GLN B 1 289 ? 12.508 25.812 11.602 1 95.19 289 GLN B CA 1
ATOM 6385 C C . GLN B 1 289 ? 12.344 24.469 10.867 1 95.19 289 GLN B C 1
ATOM 6387 O O . GLN B 1 289 ? 11.305 23.828 10.969 1 95.19 289 GLN B O 1
ATOM 6392 N N . THR B 1 290 ? 13.375 24.078 10.156 1 93.75 290 THR B N 1
ATOM 6393 C CA . THR B 1 290 ? 13.359 22.828 9.406 1 93.75 290 THR B CA 1
ATOM 6394 C C . THR B 1 290 ? 13.172 21.641 10.336 1 93.75 290 THR B C 1
ATOM 6396 O O . THR B 1 290 ? 12.445 20.703 10.016 1 93.75 290 THR B O 1
ATOM 6399 N N . GLN B 1 291 ? 13.781 21.719 11.445 1 93.94 291 GLN B N 1
ATOM 6400 C CA . GLN B 1 291 ? 13.664 20.656 12.438 1 93.94 291 GLN B CA 1
ATOM 6401 C C . GLN B 1 291 ? 12.227 20.531 12.953 1 93.94 291 GLN B C 1
ATOM 6403 O O . GLN B 1 291 ? 11.695 19.438 13.07 1 93.94 291 GLN B O 1
ATOM 6408 N N . ILE B 1 292 ? 11.633 21.656 13.234 1 96.25 292 ILE B N 1
ATOM 6409 C CA . ILE B 1 292 ? 10.266 21.656 13.742 1 96.25 292 ILE B CA 1
ATOM 6410 C C . ILE B 1 292 ? 9.32 21.094 12.688 1 96.25 292 ILE B C 1
ATOM 6412 O O . ILE B 1 292 ? 8.469 20.25 12.992 1 96.25 292 ILE B O 1
ATOM 6416 N N . ILE B 1 293 ? 9.516 21.531 11.484 1 95.19 293 ILE B N 1
ATOM 6417 C CA . ILE B 1 293 ? 8.672 21.094 10.383 1 95.19 293 ILE B CA 1
ATOM 6418 C C . ILE B 1 293 ? 8.805 19.578 10.203 1 95.19 293 ILE B C 1
ATOM 6420 O O . ILE B 1 293 ? 7.801 18.875 10.094 1 95.19 293 ILE B O 1
ATOM 6424 N N . SER B 1 294 ? 9.992 19.094 10.227 1 91.56 294 SER B N 1
ATOM 6425 C CA . SER B 1 294 ? 10.25 17.672 10.086 1 91.56 294 SER B CA 1
ATOM 6426 C C . SER B 1 294 ? 9.586 16.875 11.203 1 91.56 294 SER B C 1
ATOM 6428 O O . SER B 1 294 ? 8.977 15.828 10.953 1 91.56 294 SER B O 1
ATOM 6430 N N . SER B 1 295 ? 9.719 17.375 12.383 1 93.19 295 SER B N 1
ATOM 6431 C CA . SER B 1 295 ? 9.125 16.688 13.531 1 93.19 295 SER B CA 1
ATOM 6432 C C . SER B 1 295 ? 7.602 16.656 13.43 1 93.19 295 SER B C 1
ATOM 6434 O O . SER B 1 295 ? 6.973 15.641 13.719 1 93.19 295 SER B O 1
ATOM 6436 N N . CYS B 1 296 ? 7.031 17.75 13.055 1 94.69 296 CYS B N 1
ATOM 6437 C CA . CYS B 1 296 ? 5.586 17.828 12.891 1 94.69 296 CYS B CA 1
ATOM 6438 C C . CYS B 1 296 ? 5.105 16.859 11.82 1 94.69 296 CYS B C 1
ATOM 6440 O O . CYS B 1 296 ? 4.094 16.172 12 1 94.69 296 CYS B O 1
ATOM 6442 N N . ARG B 1 297 ? 5.754 16.781 10.781 1 90.62 297 ARG B N 1
ATOM 6443 C CA . ARG B 1 297 ? 5.379 15.898 9.68 1 90.62 297 ARG B CA 1
ATOM 6444 C C . ARG B 1 297 ? 5.469 14.438 10.109 1 90.62 297 ARG B C 1
ATOM 6446 O O . ARG B 1 297 ? 4.57 13.641 9.82 1 90.62 297 ARG B O 1
ATOM 6453 N N . LYS B 1 298 ? 6.562 14.102 10.797 1 87.44 298 LYS B N 1
ATOM 6454 C CA . LYS B 1 298 ? 6.758 12.742 11.289 1 87.44 298 LYS B CA 1
ATOM 6455 C C . LYS B 1 298 ? 5.633 12.328 12.234 1 87.44 298 LYS B C 1
ATOM 6457 O O . LYS B 1 298 ? 5.23 11.164 12.258 1 87.44 298 LYS B O 1
ATOM 6462 N N . LEU B 1 299 ? 5.137 13.289 12.938 1 90.88 299 LEU B N 1
ATOM 6463 C CA . LEU B 1 299 ? 4.121 13.008 13.953 1 90.88 299 LEU B CA 1
ATOM 6464 C C . LEU B 1 299 ? 2.727 13.328 13.422 1 90.88 299 LEU B C 1
ATOM 6466 O O . LEU B 1 299 ? 1.758 13.336 14.188 1 90.88 299 LEU B O 1
ATOM 6470 N N . PHE B 1 300 ? 2.576 13.711 12.164 1 91.62 300 PHE B N 1
ATOM 6471 C CA . PHE B 1 300 ? 1.332 13.961 11.445 1 91.62 300 PHE B CA 1
ATOM 6472 C C . PHE B 1 300 ? 0.573 15.133 12.055 1 91.62 300 PHE B C 1
ATOM 6474 O O . PHE B 1 300 ? -0.632 15.039 12.297 1 91.62 300 PHE B O 1
ATOM 6481 N N . LYS B 1 301 ? 1.317 16.188 12.352 1 95.5 301 LYS B N 1
ATOM 6482 C CA . LYS B 1 301 ? 0.727 17.406 12.891 1 95.5 301 LYS B CA 1
ATOM 6483 C C . LYS B 1 301 ? 0.843 18.562 11.891 1 95.5 301 LYS B C 1
ATOM 6485 O O . LYS B 1 301 ? 1.869 18.703 11.227 1 95.5 301 LYS B O 1
ATOM 6490 N N . PRO B 1 302 ? -0.228 19.359 11.797 1 97 302 PRO B N 1
ATOM 6491 C CA . PRO B 1 302 ? -0.083 20.547 10.961 1 97 302 PRO B CA 1
ATOM 6492 C C . PRO B 1 302 ? 0.943 21.531 11.508 1 97 302 PRO B C 1
ATOM 6494 O O . PRO B 1 302 ? 1.098 21.656 12.727 1 97 302 PRO B O 1
ATOM 6497 N N . VAL B 1 303 ? 1.605 22.203 10.609 1 97.94 303 VAL B N 1
ATOM 6498 C CA . VAL B 1 303 ? 2.629 23.156 11.008 1 97.94 303 VAL B CA 1
ATOM 6499 C C . VAL B 1 303 ? 2.52 24.422 10.148 1 97.94 303 VAL B C 1
ATOM 6501 O O . VAL B 1 303 ? 2.277 24.328 8.945 1 97.94 303 VAL B O 1
ATOM 6504 N N . PHE B 1 304 ? 2.648 25.562 10.836 1 98.06 304 PHE B N 1
ATOM 6505 C CA . PHE B 1 304 ? 2.535 26.875 10.203 1 98.06 304 PHE B CA 1
ATOM 6506 C C . PHE B 1 304 ? 3.764 27.719 10.5 1 98.06 304 PHE B C 1
ATOM 6508 O O . PHE B 1 304 ? 4.285 27.703 11.617 1 98.06 304 PHE B O 1
ATOM 6515 N N . VAL B 1 305 ? 4.207 28.453 9.508 1 97.56 305 VAL B N 1
ATOM 6516 C CA . VAL B 1 305 ? 5.324 29.375 9.688 1 97.56 305 VAL B CA 1
ATOM 6517 C C . VAL B 1 305 ? 4.805 30.812 9.75 1 97.56 305 VAL B C 1
ATOM 6519 O O . VAL B 1 305 ? 3.961 31.203 8.945 1 97.56 305 VAL B O 1
ATOM 6522 N N . SER B 1 306 ? 5.277 31.531 10.734 1 94.94 306 SER B N 1
ATOM 6523 C CA . SER B 1 306 ? 4.809 32.906 10.898 1 94.94 306 SER B CA 1
ATOM 6524 C C . SER B 1 306 ? 5.98 33.875 11.055 1 94.94 306 SER B C 1
ATOM 6526 O O . SER B 1 306 ? 7.082 33.469 11.43 1 94.94 306 SER B O 1
ATOM 6528 N N . THR B 1 307 ? 5.691 35.094 10.703 1 86.06 307 THR B N 1
ATOM 6529 C CA . THR B 1 307 ? 6.527 36.25 10.914 1 86.06 307 THR B CA 1
ATOM 6530 C C . THR B 1 307 ? 7.645 36.312 9.875 1 86.06 307 THR B C 1
ATOM 6532 O O . THR B 1 307 ? 8.031 35.281 9.312 1 86.06 307 THR B O 1
ATOM 6535 N N . TYR B 1 308 ? 8.039 37.438 9.508 1 84.81 308 TYR B N 1
ATOM 6536 C CA . TYR B 1 308 ? 9.078 37.719 8.523 1 84.81 308 TYR B CA 1
ATOM 6537 C C . TYR B 1 308 ? 8.727 37.156 7.164 1 84.81 308 TYR B C 1
ATOM 6539 O O . TYR B 1 308 ? 9.602 36.594 6.473 1 84.81 308 TYR B O 1
ATOM 6547 N N . ILE B 1 309 ? 7.41 37.156 6.906 1 92.44 309 ILE B N 1
ATOM 6548 C CA . ILE B 1 309 ? 6.914 36.75 5.602 1 92.44 309 ILE B CA 1
ATOM 6549 C C . ILE B 1 309 ? 6.66 37.969 4.727 1 92.44 309 ILE B C 1
ATOM 6551 O O . ILE B 1 309 ? 5.938 38.875 5.125 1 92.44 309 ILE B O 1
ATOM 6555 N N . LEU B 1 310 ? 7.23 3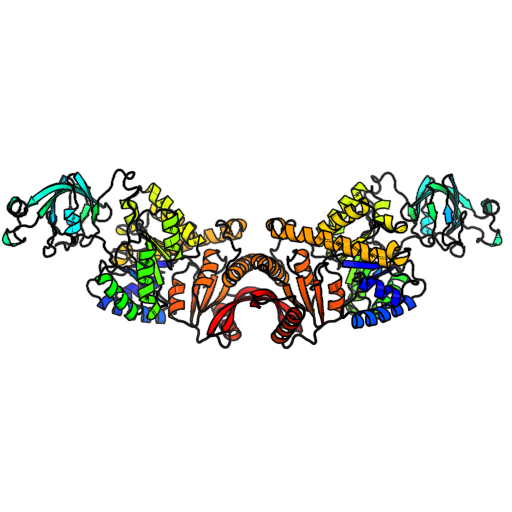8.062 3.607 1 92.12 310 LEU B N 1
ATOM 6556 C CA . LEU B 1 310 ? 7.062 39.156 2.66 1 92.12 310 LEU B CA 1
ATOM 6557 C C . LEU B 1 310 ? 7.32 40.5 3.332 1 92.12 310 LEU B C 1
ATOM 6559 O O . LEU B 1 310 ? 6.52 41.438 3.203 1 92.12 310 LEU B O 1
ATOM 6563 N N . GLU B 1 311 ? 8.305 40.562 4.043 1 83.81 311 GLU B N 1
ATOM 6564 C CA . GLU B 1 311 ? 8.648 41.75 4.812 1 83.81 311 GLU B CA 1
ATOM 6565 C C . GLU B 1 311 ? 8.844 42.969 3.9 1 83.81 311 GLU B C 1
ATOM 6567 O O . GLU B 1 311 ? 8.508 44.094 4.273 1 83.81 311 GLU B O 1
ATOM 6572 N N . SER B 1 312 ? 9.367 42.719 2.77 1 85.56 312 SER B N 1
ATOM 6573 C CA . SER B 1 312 ? 9.648 43.781 1.833 1 85.56 312 SER B CA 1
ATOM 6574 C C . SER B 1 312 ? 8.367 44.5 1.41 1 85.56 312 SER B C 1
ATOM 6576 O O . SER B 1 312 ? 8.391 45.688 1.06 1 85.56 312 SER B O 1
ATOM 6578 N N . MET B 1 313 ? 7.312 43.844 1.498 1 87.81 313 MET B N 1
ATOM 6579 C CA . MET B 1 313 ? 6.051 44.375 0.996 1 87.81 313 MET B CA 1
ATOM 6580 C C . MET B 1 313 ? 5.387 45.25 2.043 1 87.81 313 MET B C 1
ATOM 6582 O O . MET B 1 313 ? 4.297 45.781 1.812 1 87.81 313 MET B O 1
ATOM 6586 N N . SER B 1 314 ? 5.98 45.375 3.148 1 77.62 314 SER B N 1
ATOM 6587 C CA . SER B 1 314 ? 5.527 46.375 4.102 1 77.62 314 SER B CA 1
ATOM 6588 C C . SER B 1 314 ? 5.676 47.781 3.537 1 77.62 314 SER B C 1
ATOM 6590 O O . SER B 1 314 ? 4.961 48.719 3.941 1 77.62 314 SER B O 1
ATOM 6592 N N . VAL B 1 315 ? 6.57 47.906 2.635 1 75 315 VAL B N 1
ATOM 6593 C CA . VAL B 1 315 ? 6.844 49.219 2.096 1 75 315 VAL B CA 1
ATOM 6594 C C . VAL B 1 315 ? 6.785 49.188 0.57 1 75 315 VAL B C 1
ATOM 6596 O O . VAL B 1 315 ? 6.672 50.219 -0.08 1 75 315 VAL B O 1
ATOM 6599 N N . GLN B 1 316 ? 6.922 48 0.084 1 82.56 316 GLN B N 1
ATOM 6600 C CA . GLN B 1 316 ? 6.953 47.875 -1.366 1 82.56 316 GLN B CA 1
ATOM 6601 C C . GLN B 1 316 ? 5.734 47.094 -1.865 1 82.56 316 GLN B C 1
ATOM 6603 O O . GLN B 1 316 ? 5.121 46.344 -1.11 1 82.56 316 GLN B O 1
ATOM 6608 N N . LEU B 1 317 ? 5.469 47.25 -3.111 1 87.94 317 LEU B N 1
ATOM 6609 C CA . LEU B 1 317 ? 4.32 46.594 -3.713 1 87.94 317 LEU B CA 1
ATOM 6610 C C . LEU B 1 317 ? 4.707 45.219 -4.234 1 87.94 317 LEU B C 1
ATOM 6612 O O . LEU B 1 317 ? 3.844 44.344 -4.426 1 87.94 317 LEU B O 1
ATOM 6616 N N . LYS B 1 318 ? 5.992 45.094 -4.453 1 91.19 318 LYS B N 1
ATOM 6617 C CA . LYS B 1 318 ? 6.492 43.812 -4.965 1 91.19 318 LYS B CA 1
ATOM 6618 C C . LYS B 1 318 ? 7.434 43.156 -3.963 1 91.19 318 LYS B C 1
ATOM 6620 O O . LYS B 1 318 ? 8.211 43.812 -3.293 1 91.19 318 LYS B O 1
ATOM 6625 N N . PRO B 1 319 ? 7.297 41.875 -3.893 1 92.31 319 PRO B N 1
ATOM 6626 C CA . PRO B 1 319 ? 8.203 41.188 -2.977 1 92.31 319 PRO B CA 1
ATOM 6627 C C . PRO B 1 319 ? 9.648 41.156 -3.479 1 92.31 319 PRO B C 1
ATOM 6629 O O . PRO B 1 319 ? 9.883 41.156 -4.688 1 92.31 319 PRO B O 1
ATOM 6632 N N . SER B 1 320 ? 10.586 41.125 -2.633 1 92.56 320 SER B N 1
ATOM 6633 C CA . SER B 1 320 ? 12 41.031 -2.982 1 92.56 320 SER B CA 1
ATOM 6634 C C . SER B 1 320 ? 12.344 39.594 -3.404 1 92.56 320 SER B C 1
ATOM 6636 O O . SER B 1 320 ? 11.547 38.688 -3.211 1 92.56 320 SER B O 1
ATOM 6638 N N . PHE B 1 321 ? 13.562 39.438 -3.971 1 89.75 321 PHE B N 1
ATOM 6639 C CA . PHE B 1 321 ? 14.062 38.125 -4.309 1 89.75 321 PHE B CA 1
ATOM 6640 C C . PHE B 1 321 ? 14.273 37.281 -3.053 1 89.75 321 PHE B C 1
ATOM 6642 O O . PHE B 1 321 ? 14.062 36.062 -3.07 1 89.75 321 PHE B O 1
ATOM 6649 N N . ALA B 1 322 ? 14.68 37.938 -2.076 1 90.75 322 ALA B N 1
ATOM 6650 C CA . ALA B 1 322 ? 14.883 37.25 -0.807 1 90.75 322 ALA B CA 1
ATOM 6651 C C . ALA B 1 322 ? 13.562 36.688 -0.266 1 90.75 322 ALA B C 1
ATOM 6653 O O . ALA B 1 322 ? 13.508 35.562 0.246 1 90.75 322 ALA B O 1
ATOM 6654 N N . ASP B 1 323 ? 12.5 37.5 -0.373 1 93.12 323 ASP B N 1
ATOM 6655 C CA . ASP B 1 323 ? 11.172 37.062 0.031 1 93.12 323 ASP B CA 1
ATOM 6656 C C . ASP B 1 323 ? 10.742 35.812 -0.751 1 93.12 323 ASP B C 1
ATOM 6658 O O . ASP B 1 323 ? 10.242 34.844 -0.17 1 93.12 323 ASP B O 1
ATOM 6662 N N . MET B 1 324 ? 10.984 35.906 -1.999 1 92.06 324 MET B N 1
ATOM 6663 C CA . MET B 1 324 ? 10.609 34.781 -2.869 1 92.06 324 MET B CA 1
ATOM 6664 C C . MET B 1 324 ? 11.383 33.531 -2.504 1 92.06 324 MET B C 1
ATOM 6666 O O . MET B 1 324 ? 10.828 32.438 -2.498 1 92.06 324 MET B O 1
ATOM 6670 N N . GLY B 1 325 ? 12.641 33.656 -2.299 1 92.69 325 GLY B N 1
ATOM 6671 C CA . GLY B 1 325 ? 13.461 32.531 -1.873 1 92.69 325 GLY B CA 1
ATOM 6672 C C . GLY B 1 325 ? 13 31.938 -0.565 1 92.69 325 GLY B C 1
ATOM 6673 O O . GLY B 1 325 ? 12.961 30.703 -0.429 1 92.69 325 GLY B O 1
ATOM 6674 N N . ASP B 1 326 ? 12.664 32.75 0.354 1 94.06 326 ASP B N 1
ATOM 6675 C CA . ASP B 1 326 ? 12.188 32.312 1.656 1 94.06 326 ASP B CA 1
ATOM 6676 C C . ASP B 1 326 ? 10.898 31.484 1.519 1 94.06 326 ASP B C 1
ATOM 6678 O O . ASP B 1 326 ? 10.805 30.375 2.033 1 94.06 326 ASP B O 1
ATOM 6682 N N . ILE B 1 327 ? 9.984 32.031 0.791 1 95 327 ILE B N 1
ATOM 6683 C CA . ILE B 1 327 ? 8.695 31.359 0.607 1 95 327 ILE B CA 1
ATOM 6684 C C . ILE B 1 327 ? 8.898 30.031 -0.14 1 95 327 ILE B C 1
ATOM 6686 O O . ILE B 1 327 ? 8.281 29.031 0.202 1 95 327 ILE B O 1
ATOM 6690 N N . SER B 1 328 ? 9.719 30.094 -1.141 1 93.12 328 SER B N 1
ATOM 6691 C CA . SER B 1 328 ? 10.023 28.875 -1.883 1 93.12 328 SER B CA 1
ATOM 6692 C C . SER B 1 328 ? 10.555 27.781 -0.959 1 93.12 328 SER B C 1
ATOM 6694 O O . SER B 1 328 ? 10.125 26.641 -1.038 1 93.12 328 SER B O 1
ATOM 6696 N N . ASN B 1 329 ? 11.438 28.172 -0.125 1 91.81 329 ASN B N 1
ATOM 6697 C CA . ASN B 1 329 ? 12.023 27.219 0.809 1 91.81 329 ASN B CA 1
ATOM 6698 C C . ASN B 1 329 ? 10.984 26.656 1.766 1 91.81 329 ASN B C 1
ATOM 6700 O O . ASN B 1 329 ? 10.969 25.453 2.029 1 91.81 329 ASN B O 1
ATOM 6704 N N . ILE B 1 330 ? 10.133 27.484 2.258 1 94.06 330 ILE B N 1
ATOM 6705 C CA . ILE B 1 330 ? 9.109 27.078 3.219 1 94.06 330 ILE B CA 1
ATOM 6706 C C . ILE B 1 330 ? 8.117 26.141 2.555 1 94.06 330 ILE B C 1
ATOM 6708 O O . ILE B 1 330 ? 7.773 25.094 3.121 1 94.06 330 ILE B O 1
ATOM 6712 N N . VAL B 1 331 ? 7.688 26.453 1.374 1 93.31 331 VAL B N 1
ATOM 6713 C CA . VAL B 1 331 ? 6.695 25.656 0.653 1 93.31 331 VAL B CA 1
ATOM 6714 C C . VAL B 1 331 ? 7.289 24.297 0.277 1 93.31 331 VAL B C 1
ATOM 6716 O O . VAL B 1 331 ? 6.605 23.281 0.345 1 93.31 331 VAL B O 1
ATOM 6719 N N . LYS B 1 332 ? 8.555 24.266 -0.017 1 89.56 332 LYS B N 1
ATOM 6720 C CA . LYS B 1 332 ? 9.234 23.031 -0.413 1 89.56 332 LYS B CA 1
ATOM 6721 C C . LYS B 1 332 ? 9.383 22.078 0.77 1 89.56 332 LYS B C 1
ATOM 6723 O O . LYS B 1 332 ? 9.633 20.891 0.585 1 89.56 332 LYS B O 1
ATOM 6728 N N . GLN B 1 333 ? 9.227 22.625 1.91 1 88.62 333 GLN B N 1
ATOM 6729 C CA . GLN B 1 333 ? 9.281 21.797 3.107 1 88.62 333 GLN B CA 1
ATOM 6730 C C . GLN B 1 333 ? 7.914 21.203 3.434 1 88.62 333 GLN B C 1
ATOM 6732 O O . GLN B 1 333 ? 7.746 20.547 4.457 1 88.62 333 GLN B O 1
ATOM 6737 N N . TYR B 1 334 ? 6.898 21.5 2.631 1 87.44 334 TYR B N 1
ATOM 6738 C CA . TYR B 1 334 ? 5.555 20.938 2.695 1 87.44 334 TYR B CA 1
ATOM 6739 C C . TYR B 1 334 ? 4.855 21.344 3.988 1 87.44 334 TYR B C 1
ATOM 6741 O O . TYR B 1 334 ? 4.262 20.5 4.664 1 87.44 334 TYR B O 1
ATOM 6749 N N . ILE B 1 335 ? 4.977 22.516 4.312 1 94.44 335 ILE B N 1
ATOM 6750 C CA . ILE B 1 335 ? 4.246 23.062 5.445 1 94.44 335 ILE B CA 1
ATOM 6751 C C . ILE B 1 335 ? 2.75 23.078 5.141 1 94.44 335 ILE B C 1
ATOM 6753 O O . ILE B 1 335 ? 2.346 22.938 3.984 1 94.44 335 ILE B O 1
ATOM 6757 N N . ASP B 1 336 ? 1.974 23.156 6.148 1 96.75 336 ASP B N 1
ATOM 6758 C CA . ASP B 1 336 ? 0.53 23.25 5.949 1 96.75 336 ASP B CA 1
ATOM 6759 C C . ASP B 1 336 ? 0.12 24.656 5.531 1 96.75 336 ASP B C 1
ATOM 6761 O O . ASP B 1 336 ? -0.744 24.828 4.668 1 96.75 336 ASP B O 1
ATOM 6765 N N . GLY B 1 337 ? 0.803 25.609 6.227 1 97.31 337 GLY B N 1
ATOM 6766 C CA . GLY B 1 337 ? 0.401 26.953 5.844 1 97.31 337 GLY B CA 1
ATOM 6767 C C . GLY B 1 337 ? 1.352 28.031 6.348 1 97.31 337 GLY B C 1
ATOM 6768 O O . GLY B 1 337 ? 2.326 27.734 7.039 1 97.31 337 GLY B O 1
ATOM 6769 N N . ILE B 1 338 ? 1.055 29.25 5.906 1 97.75 338 ILE B N 1
ATOM 6770 C CA . ILE B 1 338 ? 1.801 30.453 6.285 1 97.75 338 ILE B CA 1
ATOM 6771 C C . ILE B 1 338 ? 0.871 31.438 6.98 1 97.75 338 ILE B C 1
ATOM 6773 O O . ILE B 1 338 ? -0.237 31.703 6.504 1 97.75 338 ILE B O 1
ATOM 6777 N N . LEU B 1 339 ? 1.301 31.844 8.133 1 97.31 339 LEU B N 1
ATOM 6778 C CA . LEU B 1 339 ? 0.532 32.812 8.898 1 97.31 339 LEU B CA 1
ATOM 6779 C C . LEU B 1 339 ? 1.069 34.219 8.688 1 97.31 339 LEU B C 1
ATOM 6781 O O . LEU B 1 339 ? 2.221 34.531 9.016 1 97.31 339 LEU B O 1
ATOM 6785 N N . LEU B 1 340 ? 0.221 35.031 8.086 1 94 340 LEU B N 1
ATOM 6786 C CA . LEU B 1 340 ? 0.527 36.469 7.941 1 94 340 LEU B CA 1
ATOM 6787 C C . LEU B 1 340 ? 0.106 37.25 9.18 1 94 340 LEU B C 1
ATOM 6789 O O . LEU B 1 340 ? -1.086 37.344 9.477 1 94 340 LEU B O 1
ATOM 6793 N N . SER B 1 341 ? 1.068 37.75 9.844 1 88.25 341 SER B N 1
ATOM 6794 C CA . SER B 1 341 ? 0.804 38.438 11.102 1 88.25 341 SER B CA 1
ATOM 6795 C C . SER B 1 341 ? 0.626 39.938 10.883 1 88.25 341 SER B C 1
ATOM 6797 O O . SER B 1 341 ? -0.411 40.375 10.391 1 88.25 341 SER B O 1
ATOM 6799 N N . GLY B 1 342 ? 1.683 40.75 11.188 1 76.38 342 GLY B N 1
ATOM 6800 C CA . GLY B 1 342 ? 1.612 42.219 11.062 1 76.38 342 GLY B CA 1
ATOM 6801 C C . GLY B 1 342 ? 1.305 42.688 9.648 1 76.38 342 GLY B C 1
ATOM 6802 O O . GLY B 1 342 ? 0.602 43.656 9.461 1 76.38 342 GLY B O 1
ATOM 6803 N N . GLU B 1 343 ? 1.698 42 8.656 1 74.75 343 GLU B N 1
ATOM 6804 C CA . GLU B 1 343 ? 1.493 42.344 7.246 1 74.75 343 GLU B CA 1
ATOM 6805 C C . GLU B 1 343 ? 0.009 42.375 6.895 1 74.75 343 GLU B C 1
ATOM 6807 O O . GLU B 1 343 ? -0.436 43.188 6.102 1 74.75 343 GLU B O 1
ATOM 6812 N N . ALA B 1 344 ? -0.697 41.469 7.508 1 75.75 344 ALA B N 1
ATOM 6813 C CA . ALA B 1 344 ? -2.125 41.375 7.223 1 75.75 344 ALA B CA 1
ATOM 6814 C C . ALA B 1 344 ? -2.938 42.281 8.141 1 75.75 344 ALA B C 1
ATOM 6816 O O . ALA B 1 344 ? -3.908 42.906 7.707 1 75.75 344 ALA B O 1
ATOM 6817 N N . SER B 1 345 ? -2.496 42.375 9.367 1 72.5 345 SER B N 1
ATOM 6818 C CA . SER B 1 345 ? -3.303 43.094 10.359 1 72.5 345 SER B CA 1
ATOM 6819 C C . SER B 1 345 ? -3.082 44.594 10.289 1 72.5 345 SER B C 1
ATOM 6821 O O . SER B 1 345 ? -4.012 45.375 10.508 1 72.5 345 SER B O 1
ATOM 6823 N N . PHE B 1 346 ? -1.822 44.906 9.984 1 67.06 346 PHE B N 1
ATOM 6824 C CA . PHE B 1 346 ? -1.483 46.312 10.125 1 67.06 346 PHE B CA 1
ATOM 6825 C C . PHE B 1 346 ? -0.833 46.844 8.852 1 67.06 346 PHE B C 1
ATOM 6827 O O . PHE B 1 346 ? -0.533 48.031 8.75 1 67.06 346 PHE B O 1
ATOM 6834 N N . GLY B 1 347 ? -0.75 46.031 7.879 1 69.75 347 GLY B N 1
ATOM 6835 C CA . GLY B 1 347 ? -0.025 46.438 6.68 1 69.75 347 GLY B CA 1
ATOM 6836 C C . GLY B 1 347 ? -0.814 47.375 5.789 1 69.75 347 GLY B C 1
ATOM 6837 O O . GLY B 1 347 ? -2.041 47.438 5.891 1 69.75 347 GLY B O 1
ATOM 6838 N N . LYS B 1 348 ? -0.108 48.031 4.992 1 77.25 348 LYS B N 1
ATOM 6839 C CA . LYS B 1 348 ? -0.69 49 4.066 1 77.25 348 LYS B CA 1
ATOM 6840 C C . LYS B 1 348 ? -1.489 48.281 2.969 1 77.25 348 LYS B C 1
ATOM 6842 O O . LYS B 1 348 ? -2.477 48.844 2.469 1 77.25 348 LYS B O 1
ATOM 6847 N N . PHE B 1 349 ? -1.096 47.125 2.678 1 85.94 349 PHE B N 1
ATOM 6848 C CA . PHE B 1 349 ? -1.687 46.406 1.551 1 85.94 349 PHE B CA 1
ATOM 6849 C C . PHE B 1 349 ? -2.027 44.969 1.935 1 85.94 349 PHE B C 1
ATOM 6851 O O . PHE B 1 349 ? -1.547 44.031 1.309 1 85.94 349 PHE B O 1
ATOM 6858 N N . PRO B 1 350 ? -2.898 44.781 2.842 1 89.19 350 PRO B N 1
ATOM 6859 C CA . PRO B 1 350 ? -3.145 43.438 3.352 1 89.19 350 PRO B CA 1
ATOM 6860 C C . PRO B 1 350 ? -3.668 42.5 2.275 1 89.19 350 PRO B C 1
ATOM 6862 O O . PRO B 1 350 ? -3.221 41.344 2.189 1 89.19 350 PRO B O 1
ATOM 6865 N N . VAL B 1 351 ? -4.555 42.938 1.37 1 93.06 351 VAL B N 1
ATOM 6866 C CA . VAL B 1 351 ? -5.145 42.062 0.339 1 93.06 351 VAL B CA 1
ATOM 6867 C C . VAL B 1 351 ? -4.094 41.719 -0.709 1 93.06 351 VAL B C 1
ATOM 6869 O O . VAL B 1 351 ? -4.004 40.594 -1.154 1 93.06 351 VAL B O 1
ATOM 6872 N N . LEU B 1 352 ? -3.279 42.688 -1.047 1 94.25 352 LEU B N 1
ATOM 6873 C CA . LEU B 1 352 ? -2.23 42.469 -2.037 1 94.25 352 LEU B CA 1
ATOM 6874 C C . LEU B 1 352 ? -1.209 41.469 -1.536 1 94.25 352 LEU B C 1
ATOM 6876 O O . LEU B 1 352 ? -0.692 40.656 -2.316 1 94.25 352 LEU B O 1
ATOM 6880 N N . ILE B 1 353 ? -0.903 41.531 -0.295 1 94.12 353 ILE B N 1
ATOM 6881 C CA . ILE B 1 353 ? 0.071 40.594 0.286 1 94.12 353 ILE B CA 1
ATOM 6882 C C . ILE B 1 353 ? -0.457 39.188 0.211 1 94.12 353 ILE B C 1
ATOM 6884 O O . ILE B 1 353 ? 0.288 38.25 -0.114 1 94.12 353 ILE B O 1
ATOM 6888 N N . VAL B 1 354 ? -1.748 39.031 0.496 1 95.38 354 VAL B N 1
ATOM 6889 C CA . VAL B 1 354 ? -2.379 37.719 0.421 1 95.38 354 VAL B CA 1
ATOM 6890 C C . VAL B 1 354 ? -2.35 37.219 -1.02 1 95.38 354 VAL B C 1
ATOM 6892 O O . VAL B 1 354 ? -1.975 36.062 -1.273 1 95.38 354 VAL B O 1
ATOM 6895 N N . GLN B 1 355 ? -2.676 38.031 -1.92 1 95.56 355 GLN B N 1
ATOM 6896 C CA . GLN B 1 355 ? -2.697 37.688 -3.334 1 95.56 355 GLN B CA 1
ATOM 6897 C C . GLN B 1 355 ? -1.307 37.281 -3.824 1 95.56 355 GLN B C 1
ATOM 6899 O O . GLN B 1 355 ? -1.155 36.312 -4.559 1 95.56 355 GLN B O 1
ATOM 6904 N N . THR B 1 356 ? -0.376 38.094 -3.439 1 95 356 THR B N 1
ATOM 6905 C CA . THR B 1 356 ? 1.003 37.812 -3.832 1 95 356 THR B CA 1
ATOM 6906 C C . THR B 1 356 ? 1.472 36.469 -3.289 1 95 356 THR B C 1
ATOM 6908 O O . THR B 1 356 ? 2.033 35.656 -4.027 1 95 356 THR B O 1
ATOM 6911 N N . LEU B 1 357 ? 1.237 36.281 -2.006 1 96.19 357 LEU B N 1
ATOM 6912 C CA . LEU B 1 357 ? 1.621 35.031 -1.384 1 96.19 357 LEU B CA 1
ATOM 6913 C C . LEU B 1 357 ? 0.935 33.844 -2.07 1 96.19 357 LEU B C 1
ATOM 6915 O O . LEU B 1 357 ? 1.569 32.844 -2.346 1 96.19 357 LEU B O 1
ATOM 6919 N N . ASN B 1 358 ? -0.339 34 -2.348 1 96.06 358 ASN B N 1
ATOM 6920 C CA . ASN B 1 358 ? -1.11 32.969 -3.037 1 96.06 358 ASN B CA 1
ATOM 6921 C C . ASN B 1 358 ? -0.504 32.625 -4.395 1 96.06 358 ASN B C 1
ATOM 6923 O O . ASN B 1 358 ? -0.359 31.453 -4.742 1 96.06 358 ASN B O 1
ATOM 6927 N N . ASN B 1 359 ? -0.131 33.562 -5.121 1 94.19 359 ASN B N 1
ATOM 6928 C CA . ASN B 1 359 ? 0.46 33.375 -6.441 1 94.19 359 ASN B CA 1
ATOM 6929 C C . ASN B 1 359 ? 1.812 32.688 -6.355 1 94.19 359 ASN B C 1
ATOM 6931 O O . ASN B 1 359 ? 2.102 31.797 -7.152 1 94.19 359 ASN B O 1
ATOM 6935 N N . ILE B 1 360 ? 2.555 33.156 -5.43 1 94.19 360 ILE B N 1
ATOM 6936 C CA . ILE B 1 360 ? 3.875 32.562 -5.254 1 94.19 360 ILE B CA 1
ATOM 6937 C C . ILE B 1 360 ? 3.732 31.094 -4.895 1 94.19 360 ILE B C 1
ATOM 6939 O O . ILE B 1 360 ? 4.383 30.234 -5.496 1 94.19 360 ILE B O 1
ATOM 6943 N N . CYS B 1 361 ? 2.885 30.781 -3.936 1 95 361 CYS B N 1
ATOM 6944 C CA . CYS B 1 361 ? 2.67 29.406 -3.5 1 95 361 CYS B CA 1
ATOM 6945 C C . CYS B 1 361 ? 2.215 28.531 -4.664 1 95 361 CYS B C 1
ATOM 6947 O O . CYS B 1 361 ? 2.734 27.438 -4.859 1 95 361 CYS B O 1
ATOM 6949 N N . ARG B 1 362 ? 1.303 28.984 -5.461 1 92.94 362 ARG B N 1
ATOM 6950 C CA . ARG B 1 362 ? 0.772 28.234 -6.598 1 92.94 362 ARG B CA 1
ATOM 6951 C C . ARG B 1 362 ? 1.874 27.906 -7.598 1 92.94 362 ARG B C 1
ATOM 6953 O O . ARG B 1 362 ? 1.941 26.797 -8.109 1 92.94 362 ARG B O 1
ATOM 6960 N N . LYS B 1 363 ? 2.705 28.828 -7.859 1 91.19 363 LYS B N 1
ATOM 6961 C CA . LYS B 1 363 ? 3.777 28.641 -8.828 1 91.19 363 LYS B CA 1
ATOM 6962 C C . LYS B 1 363 ? 4.797 27.625 -8.336 1 91.19 363 LYS B C 1
ATOM 6964 O O . LYS B 1 363 ? 5.246 26.766 -9.102 1 91.19 363 LYS B O 1
ATOM 6969 N N . ILE B 1 364 ? 5.109 27.781 -7.129 1 91.5 364 ILE B N 1
ATOM 6970 C CA . ILE B 1 364 ? 6.09 26.875 -6.547 1 91.5 364 ILE B CA 1
ATOM 6971 C C . ILE B 1 364 ? 5.52 25.453 -6.512 1 91.5 364 ILE B C 1
ATOM 6973 O O . ILE B 1 364 ? 6.215 24.484 -6.836 1 91.5 364 ILE B O 1
ATOM 6977 N N . GLU B 1 365 ? 4.309 25.281 -6.105 1 90.38 365 GLU B N 1
ATOM 6978 C CA . GLU B 1 365 ? 3.67 23.984 -5.957 1 90.38 365 GLU B CA 1
ATOM 6979 C C . GLU B 1 365 ? 3.541 23.281 -7.305 1 90.38 365 GLU B C 1
ATOM 6981 O O . GLU B 1 365 ? 3.646 22.047 -7.379 1 90.38 365 GLU B O 1
ATOM 6986 N N . LYS B 1 366 ? 3.293 23.984 -8.344 1 86.38 366 LYS B N 1
ATOM 6987 C CA . LYS B 1 366 ? 3.23 23.391 -9.68 1 86.38 366 LYS B CA 1
ATOM 6988 C C . LYS B 1 366 ? 4.531 22.672 -10.023 1 86.38 366 LYS B C 1
ATOM 6990 O O . LYS B 1 366 ? 4.516 21.547 -10.523 1 86.38 366 LYS B O 1
ATOM 6995 N N . LYS B 1 367 ? 5.586 23.234 -9.703 1 82.88 367 LYS B N 1
ATOM 6996 C CA . LYS B 1 367 ? 6.895 22.641 -9.961 1 82.88 367 LYS B CA 1
ATOM 6997 C C . LYS B 1 367 ? 7.156 21.453 -9.039 1 82.88 367 LYS B C 1
ATOM 6999 O O . LYS B 1 367 ? 7.688 20.438 -9.477 1 82.88 367 LYS B O 1
ATOM 7004 N N . LEU B 1 368 ? 6.789 21.625 -7.82 1 81.81 368 LEU B N 1
ATOM 7005 C CA . LEU B 1 368 ? 7.008 20.594 -6.82 1 81.81 368 LEU B CA 1
ATOM 7006 C C . LEU B 1 368 ? 6.23 19.328 -7.172 1 81.81 368 LEU B C 1
ATOM 7008 O O . LEU B 1 368 ? 6.742 18.219 -7.023 1 81.81 368 LEU B O 1
ATOM 7012 N N . LEU B 1 369 ? 5.082 19.438 -7.609 1 78.25 369 LEU B N 1
ATOM 7013 C CA . LEU B 1 369 ? 4.23 18.312 -7.953 1 78.25 369 LEU B CA 1
ATOM 7014 C C . LEU B 1 369 ? 4.773 17.562 -9.164 1 78.25 369 LEU B C 1
ATOM 7016 O O . LEU B 1 369 ? 4.703 16.344 -9.234 1 78.25 369 LEU B O 1
ATOM 7020 N N . GLN B 1 370 ? 5.32 18.234 -10.023 1 77.06 370 GLN B N 1
ATOM 7021 C CA . GLN B 1 370 ? 5.953 17.609 -11.188 1 77.06 370 GLN B CA 1
ATOM 7022 C C . GLN B 1 370 ? 7.156 16.766 -10.766 1 77.06 370 GLN B C 1
ATOM 7024 O O . GLN B 1 370 ? 7.34 15.656 -11.266 1 77.06 370 GLN B O 1
ATOM 7029 N N . GLU B 1 371 ? 7.828 17.266 -9.812 1 74.94 371 GLU B N 1
ATOM 7030 C CA . GLU B 1 371 ? 9.008 16.547 -9.32 1 74.94 371 GLU B CA 1
ATOM 7031 C C . GLU B 1 371 ? 8.617 15.297 -8.555 1 74.94 371 GLU B C 1
ATOM 7033 O O . GLU B 1 371 ? 9.297 14.266 -8.648 1 74.94 371 GLU B O 1
ATOM 7038 N N . LEU B 1 372 ? 7.574 15.367 -7.824 1 69.69 372 LEU B N 1
ATOM 7039 C CA . LEU B 1 372 ? 7.086 14.227 -7.066 1 69.69 372 LEU B CA 1
ATOM 7040 C C . LEU B 1 372 ? 6.645 13.102 -8 1 69.69 372 LEU B C 1
ATOM 7042 O O . LEU B 1 372 ? 6.84 11.922 -7.695 1 69.69 372 LEU B O 1
ATOM 7046 N N . PHE B 1 373 ? 6.117 13.414 -9.031 1 67.69 373 PHE B N 1
ATOM 7047 C CA . PHE B 1 373 ? 5.672 12.422 -10.008 1 67.69 373 PHE B CA 1
ATOM 7048 C C . PHE B 1 373 ? 6.867 11.75 -10.672 1 67.69 373 PHE B C 1
ATOM 7050 O O . PHE B 1 373 ? 6.848 10.547 -10.93 1 67.69 373 PHE B O 1
ATOM 7057 N N . ASP B 1 374 ? 7.898 12.469 -10.805 1 67.38 374 ASP B N 1
ATOM 7058 C CA . ASP B 1 374 ? 9.062 11.984 -11.547 1 67.38 374 ASP B CA 1
ATOM 7059 C C . ASP B 1 374 ? 9.961 11.125 -10.656 1 67.38 374 ASP B C 1
ATOM 7061 O O . ASP B 1 374 ? 10.641 10.219 -11.141 1 67.38 374 ASP B O 1
ATOM 7065 N N . GLN B 1 375 ? 9.93 11.367 -9.359 1 65.75 375 GLN B N 1
ATOM 7066 C CA . GLN B 1 375 ? 10.805 10.664 -8.43 1 65.75 375 GLN B CA 1
ATOM 7067 C C . GLN B 1 375 ? 10.047 10.203 -7.191 1 65.75 375 GLN B C 1
ATOM 7069 O O . GLN B 1 375 ? 10.242 10.742 -6.098 1 65.75 375 GLN B O 1
ATOM 7074 N N . PRO B 1 376 ? 9.305 9.086 -7.363 1 61.28 376 PRO B N 1
ATOM 7075 C CA . PRO B 1 376 ? 8.422 8.664 -6.273 1 61.28 376 PRO B CA 1
ATOM 7076 C C . PRO B 1 376 ? 9.195 8.195 -5.043 1 61.28 376 PRO B C 1
ATOM 7078 O O . PRO B 1 376 ? 8.664 8.234 -3.928 1 61.28 376 PRO B O 1
ATOM 7081 N N . GLN B 1 377 ? 10.398 7.738 -5.277 1 57 377 GLN B N 1
ATOM 7082 C CA . GLN B 1 377 ? 11.203 7.242 -4.164 1 57 377 GLN B CA 1
ATOM 7083 C C . GLN B 1 377 ? 11.461 8.344 -3.139 1 57 377 GLN B C 1
ATOM 7085 O O . GLN B 1 377 ? 11.75 8.062 -1.978 1 57 377 GLN B O 1
ATOM 7090 N N . GLN B 1 378 ? 11.32 9.531 -3.535 1 56.38 378 GLN B N 1
ATOM 7091 C CA . GLN B 1 378 ? 11.609 10.656 -2.654 1 56.38 378 GLN B CA 1
ATOM 7092 C C . GLN B 1 378 ? 10.445 10.914 -1.693 1 56.38 378 GLN B C 1
ATOM 7094 O O . GLN B 1 378 ? 10.57 11.703 -0.757 1 56.38 378 GLN B O 1
ATOM 7099 N N . ARG B 1 379 ? 9.422 10.156 -1.855 1 56.78 379 ARG B N 1
ATOM 7100 C CA . ARG B 1 379 ? 8.211 10.383 -1.065 1 56.78 379 ARG B CA 1
ATOM 7101 C C . ARG B 1 379 ? 8.438 10 0.394 1 56.78 379 ARG B C 1
ATOM 7103 O O . ARG B 1 379 ? 7.832 10.586 1.294 1 56.78 379 ARG B O 1
ATOM 7110 N N . ASP B 1 380 ? 9.289 8.906 0.529 1 57.94 380 ASP B N 1
ATOM 7111 C CA . ASP B 1 380 ? 9.43 8.414 1.895 1 57.94 380 ASP B CA 1
ATOM 7112 C C . ASP B 1 380 ? 10.609 9.07 2.602 1 57.94 380 ASP B C 1
ATOM 7114 O O . ASP B 1 380 ? 11.344 8.406 3.346 1 57.94 380 ASP B O 1
ATOM 7118 N N . GLN B 1 381 ? 10.773 10.359 2.297 1 54.97 381 GLN B N 1
ATOM 7119 C CA . GLN B 1 381 ? 11.953 11 2.883 1 54.97 381 GLN B CA 1
ATOM 7120 C C . GLN B 1 381 ? 11.891 10.969 4.406 1 54.97 381 GLN B C 1
ATOM 7122 O O . GLN B 1 381 ? 12.922 11.031 5.078 1 54.97 381 GLN B O 1
ATOM 7127 N N . TYR B 1 382 ? 10.672 10.805 4.875 1 58.38 382 TYR B N 1
ATOM 7128 C CA . TYR B 1 382 ? 10.633 10.969 6.324 1 58.38 382 TYR B CA 1
ATOM 7129 C C . TYR B 1 382 ? 10.594 9.617 7.031 1 58.38 382 TYR B C 1
ATOM 7131 O O . TYR B 1 382 ? 10.555 9.555 8.258 1 58.38 382 TYR B O 1
ATOM 7139 N N . GLN B 1 383 ? 10.781 8.562 6.293 1 62.22 383 GLN B N 1
ATOM 7140 C CA . GLN B 1 383 ? 10.961 7.215 6.832 1 62.22 383 GLN B CA 1
ATOM 7141 C C . GLN B 1 383 ? 9.953 6.93 7.941 1 62.22 383 GLN B C 1
ATOM 7143 O O . GLN B 1 383 ? 10.336 6.559 9.055 1 62.22 383 GLN B O 1
ATOM 7148 N N . VAL B 1 384 ? 8.672 7.277 7.789 1 71.81 384 VAL B N 1
ATOM 7149 C CA . VAL B 1 384 ? 7.656 6.98 8.789 1 71.81 384 VAL B CA 1
ATOM 7150 C C . VAL B 1 384 ? 7.617 5.477 9.055 1 71.81 384 VAL B C 1
ATOM 7152 O O . VAL B 1 384 ? 7.668 4.672 8.117 1 71.81 384 VAL B O 1
ATOM 7155 N N . ASN B 1 385 ? 7.746 5.109 10.312 1 75.62 385 ASN B N 1
ATOM 7156 C CA . ASN B 1 385 ? 7.57 3.719 10.719 1 75.62 385 ASN B CA 1
ATOM 7157 C C . ASN B 1 385 ? 6.098 3.357 10.859 1 75.62 385 ASN B C 1
ATOM 7159 O O . ASN B 1 385 ? 5.402 3.902 11.719 1 75.62 385 ASN B O 1
ATOM 7163 N N . PHE B 1 386 ? 5.652 2.467 10.102 1 82.38 386 PHE B N 1
ATOM 7164 C CA . PHE B 1 386 ? 4.227 2.156 10.078 1 82.38 386 PHE B CA 1
ATOM 7165 C C . PHE B 1 386 ? 3.926 0.932 10.938 1 82.38 386 PHE B C 1
ATOM 7167 O O . PHE B 1 386 ? 2.762 0.578 11.133 1 82.38 386 PHE B O 1
ATOM 7174 N N . THR B 1 387 ? 4.934 0.302 11.438 1 77.62 387 THR B N 1
ATOM 7175 C CA . THR B 1 387 ? 4.711 -0.87 12.281 1 77.62 387 THR B CA 1
ATOM 7176 C C . THR B 1 387 ? 3.941 -0.493 13.539 1 77.62 387 THR B C 1
ATOM 7178 O O . THR B 1 387 ? 4.301 0.463 14.234 1 77.62 387 THR B O 1
ATOM 7181 N N . GLY B 1 388 ? 2.9 -1.142 13.812 1 80 388 GLY B N 1
ATOM 7182 C CA . GLY B 1 388 ? 2.137 -0.92 15.031 1 80 388 GLY B CA 1
ATOM 7183 C C . GLY B 1 388 ? 1.19 0.262 14.93 1 80 388 GLY B C 1
ATOM 7184 O O . GLY B 1 388 ? 0.542 0.625 15.914 1 80 388 GLY B O 1
ATOM 7185 N N . GLN B 1 389 ? 1.057 0.928 13.859 1 85.69 389 GLN B N 1
ATOM 7186 C CA . GLN B 1 389 ? 0.166 2.07 13.688 1 85.69 389 GLN B CA 1
ATOM 7187 C C . GLN B 1 389 ? -1.288 1.621 13.578 1 85.69 389 GLN B C 1
ATOM 7189 O O . GLN B 1 389 ? -1.564 0.463 13.258 1 85.69 389 GLN B O 1
ATOM 7194 N N . PRO B 1 390 ? -2.162 2.557 13.898 1 88.06 390 PRO B N 1
ATOM 7195 C CA . PRO B 1 390 ? -3.584 2.236 13.766 1 88.06 390 PRO B CA 1
ATOM 7196 C C . PRO B 1 390 ? -3.98 1.918 12.32 1 88.06 390 PRO B C 1
ATOM 7198 O O . PRO B 1 390 ? -3.283 2.314 11.383 1 88.06 390 PRO B O 1
ATOM 7201 N N . ILE B 1 391 ? -5.09 1.197 12.164 1 91.06 391 ILE B N 1
ATOM 7202 C CA . ILE B 1 391 ? -5.598 0.75 10.875 1 91.06 391 ILE B CA 1
ATOM 7203 C C . ILE B 1 391 ? -5.77 1.949 9.945 1 91.06 391 ILE B C 1
ATOM 7205 O O . ILE B 1 391 ? -5.41 1.888 8.766 1 91.06 391 ILE B O 1
ATOM 7209 N N . ALA B 1 392 ? -6.246 3.027 10.523 1 90.5 392 ALA B N 1
ATOM 7210 C CA . ALA B 1 392 ? -6.504 4.219 9.711 1 90.5 392 ALA B CA 1
ATOM 7211 C C . ALA B 1 392 ? -5.219 4.742 9.086 1 90.5 392 ALA B C 1
ATOM 7213 O O . ALA B 1 392 ? -5.219 5.191 7.934 1 90.5 392 ALA B O 1
ATOM 7214 N N . THR B 1 393 ? -4.156 4.684 9.812 1 90.56 393 THR B N 1
ATOM 7215 C CA . THR B 1 393 ? -2.863 5.148 9.32 1 90.56 393 THR B CA 1
ATOM 7216 C C . THR B 1 393 ? -2.361 4.25 8.195 1 90.56 393 THR B C 1
ATOM 7218 O O . THR B 1 393 ? -1.846 4.738 7.188 1 90.56 393 THR B O 1
ATOM 7221 N N . VAL B 1 394 ? -2.535 2.99 8.359 1 91.44 394 VAL B N 1
ATOM 7222 C CA . VAL B 1 394 ? -2.08 2.025 7.367 1 91.44 394 VAL B CA 1
ATOM 7223 C C . VAL B 1 394 ? -2.914 2.164 6.094 1 91.44 394 VAL B C 1
ATOM 7225 O O . VAL B 1 394 ? -2.379 2.109 4.984 1 91.44 394 VAL B O 1
ATOM 7228 N N . ILE B 1 395 ? -4.148 2.354 6.246 1 92.75 395 ILE B N 1
ATOM 7229 C CA . ILE B 1 395 ? -5.039 2.572 5.113 1 92.75 395 ILE B CA 1
ATOM 7230 C C . ILE B 1 395 ? -4.629 3.842 4.371 1 92.75 395 ILE B C 1
ATOM 7232 O O . ILE B 1 395 ? -4.586 3.861 3.139 1 92.75 395 ILE B O 1
ATOM 7236 N N . ALA B 1 396 ? -4.34 4.867 5.121 1 92.69 396 ALA B N 1
ATOM 7237 C CA . ALA B 1 396 ? -3.91 6.121 4.504 1 92.69 396 ALA B CA 1
ATOM 7238 C C . ALA B 1 396 ? -2.648 5.918 3.672 1 92.69 396 ALA B C 1
ATOM 7240 O O . ALA B 1 396 ? -2.553 6.41 2.547 1 92.69 396 ALA B O 1
ATOM 7241 N N . LYS B 1 397 ? -1.712 5.227 4.25 1 91.5 397 LYS B N 1
ATOM 7242 C CA . LYS B 1 397 ? -0.482 4.93 3.523 1 91.5 397 LYS B CA 1
ATOM 7243 C C . LYS B 1 397 ? -0.779 4.207 2.211 1 91.5 397 LYS B C 1
ATOM 7245 O O . LYS B 1 397 ? -0.263 4.59 1.157 1 91.5 397 LYS B O 1
ATOM 7250 N N . SER B 1 398 ? -1.589 3.197 2.307 1 92.06 398 SER B N 1
ATOM 7251 C CA . SER B 1 398 ? -1.941 2.406 1.133 1 92.06 398 SER B CA 1
ATOM 7252 C C . SER B 1 398 ? -2.684 3.248 0.101 1 92.06 398 SER B C 1
ATOM 7254 O O . SER B 1 398 ? -2.457 3.105 -1.103 1 92.06 398 SER B O 1
ATOM 7256 N N . CYS B 1 399 ? -3.496 4.062 0.549 1 93.69 399 CYS B N 1
ATOM 7257 C CA . CYS B 1 399 ? -4.285 4.918 -0.33 1 93.69 399 CYS B CA 1
ATOM 7258 C C . CYS B 1 399 ? -3.385 5.867 -1.116 1 93.69 399 CYS B C 1
ATOM 7260 O O . CYS B 1 399 ? -3.547 6.02 -2.328 1 93.69 399 CYS B O 1
ATOM 7262 N N . VAL B 1 400 ? -2.49 6.504 -0.415 1 91.69 400 VAL B N 1
ATOM 7263 C CA . VAL B 1 400 ? -1.598 7.461 -1.062 1 91.69 400 VAL B CA 1
ATOM 7264 C C . VAL B 1 400 ? -0.753 6.746 -2.115 1 91.69 400 VAL B C 1
ATOM 7266 O O . VAL B 1 400 ? -0.582 7.25 -3.229 1 91.69 400 VAL B O 1
ATOM 7269 N N . GLU B 1 401 ? -0.285 5.602 -1.785 1 88.5 401 GLU B N 1
ATOM 7270 C CA . GLU B 1 401 ? 0.504 4.824 -2.736 1 88.5 401 GLU B CA 1
ATOM 7271 C C . GLU B 1 401 ? -0.332 4.422 -3.947 1 88.5 401 GLU B C 1
ATOM 7273 O O . GLU B 1 401 ? 0.123 4.535 -5.09 1 88.5 401 GLU B O 1
ATOM 7278 N N . MET B 1 402 ? -1.46 3.922 -3.703 1 91.88 402 MET B N 1
ATOM 7279 C CA . MET B 1 402 ? -2.363 3.508 -4.773 1 91.88 402 MET B CA 1
ATOM 7280 C C . MET B 1 402 ? -2.701 4.684 -5.684 1 91.88 402 MET B C 1
ATOM 7282 O O . MET B 1 402 ? -2.715 4.539 -6.91 1 91.88 402 MET B O 1
ATOM 7286 N N . ALA B 1 403 ? -2.98 5.809 -5.062 1 92.31 403 ALA B N 1
ATOM 7287 C CA . ALA B 1 403 ? -3.295 7.008 -5.832 1 92.31 403 ALA B CA 1
ATOM 7288 C C . ALA B 1 403 ? -2.146 7.375 -6.766 1 92.31 403 ALA B C 1
ATOM 7290 O O . ALA B 1 403 ? -2.373 7.762 -7.918 1 92.31 403 ALA B O 1
ATOM 7291 N N . TYR B 1 404 ? -1.016 7.219 -6.305 1 88 404 TYR B N 1
ATOM 7292 C CA . TYR B 1 404 ? 0.166 7.516 -7.105 1 88 404 TYR B CA 1
ATOM 7293 C C . TYR B 1 404 ? 0.292 6.543 -8.273 1 88 404 TYR B C 1
ATOM 7295 O O . TYR B 1 404 ? 0.458 6.961 -9.422 1 88 404 TYR B O 1
ATOM 7303 N N . ILE B 1 405 ? 0.193 5.262 -7.949 1 88.56 405 ILE B N 1
ATOM 7304 C CA . ILE B 1 405 ? 0.403 4.223 -8.953 1 88.56 405 ILE B CA 1
ATOM 7305 C C . ILE B 1 405 ? -0.647 4.348 -10.055 1 88.56 405 ILE B C 1
ATOM 7307 O O . ILE B 1 405 ? -0.337 4.191 -11.234 1 88.56 405 ILE B O 1
ATOM 7311 N N . LEU B 1 406 ? -1.826 4.695 -9.703 1 92.06 406 LEU B N 1
ATOM 7312 C CA . LEU B 1 406 ? -2.939 4.73 -10.641 1 92.06 406 LEU B CA 1
ATOM 7313 C C . LEU B 1 406 ? -3.08 6.113 -11.266 1 92.06 406 LEU B C 1
ATOM 7315 O O . LEU B 1 406 ? -3.916 6.32 -12.148 1 92.06 406 LEU B O 1
ATOM 7319 N N . ASN B 1 407 ? -2.242 7.094 -10.812 1 90.19 407 ASN B N 1
ATOM 7320 C CA . ASN B 1 407 ? -2.398 8.484 -11.219 1 90.19 407 ASN B CA 1
ATOM 7321 C C . ASN B 1 407 ? -3.826 8.977 -11.008 1 90.19 407 ASN B C 1
ATOM 7323 O O . ASN B 1 407 ? -4.449 9.516 -11.922 1 90.19 407 ASN B O 1
ATOM 7327 N N . ALA B 1 408 ? -4.332 8.664 -9.812 1 93 408 ALA B N 1
ATOM 7328 C CA . ALA B 1 408 ? -5.691 9.07 -9.461 1 93 408 ALA B CA 1
ATOM 7329 C C . ALA B 1 408 ? -5.812 10.594 -9.406 1 93 408 ALA B C 1
ATOM 7331 O O . ALA B 1 408 ? -4.84 11.289 -9.109 1 93 408 ALA B O 1
ATOM 7332 N N . LYS B 1 409 ? -7.008 11.094 -9.617 1 93.5 409 LYS B N 1
ATOM 7333 C CA . LYS B 1 409 ? -7.234 12.531 -9.664 1 93.5 409 LYS B CA 1
ATOM 7334 C C . LYS B 1 409 ? -7.586 13.078 -8.281 1 93.5 409 LYS B C 1
ATOM 7336 O O . LYS B 1 409 ? -7.344 14.25 -7.996 1 93.5 409 LYS B O 1
ATOM 7341 N N . ALA B 1 410 ? -8.125 12.188 -7.477 1 95.06 410 ALA B N 1
ATOM 7342 C CA . ALA B 1 410 ? -8.531 12.648 -6.148 1 95.06 410 ALA B CA 1
ATOM 7343 C C . ALA B 1 410 ? -8.641 11.477 -5.18 1 95.06 410 ALA B C 1
ATOM 7345 O O . ALA B 1 410 ? -8.805 10.328 -5.598 1 95.06 410 ALA B O 1
ATOM 7346 N N . ILE B 1 411 ? -8.484 11.734 -3.977 1 96.12 411 ILE B N 1
ATOM 7347 C CA . ILE B 1 411 ? -8.852 10.852 -2.869 1 96.12 411 ILE B CA 1
ATOM 7348 C C . ILE B 1 411 ? -10.086 11.398 -2.164 1 96.12 411 ILE B C 1
ATOM 7350 O O . ILE B 1 411 ? -10.117 12.562 -1.766 1 96.12 411 ILE B O 1
ATOM 7354 N N . LEU B 1 412 ? -11.148 10.672 -2.1 1 96.44 412 LEU B N 1
ATOM 7355 C CA . LEU B 1 412 ? -12.344 11.016 -1.34 1 96.44 412 LEU B CA 1
ATOM 7356 C C . LEU B 1 412 ? -12.383 10.266 -0.013 1 96.44 412 LEU B C 1
ATOM 7358 O O . LEU B 1 412 ? -12.219 9.047 0.018 1 96.44 412 LEU B O 1
ATOM 7362 N N . MET B 1 413 ? -12.594 10.961 1.021 1 95.19 413 MET B N 1
ATOM 7363 C CA . MET B 1 413 ? -12.602 10.312 2.326 1 95.19 413 MET B CA 1
ATOM 7364 C C . MET B 1 413 ? -13.812 10.758 3.148 1 95.19 413 MET B C 1
ATOM 7366 O O . MET B 1 413 ? -14.07 11.953 3.271 1 95.19 413 MET B O 1
ATOM 7370 N N . LEU B 1 414 ? -14.57 9.828 3.662 1 93.94 414 LEU B N 1
ATOM 7371 C CA . LEU B 1 414 ? -15.594 10.102 4.668 1 93.94 414 LEU B CA 1
ATOM 7372 C C . LEU B 1 414 ? -15.016 9.977 6.074 1 93.94 414 LEU B C 1
ATOM 7374 O O . LEU B 1 414 ? -14.547 8.898 6.465 1 93.94 414 LEU B O 1
ATOM 7378 N N . THR B 1 415 ? -15.07 11.078 6.816 1 90.88 415 THR B N 1
ATOM 7379 C CA . THR B 1 415 ? -14.391 11.016 8.109 1 90.88 415 THR B CA 1
ATOM 7380 C C . THR B 1 415 ? -15.133 11.859 9.141 1 90.88 415 THR B C 1
ATOM 7382 O O . THR B 1 415 ? -15.805 12.828 8.797 1 90.88 415 THR B O 1
ATOM 7385 N N . ARG B 1 416 ? -14.977 11.422 10.383 1 89.06 416 ARG B N 1
ATOM 7386 C CA . ARG B 1 416 ? -15.453 12.195 11.523 1 89.06 416 ARG B CA 1
ATOM 7387 C C . ARG B 1 416 ? -14.297 12.656 12.398 1 89.06 416 ARG B C 1
ATOM 7389 O O . ARG B 1 416 ? -14.508 13.172 13.5 1 89.06 416 ARG B O 1
ATOM 7396 N N . ARG B 1 417 ? -13.141 12.414 11.852 1 88.38 417 ARG B N 1
ATOM 7397 C CA . ARG B 1 417 ? -11.93 12.82 12.562 1 88.38 417 ARG B CA 1
ATOM 7398 C C . ARG B 1 417 ? -10.938 13.484 11.617 1 88.38 417 ARG B C 1
ATOM 7400 O O . ARG B 1 417 ? -10.805 13.078 10.461 1 88.38 417 ARG B O 1
ATOM 7407 N N . ILE B 1 418 ? -10.203 14.391 12.164 1 91.5 418 ILE B N 1
ATOM 7408 C CA . ILE B 1 418 ? -9.258 15.172 11.375 1 91.5 418 ILE B CA 1
ATOM 7409 C C . ILE B 1 418 ? -7.996 14.344 11.125 1 91.5 418 ILE B C 1
ATOM 7411 O O . ILE B 1 418 ? -7.336 14.5 10.094 1 91.5 418 ILE B O 1
ATOM 7415 N N . GLN B 1 419 ? -7.715 13.406 11.961 1 88.88 419 GLN B N 1
ATOM 7416 C CA . GLN B 1 419 ? -6.43 12.719 12.031 1 88.88 419 GLN B CA 1
ATOM 7417 C C . GLN B 1 419 ? -6.164 11.922 10.758 1 88.88 419 GLN B C 1
ATOM 7419 O O . GLN B 1 419 ? -5.027 11.867 10.273 1 88.88 419 GLN B O 1
ATOM 7424 N N . THR B 1 420 ? -7.125 11.234 10.234 1 87.81 420 THR B N 1
ATOM 7425 C CA . THR B 1 420 ? -6.883 10.43 9.039 1 87.81 420 THR B CA 1
ATOM 7426 C C . THR B 1 420 ? -6.551 11.32 7.848 1 87.81 420 THR B C 1
ATOM 7428 O O . THR B 1 420 ? -5.695 10.977 7.031 1 87.81 420 THR B O 1
ATOM 7431 N N . THR B 1 421 ? -7.234 12.406 7.812 1 93.44 421 THR B N 1
ATOM 7432 C CA . THR B 1 421 ? -6.945 13.359 6.75 1 93.44 421 THR B CA 1
ATOM 7433 C C . THR B 1 421 ? -5.523 13.898 6.883 1 93.44 421 THR B C 1
ATOM 7435 O O . THR B 1 421 ? -4.824 14.07 5.883 1 93.44 421 THR B O 1
ATOM 7438 N N . LEU B 1 422 ? -5.16 14.125 8.078 1 93.88 422 LEU B N 1
ATOM 7439 C CA . LEU B 1 422 ? -3.807 14.609 8.336 1 93.88 422 LEU B CA 1
ATOM 7440 C C . LEU B 1 422 ? -2.773 13.602 7.844 1 93.88 422 LEU B C 1
ATOM 7442 O O . LEU B 1 422 ? -1.747 13.984 7.273 1 93.88 422 LEU B O 1
ATOM 7446 N N . LYS B 1 423 ? -3.059 12.344 8.031 1 92.19 423 LYS B N 1
ATOM 7447 C CA . LYS B 1 423 ? -2.139 11.312 7.566 1 92.19 423 LYS B CA 1
ATOM 7448 C C . LYS B 1 423 ? -1.981 11.359 6.047 1 92.19 423 LYS B C 1
ATOM 7450 O O . LYS B 1 423 ? -0.862 11.312 5.535 1 92.19 423 LYS B O 1
ATOM 7455 N N . LEU B 1 424 ? -3.055 11.484 5.355 1 93 424 LEU B N 1
ATOM 7456 C CA . LEU B 1 424 ? -3.021 11.562 3.9 1 93 424 LEU B CA 1
ATOM 7457 C C . LEU B 1 424 ? -2.191 12.75 3.438 1 93 424 LEU B C 1
ATOM 7459 O O . LEU B 1 424 ? -1.375 12.625 2.521 1 93 424 LEU B O 1
ATOM 7463 N N . SER B 1 425 ? -2.408 13.875 4.074 1 93.19 425 SER B N 1
ATOM 7464 C CA . SER B 1 425 ? -1.717 15.102 3.711 1 93.19 425 SER B CA 1
ATOM 7465 C C . SER B 1 425 ? -0.219 15 3.98 1 93.19 425 SER B C 1
ATOM 7467 O O . SER B 1 425 ? 0.597 15.352 3.129 1 93.19 425 SER B O 1
ATOM 7469 N N . LYS B 1 426 ? 0.122 14.43 5.141 1 90.88 426 LYS B N 1
ATOM 7470 C CA . LYS B 1 426 ? 1.522 14.367 5.551 1 90.88 426 LYS B CA 1
ATOM 7471 C C . LYS B 1 426 ? 2.285 13.328 4.727 1 90.88 426 LYS B C 1
ATOM 7473 O O . LYS B 1 426 ? 3.504 13.43 4.57 1 90.88 426 LYS B O 1
ATOM 7478 N N . LEU B 1 427 ? 1.53 12.406 4.191 1 87.31 427 LEU B N 1
ATOM 7479 C CA . LEU B 1 427 ? 2.162 11.406 3.334 1 87.31 427 LEU B CA 1
ATOM 7480 C C . LEU B 1 427 ? 2.264 11.914 1.898 1 87.31 427 LEU B C 1
ATOM 7482 O O . LEU B 1 427 ? 2.674 11.172 1.003 1 87.31 427 LEU B O 1
ATOM 7486 N N . ARG B 1 428 ? 1.884 13.117 1.616 1 85.62 428 ARG B N 1
ATOM 7487 C CA . ARG B 1 428 ? 2.086 13.836 0.364 1 85.62 428 ARG B CA 1
ATOM 7488 C C . ARG B 1 428 ? 1.31 13.188 -0.776 1 85.62 428 ARG B C 1
ATOM 7490 O O . ARG B 1 428 ? 1.876 12.891 -1.83 1 85.62 428 ARG B O 1
ATOM 7497 N N . ALA B 1 429 ? 0.062 13.031 -0.561 1 87.94 429 ALA B N 1
ATOM 7498 C CA . ALA B 1 429 ? -0.791 12.547 -1.643 1 87.94 429 ALA B CA 1
ATOM 7499 C C . ALA B 1 429 ? -0.564 13.352 -2.92 1 87.94 429 ALA B C 1
ATOM 7501 O O . ALA B 1 429 ? -0.45 14.578 -2.877 1 87.94 429 ALA B O 1
ATOM 7502 N N . SER B 1 430 ? -0.43 12.703 -4.031 1 84 430 SER B N 1
ATOM 7503 C CA . SER B 1 430 ? -0.138 13.336 -5.316 1 84 430 SER B CA 1
ATOM 7504 C C . SER B 1 430 ? -1.365 14.047 -5.871 1 84 430 SER B C 1
ATOM 7506 O O . SER B 1 430 ? -1.241 14.961 -6.688 1 84 430 SER B O 1
ATOM 7508 N N . CYS B 1 431 ? -2.506 13.672 -5.438 1 90.31 431 CYS B N 1
ATOM 7509 C CA . CYS B 1 431 ? -3.76 14.227 -5.93 1 90.31 431 CYS B CA 1
ATOM 7510 C C . CYS B 1 431 ? -4.5 14.969 -4.82 1 90.31 431 CYS B C 1
ATOM 7512 O O . CYS B 1 431 ? -4.043 15 -3.676 1 90.31 431 CYS B O 1
ATOM 7514 N N . LYS B 1 432 ? -5.531 15.641 -5.176 1 92.5 432 LYS B N 1
ATOM 7515 C CA . LYS B 1 432 ? -6.309 16.422 -4.219 1 92.5 432 LYS B CA 1
ATOM 7516 C C . LYS B 1 432 ? -7.035 15.516 -3.229 1 92.5 432 LYS B C 1
ATOM 7518 O O . LYS B 1 432 ? -7.582 14.484 -3.613 1 92.5 432 LYS B O 1
ATOM 7523 N N . ILE B 1 433 ? -7.035 15.875 -2.012 1 95.44 433 ILE B N 1
ATOM 7524 C CA . ILE B 1 433 ? -7.762 15.164 -0.967 1 95.44 433 ILE B CA 1
ATOM 7525 C C . ILE B 1 433 ? -9.086 15.875 -0.688 1 95.44 433 ILE B C 1
ATOM 7527 O O . ILE B 1 433 ? -9.102 17.062 -0.35 1 95.44 433 ILE B O 1
ATOM 7531 N N . ILE B 1 434 ? -10.148 15.25 -0.877 1 95.19 434 ILE B N 1
ATOM 7532 C CA . ILE B 1 434 ? -11.469 15.758 -0.535 1 95.19 434 ILE B CA 1
ATOM 7533 C C . ILE B 1 434 ? -12.008 15.016 0.687 1 95.19 434 ILE B C 1
ATOM 7535 O O . ILE B 1 434 ? -12.344 13.828 0.604 1 95.19 434 ILE B O 1
ATOM 7539 N N . SER B 1 435 ? -12.047 15.672 1.765 1 95.06 435 SER B N 1
ATOM 7540 C CA . SER B 1 435 ? -12.531 15.086 3.01 1 95.06 435 SER B CA 1
ATOM 7541 C C . SER B 1 435 ? -13.992 15.461 3.266 1 95.06 435 SER B C 1
ATOM 7543 O O . SER B 1 435 ? -14.32 16.641 3.406 1 95.06 435 SER B O 1
ATOM 7545 N N . ILE B 1 436 ? -14.82 14.5 3.334 1 94.75 436 ILE B N 1
ATOM 7546 C CA . ILE B 1 436 ? -16.266 14.672 3.523 1 94.75 436 ILE B CA 1
ATOM 7547 C C . ILE B 1 436 ? -16.625 14.359 4.973 1 94.75 436 ILE B C 1
ATOM 7549 O O . ILE B 1 436 ? -16.266 13.305 5.5 1 94.75 436 ILE B O 1
ATOM 7553 N N . SER B 1 437 ? -17.297 15.266 5.641 1 93.62 437 SER B N 1
ATOM 7554 C CA . SER B 1 437 ? -17.688 15.086 7.031 1 93.62 437 SER B CA 1
ATOM 7555 C C . SER B 1 437 ? -19.109 15.594 7.277 1 93.62 437 SER B C 1
ATOM 7557 O O . SER B 1 437 ? -19.609 16.422 6.523 1 93.62 437 SER B O 1
ATOM 7559 N N . ASP B 1 438 ? -19.75 15 8.266 1 92.5 438 ASP B N 1
ATOM 7560 C CA . ASP B 1 438 ? -21.078 15.469 8.648 1 92.5 438 ASP B CA 1
ATOM 7561 C C . ASP B 1 438 ? -21 16.406 9.852 1 92.5 438 ASP B C 1
ATOM 7563 O O . ASP B 1 438 ? -22.016 16.703 10.484 1 92.5 438 ASP B O 1
ATOM 7567 N N . ASN B 1 439 ? -19.812 16.828 10.195 1 92.31 439 ASN B N 1
ATOM 7568 C CA . ASN B 1 439 ? -19.547 17.766 11.289 1 92.31 439 ASN B CA 1
ATOM 7569 C C . ASN B 1 439 ? -18.922 19.047 10.789 1 92.31 439 ASN B C 1
ATOM 7571 O O . ASN B 1 439 ? -17.797 19.047 10.273 1 92.31 439 ASN B O 1
ATOM 7575 N N . GLN B 1 440 ? -19.594 20.172 11.008 1 92.12 440 GLN B N 1
ATOM 7576 C CA . GLN B 1 440 ? -19.172 21.469 10.484 1 92.12 440 GLN B CA 1
ATOM 7577 C C . GLN B 1 440 ? -17.844 21.891 11.086 1 92.12 440 GLN B C 1
ATOM 7579 O O . GLN B 1 440 ? -17 22.5 10.406 1 92.12 440 GLN B O 1
ATOM 7584 N N . GLN B 1 441 ? -17.672 21.672 12.32 1 91 441 GLN B N 1
ATOM 7585 C CA . GLN B 1 441 ? -16.438 22.078 12.984 1 91 441 GLN B CA 1
ATOM 7586 C C . GLN B 1 441 ? -15.242 21.312 12.422 1 91 441 GLN B C 1
ATOM 7588 O O . GLN B 1 441 ? -14.164 21.891 12.258 1 91 441 GLN B O 1
ATOM 7593 N N . ILE B 1 442 ? -15.484 20.078 12.156 1 92.19 442 ILE B N 1
ATOM 7594 C CA . ILE B 1 442 ? -14.422 19.266 11.555 1 92.19 442 ILE B CA 1
ATOM 7595 C C . ILE B 1 442 ? -14.086 19.812 10.164 1 92.19 442 ILE B C 1
ATOM 7597 O O . ILE B 1 442 ? -12.914 19.984 9.828 1 92.19 442 ILE B O 1
ATOM 7601 N N . CYS B 1 443 ? -15.086 20.156 9.469 1 94.31 443 CYS B N 1
ATOM 7602 C CA . CYS B 1 443 ? -14.875 20.703 8.133 1 94.31 443 CYS B CA 1
ATOM 7603 C C . CYS B 1 443 ? -14.055 21.984 8.188 1 94.31 443 CYS B C 1
ATOM 7605 O O . CYS B 1 443 ? -13.188 22.203 7.34 1 94.31 443 CYS B O 1
ATOM 7607 N N . ARG B 1 444 ? -14.32 22.797 9.141 1 95.31 444 ARG B N 1
ATOM 7608 C CA . ARG B 1 444 ? -13.555 24.031 9.305 1 95.31 444 ARG B CA 1
ATOM 7609 C C . ARG B 1 444 ? -12.086 23.734 9.594 1 95.31 444 ARG B C 1
ATOM 7611 O O . ARG B 1 444 ? -11.195 24.266 8.938 1 95.31 444 ARG B O 1
ATOM 7618 N N . CYS B 1 445 ? -11.875 22.812 10.5 1 94.44 445 CYS B N 1
ATOM 7619 C CA . CYS B 1 445 ? -10.516 22.484 10.93 1 94.44 445 CYS B CA 1
ATOM 7620 C C . CYS B 1 445 ? -9.719 21.859 9.789 1 94.44 445 CYS B C 1
ATOM 7622 O O . CYS B 1 445 ? -8.5 22.031 9.711 1 94.44 445 CYS B O 1
ATOM 7624 N N . LEU B 1 446 ? -10.391 21.219 8.945 1 94.31 446 LEU B N 1
ATOM 7625 C CA . LEU B 1 446 ? -9.742 20.578 7.816 1 94.31 446 LEU B CA 1
ATOM 7626 C C . LEU B 1 446 ? -9.148 21.609 6.859 1 94.31 446 LEU B C 1
ATOM 7628 O O . LEU B 1 446 ? -8.211 21.312 6.117 1 94.31 446 LEU B O 1
ATOM 7632 N N . ASN B 1 447 ? -9.602 22.797 6.906 1 93.31 447 ASN B N 1
ATOM 7633 C CA . ASN B 1 447 ? -9.141 23.844 5.996 1 93.31 447 ASN B CA 1
ATOM 7634 C C . ASN B 1 447 ? -7.812 24.453 6.457 1 93.31 447 ASN B C 1
ATOM 7636 O O . ASN B 1 447 ? -7.25 25.312 5.777 1 93.31 447 ASN B O 1
ATOM 7640 N N . TYR B 1 448 ? -7.289 23.891 7.613 1 95.5 448 TYR B N 1
ATOM 7641 C CA . TYR B 1 448 ? -5.934 24.234 8.039 1 95.5 448 TYR B CA 1
ATOM 7642 C C . TYR B 1 448 ? -4.906 23.391 7.297 1 95.5 448 TYR B C 1
ATOM 7644 O O . TYR B 1 448 ? -3.713 23.703 7.301 1 95.5 448 TYR B O 1
ATOM 7652 N N . ILE B 1 449 ? -5.387 22.312 6.68 1 96 449 ILE B N 1
ATOM 7653 C CA . ILE B 1 449 ? -4.484 21.234 6.293 1 96 449 ILE B CA 1
ATOM 7654 C C . ILE B 1 449 ? -4.098 21.375 4.824 1 96 449 ILE B C 1
ATOM 7656 O O . ILE B 1 449 ? -4.953 21.672 3.979 1 96 449 ILE B O 1
ATOM 7660 N N . ASN B 1 450 ? -2.836 21.188 4.543 1 95.31 450 ASN B N 1
ATOM 7661 C CA . ASN B 1 450 ? -2.287 21.234 3.191 1 95.31 450 ASN B CA 1
ATOM 7662 C C . ASN B 1 450 ? -3.004 20.266 2.258 1 95.31 450 ASN B C 1
ATOM 7664 O O . ASN B 1 450 ? -3.232 19.109 2.615 1 95.31 450 ASN B O 1
ATOM 7668 N N . ASN B 1 451 ? -3.508 20.75 1.141 1 93.19 451 ASN B N 1
ATOM 7669 C CA . ASN B 1 451 ? -4.02 19.953 0.034 1 93.19 451 ASN B CA 1
ATOM 7670 C C . ASN B 1 451 ? -5.379 19.344 0.365 1 93.19 451 ASN B C 1
ATOM 7672 O O . ASN B 1 451 ? -5.773 18.344 -0.227 1 93.19 451 ASN B O 1
ATOM 7676 N N . VAL B 1 452 ? -6.098 19.875 1.281 1 95.12 452 VAL B N 1
ATOM 7677 C CA . VAL B 1 452 ? -7.359 19.281 1.689 1 95.12 452 VAL B CA 1
ATOM 7678 C C . VAL B 1 452 ? -8.516 20.219 1.354 1 95.12 452 VAL B C 1
ATOM 7680 O O . VAL B 1 452 ? -8.422 21.422 1.585 1 95.12 452 VAL B O 1
A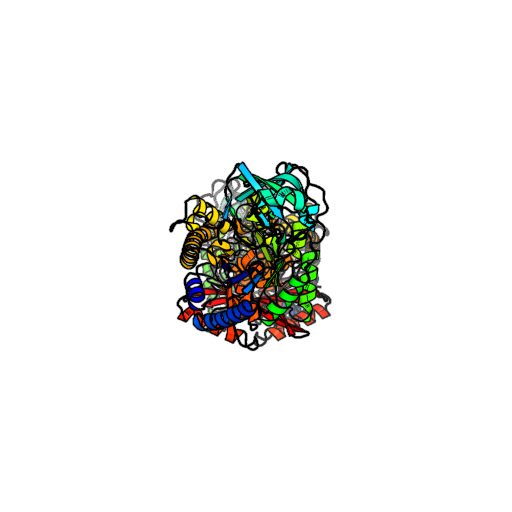TOM 7683 N N . GLN B 1 453 ? -9.438 19.703 0.766 1 92.94 453 GLN B N 1
ATOM 7684 C CA . GLN B 1 453 ? -10.734 20.359 0.603 1 92.94 453 GLN B CA 1
ATOM 7685 C C . GLN B 1 453 ? -11.82 19.625 1.379 1 92.94 453 GLN B C 1
ATOM 7687 O O . GLN B 1 453 ? -11.938 18.406 1.288 1 92.94 453 GLN B O 1
ATOM 7692 N N . SER B 1 454 ? -12.586 20.375 2.16 1 93.25 454 SER B N 1
ATOM 7693 C CA . SER B 1 454 ? -13.617 19.734 2.965 1 93.25 454 SER B CA 1
ATOM 7694 C C . SER B 1 454 ? -15 19.922 2.346 1 93.25 454 SER B C 1
ATOM 7696 O O . SER B 1 454 ? -15.242 20.922 1.653 1 93.25 454 SER B O 1
ATOM 7698 N N . GLU B 1 455 ? -15.828 18.953 2.561 1 91.81 455 GLU B N 1
ATOM 7699 C CA . GLU B 1 455 ? -17.234 19 2.162 1 91.81 455 GLU B CA 1
ATOM 7700 C C . GLU B 1 455 ? -18.141 18.562 3.303 1 91.81 455 GLU B C 1
ATOM 7702 O O . GLU B 1 455 ? -17.891 17.547 3.955 1 91.81 455 GLU B O 1
ATOM 7707 N N . LEU B 1 456 ? -19.172 19.391 3.49 1 93.19 456 LEU B N 1
ATOM 7708 C CA . LEU B 1 456 ? -20.125 19.094 4.551 1 93.19 456 LEU B CA 1
ATOM 7709 C C . LEU B 1 456 ? -21.328 18.344 3.994 1 93.19 456 LEU B C 1
ATOM 7711 O O . LEU B 1 456 ? -21.891 18.75 2.975 1 93.19 456 LEU B O 1
ATOM 7715 N N . VAL B 1 457 ? -21.672 17.219 4.613 1 93.19 457 VAL B N 1
ATOM 7716 C CA . VAL B 1 457 ? -22.859 16.453 4.23 1 93.19 457 VAL B CA 1
ATOM 7717 C C . VAL B 1 457 ? -23.734 16.203 5.453 1 93.19 457 VAL B C 1
ATOM 7719 O O . VAL B 1 457 ? -23.328 16.516 6.582 1 93.19 457 VAL B O 1
ATOM 7722 N N . ASN B 1 458 ? -24.984 15.75 5.043 1 90.75 458 ASN B N 1
ATOM 7723 C CA . ASN B 1 458 ? -25.922 15.484 6.125 1 90.75 458 ASN B CA 1
ATOM 7724 C C . ASN B 1 458 ? -25.875 14.016 6.555 1 90.75 458 ASN B C 1
ATOM 7726 O O . ASN B 1 458 ? -26.688 13.203 6.09 1 90.75 458 ASN B O 1
ATOM 7730 N N . GLY B 1 459 ? -24.891 13.555 7.348 1 88.62 459 GLY B N 1
ATOM 7731 C CA . GLY B 1 459 ? -24.781 12.195 7.859 1 88.62 459 GLY B CA 1
ATOM 7732 C C . GLY B 1 459 ? -24.141 11.234 6.879 1 88.62 459 GLY B C 1
ATOM 7733 O O . GLY B 1 459 ? -23.953 11.57 5.707 1 88.62 459 GLY B O 1
ATOM 7734 N N . PHE B 1 460 ? -23.875 9.945 7.438 1 86 460 PHE B N 1
ATOM 7735 C CA . PHE B 1 460 ? -23.156 8.961 6.625 1 86 460 PHE B CA 1
ATOM 7736 C C . PHE B 1 460 ? -24.062 7.77 6.324 1 86 460 PHE B C 1
ATOM 7738 O O . PHE B 1 460 ? -23.562 6.688 5.984 1 86 460 PHE B O 1
ATOM 7745 N N . ALA B 1 461 ? -25.359 7.824 6.441 1 83.62 461 ALA B N 1
ATOM 7746 C CA . ALA B 1 461 ? -26.281 6.695 6.293 1 83.62 461 ALA B CA 1
ATOM 7747 C C . ALA B 1 461 ? -26.125 6.043 4.922 1 83.62 461 ALA B C 1
ATOM 7749 O O . ALA B 1 461 ? -26.094 4.816 4.809 1 83.62 461 ALA B O 1
ATOM 7750 N N . ASN B 1 462 ? -26.031 6.781 3.891 1 89 462 ASN B N 1
ATOM 7751 C CA . ASN B 1 462 ? -25.844 6.258 2.543 1 89 462 ASN B CA 1
ATOM 7752 C C . ASN B 1 462 ? -24.516 6.73 1.944 1 89 462 ASN B C 1
ATOM 7754 O O . ASN B 1 462 ? -24.5 7.648 1.124 1 89 462 ASN B O 1
ATOM 7758 N N . GLN B 1 463 ? -23.531 5.992 2.32 1 90.38 463 GLN B N 1
ATOM 7759 C CA . GLN B 1 463 ? -22.172 6.387 1.928 1 90.38 463 GLN B CA 1
ATOM 7760 C C . GLN B 1 463 ? -22.031 6.391 0.409 1 90.38 463 GLN B C 1
ATOM 7762 O O . GLN B 1 463 ? -21.406 7.293 -0.156 1 90.38 463 GLN B O 1
ATOM 7767 N N . GLU B 1 464 ? -22.625 5.387 -0.241 1 90 464 GLU B N 1
ATOM 7768 C CA . GLU B 1 464 ? -22.5 5.281 -1.691 1 90 464 GLU B CA 1
ATOM 7769 C C . GLU B 1 464 ? -23.141 6.48 -2.389 1 90 464 GLU B C 1
ATOM 7771 O O . GLU B 1 464 ? -22.578 7.016 -3.348 1 90 464 GLU B O 1
ATOM 7776 N N . GLU B 1 465 ? -24.203 6.828 -1.889 1 93.38 465 GLU B N 1
ATOM 7777 C CA . GLU B 1 465 ? -24.891 7.984 -2.457 1 93.38 465 GLU B CA 1
ATOM 7778 C C . GLU B 1 465 ? -24.078 9.258 -2.27 1 93.38 465 GLU B C 1
ATOM 7780 O O . GLU B 1 465 ? -23.984 10.086 -3.182 1 93.38 465 GLU B O 1
ATOM 7785 N N . ILE B 1 466 ? -23.547 9.453 -1.087 1 94.38 466 ILE B N 1
ATOM 7786 C CA . ILE B 1 466 ? -22.734 10.617 -0.776 1 94.38 466 ILE B CA 1
ATOM 7787 C C . ILE B 1 466 ? -21.547 10.688 -1.738 1 94.38 466 ILE B C 1
ATOM 7789 O O . ILE B 1 466 ? -21.266 11.742 -2.309 1 94.38 466 ILE B O 1
ATOM 7793 N N . ILE B 1 467 ? -20.922 9.586 -1.97 1 94.19 467 ILE B N 1
ATOM 7794 C CA . ILE B 1 467 ? -19.75 9.492 -2.838 1 94.19 467 ILE B CA 1
ATOM 7795 C C . ILE B 1 467 ? -20.156 9.82 -4.273 1 94.19 467 ILE B C 1
ATOM 7797 O O . ILE B 1 467 ? -19.484 10.617 -4.945 1 94.19 467 ILE B O 1
ATOM 7801 N N . GLN B 1 468 ? -21.281 9.281 -4.688 1 94.44 468 GLN B N 1
ATOM 7802 C CA . GLN B 1 468 ? -21.734 9.508 -6.055 1 94.44 468 GLN B CA 1
ATOM 7803 C C . GLN B 1 468 ? -22.094 10.977 -6.273 1 94.44 468 GLN B C 1
ATOM 7805 O O . GLN B 1 468 ? -21.828 11.539 -7.34 1 94.44 468 GLN B O 1
ATOM 7810 N N . GLU B 1 469 ? -22.688 11.5 -5.297 1 94.25 469 GLU B N 1
ATOM 7811 C CA . GLU B 1 469 ? -23.031 12.922 -5.391 1 94.25 469 GLU B CA 1
ATOM 7812 C C . GLU B 1 469 ? -21.766 13.781 -5.5 1 94.25 469 GLU B C 1
ATOM 7814 O O . GLU B 1 469 ? -21.719 14.719 -6.293 1 94.25 469 GLU B O 1
ATOM 7819 N N . CYS B 1 470 ? -20.797 13.477 -4.676 1 92.31 470 CYS B N 1
ATOM 7820 C CA . CYS B 1 470 ? -19.531 14.211 -4.727 1 92.31 470 CYS B CA 1
ATOM 7821 C C . CYS B 1 470 ? -18.875 14.07 -6.098 1 92.31 470 CYS B C 1
ATOM 7823 O O . CYS B 1 470 ? -18.438 15.062 -6.684 1 92.31 470 CYS B O 1
ATOM 7825 N N . ILE B 1 471 ? -18.891 12.906 -6.641 1 93.75 471 ILE B N 1
ATOM 7826 C CA . ILE B 1 471 ? -18.297 12.625 -7.945 1 93.75 471 ILE B CA 1
ATOM 7827 C C . ILE B 1 471 ? -19.031 13.422 -9.023 1 93.75 471 ILE B C 1
ATOM 7829 O O . ILE B 1 471 ? -18.406 14.039 -9.883 1 93.75 471 ILE B O 1
ATOM 7833 N N . SER B 1 472 ? -20.328 13.375 -8.93 1 94.56 472 SER B N 1
ATOM 7834 C CA . SER B 1 472 ? -21.141 14.102 -9.906 1 94.56 472 SER B CA 1
ATOM 7835 C C . SER B 1 472 ? -20.812 15.586 -9.906 1 94.56 472 SER B C 1
ATOM 7837 O O . SER B 1 472 ? -20.703 16.203 -10.969 1 94.56 472 SER B O 1
ATOM 7839 N N . ARG B 1 473 ? -20.656 16.141 -8.789 1 90.75 473 ARG B N 1
ATOM 7840 C CA . ARG B 1 473 ? -20.312 17.562 -8.672 1 90.75 473 ARG B CA 1
ATOM 7841 C C . ARG B 1 473 ? -18.938 17.828 -9.281 1 90.75 473 ARG B C 1
ATOM 7843 O O . ARG B 1 473 ? -18.734 18.859 -9.945 1 90.75 473 ARG B O 1
ATOM 7850 N N . LEU B 1 474 ? -18 16.953 -9.055 1 90.38 474 LEU B N 1
ATOM 7851 C CA . LEU B 1 474 ? -16.656 17.109 -9.594 1 90.38 474 LEU B CA 1
ATOM 7852 C C . LEU B 1 474 ? -16.672 17 -11.117 1 90.38 474 LEU B C 1
ATOM 7854 O O . LEU B 1 474 ? -15.922 17.703 -11.805 1 90.38 474 LEU B O 1
ATOM 7858 N N . ILE B 1 475 ? -17.484 16.141 -11.594 1 92.69 475 ILE B N 1
ATOM 7859 C CA . ILE B 1 475 ? -17.625 15.984 -13.031 1 92.69 475 ILE B CA 1
ATOM 7860 C C . ILE B 1 475 ? -18.234 17.25 -13.633 1 92.69 475 ILE B C 1
ATOM 7862 O O . ILE B 1 475 ? -17.75 17.766 -14.641 1 92.69 475 ILE B O 1
ATOM 7866 N N . ASP B 1 476 ? -19.281 17.75 -12.984 1 91.12 476 ASP B N 1
ATOM 7867 C CA . ASP B 1 476 ? -19.969 18.953 -13.445 1 91.12 476 ASP B CA 1
ATOM 7868 C C . ASP B 1 476 ? -19 20.141 -13.492 1 91.12 476 ASP B C 1
ATOM 7870 O O . ASP B 1 476 ? -19.094 20.984 -14.391 1 91.12 476 ASP B O 1
ATOM 7874 N N . LYS B 1 477 ? -18.109 20.141 -12.594 1 87.25 477 LYS B N 1
ATOM 7875 C CA . LYS B 1 477 ? -17.125 21.219 -12.523 1 87.25 477 LYS B CA 1
ATOM 7876 C C . LYS B 1 477 ? -15.945 20.953 -13.445 1 87.25 477 LYS B C 1
ATOM 7878 O O . LYS B 1 477 ? -14.961 21.688 -13.43 1 87.25 477 LYS B O 1
ATOM 7883 N N . LYS B 1 478 ? -15.93 19.766 -14.117 1 88.81 478 LYS B N 1
ATOM 7884 C CA . LYS B 1 478 ? -14.922 19.359 -15.086 1 88.81 478 LYS B CA 1
ATOM 7885 C C . LYS B 1 478 ? -13.586 19.078 -14.406 1 88.81 478 LYS B C 1
ATOM 7887 O O . LYS B 1 478 ? -12.523 19.344 -14.969 1 88.81 478 LYS B O 1
ATOM 7892 N N . LEU B 1 479 ? -13.719 18.672 -13.234 1 87.38 479 LEU B N 1
ATOM 7893 C CA . LEU B 1 479 ? -12.523 18.312 -12.477 1 87.38 479 LEU B CA 1
ATOM 7894 C C . LEU B 1 479 ? -12.242 16.828 -12.578 1 87.38 479 LEU B C 1
ATOM 7896 O O . LEU B 1 479 ? -11.148 16.375 -12.242 1 87.38 479 LEU B O 1
ATOM 7900 N N . LEU B 1 480 ? -13.266 16.125 -12.984 1 91 480 LEU B N 1
ATOM 7901 C CA . LEU B 1 480 ? -13.156 14.695 -13.266 1 91 480 LEU B CA 1
ATOM 7902 C C . LEU B 1 480 ? -13.648 14.375 -14.664 1 91 480 LEU B C 1
ATOM 7904 O O . LEU B 1 480 ? -14.656 14.93 -15.117 1 91 480 LEU B O 1
ATOM 7908 N N . GLN B 1 481 ? -12.953 13.508 -15.336 1 92.88 481 GLN B N 1
ATOM 7909 C CA . GLN B 1 481 ? -13.305 13.062 -16.672 1 92.88 481 GLN B CA 1
ATOM 7910 C C . GLN B 1 481 ? -13.438 11.539 -16.734 1 92.88 481 GLN B C 1
ATOM 7912 O O . GLN B 1 481 ? -12.969 10.836 -15.828 1 92.88 481 GLN B O 1
ATOM 7917 N N . PRO B 1 482 ? -14.031 11.07 -17.812 1 91.38 482 PRO B N 1
ATOM 7918 C CA . PRO B 1 482 ? -14.117 9.617 -17.969 1 91.38 482 PRO B CA 1
ATOM 7919 C C . PRO B 1 482 ? -12.742 8.945 -18 1 91.38 482 PRO B C 1
ATOM 7921 O O . PRO B 1 482 ? -11.797 9.5 -18.578 1 91.38 482 PRO B O 1
ATOM 7924 N N . LYS B 1 483 ? -12.617 7.875 -17.281 1 91.31 483 LYS B N 1
ATOM 7925 C CA . LYS B 1 483 ? -11.414 7.047 -17.234 1 91.31 483 LYS B CA 1
ATOM 7926 C C . LYS B 1 483 ? -10.445 7.543 -16.156 1 91.31 483 LYS B C 1
ATOM 7928 O O . LYS B 1 483 ? -9.383 6.957 -15.953 1 91.31 483 LYS B O 1
ATOM 7933 N N . ASP B 1 484 ? -10.898 8.641 -15.523 1 93.81 484 ASP B N 1
ATOM 7934 C CA . ASP B 1 484 ? -10.133 9.031 -14.344 1 93.81 484 ASP B CA 1
ATOM 7935 C C . ASP B 1 484 ? -10.32 8.039 -13.203 1 93.81 484 ASP B C 1
ATOM 7937 O O . ASP B 1 484 ? -11.359 7.379 -13.117 1 93.81 484 ASP B O 1
ATOM 7941 N N . TYR B 1 485 ? -9.312 7.914 -12.398 1 94.31 485 TYR B N 1
ATOM 7942 C CA . TYR B 1 485 ? -9.422 7.094 -11.195 1 94.31 485 TYR B CA 1
ATOM 7943 C C . TYR B 1 485 ? -9.555 7.965 -9.953 1 94.31 485 TYR B C 1
ATOM 7945 O O . TYR B 1 485 ? -8.953 9.039 -9.875 1 94.31 485 TYR B O 1
ATOM 7953 N N . ILE B 1 486 ? -10.352 7.523 -9.023 1 96 486 ILE B N 1
ATOM 7954 C CA . ILE B 1 486 ? -10.414 8.109 -7.684 1 96 486 ILE B CA 1
ATOM 7955 C C . ILE B 1 486 ? -10.289 7.008 -6.633 1 96 486 ILE B C 1
ATOM 7957 O O . ILE B 1 486 ? -10.727 5.879 -6.852 1 96 486 ILE B O 1
ATOM 7961 N N . VAL B 1 487 ? -9.625 7.297 -5.637 1 96.56 487 VAL B N 1
ATOM 7962 C CA . VAL B 1 487 ? -9.547 6.383 -4.5 1 96.56 487 VAL B CA 1
ATOM 7963 C C . VAL B 1 487 ? -10.461 6.875 -3.381 1 96.56 487 VAL B C 1
ATOM 7965 O O . VAL B 1 487 ? -10.43 8.055 -3.02 1 96.56 487 VAL B O 1
ATOM 7968 N N . VAL B 1 488 ? -11.289 6.027 -2.865 1 96.5 488 VAL B N 1
ATOM 7969 C CA . VAL B 1 488 ? -12.273 6.387 -1.847 1 96.5 488 VAL B CA 1
ATOM 7970 C C . VAL B 1 488 ? -11.961 5.656 -0.544 1 96.5 488 VAL B C 1
ATOM 7972 O O . VAL B 1 488 ? -11.727 4.445 -0.545 1 96.5 488 VAL B O 1
ATOM 7975 N N . ILE B 1 489 ? -11.812 6.352 0.518 1 95.75 489 ILE B N 1
ATOM 7976 C CA . ILE B 1 489 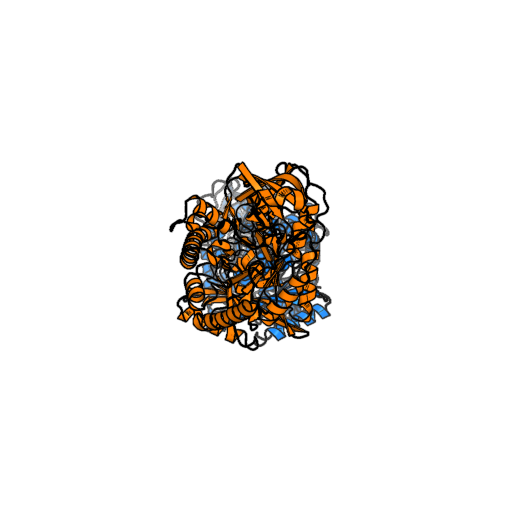? -11.641 5.793 1.854 1 95.75 489 ILE B CA 1
ATOM 7977 C C . ILE B 1 489 ? -12.938 5.934 2.648 1 95.75 489 ILE B C 1
ATOM 7979 O O . ILE B 1 489 ? -13.5 7.027 2.744 1 95.75 489 ILE B O 1
ATOM 7983 N N . THR B 1 490 ? -13.438 4.887 3.154 1 92.44 490 THR B N 1
ATOM 7984 C CA . THR B 1 490 ? -14.664 4.895 3.955 1 92.44 490 THR B CA 1
ATOM 7985 C C . THR B 1 490 ? -14.453 4.141 5.266 1 92.44 490 THR B C 1
ATOM 7987 O O . THR B 1 490 ? -13.344 3.701 5.566 1 92.44 490 THR B O 1
ATOM 7990 N N . GLY B 1 491 ? -15.438 4.141 6.059 1 87.69 491 GLY B N 1
ATOM 7991 C CA . GLY B 1 491 ? -15.406 3.457 7.34 1 87.69 491 GLY B CA 1
ATOM 7992 C C . GLY B 1 491 ? -16.75 2.863 7.73 1 87.69 491 GLY B C 1
ATOM 7993 O O . GLY B 1 491 ? -17.641 2.734 6.891 1 87.69 491 GLY B O 1
ATOM 7994 N N . MET B 1 492 ? -16.734 2.352 8.859 1 81.44 492 MET B N 1
ATOM 7995 C CA . MET B 1 492 ? -17.953 1.768 9.406 1 81.44 492 MET B CA 1
ATOM 7996 C C . MET B 1 492 ? -18.188 2.242 10.836 1 81.44 492 MET B C 1
ATOM 7998 O O . MET B 1 492 ? -17.266 2.711 11.5 1 81.44 492 MET B O 1
ATOM 8002 N N . VAL B 1 493 ? -19.453 2.297 11.07 1 75.44 493 VAL B N 1
ATOM 8003 C CA . VAL B 1 493 ? -19.812 2.621 12.445 1 75.44 493 VAL B CA 1
ATOM 8004 C C . VAL B 1 493 ? -19.625 1.394 13.328 1 75.44 493 VAL B C 1
ATOM 8006 O O . VAL B 1 493 ? -20.125 0.311 13.016 1 75.44 493 VAL B O 1
ATOM 8009 N N . VAL B 1 494 ? -18.672 1.544 14.156 1 66.44 494 VAL B N 1
ATOM 8010 C CA . VAL B 1 494 ? -18.484 0.458 15.109 1 66.44 494 VAL B CA 1
ATOM 8011 C C . VAL B 1 494 ? -19.109 0.838 16.453 1 66.44 494 VAL B C 1
ATOM 8013 O O . VAL B 1 494 ? -19.203 2.021 16.781 1 66.44 494 VAL B O 1
ATOM 8016 N N . GLN B 1 495 ? -19.312 -0.147 17.328 1 58.38 495 GLN B N 1
ATOM 8017 C CA . GLN B 1 495 ? -19.906 0.033 18.656 1 58.38 495 GLN B CA 1
ATOM 8018 C C . GLN B 1 495 ? -20.016 1.513 19.016 1 58.38 495 GLN B C 1
ATOM 8020 O O . GLN B 1 495 ? -19.109 2.301 18.719 1 58.38 495 GLN B O 1
ATOM 8025 N N . LYS B 1 496 ? -20.953 2.07 19.703 1 55.44 496 LYS B N 1
ATOM 8026 C CA . LYS B 1 496 ? -21.297 3.346 20.328 1 55.44 496 LYS B CA 1
ATOM 8027 C C . LYS B 1 496 ? -21.125 4.5 19.344 1 55.44 496 LYS B C 1
ATOM 8029 O O . LYS B 1 496 ? -20.625 5.566 19.719 1 55.44 496 LYS B O 1
ATOM 8034 N N . LYS B 1 497 ? -21.219 4.309 18.031 1 60.06 497 LYS B N 1
ATOM 8035 C CA . LYS B 1 497 ? -21.422 5.379 17.047 1 60.06 497 LYS B CA 1
ATOM 8036 C C . LYS B 1 497 ? -20.078 5.934 16.578 1 60.06 497 LYS B C 1
ATOM 8038 O O . LYS B 1 497 ? -20.031 7.008 15.969 1 60.06 497 LYS B O 1
ATOM 8043 N N . ASP B 1 498 ? -18.969 5.105 16.922 1 76.69 498 ASP B N 1
ATOM 8044 C CA . ASP B 1 498 ? -17.703 5.672 16.484 1 76.69 498 ASP B CA 1
ATOM 8045 C C . ASP B 1 498 ? -17.375 5.25 15.055 1 76.69 498 ASP B C 1
ATOM 8047 O O . ASP B 1 498 ? -17.609 4.102 14.672 1 76.69 498 ASP B O 1
ATOM 8051 N N . TRP B 1 499 ? -17.094 6.234 14.289 1 77.31 499 TRP B N 1
ATOM 8052 C CA . TRP B 1 499 ? -16.703 6.023 12.898 1 77.31 499 TRP B CA 1
ATOM 8053 C C . TRP B 1 499 ? -15.266 5.516 12.812 1 77.31 499 TRP B C 1
ATOM 8055 O O . TRP B 1 499 ? -14.344 6.156 13.32 1 77.31 499 TRP B O 1
ATOM 8065 N N . HIS B 1 500 ? -15.102 4.309 12.258 1 85.12 500 HIS B N 1
ATOM 8066 C CA . HIS B 1 500 ? -13.781 3.699 12.125 1 85.12 500 HIS B CA 1
ATOM 8067 C C . HIS B 1 500 ? -13.43 3.467 10.656 1 85.12 500 HIS B C 1
ATOM 8069 O O . HIS B 1 500 ? -14.148 2.77 9.945 1 85.12 500 HIS B O 1
ATOM 8075 N N . ILE 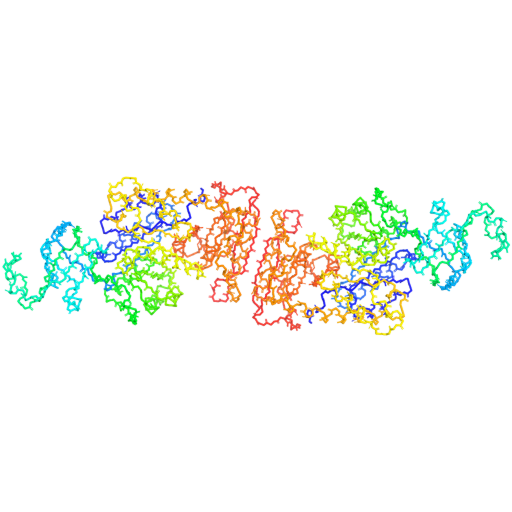B 1 501 ? -12.328 4.102 10.289 1 89.62 501 ILE B N 1
ATOM 8076 C CA . ILE B 1 501 ? -11.836 3.945 8.922 1 89.62 501 ILE B CA 1
ATOM 8077 C C . ILE B 1 501 ? -11.211 2.562 8.758 1 89.62 501 ILE B C 1
ATOM 8079 O O . ILE B 1 501 ? -10.328 2.178 9.523 1 89.62 501 ILE B O 1
ATOM 8083 N N . ASN B 1 502 ? -11.703 1.791 7.797 1 92.19 502 ASN B N 1
ATOM 8084 C CA . ASN B 1 502 ? -11.117 0.465 7.625 1 92.19 502 ASN B CA 1
ATOM 8085 C C . ASN B 1 502 ? -11.266 -0.033 6.191 1 92.19 502 ASN B C 1
ATOM 8087 O O . ASN B 1 502 ? -11.047 -1.213 5.914 1 92.19 502 ASN B O 1
ATOM 8091 N N . GLN B 1 503 ? -11.688 0.877 5.273 1 93.38 503 GLN B N 1
ATOM 8092 C CA . GLN B 1 503 ? -11.961 0.41 3.918 1 93.38 503 GLN B CA 1
ATOM 8093 C C . GLN B 1 503 ? -11.461 1.412 2.881 1 93.38 503 GLN B C 1
ATOM 8095 O O . GLN B 1 503 ? -11.484 2.621 3.119 1 93.38 503 GLN B O 1
ATOM 8100 N N . MET B 1 504 ? -11.016 0.922 1.776 1 93.94 504 MET B N 1
ATOM 8101 C CA . MET B 1 504 ? -10.648 1.746 0.628 1 93.94 504 MET B CA 1
ATOM 8102 C C . MET B 1 504 ? -11.102 1.097 -0.675 1 93.94 504 MET B C 1
ATOM 8104 O O . MET B 1 504 ? -11.148 -0.131 -0.78 1 93.94 504 MET B O 1
ATOM 8108 N N . LYS B 1 505 ? -11.508 1.899 -1.61 1 94.81 505 LYS B N 1
ATOM 8109 C CA . LYS B 1 505 ? -11.953 1.407 -2.912 1 94.81 505 LYS B CA 1
ATOM 8110 C C . LYS B 1 505 ? -11.445 2.309 -4.039 1 94.81 505 LYS B C 1
ATOM 8112 O O . LYS B 1 505 ? -11.188 3.494 -3.822 1 94.81 505 LYS B O 1
ATOM 8117 N N . VAL B 1 506 ? -11.234 1.735 -5.199 1 95.62 506 VAL B N 1
ATOM 8118 C CA . VAL B 1 506 ? -10.867 2.469 -6.406 1 95.62 506 VAL B CA 1
ATOM 8119 C C . VAL B 1 506 ? -12.062 2.547 -7.352 1 95.62 506 VAL B C 1
ATOM 8121 O O . VAL B 1 506 ? -12.711 1.535 -7.625 1 95.62 506 VAL B O 1
ATOM 8124 N N . LEU B 1 507 ? -12.406 3.691 -7.801 1 93.81 507 LEU B N 1
ATOM 8125 C CA . LEU B 1 507 ? -13.477 3.891 -8.773 1 93.81 507 LEU B CA 1
ATOM 8126 C C . LEU B 1 507 ? -12.93 4.445 -10.078 1 93.81 507 LEU B C 1
ATOM 8128 O O . LEU B 1 507 ? -12.062 5.32 -10.078 1 93.81 507 LEU B O 1
ATOM 8132 N N . GLU B 1 508 ? -13.305 3.857 -11.102 1 92.06 508 GLU B N 1
ATOM 8133 C CA . GLU B 1 508 ? -13.055 4.406 -12.43 1 92.06 508 GLU B CA 1
ATOM 8134 C C . GLU B 1 508 ? -14.258 5.207 -12.93 1 92.06 508 GLU B C 1
ATOM 8136 O O . GLU B 1 508 ? -15.383 4.707 -12.945 1 92.06 508 GLU B O 1
ATOM 8141 N N . ILE B 1 509 ? -14 6.438 -13.266 1 92.56 509 ILE B N 1
ATOM 8142 C CA . ILE B 1 509 ? -15.07 7.344 -13.664 1 92.56 509 ILE B CA 1
ATOM 8143 C C . ILE B 1 509 ? -15.547 6.992 -15.078 1 92.56 509 ILE B C 1
ATOM 8145 O O . ILE B 1 509 ? -14.734 6.883 -16 1 92.56 509 ILE B O 1
#

Sequence (1018 aa):
MLEPKRTRIICSVSENCSNYELLRSMVEAGCNAFTINMAYIKNKGSLQILDKNRCQLEAEFKTKIPINLILRGQVIRVGQLQDPETLIEEGNIVYLTSDQHKVGNNQLIPIDSNEFLEKLNINDKLAIDYGHIILELLDIQMFDQVYEKIGIDKMCLLSGVKIYVCRCCKTGTLKSFKPISIFIENKAQKEEEQQEQVPMTEQDILDIDYACECNFDSITFSKVNTALDIIKVKERLEQKYPHVQVFARIAEKLKEEQLEEIITLADGCIIARSHISMTQPVEDVVKYQTQIISSCRKLFKPVFVSTYILESMSVQLKPSFADMGDISNIVKQYIDGILLSGEASFGKFPVLIVQTLNNICRKIEKKLLQELFDQPQQRDQYQVNFTGQPIATVIAKSCVEMAYILNAKAILMLTRRIQTTLKLSKLRASCKIISISDNQQICRCLNYINNVQSELVNGFANQEEIIQECISRLIDKKLLQPKDYIVVITGMVVQKKDWHINQMKVLEIMLEPKRTRIICSVSENCSNYELLRSMVEAGCNAFTINMAYIKNKGSLQILDKNRCQLEAEFKTKIPINLILRGQVIRVGQLQDPETLIEEGNIVYLTSDQHKVGNNQLIPIDSNEFLEKLNINDKLAIDYGHIILELLDIQMFDQVYEKIGIDKMCLLSGVKIYVCRCCKTGTLKSFKPISIFIENKAQKEEEQQEQVPMTEQDILDIDYACECNFDSITFSKVNTALDIIKVKERLEQKYPHVQVFARIAEKLKEEQLEEIITLADGCIIARSHISMTQPVEDVVKYQTQIISSCRKLFKPVFVSTYILESMSVQLKPSFADMGDISNIVKQYIDGILLSGEASFGKFPVLIVQTLNNICRKIEKKLLQELFDQPQQRDQYQVNFTGQPIATVIAKSCVEMAYILNAKAILMLTRRIQTTLKLSKLRASCKIISISDNQQICRCLNYINNVQSELVNGFANQEEIIQECISRLIDKKLLQPKDYIVVITGMVVQKKDWHINQMKVLEI

Solvent-accessible surface area (backbone atoms only — not comparable to full-atom values): 52961 Å² total; per-residue (Å²): 106,74,74,79,57,36,63,28,31,31,35,28,45,34,77,86,49,54,46,58,69,58,48,50,47,26,42,74,31,49,41,33,30,38,30,35,52,50,71,69,52,86,56,73,64,50,50,50,46,41,40,52,42,45,55,52,47,22,65,73,69,72,51,55,60,30,34,35,39,32,41,46,56,85,66,42,25,33,30,49,41,72,45,78,67,30,68,37,51,53,71,39,68,32,33,37,31,49,54,64,88,41,70,14,56,65,45,38,40,16,27,70,36,53,68,60,59,70,70,60,50,76,68,38,34,34,19,32,56,61,52,50,25,29,32,32,31,69,44,77,42,49,37,85,78,44,28,79,79,72,72,46,61,72,84,71,50,69,87,84,38,62,28,38,36,23,34,26,72,33,55,29,73,43,47,54,55,30,43,47,45,77,40,54,81,78,58,74,64,78,68,74,69,72,67,60,72,59,73,77,45,73,64,41,55,52,48,52,54,51,38,53,73,44,65,40,42,27,40,29,44,47,64,52,59,37,43,65,46,48,49,56,54,47,62,66,28,52,83,80,40,65,78,48,37,42,28,36,20,43,32,57,93,66,56,68,71,50,46,49,48,30,54,69,71,28,61,23,37,34,38,33,47,49,50,28,43,46,63,36,58,68,76,53,45,56,54,50,50,52,50,51,49,51,51,26,44,69,68,47,32,50,34,30,47,27,53,89,65,50,60,53,38,65,82,35,94,56,68,44,71,66,39,50,51,52,51,50,54,49,56,75,66,64,44,13,26,39,37,36,40,64,54,39,39,69,33,86,45,31,47,57,52,41,31,49,51,42,53,51,51,42,56,51,48,57,55,50,55,54,50,48,70,73,41,60,80,63,66,58,73,71,64,75,77,59,69,81,54,56,62,44,56,54,49,32,54,42,47,38,51,50,34,51,51,64,61,22,62,31,36,40,31,56,44,91,57,68,64,56,55,34,42,35,42,59,62,57,42,84,36,45,34,38,40,33,20,61,42,68,68,57,33,16,58,39,38,56,40,33,42,42,44,60,39,82,45,92,64,72,89,54,54,68,58,55,52,51,51,52,48,50,52,35,38,74,58,65,62,47,53,80,73,36,32,34,37,37,36,38,55,44,74,43,85,95,78,42,76,40,54,36,35,40,34,55,44,76,74,105,71,74,78,58,36,64,28,31,30,35,27,46,32,77,86,49,53,45,58,67,58,48,50,48,28,43,74,34,51,40,33,29,39,29,35,52,48,68,70,52,86,56,73,65,48,50,49,46,43,39,52,43,43,54,52,47,24,66,72,70,72,51,53,60,29,35,35,37,32,40,47,57,85,65,44,26,32,31,50,43,71,44,77,66,31,67,37,51,53,73,39,68,30,32,36,31,48,54,64,88,40,70,14,56,66,45,38,40,17,26,71,37,55,68,60,60,68,68,60,51,77,70,37,33,33,19,32,56,60,51,50,25,28,33,32,31,69,43,78,41,48,39,86,77,45,29,78,79,73,70,47,62,72,83,72,50,68,86,83,37,65,28,38,36,24,34,26,72,34,54,30,73,43,47,54,55,31,43,47,45,77,40,53,82,77,57,75,64,79,67,75,69,73,69,60,72,58,69,79,44,72,65,41,55,51,50,51,55,51,40,54,74,41,66,38,40,28,38,28,44,46,64,53,59,36,45,63,46,48,49,56,55,47,62,67,28,52,84,80,40,65,80,48,38,42,28,35,20,43,33,56,92,64,56,68,71,51,45,51,49,30,55,70,71,29,62,24,37,34,38,33,49,51,50,27,43,44,63,35,58,67,75,52,43,57,56,48,52,52,50,50,47,51,52,28,45,69,69,48,30,47,34,30,46,26,52,86,66,52,59,52,40,65,82,34,94,56,68,45,70,67,39,50,52,50,50,50,53,49,57,74,65,65,45,12,26,39,38,37,42,64,53,38,39,68,33,87,46,32,47,57,51,39,31,49,50,40,52,52,51,39,58,51,46,56,55,51,52,54,49,48,69,74,42,59,80,62,65,58,73,72,65,75,77,61,69,82,54,55,62,44,56,53,49,31,54,42,47,39,51,49,34,52,51,65,62,22,61,31,36,40,32,57,44,92,57,67,64,56,57,34,42,33,41,60,63,56,42,83,37,47,34,38,42,33,21,60,42,68,68,57,35,17,58,40,38,56,39,32,40,42,42,60,41,81,47,91,62,71,89,53,53,68,57,53,51,50,51,53,48,50,52,35,36,76,57,66,61,46,52,81,73,37,32,34,36,38,38,38,55,43,75,40,84,96,77,40,76,42,53,38,34,39,32,55,44,74,74

Organism: Paramecium tetraurelia (NCBI:txid5888)

Nearest PDB structures (foldseek):
  2g50-assembly1_B  TM=8.668E-01  e=1.836E-41  Oryctolagus cuniculus
  8f6m-assembly1_H  TM=8.135E-01  e=2.548E-42  Oryctolagus cuniculus
  3g2g-assembly3_D  TM=8.747E-01  e=1.477E-40  Homo sapiens
  5x1v-assembly1_A  TM=8.738E-01  e=1.560E-40  Homo sapiens
  6jfb-assembly1_D  TM=8.444E-01  e=4.930E-41  Homo sapiens

Secondary structure (DSSP, 8-state):
------SEEEEEE-GGG--HHHHHHHHHHT--EEEEEGGG---THHHHHHHHHHHHHHHHHTS---EEEE--TT--BB--BSSSSEEE-TT-EEEEE--TTSPB-SSEEEBS-HHHHHT--TT-EEEETTTTEEEEEEEEEEHHHHHHHHT--GGGS-TT-EEEEEEEEE-EEE-TT-BEEEE-SSTTSTT-------PPPHHHHHHHHHHHHTT-SEEEESS--SHHHHHHHHHHHHTT-TT-EEEEEE-S---HHHHHHHHHHSSEEEEEHHHHHTTS-HHHHHHHHHHHHHHHHHTT--EEEESSSSGGGGT-SS--HHHHHHHHHHHHTT-SEEEE-HHHHT-S-HHHHHHHHHHHHHHHHHHHHHHHHH-GGGGGTT----TT--HHHHHHHHHHHHHHHHT-SEEEEE-S-HHHHHHHHHTT-SSEEEEEES-HHHHHHHTTSTTEEEEE-S-STTHHHHHHHHHHHHHHTTS--TT-EEEEEEEEEETTTEEEEEEEEEEE-/------SEEEEEE-GGG--HHHHHHHHHHT--EEEEEGGG---THHHHHHHHHHHHHHHHHTS---EEEE--TT--BB--BSSSSEEE-TT-EEEEE--TTSPB-SSEEEBS-HHHHHT--TT-EEEETTTTEEEEEEEEEEHHHHHHHHT--GGGS-TT-EEEEEEEEE-EEE-TT-BEEEE-SSTTSTT-------PPPHHHHHHHHHHHHTT-SEEEESS--SHHHHHHHHHHHHTT-TT-EEEEEE-S---HHHHHHHHHHSSEEEEEHHHHHTTS-HHHHHHHHHHHHHHHHHTT--EEEESSSSGGGGT-SS--HHHHHHHHHHHHTT-SEEEE-HHHHT-S-HHHHHHHHHHHHHHHHHHHHHHHHH-GGGGGTT----TT--HHHHHHHHHHHHHHHHT-SEEEEE-S-HHHHHHHHHTT-SSEEEEEES-HHHHHHHTTSTTEEEEE-S-STTHHHHHHHHHHHHHHTTS--TT-EEEEEEEEEETTTEEEEEEEEEEE-

Foldseek 3Di:
DQPLFFAAEEEEAALVQLDLVNVLLLVVLGHAEYEYEVLHDDDLVSLLSNLVSQVVSCVVVVAFYAYEYEYNAPFKWWAAAPDQKAKADAFDKAKEFCPRVDHDHNRYIYIVDPPQVVPDDAQWWKAWLLNLKIKGFHDKDFCVVCVVVSVHPPVPDDGGTIMTIIGIHHIHMDGHSTTMDTQDPPLPPVPDDPQDARDDDPVRVVSLVSSVVSVHQEYEHHDGAALVNQVVSCVSCVPPNNRRFYEYEHQADHDPVRLLSNLLRGQAYEYDLSNHVSNDPNVVSVVRVLSSLLSNLLNLHAYEYEDPAQVVVLPNLDGDPVNLVVLLVVVLSLHNYYYYYCCQHPGPCNSSSSNNSSVSSSVSVVVSLVVCLVCVVCLCVSVRDCPPPDLLLVVLLVQLVVCSVQVAAEEEEEDPDLRSVSSNSSSPRSHAYEYEYQDSSSSNVNSSGGRYGYHHDNDCPDVVVVVVVVVVVCVVVVSDDAQHKYKYWAFDQDPPRDTDTNDMDIDGD/DQPLFFAAEEEEAALVQLDLVNVLLQVVLGHAEYEYEVLRDDDLVSLLSNLVSQVVSCVVVVAFYAYEYEYPAPFKWWAAAPDQKAKADAFDKAKEFCPNVDHHHNHYIYIVDPPQVVPDDAQWWKAWLLNLKIKGFHDKDFCVVCVVVSVHDPVPDDGGTIMTIIGIHHIHMDGHSTTMDTQDPPLPPVPDDPQDARDDDPVRLVSLVSSVVSVHQEYEHHDGAALVNLVVSCVSCVPPNNRRFYEYEHQADHDPVRLLSNLLRGQAYEYDLSNHVSNDPNVVSVVRVLSSLLSNLLNLHAYEYEDPAQVVVLPNLDGDPVNLVVLLVVVLSLHNYYYYYCCQHPGPCNSSSSNNSSVSSSVSVVVSLVVCLVCVVCLCVSVRDCPPPDLLLVVLLVQLVVCSVQVAAEEEEEDPDLRSVSSNSSSPRSHAYEYEYQDSSSSNVNSSGGRYGYHHDNDCPDVVVVVVVVVVVCVVVVSDDAQHKYKYWAFDQDPPRDTDTNDIDIDGD